Protein 9S4G (pdb70)

Sequence (815 aa):
FPFTLSPDSTITDYLNNNKFYVDSIKHNHGDQIFELNGKGQSPHTLWIGCSDSRAGEQCLATLPGEIFVHRNIANIVNSNDFSSQGVIQFAIDVLKVKKIIVCGHTDCGGIWASLSSKKIGGVLDLWLNPVRHIRAQNLKLLEQYNHEPKLKARKLAELNVIASVIALKRHPSASTALKQGKIEVWGMIYDVASGYLSELEIPQFPFTLSPDSTITDYLNNNKFYVDSIKHNHGDQIFELNGKGQSPHTLWIGCSDSRAGEQCLATLPGEIFVHRNIANIVNSNDFSSQGVIQFAIDVLKVKKIIVCGHTDCGGIWASLSSKKIGGVLDLWLNPVRHIRAQNLKLLEQYNHEPKLKARKLAELNVIASVIALKRHPSASTALKQGKIEVWGMIYDVASGYLSELEIPQFPFTLSPDSTITDYLNNNKFYVDSIKHNHGDQIFELNGKGQSPHTLWIGCSDSRAGEQCLATLPGEIFVHRNIANIVNSNDFSSQGVIQFAIDVLKVKKIIVCGHTDCGGIWASLSSKKIGGVLDLWLNPVRHIRAQNLKLLEQYNHEPKLKARKLAELNVIASVIALKRHPSASTALKQGKIEVWGMIYDVASGYLSELEIPQFPFTLSPDSTITDYLNNNKFYVDSIKHNHGDQIFELNGKGQSPHTLWIGCSDSRAGEQCLATLPGEIFVHRNIANIVNSNDFSSQGVIQFAIDVLKVKKIIVCGHTDCGGIWASLSSKKIGGVLDLWLNPVRHIRAQNLKLLEQYNHEPKLKARKLAELNVIASVIALKRHPSASTALKQGKIEVWGMIYDVASGYLSELEIP

InterPro domains:
  IPR001765 Carbonic anhydrase [PF00484] (94-245)
  IPR001765 Carbonic anhydrase [PTHR11002] (34-258)
  IPR001765 Carbonic anhydrase [SM00947] (87-250)
  IPR015892 Carbonic anhydrase, prokaryotic-like, conserved site [PS00705] (138-158)
  IPR036874 Carbonic anhydrase superfamily [G3DSA:3.40.1050.10] (29-263)
  IPR036874 Carbonic anhydrase superfamily [SSF53056] (44-262)

Foldseek 3Di:
DPDQDDPPDDPVSVVVVVVVVVVVCCVVPNCVLVVVVVVHAQAQEEEQEAPDPQPDPCLVVDRPRHYHYDYYALSAQDPPDCRRLVSLCCVCVPNNHAEYEREYEAPRVLLVVLVDPPDDDDCSNVVSVVLVVVCVVQVVPLVVCVVPVSVSSVVSSQVRQLVRVVSSCPRPSNVVCVVVPRHYYWYWYQYSVPSDIDTDDHDD/DPDQADPPGDPVSVVVVVVVVVVVCCVVPNCVLVVVVVVHAQAQEEEQEAPPPQPDPCLVVDDPRHYRYDYYQLRAADPPDCPVLVSLCCVCVPSVHAEYEYEYEAPRVLLVVLVDPDADDDPSRVVSVVLVVVCVVVVVPLVPCPVPVRVSSVVSSLVRQQNRQVSSCPRPSNVVCVVVVSHYYWYWYQYRVPSDIGTDDHDD/DPDQDDPPHDPVSVVVVVVVVVVVCCVVPNCPQVVVVVVDAQEQEEEQEAPDPQPDPCLVVDDPRHYHYDHYQLSAADPVDPVNLVSLCCVCVPSNHAEYEREYEAPRVLLVVLVDPDQDDDCSSVVSVVLVVLCVVCVVVLVVPVPPVSVSSVVSSQVSSLNNVVSSCVNPSNVVCVVVPRHYYWYWYQYSVPSDIGTDDHDD/DVDQDDPPDDPVSVVVVVVVLVVVCCVVPNCVVVVVVVVHAQEQEEEQEAPPPQPDPCLVPDDPRHYHYDHYQLRAQDPPDCVVLVSLCCCCVPSLHQEYEGEYEAPRVLLVPLVDDDADDDCSNVVSVVLVVLCVVCVVVLPVPPVPVSVSSVVSSQSRQLVNQVSSCPRPSNVVCVVVVSYYYWYWYQYRVPSDIDTDPHD

Structure (mmCIF, N/CA/C/O backbone):
data_9S4G
#
_entry.id   9S4G
#
_cell.length_a   118.788
_cell.length_b   118.788
_cell.length_c   188.214
_cell.angle_alpha   90.000
_cell.angle_beta   90.000
_cell.angle_gamma   90.000
#
_symmetry.space_group_name_H-M   'P 41 21 2'
#
loop_
_entity.id
_entity.type
_entity.pdbx_description
1 polymer 'Carbonic anhydrase'
2 non-polymer 'ZINC ION'
3 non-polymer 5-ACETAMIDO-1,3,4-THIADIAZOLE-2-SULFONAMIDE
4 water water
#
loop_
_atom_site.group_PDB
_atom_site.id
_atom_site.type_symbol
_atom_site.label_atom_id
_atom_site.label_alt_id
_atom_site.label_comp_id
_atom_site.label_asym_id
_atom_site.label_entity_id
_atom_site.label_seq_id
_atom_site.pdbx_PDB_ins_code
_atom_site.Cartn_x
_atom_site.Cartn_y
_atom_site.Cartn_z
_atom_site.occupancy
_atom_site.B_iso_or_equiv
_atom_site.auth_seq_id
_atom_site.auth_comp_id
_atom_site.auth_asym_id
_atom_site.auth_atom_id
_atom_site.pdbx_PDB_model_num
ATOM 1 N N . PHE A 1 7 ? 48.30280 6.12339 15.51950 1.000 91.95979 32 PHE A N 1
ATOM 2 C CA . PHE A 1 7 ? 49.38422 7.10809 15.37767 1.000 94.91284 32 PHE A CA 1
ATOM 3 C C . PHE A 1 7 ? 50.56082 6.51738 14.59638 1.000 92.77052 32 PHE A C 1
ATOM 4 O O . PHE A 1 7 ? 50.91271 7.02338 13.53284 1.000 90.06858 32 PHE A O 1
ATOM 7 N N . PRO A 1 8 ? 51.16608 5.44139 15.11394 1.000 95.67673 33 PRO A N 1
ATOM 8 C CA . PRO A 1 8 ? 52.24465 4.79172 14.34552 1.000 93.26106 33 PRO A CA 1
ATOM 9 C C . PRO A 1 8 ? 51.74523 4.12366 13.07606 1.000 92.25291 33 PRO A C 1
ATOM 10 O O . PRO A 1 8 ? 52.49210 4.07801 12.08984 1.000 89.42281 33 PRO A O 1
ATOM 21 N N . PHE A 1 9 ? 50.51125 3.60078 13.07250 1.000 78.63773 34 PHE A N 1
ATOM 22 C CA . PHE A 1 9 ? 49.94951 2.99835 11.87604 1.000 77.04980 34 PHE A CA 1
ATOM 23 C C . PHE A 1 9 ? 49.50610 4.07589 10.88900 1.000 76.72727 34 PHE A C 1
ATOM 24 O O . PHE A 1 9 ? 49.30263 5.24182 11.24453 1.000 80.09525 34 PHE A O 1
ATOM 41 N N . THR A 1 10 ? 49.36514 3.67266 9.62736 1.000 63.93161 35 THR A N 1
ATOM 42 C CA . THR A 1 10 ? 49.10034 4.64024 8.57494 1.000 64.01140 35 THR A CA 1
ATOM 43 C C . THR A 1 10 ? 47.65952 5.13852 8.60656 1.000 64.58447 35 THR A C 1
ATOM 44 O O . THR A 1 10 ? 47.41594 6.32729 8.36584 1.000 65.18489 35 THR A O 1
ATOM 55 N N . LEU A 1 11 ? 46.69900 4.26745 8.90482 1.000 98.59465 36 LEU A N 1
ATOM 56 C CA . LEU A 1 11 ? 45.30835 4.65713 9.08413 1.000 98.65745 36 LEU A CA 1
ATOM 57 C C . LEU A 1 11 ? 44.93817 4.59732 10.56627 1.000 98.92603 36 LEU A C 1
ATOM 58 O O . LEU A 1 11 ? 45.71643 4.15253 11.41475 1.000 97.23523 36 LEU A O 1
ATOM 74 N N . SER A 1 12 ? 43.72331 5.03383 10.87103 1.000 92.35413 37 SER A N 1
ATOM 75 C CA . SER A 1 12 ? 43.18448 5.03490 12.22312 1.000 93.93703 37 SER A CA 1
ATOM 76 C C . SER A 1 12 ? 41.70766 4.72949 12.16113 1.000 94.37495 37 SER A C 1
ATOM 77 O O . SER A 1 12 ? 41.08202 4.82682 11.09132 1.000 94.90015 37 SER A O 1
ATOM 81 N N . PRO A 1 13 ? 41.08967 4.35091 13.28368 1.000 82.83050 38 PRO A N 1
ATOM 82 C CA . PRO A 1 13 ? 39.64020 4.11532 13.27271 1.000 84.49131 38 PRO A CA 1
ATOM 83 C C . PRO A 1 13 ? 38.83994 5.37402 12.99851 1.000 88.10184 38 PRO A C 1
ATOM 84 O O . PRO A 1 13 ? 37.74532 5.28498 12.42237 1.000 87.88054 38 PRO A O 1
ATOM 95 N N . ASP A 1 14 ? 39.35095 6.54366 13.39799 1.000 123.30817 39 ASP A N 1
ATOM 96 C CA . ASP A 1 14 ? 38.69550 7.80517 13.08762 1.000 124.33257 39 ASP A CA 1
ATOM 97 C C . ASP A 1 14 ? 38.85207 8.20162 11.62733 1.000 124.79145 39 ASP A C 1
ATOM 98 O O . ASP A 1 14 ? 38.18910 9.14482 11.18563 1.000 126.69780 39 ASP A O 1
ATOM 107 N N . SER A 1 15 ? 39.70338 7.51017 10.87504 1.000 93.84126 40 SER A N 1
ATOM 108 C CA . SER A 1 15 ? 40.01266 7.92586 9.51275 1.000 94.37632 40 SER A CA 1
ATOM 109 C C . SER A 1 15 ? 38.74377 8.05972 8.67763 1.000 93.27569 40 SER A C 1
ATOM 110 O O . SER A 1 15 ? 37.87821 7.18071 8.68216 1.000 94.28850 40 SER A O 1
ATOM 118 N N . THR A 1 16 ? 38.63639 9.17460 7.96653 1.000 100.04755 41 THR A N 1
ATOM 119 C CA . THR A 1 16 ? 37.52641 9.45281 7.06730 1.000 99.89792 41 THR A CA 1
ATOM 120 C C . THR A 1 16 ? 37.68241 8.63891 5.78462 1.000 96.79809 41 THR A C 1
ATOM 121 O O . THR A 1 16 ? 38.72809 8.05423 5.50985 1.000 95.74580 41 THR A O 1
ATOM 132 N N . ILE A 1 17 ? 36.60475 8.56400 5.00508 1.000 94.81627 42 ILE A N 1
ATOM 133 C CA . ILE A 1 17 ? 36.67822 7.87534 3.71697 1.000 93.17971 42 ILE A CA 1
ATOM 134 C C . ILE A 1 17 ? 37.84550 8.42172 2.90041 1.000 92.52927 42 ILE A C 1
ATOM 135 O O . ILE A 1 17 ? 38.70427 7.66742 2.42902 1.000 88.92742 42 ILE A O 1
ATOM 151 N N . THR A 1 18 ? 37.91806 9.74984 2.75882 1.000 102.38308 43 THR A N 1
ATOM 152 C CA . THR A 1 18 ? 38.98382 10.34553 1.95971 1.000 101.79501 43 THR A CA 1
ATOM 153 C C . THR A 1 18 ? 40.36200 9.97610 2.49864 1.000 98.20965 43 THR A C 1
ATOM 154 O O . THR A 1 18 ? 41.32364 9.86812 1.72533 1.000 92.02937 43 THR A O 1
ATOM 165 N N . ASP A 1 19 ? 40.48697 9.79447 3.81536 1.000 87.98863 44 ASP A N 1
ATOM 166 C CA . ASP A 1 19 ? 41.74182 9.29528 4.36548 1.000 86.59942 44 ASP A CA 1
ATOM 167 C C . ASP A 1 19 ? 42.15745 8.02593 3.63418 1.000 84.40475 44 ASP A C 1
ATOM 168 O O . ASP A 1 19 ? 43.23606 7.96155 3.03598 1.000 82.21903 44 ASP A O 1
ATOM 177 N N . TYR A 1 20 ? 41.27749 7.01420 3.64341 1.000 77.20995 45 TYR A N 1
ATOM 178 C CA . TYR A 1 20 ? 41.55411 5.76686 2.94020 1.000 73.36744 45 TYR A CA 1
ATOM 179 C C . TYR A 1 20 ? 41.96661 6.03052 1.49406 1.000 71.12884 45 TYR A C 1
ATOM 180 O O . TYR A 1 20 ? 42.98619 5.51333 1.01871 1.000 67.05433 45 TYR A O 1
ATOM 198 N N . LEU A 1 21 ? 41.17208 6.83421 0.77424 1.000 84.90715 46 LEU A N 1
ATOM 199 C CA . LEU A 1 21 ? 41.46494 7.08501 -0.63191 1.000 85.29514 46 LEU A CA 1
ATOM 200 C C . LEU A 1 21 ? 42.80508 7.78859 -0.81420 1.000 84.73354 46 LEU A C 1
ATOM 201 O O . LEU A 1 21 ? 43.44987 7.62869 -1.85884 1.000 83.02764 46 LEU A O 1
ATOM 217 N N . ASN A 1 22 ? 43.23877 8.57185 0.17919 1.000 86.23272 47 ASN A N 1
ATOM 218 C CA . ASN A 1 22 ? 44.52196 9.25368 0.06377 1.000 85.96542 47 ASN A CA 1
ATOM 219 C C . ASN A 1 22 ? 45.67170 8.25249 0.08096 1.000 84.80669 47 ASN A C 1
ATOM 220 O O . ASN A 1 22 ? 46.53408 8.26756 -0.80784 1.000 83.69076 47 ASN A O 1
ATOM 231 N N . ASN A 1 23 ? 45.70725 7.37329 1.08952 1.000 88.87117 48 ASN A N 1
ATOM 232 C CA . ASN A 1 23 ? 46.74414 6.34951 1.12038 1.000 88.83266 48 ASN A CA 1
ATOM 233 C C . ASN A 1 23 ? 46.64042 5.41644 -0.07845 1.000 87.09799 48 ASN A C 1
ATOM 234 O O . ASN A 1 23 ? 47.59441 4.68807 -0.36905 1.000 85.43269 48 ASN A O 1
ATOM 245 N N . ASN A 1 24 ? 45.49789 5.41181 -0.77093 1.000 72.10812 49 ASN A N 1
ATOM 246 C CA . ASN A 1 24 ? 45.40518 4.72876 -2.05633 1.000 71.31411 49 ASN A CA 1
ATOM 247 C C . ASN A 1 24 ? 46.04711 5.56654 -3.15396 1.000 69.88211 49 ASN A C 1
ATOM 248 O O . ASN A 1 24 ? 46.84081 5.05569 -3.95266 1.000 68.04866 49 ASN A O 1
ATOM 259 N N . LYS A 1 25 ? 45.70663 6.86275 -3.20431 1.000 66.05354 50 LYS A N 1
ATOM 260 C CA . LYS A 1 25 ? 46.37399 7.77771 -4.12927 1.000 66.64994 50 LYS A CA 1
ATOM 261 C C . LYS A 1 25 ? 47.88939 7.66181 -4.01362 1.000 65.99081 50 LYS A C 1
ATOM 262 O O . LYS A 1 25 ? 48.59559 7.65261 -5.02701 1.000 66.14731 50 LYS A O 1
ATOM 266 N N . PHE A 1 26 ? 48.40648 7.57241 -2.78576 1.000 114.29474 51 PHE A N 1
ATOM 267 C CA . PHE A 1 26 ? 49.82807 7.29958 -2.60646 1.000 118.10787 51 PHE A CA 1
ATOM 268 C C . PHE A 1 26 ? 50.21023 6.04519 -3.37874 1.000 118.89285 51 PHE A C 1
ATOM 269 O O . PHE A 1 26 ? 51.03992 6.08229 -4.29237 1.000 121.11349 51 PHE A O 1
ATOM 286 N N . TYR A 1 27 ? 49.63131 4.90689 -2.97905 1.000 71.94795 52 TYR A N 1
ATOM 287 C CA . TYR A 1 27 ? 49.93784 3.61776 -3.58864 1.000 71.38275 52 TYR A CA 1
ATOM 288 C C . TYR A 1 27 ? 50.12781 3.79820 -5.08375 1.000 70.38368 52 TYR A C 1
ATOM 289 O O . TYR A 1 27 ? 51.24155 3.66473 -5.59239 1.000 68.65252 52 TYR A O 1
ATOM 307 N N . VAL A 1 28 ? 49.06744 4.20478 -5.78408 1.000 86.08708 53 VAL A N 1
ATOM 308 C CA . VAL A 1 28 ? 49.15527 4.48157 -7.21224 1.000 87.20152 53 VAL A CA 1
ATOM 309 C C . VAL A 1 28 ? 50.42291 5.27652 -7.51642 1.000 84.51127 53 VAL A C 1
ATOM 310 O O . VAL A 1 28 ? 51.21227 4.89756 -8.38819 1.000 86.51068 53 VAL A O 1
ATOM 323 N N . ASP A 1 29 ? 50.62734 6.38252 -6.79663 1.000 65.78431 54 ASP A N 1
ATOM 324 C CA . ASP A 1 29 ? 51.80302 7.22327 -7.04813 1.000 66.07126 54 ASP A CA 1
ATOM 325 C C . ASP A 1 29 ? 53.09789 6.44294 -6.84565 1.000 65.42826 54 ASP A C 1
ATOM 326 O O . ASP A 1 29 ? 54.01959 6.53094 -7.66306 1.000 65.79409 54 ASP A O 1
ATOM 335 N N . SER A 1 30 ? 53.17824 5.66802 -5.76134 1.000 64.59847 55 SER A N 1
ATOM 336 C CA . SER A 1 30 ? 54.40993 4.96027 -5.43847 1.000 64.11942 55 SER A CA 1
ATOM 337 C C . SER A 1 30 ? 54.83549 4.01989 -6.56163 1.000 64.31554 55 SER A C 1
ATOM 338 O O . SER A 1 30 ? 56.02107 3.94861 -6.90849 1.000 64.93754 55 SER A O 1
ATOM 346 N N . ILE A 1 31 ? 53.89160 3.28505 -7.13969 1.000 84.83905 56 ILE A N 1
ATOM 347 C CA . ILE A 1 31 ? 54.25008 2.32957 -8.17948 1.000 87.34912 56 ILE A CA 1
ATOM 348 C C . ILE A 1 31 ? 54.61784 3.06655 -9.46775 1.000 87.91928 56 ILE A C 1
ATOM 349 O O . ILE A 1 31 ? 55.58338 2.70795 -10.15303 1.000 88.97888 56 ILE A O 1
ATOM 365 N N . LYS A 1 32 ? 53.85968 4.11359 -9.81433 1.000 76.40266 57 LYS A N 1
ATOM 366 C CA . LYS A 1 32 ? 54.11020 4.83857 -11.04865 1.000 72.70173 57 LYS A CA 1
ATOM 367 C C . LYS A 1 32 ? 55.49113 5.49049 -11.05418 1.000 82.04658 57 LYS A C 1
ATOM 368 O O . LYS A 1 32 ? 56.01107 5.82478 -12.12751 1.000 82.40907 57 LYS A O 1
ATOM 372 N N . HIS A 1 33 ? 56.10021 5.68425 -9.89226 1.000 89.32465 58 HIS A N 1
ATOM 373 C CA . HIS A 1 33 ? 57.44710 6.22393 -9.82987 1.000 89.93425 58 HIS A CA 1
ATOM 374 C C . HIS A 1 33 ? 58.51162 5.14482 -9.98005 1.000 89.73608 58 HIS A C 1
ATOM 375 O O . HIS A 1 33 ? 59.39218 5.25187 -10.83666 1.000 88.68650 58 HIS A O 1
ATOM 389 N N . ASN A 1 34 ? 58.42190 4.10016 -9.15119 1.000 84.17992 59 ASN A N 1
ATOM 390 C CA . ASN A 1 34 ? 59.43148 3.04997 -9.16120 1.000 82.13440 59 ASN A CA 1
ATOM 391 C C . ASN A 1 34 ? 59.39965 2.24677 -10.45208 1.000 81.65784 59 ASN A C 1
ATOM 392 O O . ASN A 1 34 ? 60.42996 1.70259 -10.86188 1.000 79.30274 59 ASN A O 1
ATOM 403 N N . HIS A 1 35 ? 58.23704 2.16127 -11.10570 1.000 88.60305 60 HIS A N 1
ATOM 404 C CA . HIS A 1 35 ? 58.09962 1.32718 -12.28976 1.000 91.12771 60 HIS A CA 1
ATOM 405 C C . HIS A 1 35 ? 57.34838 1.99269 -13.43503 1.000 93.08239 60 HIS A C 1
ATOM 406 O O . HIS A 1 35 ? 57.10360 1.32948 -14.45071 1.000 94.97532 60 HIS A O 1
ATOM 420 N N . GLY A 1 36 ? 56.97914 3.26773 -13.31652 1.000 84.23258 61 GLY A N 1
ATOM 421 C CA . GLY A 1 36 ? 56.25539 3.90672 -14.40026 1.000 89.72523 61 GLY A CA 1
ATOM 422 C C . GLY A 1 36 ? 54.86491 3.31673 -14.57937 1.000 87.47619 61 GLY A C 1
ATOM 423 O O . GLY A 1 36 ? 54.23790 2.83129 -13.63543 1.000 85.69146 61 GLY A O 1
ATOM 427 N N . ASP A 1 37 ? 54.37774 3.36681 -15.81881 1.000 122.67296 62 ASP A N 1
ATOM 428 C CA . ASP A 1 37 ? 53.06037 2.84301 -16.14926 1.000 122.44040 62 ASP A CA 1
ATOM 429 C C . ASP A 1 37 ? 53.08077 1.37208 -16.54696 1.000 117.31030 62 ASP A C 1
ATOM 430 O O . ASP A 1 37 ? 52.01103 0.77732 -16.69531 1.000 114.41894 62 ASP A O 1
ATOM 439 N N . GLN A 1 38 ? 54.26450 0.77674 -16.71484 1.000 114.34310 63 GLN A N 1
ATOM 440 C CA . GLN A 1 38 ? 54.34913 -0.59220 -17.21898 1.000 110.92749 63 GLN A CA 1
ATOM 441 C C . GLN A 1 38 ? 53.53278 -1.54911 -16.35908 1.000 109.03189 63 GLN A C 1
ATOM 442 O O . GLN A 1 38 ? 52.79572 -2.39640 -16.88072 1.000 107.78505 63 GLN A O 1
ATOM 446 N N . ILE A 1 39 ? 53.65000 -1.43264 -15.03638 1.000 98.55323 64 ILE A N 1
ATOM 447 C CA . ILE A 1 39 ? 52.99427 -2.39079 -14.15213 1.000 98.43329 64 ILE A CA 1
ATOM 448 C C . ILE A 1 39 ? 51.48444 -2.36238 -14.35501 1.000 97.76301 64 ILE A C 1
ATOM 449 O O . ILE A 1 39 ? 50.83286 -3.41060 -14.42911 1.000 96.51792 64 ILE A O 1
ATOM 465 N N . PHE A 1 40 ? 50.90272 -1.16562 -14.44602 1.000 104.80131 65 PHE A N 1
ATOM 466 C CA . PHE A 1 40 ? 49.45292 -1.05345 -14.53898 1.000 102.15865 65 PHE A CA 1
ATOM 467 C C . PHE A 1 40 ? 48.94371 -1.37547 -15.93844 1.000 101.26049 65 PHE A C 1
ATOM 468 O O . PHE A 1 40 ? 47.79963 -1.82030 -16.08870 1.000 101.91247 65 PHE A O 1
ATOM 485 N N . GLU A 1 41 ? 49.76498 -1.16431 -16.97095 1.000 84.63244 66 GLU A N 1
ATOM 486 C CA . GLU A 1 41 ? 49.36880 -1.59070 -18.30863 1.000 86.53832 66 GLU A CA 1
ATOM 487 C C . GLU A 1 41 ? 49.24529 -3.11051 -18.38710 1.000 85.57807 66 GLU A C 1
ATOM 488 O O . GLU A 1 41 ? 48.39735 -3.63534 -19.12255 1.000 81.53336 66 GLU A O 1
ATOM 500 N N . LEU A 1 42 ? 50.07955 -3.83394 -17.63171 1.000 82.09207 67 LEU A N 1
ATOM 501 C CA . LEU A 1 42 ? 50.01968 -5.28659 -17.62863 1.000 81.63169 67 LEU A CA 1
ATOM 502 C C . LEU A 1 42 ? 48.85568 -5.78982 -16.78359 1.000 83.73762 67 LEU A C 1
ATOM 503 O O . LEU A 1 42 ? 48.13505 -6.71056 -17.19623 1.000 81.94155 67 LEU A O 1
ATOM 519 N N . ASN A 1 43 ? 48.66439 -5.20414 -15.59836 1.000 71.34554 68 ASN A N 1
ATOM 520 C CA . ASN A 1 43 ? 47.53868 -5.59137 -14.75661 1.000 70.65098 68 ASN A CA 1
ATOM 521 C C . ASN A 1 43 ? 46.22117 -5.44180 -15.51115 1.000 73.16198 68 ASN A C 1
ATOM 522 O O . ASN A 1 43 ? 45.28707 -6.24418 -15.33215 1.000 73.38793 68 ASN A O 1
ATOM 533 N N . GLY A 1 44 ? 46.12434 -4.41647 -16.36197 1.000 85.86521 69 GLY A N 1
ATOM 534 C CA . GLY A 1 44 ? 44.91656 -4.23099 -17.14336 1.000 86.03584 69 GLY A CA 1
ATOM 535 C C . GLY A 1 44 ? 44.75267 -5.25685 -18.24347 1.000 86.44055 69 GLY A C 1
ATOM 536 O O . GLY A 1 44 ? 43.62848 -5.61517 -18.59559 1.000 89.86871 69 GLY A O 1
ATOM 540 N N . LYS A 1 45 ? 45.85889 -5.73885 -18.80554 1.000 76.49592 70 LYS A N 1
ATOM 541 C CA . LYS A 1 45 ? 45.77955 -6.73366 -19.86793 1.000 80.99365 70 LYS A CA 1
ATOM 542 C C . LYS A 1 45 ? 45.41096 -8.11284 -19.32473 1.000 84.38482 70 LYS A C 1
ATOM 543 O O . LYS A 1 45 ? 44.60414 -8.82851 -19.93467 1.000 84.18231 70 LYS A O 1
ATOM 547 N N . GLY A 1 46 ? 45.97501 -8.48852 -18.18529 1.000 105.23557 71 GLY A N 1
ATOM 548 C CA . GLY A 1 46 ? 45.70867 -9.79139 -17.61327 1.000 105.42470 71 GLY A CA 1
ATOM 549 C C . GLY A 1 46 ? 46.70924 -10.10318 -16.52887 1.000 104.49974 71 GLY A C 1
ATOM 550 O O . GLY A 1 46 ? 47.70959 -9.40529 -16.34683 1.000 105.92720 71 GLY A O 1
ATOM 554 N N . GLN A 1 47 ? 46.41380 -11.16935 -15.79316 1.000 92.47375 72 GLN A N 1
ATOM 555 C CA . GLN A 1 47 ? 47.25223 -11.62237 -14.69381 1.000 89.25824 72 GLN A CA 1
ATOM 556 C C . GLN A 1 47 ? 47.88029 -12.96376 -15.04541 1.000 88.80390 72 GLN A C 1
ATOM 557 O O . GLN A 1 47 ? 47.20888 -13.85738 -15.57729 1.000 91.36752 72 GLN A O 1
ATOM 571 N N . SER A 1 48 ? 49.16527 -13.09912 -14.73442 1.000 81.13551 73 SER A N 1
ATOM 572 C CA . SER A 1 48 ? 49.89130 -14.36231 -14.86390 1.000 78.93426 73 SER A CA 1
ATOM 573 C C . SER A 1 48 ? 50.67668 -14.60526 -13.58067 1.000 75.12266 73 SER A C 1
ATOM 574 O O . SER A 1 48 ? 51.91288 -14.65726 -13.58513 1.000 73.27351 73 SER A O 1
ATOM 582 N N . PRO A 1 49 ? 49.98379 -14.75850 -12.45341 1.000 95.06570 74 PRO A N 1
ATOM 583 C CA . PRO A 1 49 ? 50.69528 -14.90362 -11.17726 1.000 92.53528 74 PRO A CA 1
ATOM 584 C C . PRO A 1 49 ? 51.51695 -16.18137 -11.15283 1.000 92.03021 74 PRO A C 1
ATOM 585 O O . PRO A 1 49 ? 51.11248 -17.21335 -11.69161 1.000 94.12555 74 PRO A O 1
ATOM 596 N N . HIS A 1 50 ? 52.68306 -16.10019 -10.52304 1.000 77.28535 75 HIS A N 1
ATOM 597 C CA . HIS A 1 50 ? 53.55878 -17.24948 -10.36212 1.000 79.54642 75 HIS A CA 1
ATOM 598 C C . HIS A 1 50 ? 53.27291 -18.02890 -9.08700 1.000 79.09713 75 HIS A C 1
ATOM 599 O O . HIS A 1 50 ? 53.73044 -19.16907 -8.95653 1.000 79.08818 75 HIS A O 1
ATOM 614 N N . THR A 1 51 ? 52.52812 -17.44696 -8.15301 1.000 88.93124 76 THR A N 1
ATOM 615 C CA . THR A 1 51 ? 52.33903 -18.03237 -6.83688 1.000 89.15322 76 THR A CA 1
ATOM 616 C C . THR A 1 51 ? 50.91963 -17.77051 -6.36061 1.000 88.00399 76 THR A C 1
ATOM 617 O O . THR A 1 51 ? 50.32848 -16.73513 -6.66579 1.000 87.60061 76 THR A O 1
ATOM 628 N N . LEU A 1 52 ? 50.38073 -18.72184 -5.60760 1.000 65.73301 77 LEU A N 1
ATOM 629 C CA . LEU A 1 52 ? 49.13803 -18.54084 -4.87667 1.000 65.04891 77 LEU A CA 1
ATOM 630 C C . LEU A 1 52 ? 49.45761 -18.65352 -3.39229 1.000 61.81999 77 LEU A C 1
ATOM 631 O O . LEU A 1 52 ? 50.11417 -19.60747 -2.96224 1.000 62.18069 77 LEU A O 1
ATOM 635 N N . TRP A 1 53 ? 49.00665 -17.67266 -2.62022 1.000 63.03934 78 TRP A N 1
ATOM 636 C CA . TRP A 1 53 ? 49.23398 -17.61631 -1.18041 1.000 62.35178 78 TRP A CA 1
ATOM 637 C C . TRP A 1 53 ? 47.96218 -18.04835 -0.45961 1.000 61.95219 78 TRP A C 1
ATOM 638 O O . TRP A 1 53 ? 46.87257 -17.54323 -0.75780 1.000 61.68669 78 TRP A O 1
ATOM 659 N N . ILE A 1 54 ? 48.10676 -18.98616 0.47488 1.000 60.68583 79 ILE A N 1
ATOM 660 C CA . ILE A 1 54 ? 47.01597 -19.44303 1.31971 1.000 60.44666 79 ILE A CA 1
ATOM 661 C C . ILE A 1 54 ? 47.46586 -19.20250 2.75317 1.000 60.45761 79 ILE A C 1
ATOM 662 O O . ILE A 1 54 ? 48.28475 -19.95532 3.29473 1.000 60.89062 79 ILE A O 1
ATOM 678 N N . GLY A 1 55 ? 46.92667 -18.16483 3.37674 1.000 60.12671 80 GLY A N 1
ATOM 679 C CA . GLY A 1 55 ? 47.34550 -17.83000 4.71685 1.000 60.26029 80 GLY A CA 1
ATOM 680 C C . GLY A 1 55 ? 46.20548 -17.48094 5.63395 1.000 60.10596 80 GLY A C 1
ATOM 681 O O . GLY A 1 55 ? 45.04389 -17.63195 5.25915 1.000 59.89409 80 GLY A O 1
ATOM 685 N N . CYS A 1 56 ? 46.52080 -17.02750 6.83926 1.000 60.33129 81 CYS A N 1
ATOM 686 C CA . CYS A 1 56 ? 45.50852 -16.66108 7.81205 1.000 60.37678 81 CYS A CA 1
ATOM 687 C C . CYS A 1 56 ? 45.06109 -15.22427 7.59642 1.000 60.13691 81 CYS A C 1
ATOM 688 O O . CYS A 1 56 ? 45.82150 -14.37362 7.11802 1.000 60.02940 81 CYS A O 1
ATOM 696 N N . SER A 1 57 ? 43.81922 -14.95521 7.97988 1.000 60.15833 82 SER A N 1
ATOM 697 C CA . SER A 1 57 ? 43.22742 -13.63354 7.81050 1.000 60.10110 82 SER A CA 1
ATOM 698 C C . SER A 1 57 ? 43.82391 -12.58645 8.74020 1.000 60.40912 82 SER A C 1
ATOM 699 O O . SER A 1 57 ? 43.42359 -11.42105 8.65030 1.000 60.46853 82 SER A O 1
ATOM 707 N N . ASP A 1 58 ? 44.74840 -12.96749 9.61747 1.000 68.04697 83 ASP A N 1
ATOM 708 C CA . ASP A 1 58 ? 45.30982 -12.02533 10.57645 1.000 72.65553 83 ASP A CA 1
ATOM 709 C C . ASP A 1 58 ? 45.85743 -10.78467 9.86757 1.000 69.26649 83 ASP A C 1
ATOM 710 O O . ASP A 1 58 ? 46.51130 -10.86951 8.82462 1.000 67.77297 83 ASP A O 1
ATOM 719 N N . SER A 1 59 ? 45.57083 -9.62060 10.43897 1.000 63.43882 84 SER A N 1
ATOM 720 C CA . SER A 1 59 ? 45.99575 -8.37148 9.81822 1.000 68.53666 84 SER A CA 1
ATOM 721 C C . SER A 1 59 ? 47.51924 -8.22741 9.74785 1.000 67.67277 84 SER A C 1
ATOM 722 O O . SER A 1 59 ? 48.00761 -7.32224 9.06744 1.000 63.25523 84 SER A O 1
ATOM 730 N N . ARG A 1 60 ? 48.27010 -9.10311 10.41897 1.000 67.97551 85 ARG A N 1
ATOM 731 C CA . ARG A 1 60 ? 49.72002 -9.04044 10.44482 1.000 65.68611 85 ARG A CA 1
ATOM 732 C C . ARG A 1 60 ? 50.38718 -10.09743 9.58140 1.000 65.81646 85 ARG A C 1
ATOM 733 O O . ARG A 1 60 ? 51.53676 -9.89591 9.17260 1.000 65.13283 85 ARG A O 1
ATOM 754 N N . ALA A 1 61 ? 49.68086 -11.19606 9.25757 1.000 61.04695 86 ALA A N 1
ATOM 755 C CA . ALA A 1 61 ? 50.25529 -12.30450 8.51156 1.000 60.96884 86 ALA A CA 1
ATOM 756 C C . ALA A 1 61 ? 49.90370 -12.26073 7.03472 1.000 60.46074 86 ALA A C 1
ATOM 757 O O . ALA A 1 61 ? 50.06817 -13.26490 6.33887 1.000 60.43194 86 ALA A O 1
ATOM 764 N N . GLY A 1 62 ? 49.44518 -11.12108 6.53534 1.000 62.72607 87 GLY A N 1
ATOM 765 C CA . GLY A 1 62 ? 49.14956 -11.01399 5.12103 1.000 63.13723 87 GLY A CA 1
ATOM 766 C C . GLY A 1 62 ? 50.37477 -11.23856 4.25610 1.000 63.08295 87 GLY A C 1
ATOM 767 O O . GLY A 1 62 ? 51.52421 -11.12051 4.69469 1.000 62.66918 87 GLY A O 1
ATOM 771 N N . GLU A 1 63 ? 50.11865 -11.55694 2.98505 1.000 67.14254 88 GLU A N 1
ATOM 772 C CA . GLU A 1 63 ? 51.21299 -11.79023 2.03937 1.000 67.20022 88 GLU A CA 1
ATOM 773 C C . GLU A 1 63 ? 52.04800 -10.53559 1.75891 1.000 65.28605 88 GLU A C 1
ATOM 774 O O . GLU A 1 63 ? 53.00791 -10.61372 0.98289 1.000 65.54775 88 GLU A O 1
ATOM 786 N N . GLN A 1 64 ? 51.69851 -9.39037 2.34626 1.000 86.98764 89 GLN A N 1
ATOM 787 C CA . GLN A 1 64 ? 52.55184 -8.21126 2.23960 1.000 87.34080 89 GLN A CA 1
ATOM 788 C C . GLN A 1 64 ? 53.97556 -8.51611 2.69555 1.000 86.44729 89 GLN A C 1
ATOM 789 O O . GLN A 1 64 ? 54.92805 -7.86853 2.24570 1.000 87.84782 89 GLN A O 1
ATOM 803 N N . CYS A 1 65 ? 54.14092 -9.50514 3.57794 1.000 62.17664 90 CYS A N 1
ATOM 804 C CA . CYS A 1 65 ? 55.45550 -9.86795 4.09428 1.000 62.49887 90 CYS A CA 1
ATOM 805 C C . CYS A 1 65 ? 56.42033 -10.31037 3.00594 1.000 62.80453 90 CYS A C 1
ATOM 806 O O . CYS A 1 65 ? 57.59772 -10.51981 3.30006 1.000 63.75300 90 CYS A O 1
ATOM 814 N N . LEU A 1 66 ? 55.96186 -10.46447 1.77098 1.000 65.73238 91 LEU A N 1
ATOM 815 C CA . LEU A 1 66 ? 56.83240 -10.78761 0.65257 1.000 66.22537 91 LEU A CA 1
ATOM 816 C C . LEU A 1 66 ? 57.04460 -9.60263 -0.27510 1.000 67.06780 91 LEU A C 1
ATOM 817 O O . LEU A 1 66 ? 57.79549 -9.72484 -1.24834 1.000 67.55257 91 LEU A O 1
ATOM 833 N N . ALA A 1 67 ? 56.39614 -8.46471 -0.00483 1.000 61.39465 92 ALA A N 1
ATOM 834 C CA . ALA A 1 67 ? 56.58142 -7.25267 -0.78833 1.000 61.45547 92 ALA A CA 1
ATOM 835 C C . ALA A 1 67 ? 56.59327 -7.55530 -2.27779 1.000 61.85314 92 ALA A C 1
ATOM 836 O O . ALA A 1 67 ? 57.66400 -7.63314 -2.89484 1.000 64.43024 92 ALA A O 1
ATOM 843 N N . THR A 1 68 ? 55.41690 -7.70541 -2.86402 1.000 66.21879 93 THR A N 1
ATOM 844 C CA . THR A 1 68 ? 55.27932 -8.09528 -4.25732 1.000 68.59281 93 THR A CA 1
ATOM 845 C C . THR A 1 68 ? 54.40866 -7.08040 -4.97965 1.000 69.24212 93 THR A C 1
ATOM 846 O O . THR A 1 68 ? 53.53479 -6.44203 -4.37833 1.000 68.95561 93 THR A O 1
ATOM 857 N N . LEU A 1 69 ? 54.65161 -6.94090 -6.27212 1.000 64.97880 94 LEU A N 1
ATOM 858 C CA . LEU A 1 69 ? 53.81243 -6.05435 -7.07358 1.000 69.53119 94 LEU A CA 1
ATOM 859 C C . LEU A 1 69 ? 52.50891 -6.75050 -7.45835 1.000 69.41627 94 LEU A C 1
ATOM 860 O O . LEU A 1 69 ? 52.48317 -7.97670 -7.61947 1.000 68.65902 94 LEU A O 1
ATOM 864 N N . PRO A 1 70 ? 51.41150 -6.00065 -7.58179 1.000 71.53136 95 PRO A N 1
ATOM 865 C CA . PRO A 1 70 ? 50.14929 -6.63746 -7.97705 1.000 70.40437 95 PRO A CA 1
ATOM 866 C C . PRO A 1 70 ? 50.30191 -7.43237 -9.26205 1.000 70.31292 95 PRO A C 1
ATOM 867 O O . PRO A 1 70 ? 51.08830 -7.08253 -10.14696 1.000 71.15103 95 PRO A O 1
ATOM 878 N N . GLY A 1 71 ? 49.53775 -8.52624 -9.35392 1.000 74.40277 96 GLY A N 1
ATOM 879 C CA . GLY A 1 71 ? 49.64573 -9.42908 -10.47770 1.000 74.11710 96 GLY A CA 1
ATOM 880 C C . GLY A 1 71 ? 50.67793 -10.51344 -10.31845 1.000 72.95597 96 GLY A C 1
ATOM 881 O O . GLY A 1 71 ? 51.13647 -11.06043 -11.32599 1.000 71.31839 96 GLY A O 1
ATOM 885 N N . GLU A 1 72 ? 51.05523 -10.84373 -9.08772 1.000 68.24059 97 GLU A N 1
ATOM 886 C CA . GLU A 1 72 ? 52.11207 -11.81420 -8.85331 1.000 71.20625 97 GLU A CA 1
ATOM 887 C C . GLU A 1 72 ? 51.69681 -12.92682 -7.89837 1.000 71.39295 97 GLU A C 1
ATOM 888 O O . GLU A 1 72 ? 52.13012 -14.07434 -8.06462 1.000 71.02166 97 GLU A O 1
ATOM 892 N N . ILE A 1 73 ? 50.86465 -12.60783 -6.90831 1.000 70.69941 98 ILE A N 1
ATOM 893 C CA . ILE A 1 73 ? 50.52026 -13.54750 -5.84926 1.000 71.84532 98 ILE A CA 1
ATOM 894 C C . ILE A 1 73 ? 49.00289 -13.68670 -5.76802 1.000 71.16027 98 ILE A C 1
ATOM 895 O O . ILE A 1 73 ? 48.29846 -12.70989 -5.49703 1.000 69.54610 98 ILE A O 1
ATOM 911 N N . PHE A 1 74 ? 48.50524 -14.90597 -5.96852 1.000 80.60379 99 PHE A N 1
ATOM 912 C CA . PHE A 1 74 ? 47.08479 -15.22081 -5.83040 1.000 79.45765 99 PHE A CA 1
ATOM 913 C C . PHE A 1 74 ? 46.78813 -15.57699 -4.37826 1.000 76.47991 99 PHE A C 1
ATOM 914 O O . PHE A 1 74 ? 47.28267 -16.58422 -3.86631 1.000 74.08251 99 PHE A O 1
ATOM 931 N N . VAL A 1 75 ? 45.95876 -14.77065 -3.72329 1.000 81.23783 100 VAL A N 1
ATOM 932 C CA . VAL A 1 75 ? 45.80317 -14.82169 -2.27464 1.000 79.71265 100 VAL A CA 1
ATOM 933 C C . VAL A 1 75 ? 44.46061 -15.42987 -1.90609 1.000 78.51275 100 VAL A C 1
ATOM 934 O O . VAL A 1 75 ? 43.44446 -15.15398 -2.54845 1.000 79.02001 100 VAL A O 1
ATOM 947 N N . HIS A 1 76 ? 44.46331 -16.25837 -0.86359 1.000 69.22117 101 HIS A N 1
ATOM 948 C CA . HIS A 1 76 ? 43.24523 -16.70683 -0.20239 1.000 69.30679 101 HIS A CA 1
ATOM 949 C C . HIS A 1 76 ? 43.52778 -16.74002 1.29051 1.000 67.63486 101 HIS A C 1
ATOM 950 O O . HIS A 1 76 ? 44.52712 -17.32857 1.71466 1.000 66.43997 101 HIS A O 1
ATOM 964 N N . ARG A 1 77 ? 42.66687 -16.10316 2.08314 1.000 68.22504 102 ARG A N 1
ATOM 965 C CA . ARG A 1 77 ? 42.92064 -15.96696 3.51246 1.000 70.21758 102 ARG A CA 1
ATOM 966 C C . ARG A 1 77 ? 41.63437 -16.20321 4.28149 1.000 68.73358 102 ARG A C 1
ATOM 967 O O . ARG A 1 77 ? 40.59222 -15.62554 3.96040 1.000 69.00876 102 ARG A O 1
ATOM 988 N N . ASN A 1 78 ? 41.71941 -17.05547 5.29557 1.000 60.64289 103 ASN A N 1
ATOM 989 C CA . ASN A 1 78 ? 40.60750 -17.33162 6.19365 1.000 62.89863 103 ASN A CA 1
ATOM 990 C C . ASN A 1 78 ? 41.18315 -17.45866 7.60135 1.000 61.28153 103 ASN A C 1
ATOM 991 O O . ASN A 1 78 ? 42.36229 -17.16930 7.84410 1.000 60.61681 103 ASN A O 1
ATOM 1002 N N . ILE A 1 79 ? 40.35795 -17.93044 8.53062 1.000 64.49969 104 ILE A N 1
ATOM 1003 C CA . ILE A 1 79 ? 40.78205 -18.05923 9.91911 1.000 64.56507 104 ILE A CA 1
ATOM 1004 C C . ILE A 1 79 ? 41.67711 -19.28447 10.06473 1.000 64.69745 104 ILE A C 1
ATOM 1005 O O . ILE A 1 79 ? 41.36855 -20.36287 9.55072 1.000 64.40008 104 ILE A O 1
ATOM 1021 N N . ALA A 1 80 ? 42.80470 -19.11130 10.75551 1.000 73.23399 105 ALA A N 1
ATOM 1022 C CA . ALA A 1 80 ? 43.71894 -20.19984 11.09729 1.000 71.85110 105 ALA A CA 1
ATOM 1023 C C . ALA A 1 80 ? 44.31177 -20.88286 9.87109 1.000 69.53065 105 ALA A C 1
ATOM 1024 O O . ALA A 1 80 ? 44.81788 -22.00053 9.97220 1.000 69.55833 105 ALA A O 1
ATOM 1031 N N . ASN A 1 81 ? 44.28753 -20.21376 8.71903 1.000 68.04205 106 ASN A N 1
ATOM 1032 C CA . ASN A 1 81 ? 44.78049 -20.77125 7.46147 1.000 68.88961 106 ASN A CA 1
ATOM 1033 C C . ASN A 1 81 ? 44.47268 -22.26281 7.36085 1.000 67.95982 106 ASN A C 1
ATOM 1034 O O . ASN A 1 81 ? 45.37437 -23.10386 7.40514 1.000 66.66640 106 ASN A O 1
ATOM 1045 N N . ILE A 1 82 ? 43.19379 -22.59751 7.23268 1.000 81.14332 107 ILE A N 1
ATOM 1046 C CA . ILE A 1 82 ? 42.73679 -23.98181 7.17905 1.000 80.86104 107 ILE A CA 1
ATOM 1047 C C . ILE A 1 82 ? 42.35355 -24.31200 5.74682 1.000 80.23051 107 ILE A C 1
ATOM 1048 O O . ILE A 1 82 ? 41.70285 -23.51406 5.06274 1.000 79.84797 107 ILE A O 1
ATOM 1064 N N . VAL A 1 83 ? 42.78278 -25.48778 5.28742 1.000 71.48621 108 VAL A N 1
ATOM 1065 C CA . VAL A 1 83 ? 42.38879 -26.00307 3.97886 1.000 73.68780 108 VAL A CA 1
ATOM 1066 C C . VAL A 1 83 ? 41.43457 -27.16621 4.20164 1.000 75.78015 108 VAL A C 1
ATOM 1067 O O . VAL A 1 83 ? 41.86911 -28.30585 4.40247 1.000 74.39260 108 VAL A O 1
ATOM 1080 N N . ASN A 1 84 ? 40.13378 -26.88543 4.18341 1.000 109.60282 109 ASN A N 1
ATOM 1081 C CA . ASN A 1 84 ? 39.11509 -27.90037 4.42242 1.000 114.24344 109 ASN A CA 1
ATOM 1082 C C . ASN A 1 84 ? 38.64812 -28.46802 3.08873 1.000 115.66613 109 ASN A C 1
ATOM 1083 O O . ASN A 1 84 ? 38.17260 -27.72665 2.22223 1.000 114.64625 109 ASN A O 1
ATOM 1094 N N . SER A 1 85 ? 38.78626 -29.78436 2.92673 1.000 92.61859 110 SER A N 1
ATOM 1095 C CA . SER A 1 85 ? 38.36968 -30.42240 1.68193 1.000 93.79623 110 SER A CA 1
ATOM 1096 C C . SER A 1 85 ? 36.89472 -30.18430 1.38895 1.000 90.58123 110 SER A C 1
ATOM 1097 O O . SER A 1 85 ? 36.49670 -30.11958 0.22102 1.000 81.99887 110 SER A O 1
ATOM 1105 N N . ASN A 1 86 ? 36.07374 -30.04097 2.42890 1.000 91.81906 111 ASN A N 1
ATOM 1106 C CA . ASN A 1 86 ? 34.63264 -29.87849 2.28144 1.000 91.33251 111 ASN A CA 1
ATOM 1107 C C . ASN A 1 86 ? 34.19479 -28.42224 2.36328 1.000 88.92346 111 ASN A C 1
ATOM 1108 O O . ASN A 1 86 ? 33.05333 -28.13437 2.74056 1.000 80.03891 111 ASN A O 1
ATOM 1119 N N . ASP A 1 87 ? 35.08827 -27.49503 2.01938 1.000 91.65976 112 ASP A N 1
ATOM 1120 C CA . ASP A 1 87 ? 34.78614 -26.06852 1.97368 1.000 88.46157 112 ASP A CA 1
ATOM 1121 C C . ASP A 1 87 ? 34.97783 -25.60175 0.53615 1.000 85.95995 112 ASP A C 1
ATOM 1122 O O . ASP A 1 87 ? 36.10934 -25.56006 0.04041 1.000 83.43355 112 ASP A O 1
ATOM 1131 N N . PHE A 1 88 ? 33.86745 -25.25290 -0.12767 1.000 75.61418 113 PHE A N 1
ATOM 1132 C CA . PHE A 1 88 ? 33.92523 -24.87327 -1.53316 1.000 71.18267 113 PHE A CA 1
ATOM 1133 C C . PHE A 1 88 ? 34.71463 -23.59052 -1.75054 1.000 74.13048 113 PHE A C 1
ATOM 1134 O O . PHE A 1 88 ? 35.07573 -23.28131 -2.88793 1.000 72.47657 113 PHE A O 1
ATOM 1138 N N . SER A 1 89 ? 34.98052 -22.82522 -0.68785 1.000 93.34007 114 SER A N 1
ATOM 1139 C CA . SER A 1 89 ? 35.74206 -21.59000 -0.84407 1.000 93.70032 114 SER A CA 1
ATOM 1140 C C . SER A 1 89 ? 37.20190 -21.88953 -1.15336 1.000 92.20363 114 SER A C 1
ATOM 1141 O O . SER A 1 89 ? 37.74707 -21.39847 -2.14600 1.000 90.62357 114 SER A O 1
ATOM 1149 N N . SER A 1 90 ? 37.85323 -22.69491 -0.30970 1.000 84.30770 115 SER A N 1
ATOM 1150 C CA . SER A 1 90 ? 39.25341 -23.03730 -0.53931 1.000 83.04325 115 SER A CA 1
ATOM 1151 C C . SER A 1 90 ? 39.40221 -23.93341 -1.76371 1.000 82.61071 115 SER A C 1
ATOM 1152 O O . SER A 1 90 ? 40.05444 -23.55979 -2.74726 1.000 83.03646 115 SER A O 1
ATOM 1160 N N . GLN A 1 91 ? 38.78170 -25.11621 -1.72780 1.000 73.95537 116 GLN A N 1
ATOM 1161 C CA . GLN A 1 91 ? 38.91345 -26.06841 -2.82604 1.000 73.82892 116 GLN A CA 1
ATOM 1162 C C . GLN A 1 91 ? 38.66865 -25.41043 -4.17760 1.000 71.81860 116 GLN A C 1
ATOM 1163 O O . GLN A 1 91 ? 39.29560 -25.78330 -5.17857 1.000 71.39261 116 GLN A O 1
ATOM 1167 N N . GLY A 1 92 ? 37.77211 -24.42675 -4.22808 1.000 68.22468 117 GLY A N 1
ATOM 1168 C CA . GLY A 1 92 ? 37.52474 -23.73709 -5.48204 1.000 68.47096 117 GLY A CA 1
ATOM 1169 C C . GLY A 1 92 ? 38.69372 -22.87517 -5.90469 1.000 71.38704 117 GLY A C 1
ATOM 1170 O O . GLY A 1 92 ? 39.01700 -22.78533 -7.09309 1.000 71.62717 117 GLY A O 1
ATOM 1174 N N . VAL A 1 93 ? 39.35022 -22.23345 -4.93758 1.000 85.98987 118 VAL A N 1
ATOM 1175 C CA . VAL A 1 93 ? 40.53486 -21.44148 -5.24510 1.000 86.60867 118 VAL A CA 1
ATOM 1176 C C . VAL A 1 93 ? 41.61763 -22.33051 -5.84372 1.000 88.25621 118 VAL A C 1
ATOM 1177 O O . VAL A 1 93 ? 42.23159 -21.99267 -6.86384 1.000 91.00634 118 VAL A O 1
ATOM 1190 N N . ILE A 1 94 ? 41.87587 -23.47703 -5.21107 1.000 62.16186 119 ILE A N 1
ATOM 1191 C CA . ILE A 1 94 ? 42.89329 -24.38894 -5.72433 1.000 62.78945 119 ILE A CA 1
ATOM 1192 C C . ILE A 1 94 ? 42.57888 -24.76370 -7.16760 1.000 63.57419 119 ILE A C 1
ATOM 1193 O O . ILE A 1 94 ? 43.45414 -24.74877 -8.03721 1.000 64.22267 119 ILE A O 1
ATOM 1209 N N . GLN A 1 95 ? 41.32035 -25.11261 -7.44351 1.000 82.84558 120 GLN A N 1
ATOM 1210 C CA . GLN A 1 95 ? 40.93172 -25.47546 -8.80358 1.000 84.58168 120 GLN A CA 1
ATOM 1211 C C . GLN A 1 95 ? 41.39642 -24.41901 -9.80327 1.000 82.96022 120 GLN A C 1
ATOM 1212 O O . GLN A 1 95 ? 41.99165 -24.73890 -10.83836 1.000 82.42348 120 GLN A O 1
ATOM 1216 N N . PHE A 1 96 ? 41.15257 -23.14453 -9.49217 1.000 77.17785 121 PHE A N 1
ATOM 1217 C CA . PHE A 1 96 ? 41.49056 -22.08588 -10.44110 1.000 81.81875 121 PHE A CA 1
ATOM 1218 C C . PHE A 1 96 ? 42.99324 -21.82584 -10.47125 1.000 80.99738 121 PHE A C 1
ATOM 1219 O O . PHE A 1 96 ? 43.56555 -21.56542 -11.53826 1.000 80.86727 121 PHE A O 1
ATOM 1236 N N . ALA A 1 97 ? 43.65308 -21.88570 -9.31127 1.000 80.52561 122 ALA A N 1
ATOM 1237 C CA . ALA A 1 97 ? 45.07413 -21.55772 -9.25757 1.000 81.24935 122 ALA A CA 1
ATOM 1238 C C . ALA A 1 97 ? 45.89094 -22.47083 -10.16200 1.000 82.21910 122 ALA A C 1
ATOM 1239 O O . ALA A 1 97 ? 46.86463 -22.02788 -10.78459 1.000 84.15585 122 ALA A O 1
ATOM 1246 N N . ILE A 1 98 ? 45.51223 -23.74039 -10.25351 1.000 73.40909 123 ILE A N 1
ATOM 1247 C CA . ILE A 1 98 ? 46.27666 -24.73559 -11.00246 1.000 74.08931 123 ILE A CA 1
ATOM 1248 C C . ILE A 1 98 ? 45.72581 -24.92858 -12.40860 1.000 74.27204 123 ILE A C 1
ATOM 1249 O O . ILE A 1 98 ? 46.48146 -24.98064 -13.37917 1.000 74.54750 123 ILE A O 1
ATOM 1265 N N . ASP A 1 99 ? 44.40221 -25.04912 -12.53709 1.000 78.67406 124 ASP A N 1
ATOM 1266 C CA . ASP A 1 99 ? 43.81640 -25.38600 -13.82979 1.000 78.73374 124 ASP A CA 1
ATOM 1267 C C . ASP A 1 99 ? 44.05686 -24.28310 -14.85561 1.000 77.16256 124 ASP A C 1
ATOM 1268 O O . ASP A 1 99 ? 44.50780 -24.54808 -15.97677 1.000 75.97114 124 ASP A O 1
ATOM 1277 N N . VAL A 1 100 ? 43.76432 -23.03941 -14.48986 1.000 84.36351 125 VAL A N 1
ATOM 1278 C CA . VAL A 1 100 ? 43.68872 -21.93830 -15.44681 1.000 85.55835 125 VAL A CA 1
ATOM 1279 C C . VAL A 1 100 ? 44.95105 -21.09190 -15.43623 1.000 83.78062 125 VAL A C 1
ATOM 1280 O O . VAL A 1 100 ? 45.52948 -20.81649 -16.48674 1.000 83.20101 125 VAL A O 1
ATOM 1293 N N . LEU A 1 101 ? 45.39192 -20.66393 -14.25676 1.000 73.33734 126 LEU A N 1
ATOM 1294 C CA . LEU A 1 101 ? 46.54278 -19.77863 -14.17482 1.000 75.36126 126 LEU A CA 1
ATOM 1295 C C . LEU A 1 101 ? 47.87061 -20.51480 -14.30326 1.000 76.35219 126 LEU A C 1
ATOM 1296 O O . LEU A 1 101 ? 48.86908 -19.89848 -14.70019 1.000 76.05271 126 LEU A O 1
ATOM 1312 N N . LYS A 1 102 ? 47.90449 -21.81150 -13.99069 1.000 90.45234 127 LYS A N 1
ATOM 1313 C CA . LYS A 1 102 ? 49.13170 -22.59760 -14.07295 1.000 91.37279 127 LYS A CA 1
ATOM 1314 C C . LYS A 1 102 ? 50.20589 -22.01864 -13.14818 1.000 90.59083 127 LYS A C 1
ATOM 1315 O O . LYS A 1 102 ? 51.35046 -21.78988 -13.54581 1.000 91.21209 127 LYS A O 1
ATOM 1319 N N . VAL A 1 103 ? 49.81533 -21.77610 -11.89421 1.000 81.48457 128 VAL A N 1
ATOM 1320 C CA . VAL A 1 103 ? 50.75961 -21.29196 -10.89679 1.000 80.58667 128 VAL A CA 1
ATOM 1321 C C . VAL A 1 103 ? 51.92798 -22.26578 -10.77205 1.000 81.65427 128 VAL A C 1
ATOM 1322 O O . VAL A 1 103 ? 51.78768 -23.47854 -10.98466 1.000 82.18644 128 VAL A O 1
ATOM 1335 N N . LYS A 1 104 ? 53.10015 -21.72341 -10.42894 1.000 98.09186 129 LYS A N 1
ATOM 1336 C CA . LYS A 1 104 ? 54.32176 -22.50810 -10.31689 1.000 97.33060 129 LYS A CA 1
ATOM 1337 C C . LYS A 1 104 ? 54.77398 -22.72337 -8.87817 1.000 95.28778 129 LYS A C 1
ATOM 1338 O O . LYS A 1 104 ? 55.78228 -23.40138 -8.65862 1.000 95.61801 129 LYS A O 1
ATOM 1342 N N . LYS A 1 105 ? 54.05685 -22.18137 -7.89504 1.000 84.74990 130 LYS A N 1
ATOM 1343 C CA . LYS A 1 105 ? 54.41350 -22.37340 -6.49356 1.000 84.92666 130 LYS A CA 1
ATOM 1344 C C . LYS A 1 105 ? 53.19932 -22.06016 -5.63107 1.000 81.70370 130 LYS A C 1
ATOM 1345 O O . LYS A 1 105 ? 52.53316 -21.04611 -5.84899 1.000 79.53339 130 LYS A O 1
ATOM 1349 N N . ILE A 1 106 ? 52.91408 -22.92689 -4.65885 1.000 77.37725 131 ILE A N 1
ATOM 1350 C CA . ILE A 1 106 ? 51.79544 -22.75271 -3.73858 1.000 75.72285 131 ILE A CA 1
ATOM 1351 C C . ILE A 1 106 ? 52.34699 -22.64362 -2.32443 1.000 73.27665 131 ILE A C 1
ATOM 1352 O O . ILE A 1 106 ? 53.09025 -23.52653 -1.87188 1.000 73.02230 131 ILE A O 1
ATOM 1368 N N . ILE A 1 107 ? 51.96427 -21.57767 -1.62221 1.000 63.27514 132 ILE A N 1
ATOM 1369 C CA . ILE A 1 107 ? 52.40582 -21.33620 -0.25395 1.000 63.13420 132 ILE A CA 1
ATOM 1370 C C . ILE A 1 107 ? 51.19069 -21.40352 0.65119 1.000 62.50275 132 ILE A C 1
ATOM 1371 O O . ILE A 1 107 ? 50.18048 -20.74473 0.38661 1.000 61.88076 132 ILE A O 1
ATOM 1387 N N . VAL A 1 108 ? 51.29412 -22.18299 1.71993 1.000 64.15391 133 VAL A N 1
ATOM 1388 C CA . VAL A 1 108 ? 50.32862 -22.16224 2.81566 1.000 63.62883 133 VAL A CA 1
ATOM 1389 C C . VAL A 1 108 ? 51.09912 -21.72347 4.04949 1.000 63.67146 133 VAL A C 1
ATOM 1390 O O . VAL A 1 108 ? 52.08187 -22.36986 4.43860 1.000 64.28539 133 VAL A O 1
ATOM 1403 N N . CYS A 1 109 ? 50.66037 -20.62818 4.66033 1.000 62.04773 134 CYS A N 1
ATOM 1404 C CA . CYS A 1 109 ? 51.43399 -19.97748 5.70392 1.000 62.29786 134 CYS A CA 1
ATOM 1405 C C . CYS A 1 109 ? 50.57635 -19.74545 6.93262 1.000 62.13698 134 CYS A C 1
ATOM 1406 O O . CYS A 1 109 ? 49.64595 -18.93909 6.90203 1.000 61.55314 134 CYS A O 1
ATOM 1414 N N . GLY A 1 110 ? 50.91125 -20.42851 8.01409 1.000 62.79938 135 GLY A N 1
ATOM 1415 C CA . GLY A 1 110 ? 50.45561 -20.05487 9.33395 1.000 62.93992 135 GLY A CA 1
ATOM 1416 C C . GLY A 1 110 ? 51.35011 -18.94999 9.90763 1.000 63.16845 135 GLY A C 1
ATOM 1417 O O . GLY A 1 110 ? 52.26269 -18.42426 9.25474 1.000 63.12323 135 GLY A O 1
ATOM 1421 N N . HIS A 1 111 ? 51.07809 -18.61577 11.16625 1.000 63.51889 136 HIS A N 1
ATOM 1422 C CA . HIS A 1 111 ? 51.80939 -17.53776 11.80191 1.000 63.80995 136 HIS A CA 1
ATOM 1423 C C . HIS A 1 111 ? 51.74209 -17.70262 13.30714 1.000 64.66868 136 HIS A C 1
ATOM 1424 O O . HIS A 1 111 ? 50.82810 -18.32209 13.84471 1.000 65.93622 136 HIS A O 1
ATOM 1438 N N . THR A 1 112 ? 52.71380 -17.12086 13.98150 1.000 69.14198 137 THR A N 1
ATOM 1439 C CA . THR A 1 112 ? 52.74822 -17.12399 15.43278 1.000 70.63280 137 THR A CA 1
ATOM 1440 C C . THR A 1 112 ? 51.73042 -16.12911 15.97790 1.000 70.42609 137 THR A C 1
ATOM 1441 O O . THR A 1 112 ? 51.40501 -15.12482 15.33748 1.000 69.86956 137 THR A O 1
ATOM 1452 N N . ASP A 1 113 ? 51.22615 -16.42480 17.17154 1.000 80.91817 138 ASP A N 1
ATOM 1453 C CA . ASP A 1 113 ? 50.16321 -15.63694 17.79239 1.000 83.76352 138 ASP A CA 1
ATOM 1454 C C . ASP A 1 113 ? 48.86775 -15.72092 16.98469 1.000 83.67995 138 ASP A C 1
ATOM 1455 O O . ASP A 1 113 ? 48.16322 -14.72697 16.79739 1.000 82.63138 138 ASP A O 1
ATOM 1464 N N . CYS A 1 114 ? 48.55379 -16.92060 16.49989 1.000 88.46362 139 CYS A N 1
ATOM 1465 C CA . CYS A 1 114 ? 47.30648 -17.17214 15.77874 1.000 87.68760 139 CYS A CA 1
ATOM 1466 C C . CYS A 1 114 ? 46.24348 -17.52814 16.80897 1.000 86.99538 139 CYS A C 1
ATOM 1467 O O . CYS A 1 114 ? 46.18095 -18.66291 17.28544 1.000 88.94805 139 CYS A O 1
ATOM 1475 N N . GLY A 1 115 ? 45.41217 -16.54989 17.17023 1.000 72.51928 140 GLY A N 1
ATOM 1476 C CA . GLY A 1 115 ? 44.37294 -16.78506 18.15596 1.000 73.24370 140 GLY A CA 1
ATOM 1477 C C . GLY A 1 115 ? 43.45518 -17.94316 17.80631 1.000 75.08709 140 GLY A C 1
ATOM 1478 O O . GLY A 1 115 ? 42.84269 -18.54027 18.69926 1.000 73.54436 140 GLY A O 1
ATOM 1482 N N . GLY A 1 116 ? 43.33271 -18.26349 16.51919 1.000 93.02494 141 GLY A N 1
ATOM 1483 C CA . GLY A 1 116 ? 42.60532 -19.45163 16.13582 1.000 91.73904 141 GLY A CA 1
ATOM 1484 C C . GLY A 1 116 ? 43.23023 -20.71771 16.67948 1.000 93.33779 141 GLY A C 1
ATOM 1485 O O . GLY A 1 116 ? 42.53610 -21.71702 16.89201 1.000 93.23686 141 GLY A O 1
ATOM 1489 N N . ILE A 1 117 ? 44.54006 -20.69730 16.91386 1.000 86.90849 142 ILE A N 1
ATOM 1490 C CA . ILE A 1 117 ? 45.21404 -21.84077 17.51605 1.000 86.57665 142 ILE A CA 1
ATOM 1491 C C . ILE A 1 117 ? 45.03404 -21.81935 19.02792 1.000 87.25191 142 ILE A C 1
ATOM 1492 O O . ILE A 1 117 ? 44.65687 -22.82496 19.64057 1.000 87.85977 142 ILE A O 1
ATOM 1508 N N . TRP A 1 118 ? 45.31183 -20.66861 19.65344 1.000 68.88010 143 TRP A N 1
ATOM 1509 C CA . TRP A 1 118 ? 45.14797 -20.56013 21.10127 1.000 70.22282 143 TRP A CA 1
ATOM 1510 C C . TRP A 1 118 ? 43.71676 -20.88208 21.51996 1.000 70.41829 143 TRP A C 1
ATOM 1511 O O . TRP A 1 118 ? 43.48926 -21.38221 22.62597 1.000 71.65320 143 TRP A O 1
ATOM 1515 N N . ALA A 1 119 ? 42.74409 -20.58433 20.66073 1.000 68.69940 144 ALA A N 1
ATOM 1516 C CA . ALA A 1 119 ? 41.36601 -20.94723 20.95879 1.000 68.88550 144 ALA A CA 1
ATOM 1517 C C . ALA A 1 119 ? 41.17057 -22.46180 20.89057 1.000 69.06338 144 ALA A C 1
ATOM 1518 O O . ALA A 1 119 ? 40.50782 -23.04853 21.75487 1.000 69.97560 144 ALA A O 1
ATOM 1525 N N . SER A 1 120 ? 41.75485 -23.10664 19.87621 1.000 87.35032 145 SER A N 1
ATOM 1526 C CA . SER A 1 120 ? 41.64434 -24.55434 19.75502 1.000 88.96451 145 SER A CA 1
ATOM 1527 C C . SER A 1 120 ? 42.17465 -25.25691 20.99747 1.000 93.11794 145 SER A C 1
ATOM 1528 O O . SER A 1 120 ? 41.62401 -26.27882 21.42550 1.000 96.95219 145 SER A O 1
ATOM 1536 N N . LEU A 1 121 ? 43.25007 -24.73352 21.58403 1.000 95.72306 146 LEU A N 1
ATOM 1537 C CA . LEU A 1 121 ? 43.80558 -25.32743 22.79260 1.000 99.29042 146 LEU A CA 1
ATOM 1538 C C . LEU A 1 121 ? 42.93462 -25.08065 24.01670 1.000 100.85341 146 LEU A C 1
ATOM 1539 O O . LEU A 1 121 ? 43.16546 -25.70744 25.05829 1.000 103.69179 146 LEU A O 1
ATOM 1555 N N . SER A 1 122 ? 41.94536 -24.19951 23.91598 1.000 108.78587 147 SER A N 1
ATOM 1556 C CA . SER A 1 122 ? 40.97252 -23.98235 24.97459 1.000 114.90574 147 SER A CA 1
ATOM 1557 C C . SER A 1 122 ? 39.71533 -24.80369 24.70332 1.000 119.48255 147 SER A C 1
ATOM 1558 O O . SER A 1 122 ? 39.44646 -25.22681 23.57494 1.000 116.58483 147 SER A O 1
ATOM 1566 N N . SER A 1 123 ? 38.94491 -25.03237 25.76393 1.000 148.95003 148 SER A N 1
ATOM 1567 C CA . SER A 1 123 ? 37.65595 -25.69988 25.64658 1.000 153.71962 148 SER A CA 1
ATOM 1568 C C . SER A 1 123 ? 36.49411 -24.72367 25.56185 1.000 159.63090 148 SER A C 1
ATOM 1569 O O . SER A 1 123 ? 35.46037 -25.05771 24.97212 1.000 161.09376 148 SER A O 1
ATOM 1573 N N . LYS A 1 124 ? 36.64778 -23.52782 26.13330 1.000 122.53141 149 LYS A N 1
ATOM 1574 C CA . LYS A 1 124 ? 35.61205 -22.50409 26.10103 1.000 125.08434 149 LYS A CA 1
ATOM 1575 C C . LYS A 1 124 ? 35.01974 -22.36283 24.70562 1.000 127.36737 149 LYS A C 1
ATOM 1576 O O . LYS A 1 124 ? 35.67517 -21.84272 23.79768 1.000 126.59226 149 LYS A O 1
ATOM 1580 N N . LYS A 1 125 ? 33.78532 -22.83348 24.52606 1.000 126.62898 150 LYS A N 1
ATOM 1581 C CA . LYS A 1 125 ? 33.10477 -22.68211 23.24793 1.000 119.26157 150 LYS A CA 1
ATOM 1582 C C . LYS A 1 125 ? 33.10273 -21.21716 22.82843 1.000 115.77891 150 LYS A C 1
ATOM 1583 O O . LYS A 1 125 ? 33.08773 -20.30845 23.66122 1.000 119.49809 150 LYS A O 1
ATOM 1587 N N . ILE A 1 126 ? 33.10739 -20.98753 21.52178 1.000 139.07234 151 ILE A N 1
ATOM 1588 C CA . ILE A 1 126 ? 33.24227 -19.65449 20.96292 1.000 136.81355 151 ILE A CA 1
ATOM 1589 C C . ILE A 1 126 ? 31.89630 -19.11082 20.50862 1.000 131.62325 151 ILE A C 1
ATOM 1590 O O . ILE A 1 126 ? 31.58005 -17.94840 20.76135 1.000 129.58083 151 ILE A O 1
ATOM 1606 N N . GLY A 1 127 ? 31.09918 -19.93775 19.84768 1.000 108.03369 152 GLY A N 1
ATOM 1607 C CA . GLY A 1 127 ? 29.78893 -19.54183 19.38514 1.000 99.67362 152 GLY A CA 1
ATOM 1608 C C . GLY A 1 127 ? 29.73140 -19.42606 17.87068 1.000 101.76847 152 GLY A C 1
ATOM 1609 O O . GLY A 1 127 ? 30.74278 -19.25566 17.18604 1.000 101.86636 152 GLY A O 1
ATOM 1613 N N . GLY A 1 128 ? 28.51211 -19.52101 17.34696 1.000 83.34324 153 GLY A N 1
ATOM 1614 C CA . GLY A 1 128 ? 28.32635 -19.38902 15.91461 1.000 78.71391 153 GLY A CA 1
ATOM 1615 C C . GLY A 1 128 ? 29.08738 -20.45125 15.15072 1.000 81.75104 153 GLY A C 1
ATOM 1616 O O . GLY A 1 128 ? 29.19117 -21.61223 15.57213 1.000 82.43623 153 GLY A O 1
ATOM 1620 N N . VAL A 1 129 ? 29.64464 -20.04731 14.00843 1.000 94.77189 154 VAL A N 1
ATOM 1621 C CA . VAL A 1 129 ? 30.29152 -21.00300 13.12041 1.000 95.83910 154 VAL A CA 1
ATOM 1622 C C . VAL A 1 129 ? 31.72480 -21.31111 13.52488 1.000 93.39848 154 VAL A C 1
ATOM 1623 O O . VAL A 1 129 ? 32.24549 -22.37530 13.16857 1.000 91.32578 154 VAL A O 1
ATOM 1636 N N . LEU A 1 130 ? 32.37474 -20.41528 14.26733 1.000 79.69050 155 LEU A N 1
ATOM 1637 C CA . LEU A 1 130 ? 33.79572 -20.58203 14.56040 1.000 79.25636 155 LEU A CA 1
ATOM 1638 C C . LEU A 1 130 ? 34.08877 -21.94134 15.19006 1.000 75.71105 155 LEU A C 1
ATOM 1639 O O . LEU A 1 130 ? 35.06016 -22.61196 14.81550 1.000 69.30147 155 LEU A O 1
ATOM 1655 N N . ASP A 1 131 ? 33.25450 -22.37014 16.14153 1.000 93.70723 156 ASP A N 1
ATOM 1656 C CA . ASP A 1 131 ? 33.44293 -23.68102 16.75670 1.000 92.22992 156 ASP A CA 1
ATOM 1657 C C . ASP A 1 131 ? 33.58585 -24.76486 15.69587 1.000 88.10339 156 ASP A C 1
ATOM 1658 O O . ASP A 1 131 ? 34.54922 -25.53930 15.69735 1.000 89.21984 156 ASP A O 1
ATOM 1667 N N . LEU A 1 132 ? 32.63734 -24.82152 14.76657 1.000 64.52237 157 LEU A N 1
ATOM 1668 C CA . LEU A 1 132 ? 32.70989 -25.82758 13.71252 1.000 63.97217 157 LEU A CA 1
ATOM 1669 C C . LEU A 1 132 ? 33.85964 -25.53406 12.76206 1.000 63.27984 157 LEU A C 1
ATOM 1670 O O . LEU A 1 132 ? 34.60578 -26.43721 12.36594 1.000 63.15929 157 LEU A O 1
ATOM 1674 N N . TRP A 1 133 ? 34.03361 -24.26842 12.39504 1.000 70.55394 158 TRP A N 1
ATOM 1675 C CA . TRP A 1 133 ? 35.09960 -23.92368 11.46148 1.000 67.96438 158 TRP A CA 1
ATOM 1676 C C . TRP A 1 133 ? 36.46347 -24.31077 11.99617 1.000 64.30191 158 TRP A C 1
ATOM 1677 O O . TRP A 1 133 ? 37.33521 -24.70566 11.21258 1.000 62.89658 158 TRP A O 1
ATOM 1698 N N . LEU A 1 134 ? 36.66015 -24.22748 13.30734 1.000 64.63227 159 LEU A N 1
ATOM 1699 C CA . LEU A 1 134 ? 37.93987 -24.55581 13.91799 1.000 66.43838 159 LEU A CA 1
ATOM 1700 C C . LEU A 1 134 ? 38.06228 -26.03412 14.27234 1.000 69.36452 159 LEU A C 1
ATOM 1701 O O . LEU A 1 134 ? 39.11992 -26.45852 14.75094 1.000 69.74639 159 LEU A O 1
ATOM 1717 N N . ASN A 1 135 ? 37.01301 -26.82769 14.05771 1.000 81.42971 160 ASN A N 1
ATOM 1718 C CA . ASN A 1 135 ? 37.08468 -28.23973 14.40528 1.000 81.19328 160 ASN A CA 1
ATOM 1719 C C . ASN A 1 135 ? 38.26937 -28.95120 13.76644 1.000 79.01952 160 ASN A C 1
ATOM 1720 O O . ASN A 1 135 ? 38.93169 -29.73763 14.46543 1.000 81.28469 160 ASN A O 1
ATOM 1731 N N . PRO A 1 136 ? 38.59294 -28.73897 12.49119 1.000 64.26690 161 PRO A N 1
ATOM 1732 C CA . PRO A 1 136 ? 39.72847 -29.46945 11.90187 1.000 66.90889 161 PRO A CA 1
ATOM 1733 C C . PRO A 1 136 ? 41.02572 -29.32450 12.68452 1.000 68.10637 161 PRO A C 1
ATOM 1734 O O . PRO A 1 136 ? 41.85200 -30.24762 12.67811 1.000 68.05113 161 PRO A O 1
ATOM 1745 N N . VAL A 1 137 ? 41.23953 -28.19114 13.35590 1.000 70.08767 162 VAL A N 1
ATOM 1746 C CA . VAL A 1 137 ? 42.42597 -28.04825 14.19316 1.000 69.26108 162 VAL A CA 1
ATOM 1747 C C . VAL A 1 137 ? 42.25139 -28.80580 15.50142 1.000 67.81996 162 VAL A C 1
ATOM 1748 O O . VAL A 1 137 ? 43.20407 -29.39033 16.02165 1.000 67.60631 162 VAL A O 1
ATOM 1761 N N . ARG A 1 138 ? 41.03827 -28.79914 16.06138 1.000 83.75259 163 ARG A N 1
ATOM 1762 C CA . ARG A 1 138 ? 40.77440 -29.59816 17.25449 1.000 84.32870 163 ARG A CA 1
ATOM 1763 C C . ARG A 1 138 ? 41.06999 -31.06921 17.00586 1.000 82.29279 163 ARG A C 1
ATOM 1764 O O . ARG A 1 138 ? 41.52291 -31.77259 17.91517 1.000 81.43057 163 ARG A O 1
ATOM 1785 N N . HIS A 1 139 ? 40.82815 -31.54777 15.78225 1.000 79.61858 164 HIS A N 1
ATOM 1786 C CA . HIS A 1 139 ? 41.17139 -32.92547 15.45118 1.000 80.58581 164 HIS A CA 1
ATOM 1787 C C . HIS A 1 139 ? 42.67154 -33.15262 15.55311 1.000 79.49809 164 HIS A C 1
ATOM 1788 O O . HIS A 1 139 ? 43.11858 -34.22210 15.99130 1.000 79.02317 164 HIS A O 1
ATOM 1802 N N . ILE A 1 140 ? 43.46659 -32.15627 15.14669 1.000 90.27339 165 ILE A N 1
ATOM 1803 C CA . ILE A 1 140 ? 44.91464 -32.25321 15.29420 1.000 86.94184 165 ILE A CA 1
ATOM 1804 C C . ILE A 1 140 ? 45.29644 -32.24497 16.76632 1.000 88.41855 165 ILE A C 1
ATOM 1805 O O . ILE A 1 140 ? 46.12407 -33.05007 17.21190 1.000 88.85960 165 ILE A O 1
ATOM 1821 N N . ARG A 1 141 ? 44.69322 -31.34244 17.54489 1.000 76.93880 166 ARG A N 1
ATOM 1822 C CA . ARG A 1 141 ? 44.95953 -31.29575 18.97874 1.000 78.66173 166 ARG A CA 1
ATOM 1823 C C . ARG A 1 141 ? 44.81358 -32.67315 19.60967 1.000 79.38022 166 ARG A C 1
ATOM 1824 O O . ARG A 1 141 ? 45.57725 -33.03993 20.51396 1.000 80.55272 166 ARG A O 1
ATOM 1845 N N . ALA A 1 142 ? 43.83835 -33.45557 19.13885 1.000 85.09970 167 ALA A N 1
ATOM 1846 C CA . ALA A 1 142 ? 43.62112 -34.79016 19.68352 1.000 83.81949 167 ALA A CA 1
ATOM 1847 C C . ALA A 1 142 ? 44.55585 -35.81510 19.05149 1.000 84.05359 167 ALA A C 1
ATOM 1848 O O . ALA A 1 142 ? 45.03982 -36.72182 19.73706 1.000 83.43715 167 ALA A O 1
ATOM 1855 N N . GLN A 1 143 ? 44.82539 -35.68277 17.75094 1.000 90.05620 168 GLN A N 1
ATOM 1856 C CA . GLN A 1 143 ? 45.71437 -36.62023 17.07682 1.000 89.76828 168 GLN A CA 1
ATOM 1857 C C . GLN A 1 143 ? 47.14485 -36.55659 17.60711 1.000 90.82245 168 GLN A C 1
ATOM 1858 O O . GLN A 1 143 ? 47.89105 -37.53407 17.46070 1.000 90.14899 168 GLN A O 1
ATOM 1862 N N . ASN A 1 144 ? 47.54531 -35.43669 18.22393 1.000 81.69605 169 ASN A N 1
ATOM 1863 C CA . ASN A 1 144 ? 48.91966 -35.26841 18.67467 1.000 84.43228 169 ASN A CA 1
ATOM 1864 C C . ASN A 1 144 ? 48.99442 -34.75898 20.11215 1.000 90.28818 169 ASN A C 1
ATOM 1865 O O . ASN A 1 144 ? 49.90535 -33.99388 20.45379 1.000 90.50297 169 ASN A O 1
ATOM 1872 N N . LEU A 1 145 ? 48.06179 -35.16872 20.97638 1.000 126.26410 170 LEU A N 1
ATOM 1873 C CA . LEU A 1 145 ? 48.12277 -34.70976 22.36123 1.000 131.79009 170 LEU A CA 1
ATOM 1874 C C . LEU A 1 145 ? 49.31192 -35.33287 23.08737 1.000 135.15664 170 LEU A C 1
ATOM 1875 O O . LEU A 1 145 ? 50.04151 -34.64070 23.80794 1.000 135.53661 170 LEU A O 1
ATOM 1891 N N . LYS A 1 146 ? 49.50519 -36.64789 22.93177 1.000 124.39249 171 LYS A N 1
ATOM 1892 C CA . LYS A 1 146 ? 50.61679 -37.35254 23.56444 1.000 127.44896 171 LYS A CA 1
ATOM 1893 C C . LYS A 1 146 ? 51.86868 -36.48414 23.51638 1.000 125.43715 171 LYS A C 1
ATOM 1894 O O . LYS A 1 146 ? 52.64613 -36.42994 24.47592 1.000 123.98072 171 LYS A O 1
ATOM 1898 N N . LEU A 1 147 ? 52.05813 -35.78822 22.39931 1.000 123.99632 172 LEU A N 1
ATOM 1899 C CA . LEU A 1 147 ? 53.08385 -34.76098 22.30351 1.000 121.88925 172 LEU A CA 1
ATOM 1900 C C . LEU A 1 147 ? 52.64818 -33.48650 23.02030 1.000 120.67571 172 LEU A C 1
ATOM 1901 O O . LEU A 1 147 ? 53.32297 -33.02098 23.94305 1.000 120.51252 172 LEU A O 1
ATOM 1917 N N . LEU A 1 148 ? 51.50738 -32.92211 22.60978 1.000 97.42586 173 LEU A N 1
ATOM 1918 C CA . LEU A 1 148 ? 51.15102 -31.57062 23.03133 1.000 96.69727 173 LEU A CA 1
ATOM 1919 C C . LEU A 1 148 ? 51.08136 -31.44723 24.54938 1.000 98.52781 173 LEU A C 1
ATOM 1920 O O . LEU A 1 148 ? 51.42501 -30.39992 25.10716 1.000 98.62718 173 LEU A O 1
ATOM 1936 N N . GLU A 1 149 ? 50.63409 -32.50089 25.23732 1.000 132.21129 174 GLU A N 1
ATOM 1937 C CA . GLU A 1 149 ? 50.55421 -32.44240 26.69233 1.000 133.36509 174 GLU A CA 1
ATOM 1938 C C . GLU A 1 149 ? 51.88611 -32.03712 27.30899 1.000 131.59590 174 GLU A C 1
ATOM 1939 O O . GLU A 1 149 ? 51.91473 -31.37916 28.35577 1.000 132.17308 174 GLU A O 1
ATOM 1943 N N . GLN A 1 150 ? 52.99857 -32.41182 26.67278 1.000 109.26222 175 GLN A N 1
ATOM 1944 C CA . GLN A 1 150 ? 54.30899 -32.09266 27.22168 1.000 112.32344 175 GLN A CA 1
ATOM 1945 C C . GLN A 1 150 ? 54.56277 -30.59144 27.24081 1.000 112.16345 175 GLN A C 1
ATOM 1946 O O . GLN A 1 150 ? 55.34187 -30.11096 28.07066 1.000 112.72448 175 GLN A O 1
ATOM 1950 N N . TYR A 1 151 ? 53.91502 -29.83784 26.35498 1.000 118.83504 176 TYR A N 1
ATOM 1951 C CA . TYR A 1 151 ? 54.14708 -28.40299 26.26590 1.000 117.50539 176 TYR A CA 1
ATOM 1952 C C . TYR A 1 151 ? 53.31121 -27.63439 27.28461 1.000 118.20429 176 TYR A C 1
ATOM 1953 O O . TYR A 1 151 ? 52.98782 -26.46138 27.06883 1.000 117.55993 176 TYR A O 1
ATOM 1971 N N . ASN A 1 152 ? 52.96077 -28.28087 28.39622 1.000 119.47662 177 ASN A N 1
ATOM 1972 C CA . ASN A 1 152 ? 52.08646 -27.67096 29.39081 1.000 120.88765 177 ASN A CA 1
ATOM 1973 C C . ASN A 1 152 ? 52.65134 -26.35982 29.92520 1.000 122.79425 177 ASN A C 1
ATOM 1974 O O . ASN A 1 152 ? 52.16889 -25.27929 29.56908 1.000 122.61630 177 ASN A O 1
ATOM 1978 N N . HIS A 1 153 ? 53.67684 -26.43999 30.77546 1.000 109.81211 178 HIS A N 1
ATOM 1979 C CA . HIS A 1 153 ? 54.21159 -25.24973 31.42451 1.000 110.88329 178 HIS A CA 1
ATOM 1980 C C . HIS A 1 153 ? 54.86612 -24.27654 30.45132 1.000 111.56152 178 HIS A C 1
ATOM 1981 O O . HIS A 1 153 ? 55.25625 -23.17953 30.87104 1.000 114.23218 178 HIS A O 1
ATOM 1985 N N . GLU A 1 154 ? 55.00230 -24.64347 29.17582 1.000 113.18627 179 GLU A N 1
ATOM 1986 C CA . GLU A 1 154 ? 55.55061 -23.76627 28.14180 1.000 110.86247 179 GLU A CA 1
ATOM 1987 C C . GLU A 1 154 ? 54.46475 -23.53146 27.09541 1.000 105.89512 179 GLU A C 1
ATOM 1988 O O . GLU A 1 154 ? 54.51464 -24.08884 25.99011 1.000 103.72589 179 GLU A O 1
ATOM 1992 N N . PRO A 1 155 ? 53.46455 -22.70577 27.41460 1.000 108.61364 180 PRO A N 1
ATOM 1993 C CA . PRO A 1 155 ? 52.33375 -22.54875 26.47804 1.000 107.80232 180 PRO A CA 1
ATOM 1994 C C . PRO A 1 155 ? 52.73338 -21.99801 25.11857 1.000 102.99264 180 PRO A C 1
ATOM 1995 O O . PRO A 1 155 ? 52.29787 -22.52596 24.08874 1.000 100.58062 180 PRO A O 1
ATOM 2006 N N . LYS A 1 156 ? 53.54609 -20.94138 25.08280 1.000 109.15853 181 LYS A N 1
ATOM 2007 C CA . LYS A 1 156 ? 53.92265 -20.33735 23.80735 1.000 104.38641 181 LYS A CA 1
ATOM 2008 C C . LYS A 1 156 ? 54.43195 -21.39216 22.83150 1.000 102.69375 181 LYS A C 1
ATOM 2009 O O . LYS A 1 156 ? 54.02583 -21.42600 21.66381 1.000 99.30406 181 LYS A O 1
ATOM 2013 N N . LEU A 1 157 ? 55.32181 -22.27265 23.30024 1.000 130.82989 182 LEU A N 1
ATOM 2014 C CA . LEU A 1 157 ? 55.80792 -23.35149 22.44686 1.000 130.91513 182 LEU A CA 1
ATOM 2015 C C . LEU A 1 157 ? 54.67631 -24.28211 22.02835 1.000 127.73441 182 LEU A C 1
ATOM 2016 O O . LEU A 1 157 ? 54.68730 -24.80959 20.91014 1.000 125.51867 182 LEU A O 1
ATOM 2020 N N . LYS A 1 158 ? 53.69392 -24.49368 22.90646 1.000 93.13623 183 LYS A N 1
ATOM 2021 C CA . LYS A 1 158 ? 52.54302 -25.31670 22.54647 1.000 93.14934 183 LYS A CA 1
ATOM 2022 C C . LYS A 1 158 ? 51.80726 -24.73123 21.34721 1.000 88.11034 183 LYS A C 1
ATOM 2023 O O . LYS A 1 158 ? 51.54539 -25.42895 20.36080 1.000 86.85433 183 LYS A O 1
ATOM 2042 N N . ALA A 1 159 ? 51.46679 -23.44355 21.41524 1.000 73.30039 184 ALA A N 1
ATOM 2043 C CA . ALA A 1 159 ? 50.72352 -22.81785 20.32642 1.000 71.54986 184 ALA A CA 1
ATOM 2044 C C . ALA A 1 159 ? 51.52698 -22.82574 19.03168 1.000 70.73151 184 ALA A C 1
ATOM 2045 O O . ALA A 1 159 ? 50.96620 -22.97497 17.93917 1.000 69.55071 184 ALA A O 1
ATOM 2052 N N . ARG A 1 160 ? 52.84244 -22.65570 19.12948 1.000 77.78821 185 ARG A N 1
ATOM 2053 C CA . ARG A 1 160 ? 53.67402 -22.69275 17.92980 1.000 77.00648 185 ARG A CA 1
ATOM 2054 C C . ARG A 1 160 ? 53.62671 -24.07689 17.28542 1.000 73.81444 185 ARG A C 1
ATOM 2055 O O . ARG A 1 160 ? 53.43461 -24.20858 16.07025 1.000 71.12693 185 ARG A O 1
ATOM 2076 N N . LYS A 1 161 ? 53.79681 -25.12457 18.09091 1.000 76.48839 186 LYS A N 1
ATOM 2077 C CA . LYS A 1 161 ? 53.80519 -26.47622 17.54393 1.000 80.65293 186 LYS A CA 1
ATOM 2078 C C . LYS A 1 161 ? 52.48342 -26.79789 16.85827 1.000 78.74368 186 LYS A C 1
ATOM 2079 O O . LYS A 1 161 ? 52.46329 -27.27748 15.71849 1.000 76.26174 186 LYS A O 1
ATOM 2098 N N . LEU A 1 162 ? 51.36430 -26.54392 17.54023 1.000 77.61312 187 LEU A N 1
ATOM 2099 C CA . LEU A 1 162 ? 50.06461 -26.77059 16.91663 1.000 80.24080 187 LEU A CA 1
ATOM 2100 C C . LEU A 1 162 ? 49.89512 -25.90690 15.67379 1.000 77.82296 187 LEU A C 1
ATOM 2101 O O . LEU A 1 162 ? 49.26497 -26.32903 14.69372 1.000 77.11330 187 LEU A O 1
ATOM 2117 N N . ALA A 1 163 ? 50.45002 -24.69154 15.69470 1.000 72.53150 188 ALA A N 1
ATOM 2118 C CA . ALA A 1 163 ? 50.40929 -23.84497 14.50816 1.000 70.72333 188 ALA A CA 1
ATOM 2119 C C . ALA A 1 163 ? 51.09479 -24.53799 13.33636 1.000 67.85937 188 ALA A C 1
ATOM 2120 O O . ALA A 1 163 ? 50.52104 -24.66104 12.24686 1.000 67.32522 188 ALA A O 1
ATOM 2127 N N . GLU A 1 164 ? 52.32835 -25.01076 13.55153 1.000 76.50561 189 GLU A N 1
ATOM 2128 C CA . GLU A 1 164 ? 53.04358 -25.70730 12.48758 1.000 77.35913 189 GLU A CA 1
ATOM 2129 C C . GLU A 1 164 ? 52.27440 -26.93751 12.02192 1.000 76.82391 189 GLU A C 1
ATOM 2130 O O . GLU A 1 164 ? 52.13443 -27.17113 10.81388 1.000 75.72474 189 GLU A O 1
ATOM 2142 N N . LEU A 1 165 ? 51.75019 -27.72229 12.96052 1.000 69.48582 190 LEU A N 1
ATOM 2143 C CA . LEU A 1 165 ? 50.99143 -28.91114 12.58735 1.000 69.84571 190 LEU A CA 1
ATOM 2144 C C . LEU A 1 165 ? 49.77564 -28.55061 11.74467 1.000 69.91567 190 LEU A C 1
ATOM 2145 O O . LEU A 1 165 ? 49.43159 -29.26842 10.79417 1.000 68.53314 190 LEU A O 1
ATOM 2161 N N . ASN A 1 166 ? 49.10548 -27.44122 12.07904 1.000 81.51354 191 ASN A N 1
ATOM 2162 C CA . ASN A 1 166 ? 47.96471 -27.00452 11.27922 1.000 80.13512 191 ASN A CA 1
ATOM 2163 C C . ASN A 1 166 ? 48.39245 -26.68347 9.85356 1.000 79.29943 191 ASN A C 1
ATOM 2164 O O . ASN A 1 166 ? 47.71805 -27.07058 8.89294 1.000 79.82527 191 ASN A O 1
ATOM 2175 N N . VAL A 1 167 ? 49.51783 -25.98408 9.69437 1.000 74.83988 192 VAL A N 1
ATOM 2176 C CA . VAL A 1 167 ? 50.02922 -25.72454 8.35311 1.000 75.43417 192 VAL A CA 1
ATOM 2177 C C . VAL A 1 167 ? 50.35907 -27.03726 7.65634 1.000 75.82277 192 VAL A C 1
ATOM 2178 O O . VAL A 1 167 ? 50.02828 -27.23240 6.48025 1.000 76.12610 192 VAL A O 1
ATOM 2191 N N . ILE A 1 168 ? 51.01721 -27.95780 8.36983 1.000 66.45939 193 ILE A N 1
ATOM 2192 C CA . ILE A 1 168 ? 51.30906 -29.27076 7.79572 1.000 67.24802 193 ILE A CA 1
ATOM 2193 C C . ILE A 1 168 ? 50.01863 -29.97452 7.37276 1.000 66.78469 193 ILE A C 1
ATOM 2194 O O . ILE A 1 168 ? 49.93588 -30.56341 6.28634 1.000 66.84526 193 ILE A O 1
ATOM 2210 N N . ALA A 1 169 ? 48.99194 -29.91920 8.21714 1.000 70.57319 194 ALA A N 1
ATOM 2211 C CA . ALA A 1 169 ? 47.72153 -30.54816 7.86619 1.000 71.77205 194 ALA A CA 1
ATOM 2212 C C . ALA A 1 169 ? 47.10363 -29.88687 6.63892 1.000 72.45273 194 ALA A C 1
ATOM 2213 O O . ALA A 1 169 ? 46.62503 -30.57249 5.72208 1.000 72.48753 194 ALA A O 1
ATOM 2220 N N . SER A 1 170 ? 47.09756 -28.54664 6.60788 1.000 72.14068 195 SER A N 1
ATOM 2221 C CA . SER A 1 170 ? 46.56940 -27.84856 5.44265 1.000 73.17527 195 SER A CA 1
ATOM 2222 C C . SER A 1 170 ? 47.32801 -28.23284 4.18000 1.000 73.76516 195 SER A C 1
ATOM 2223 O O . SER A 1 170 ? 46.75619 -28.21311 3.08052 1.000 72.64671 195 SER A O 1
ATOM 2227 N N . VAL A 1 171 ? 48.60504 -28.59894 4.31575 1.000 69.25312 196 VAL A N 1
ATOM 2228 C CA . VAL A 1 171 ? 49.39195 -28.99425 3.14946 1.000 70.73557 196 VAL A CA 1
ATOM 2229 C C . VAL A 1 171 ? 48.91349 -30.34484 2.61791 1.000 71.55290 196 VAL A C 1
ATOM 2230 O O . VAL A 1 171 ? 48.46861 -30.46456 1.47054 1.000 71.15878 196 VAL A O 1
ATOM 2243 N N . ILE A 1 172 ? 49.01127 -31.38735 3.44465 1.000 78.63014 197 ILE A N 1
ATOM 2244 C CA . ILE A 1 172 ? 48.60834 -32.71828 3.00232 1.000 84.45099 197 ILE A CA 1
ATOM 2245 C C . ILE A 1 172 ? 47.19257 -32.69032 2.44807 1.000 82.96305 197 ILE A C 1
ATOM 2246 O O . ILE A 1 172 ? 46.86108 -33.45042 1.52623 1.000 83.66267 197 ILE A O 1
ATOM 2262 N N . ALA A 1 173 ? 46.33933 -31.81269 2.98398 1.000 73.91739 198 ALA A N 1
ATOM 2263 C CA . ALA A 1 173 ? 44.98550 -31.69095 2.44778 1.000 73.99974 198 ALA A CA 1
ATOM 2264 C C . ALA A 1 173 ? 45.00291 -31.15688 1.02136 1.000 75.15084 198 ALA A C 1
ATOM 2265 O O . ALA A 1 173 ? 44.26089 -31.64175 0.16071 1.000 77.27746 198 ALA A O 1
ATOM 2272 N N . LEU A 1 174 ? 45.84193 -30.15532 0.75277 1.000 71.52513 199 LEU A N 1
ATOM 2273 C CA . LEU A 1 174 ? 45.93611 -29.61052 -0.59558 1.000 70.73977 199 LEU A CA 1
ATOM 2274 C C . LEU A 1 174 ? 46.65176 -30.56601 -1.53903 1.000 72.45026 199 LEU A C 1
ATOM 2275 O O . LEU A 1 174 ? 46.41435 -30.52370 -2.75033 1.000 72.17711 199 LEU A O 1
ATOM 2291 N N . LYS A 1 175 ? 47.53303 -31.42175 -1.01036 1.000 109.25067 200 LYS A N 1
ATOM 2292 C CA . LYS A 1 175 ? 48.20452 -32.40895 -1.84513 1.000 112.56547 200 LYS A CA 1
ATOM 2293 C C . LYS A 1 175 ? 47.24257 -33.47278 -2.36486 1.000 114.75279 200 LYS A C 1
ATOM 2294 O O . LYS A 1 175 ? 47.53049 -34.10810 -3.38485 1.000 115.39552 200 LYS A O 1
ATOM 2313 N N . ARG A 1 176 ? 46.11308 -33.67995 -1.69086 1.000 117.06215 201 ARG A N 1
ATOM 2314 C CA . ARG A 1 176 ? 45.12670 -34.67260 -2.09655 1.000 118.82390 201 ARG A CA 1
ATOM 2315 C C . ARG A 1 176 ? 44.06485 -34.10753 -3.03341 1.000 117.66354 201 ARG A C 1
ATOM 2316 O O . ARG A 1 176 ? 43.20066 -34.85914 -3.49006 1.000 117.02138 201 ARG A O 1
ATOM 2337 N N . HIS A 1 177 ? 44.10748 -32.81399 -3.32928 1.000 87.62564 202 HIS A N 1
ATOM 2338 C CA . HIS A 1 177 ? 43.18459 -32.24261 -4.30245 1.000 86.74845 202 HIS A CA 1
ATOM 2339 C C . HIS A 1 177 ? 43.48374 -32.80441 -5.69040 1.000 87.36429 202 HIS A C 1
ATOM 2340 O O . HIS A 1 177 ? 44.65464 -32.91772 -6.07507 1.000 87.28814 202 HIS A O 1
ATOM 2354 N N . PRO A 1 178 ? 42.45308 -33.16896 -6.46346 1.000 85.59553 203 PRO A N 1
ATOM 2355 C CA . PRO A 1 178 ? 42.72264 -33.77531 -7.78282 1.000 86.71210 203 PRO A CA 1
ATOM 2356 C C . PRO A 1 178 ? 43.66807 -32.95193 -8.65096 1.000 87.95833 203 PRO A C 1
ATOM 2357 O O . PRO A 1 178 ? 44.67035 -33.48274 -9.14861 1.000 90.12441 203 PRO A O 1
ATOM 2368 N N . SER A 1 179 ? 43.37457 -31.66238 -8.84906 1.000 92.22879 204 SER A N 1
ATOM 2369 C CA . SER A 1 179 ? 44.23498 -30.83616 -9.69385 1.000 92.95713 204 SER A CA 1
ATOM 2370 C C . SER A 1 179 ? 45.64839 -30.76085 -9.13286 1.000 93.36373 204 SER A C 1
ATOM 2371 O O . SER A 1 179 ? 46.62616 -30.81419 -9.88563 1.000 94.78609 204 SER A O 1
ATOM 2379 N N . ALA A 1 180 ? 45.77564 -30.63694 -7.81056 1.000 89.25719 205 ALA A N 1
ATOM 2380 C CA . ALA A 1 180 ? 47.09939 -30.58025 -7.19831 1.000 89.36050 205 ALA A CA 1
ATOM 2381 C C . ALA A 1 180 ? 47.81298 -31.92323 -7.30615 1.000 93.73885 205 ALA A C 1
ATOM 2382 O O . ALA A 1 180 ? 49.00912 -31.97343 -7.61932 1.000 96.36319 205 ALA A O 1
ATOM 2389 N N . SER A 1 181 ? 47.09728 -33.02147 -7.04870 1.000 80.62851 206 SER A N 1
ATOM 2390 C CA . SER A 1 181 ? 47.69628 -34.34328 -7.18627 1.000 80.91677 206 SER A CA 1
ATOM 2391 C C . SER A 1 181 ? 48.14943 -34.58309 -8.62112 1.000 82.48972 206 SER A C 1
ATOM 2392 O O . SER A 1 181 ? 49.27546 -35.03079 -8.86405 1.000 83.13794 206 SER A O 1
ATOM 2400 N N . THR A 1 182 ? 47.28043 -34.28339 -9.58916 1.000 111.02592 207 THR A N 1
ATOM 2401 C CA . THR A 1 182 ? 47.62870 -34.50353 -10.98773 1.000 115.39996 207 THR A CA 1
ATOM 2402 C C . THR A 1 182 ? 48.80828 -33.63938 -11.41253 1.000 117.15293 207 THR A C 1
ATOM 2403 O O . THR A 1 182 ? 49.58438 -34.03510 -12.29014 1.000 116.77900 207 THR A O 1
ATOM 2414 N N . ALA A 1 183 ? 48.96440 -32.46348 -10.80122 1.000 125.37712 208 ALA A N 1
ATOM 2415 C CA . ALA A 1 183 ? 50.03764 -31.55803 -11.19187 1.000 128.22954 208 ALA A CA 1
ATOM 2416 C C . ALA A 1 183 ? 51.36190 -31.91256 -10.52800 1.000 126.31602 208 ALA A C 1
ATOM 2417 O O . ALA A 1 183 ? 52.42345 -31.69600 -11.12339 1.000 126.04863 208 ALA A O 1
ATOM 2424 N N . LEU A 1 184 ? 51.32683 -32.44431 -9.30471 1.000 115.79532 209 LEU A N 1
ATOM 2425 C CA . LEU A 1 184 ? 52.56343 -32.85650 -8.64627 1.000 116.58202 209 LEU A CA 1
ATOM 2426 C C . LEU A 1 184 ? 53.18940 -34.04484 -9.36610 1.000 117.89878 209 LEU A C 1
ATOM 2427 O O . LEU A 1 184 ? 54.37491 -34.01519 -9.71856 1.000 119.93921 209 LEU A O 1
ATOM 2443 N N . LYS A 1 185 ? 52.40246 -35.10345 -9.59460 1.000 116.72078 210 LYS A N 1
ATOM 2444 C CA . LYS A 1 185 ? 52.92958 -36.29145 -10.25874 1.000 117.02608 210 LYS A CA 1
ATOM 2445 C C . LYS A 1 185 ? 53.59219 -35.94453 -11.58565 1.000 117.92618 210 LYS A C 1
ATOM 2446 O O . LYS A 1 185 ? 54.51687 -36.64162 -12.02058 1.000 117.79425 210 LYS A O 1
ATOM 2450 N N . GLN A 1 186 ? 53.13584 -34.87628 -12.24325 1.000 111.86995 211 GLN A N 1
ATOM 2451 C CA . GLN A 1 186 ? 53.77223 -34.41568 -13.46969 1.000 112.62186 211 GLN A CA 1
ATOM 2452 C C . GLN A 1 186 ? 54.98520 -33.53104 -13.19949 1.000 111.36010 211 GLN A C 1
ATOM 2453 O O . GLN A 1 186 ? 55.85592 -33.40477 -14.06942 1.000 109.21651 211 GLN A O 1
ATOM 2457 N N . GLY A 1 187 ? 55.05879 -32.91496 -12.02385 1.000 107.55057 212 GLY A N 1
ATOM 2458 C CA . GLY A 1 187 ? 56.21397 -32.12814 -11.65179 1.000 104.91250 212 GLY A CA 1
ATOM 2459 C C . GLY A 1 187 ? 56.18967 -30.68688 -12.08828 1.000 99.79466 212 GLY A C 1
ATOM 2460 O O . GLY A 1 187 ? 57.24289 -30.03411 -12.07128 1.000 95.65123 212 GLY A O 1
ATOM 2464 N N . LYS A 1 188 ? 55.02596 -30.16517 -12.47279 1.000 98.70804 213 LYS A N 1
ATOM 2465 C CA . LYS A 1 188 ? 54.90570 -28.80004 -12.95934 1.000 96.68393 213 LYS A CA 1
ATOM 2466 C C . LYS A 1 188 ? 54.50783 -27.81010 -11.86444 1.000 95.30616 213 LYS A C 1
ATOM 2467 O O . LYS A 1 188 ? 54.04953 -26.70285 -12.17663 1.000 93.92544 213 LYS A O 1
ATOM 2471 N N . ILE A 1 189 ? 54.68082 -28.17710 -10.59514 1.000 85.20197 214 ILE A N 1
ATOM 2472 C CA . ILE A 1 189 ? 54.26922 -27.32326 -9.48843 1.000 84.25203 214 ILE A CA 1
ATOM 2473 C C . ILE A 1 189 ? 55.10405 -27.68661 -8.26965 1.000 82.05825 214 ILE A C 1
ATOM 2474 O O . ILE A 1 189 ? 55.52505 -28.83495 -8.10387 1.000 78.18867 214 ILE A O 1
ATOM 2490 N N . GLU A 1 190 ? 55.34035 -26.69807 -7.41383 1.000 81.05734 215 GLU A N 1
ATOM 2491 C CA . GLU A 1 190 ? 55.97672 -26.87796 -6.11816 1.000 81.36952 215 GLU A CA 1
ATOM 2492 C C . GLU A 1 190 ? 55.03890 -26.34108 -5.04201 1.000 76.68405 215 GLU A C 1
ATOM 2493 O O . GLU A 1 190 ? 54.15622 -25.52039 -5.31078 1.000 73.87249 215 GLU A O 1
ATOM 2505 N N . VAL A 1 191 ? 55.23438 -26.80906 -3.81417 1.000 72.67836 216 VAL A N 1
ATOM 2506 C CA . VAL A 1 191 ? 54.41049 -26.39234 -2.68523 1.000 76.92163 216 VAL A CA 1
ATOM 2507 C C . VAL A 1 191 ? 55.28611 -26.32028 -1.44733 1.000 76.45060 216 VAL A C 1
ATOM 2508 O O . VAL A 1 191 ? 56.06451 -27.24070 -1.18075 1.000 77.31223 216 VAL A O 1
ATOM 2521 N N . TRP A 1 192 ? 55.16279 -25.22616 -0.69330 1.000 82.58328 217 TRP A N 1
ATOM 2522 C CA . TRP A 1 192 ? 55.95798 -25.00235 0.50419 1.000 83.13455 217 TRP A CA 1
ATOM 2523 C C . TRP A 1 192 ? 55.04137 -24.65632 1.66848 1.000 77.48568 217 TRP A C 1
ATOM 2524 O O . TRP A 1 192 ? 53.94388 -24.11912 1.47726 1.000 76.27018 217 TRP A O 1
ATOM 2545 N N . GLY A 1 193 ? 55.50521 -24.96516 2.87514 1.000 74.10631 218 GLY A N 1
ATOM 2546 C CA . GLY A 1 193 ? 54.82803 -24.58073 4.10686 1.000 73.30266 218 GLY A CA 1
ATOM 2547 C C . GLY A 1 193 ? 55.69871 -23.60801 4.87770 1.000 76.26753 218 GLY A C 1
ATOM 2548 O O . GLY A 1 193 ? 56.92143 -23.77759 4.94755 1.000 78.32879 218 GLY A O 1
ATOM 2552 N N . MET A 1 194 ? 55.06932 -22.58325 5.44980 1.000 84.74015 219 MET A N 1
ATOM 2553 C CA . MET A 1 194 ? 55.82494 -21.48943 6.04550 1.000 85.21190 219 MET A CA 1
ATOM 2554 C C . MET A 1 194 ? 55.09502 -20.94988 7.26439 1.000 83.79567 219 MET A C 1
ATOM 2555 O O . MET A 1 194 ? 53.87645 -21.07027 7.39862 1.000 81.52187 219 MET A O 1
ATOM 2569 N N . ILE A 1 195 ? 55.87518 -20.34071 8.15864 1.000 75.00805 220 ILE A N 1
ATOM 2570 C CA . ILE A 1 195 ? 55.36099 -19.64511 9.33321 1.000 74.41933 220 ILE A CA 1
ATOM 2571 C C . ILE A 1 195 ? 55.83527 -18.19389 9.25406 1.000 76.19680 220 ILE A C 1
ATOM 2572 O O . ILE A 1 195 ? 57.02116 -17.93233 9.02306 1.000 75.76015 220 ILE A O 1
ATOM 2588 N N . TYR A 1 196 ? 54.91526 -17.25816 9.44209 1.000 69.28309 221 TYR A N 1
ATOM 2589 C CA . TYR A 1 196 ? 55.23933 -15.84357 9.52340 1.000 68.26117 221 TYR A CA 1
ATOM 2590 C C . TYR A 1 196 ? 55.35258 -15.48316 11.00364 1.000 70.39305 221 TYR A C 1
ATOM 2591 O O . TYR A 1 196 ? 54.35849 -15.51646 11.73951 1.000 68.15776 221 TYR A O 1
ATOM 2609 N N . ASP A 1 197 ? 56.56331 -15.15190 11.44061 1.000 89.02308 222 ASP A N 1
ATOM 2610 C CA . ASP A 1 197 ? 56.77270 -14.69893 12.81103 1.000 89.78059 222 ASP A CA 1
ATOM 2611 C C . ASP A 1 197 ? 56.24894 -13.27403 12.94249 1.000 88.67160 222 ASP A C 1
ATOM 2612 O O . ASP A 1 197 ? 56.79728 -12.34206 12.34527 1.000 89.49613 222 ASP A O 1
ATOM 2621 N N . VAL A 1 198 ? 55.18273 -13.10224 13.72492 1.000 75.33534 223 VAL A N 1
ATOM 2622 C CA . VAL A 1 198 ? 54.52092 -11.80615 13.80582 1.000 74.94314 223 VAL A CA 1
ATOM 2623 C C . VAL A 1 198 ? 55.37653 -10.78745 14.55289 1.000 75.93234 223 VAL A C 1
ATOM 2624 O O . VAL A 1 198 ? 55.29049 -9.58292 14.28749 1.000 70.73204 223 VAL A O 1
ATOM 2637 N N . ALA A 1 199 ? 56.21025 -11.23882 15.48434 1.000 73.29425 224 ALA A N 1
ATOM 2638 C CA . ALA A 1 199 ? 57.01379 -10.33032 16.28868 1.000 73.44478 224 ALA A CA 1
ATOM 2639 C C . ALA A 1 199 ? 58.30604 -9.89711 15.60118 1.000 74.15045 224 ALA A C 1
ATOM 2640 O O . ALA A 1 199 ? 59.03516 -9.06406 16.16012 1.000 71.89258 224 ALA A O 1
ATOM 2647 N N . SER A 1 200 ? 58.60457 -10.43050 14.41365 1.000 70.28119 225 SER A N 1
ATOM 2648 C CA . SER A 1 200 ? 59.83061 -10.07897 13.71078 1.000 70.13439 225 SER A CA 1
ATOM 2649 C C . SER A 1 200 ? 59.65327 -9.84313 12.22097 1.000 69.81139 225 SER A C 1
ATOM 2650 O O . SER A 1 200 ? 60.51735 -9.19484 11.61658 1.000 68.84094 225 SER A O 1
ATOM 2658 N N . GLY A 1 201 ? 58.58895 -10.33398 11.60048 1.000 68.16409 226 GLY A N 1
ATOM 2659 C CA . GLY A 1 201 ? 58.38455 -10.14846 10.18115 1.000 66.50292 226 GLY A CA 1
ATOM 2660 C C . GLY A 1 201 ? 59.08224 -11.15627 9.29539 1.000 66.01179 226 GLY A C 1
ATOM 2661 O O . GLY A 1 201 ? 58.89936 -11.11415 8.06771 1.000 63.76156 226 GLY A O 1
ATOM 2665 N N . TYR A 1 202 ? 59.87404 -12.05587 9.86906 1.000 77.20407 227 TYR A N 1
ATOM 2666 C CA . TYR A 1 202 ? 60.58572 -13.04319 9.07493 1.000 80.57294 227 TYR A CA 1
ATOM 2667 C C . TYR A 1 202 ? 59.69312 -14.24692 8.76790 1.000 81.28170 227 TYR A C 1
ATOM 2668 O O . TYR A 1 202 ? 58.76802 -14.57906 9.51598 1.000 77.62353 227 TYR A O 1
ATOM 2686 N N . LEU A 1 203 ? 59.98141 -14.89581 7.64700 1.000 83.69353 228 LEU A N 1
ATOM 2687 C CA . LEU A 1 203 ? 59.31301 -16.12349 7.25005 1.000 83.98155 228 LEU A CA 1
ATOM 2688 C C . LEU A 1 203 ? 60.23826 -17.30967 7.50394 1.000 84.95954 228 LEU A C 1
ATOM 2689 O O . LEU A 1 203 ? 61.44767 -17.22795 7.27462 1.000 85.94265 228 LEU A O 1
ATOM 2705 N N . SER A 1 204 ? 59.66322 -18.40484 7.98629 1.000 77.50266 229 SER A N 1
ATOM 2706 C CA . SER A 1 204 ? 60.39908 -19.62777 8.26911 1.000 78.13015 229 SER A CA 1
ATOM 2707 C C . SER A 1 204 ? 59.74203 -20.77868 7.52216 1.000 78.36082 229 SER A C 1
ATOM 2708 O O . SER A 1 204 ? 58.53459 -21.00831 7.66368 1.000 76.88119 229 SER A O 1
ATOM 2716 N N . GLU A 1 205 ? 60.53003 -21.49077 6.72286 1.000 80.40515 230 GLU A N 1
ATOM 2717 C CA . GLU A 1 205 ? 60.01434 -22.65627 6.01522 1.000 81.57231 230 GLU A CA 1
ATOM 2718 C C . GLU A 1 205 ? 59.81810 -23.81703 6.98027 1.000 80.66082 230 GLU A C 1
ATOM 2719 O O . GLU A 1 205 ? 60.46238 -23.89257 8.03319 1.000 76.29036 230 GLU A O 1
ATOM 2731 N N . LEU A 1 206 ? 58.90581 -24.71433 6.62100 1.000 96.96114 231 LEU A N 1
ATOM 2732 C CA . LEU A 1 206 ? 58.56961 -25.87134 7.43946 1.000 96.22773 231 LEU A CA 1
ATOM 2733 C C . LEU A 1 206 ? 58.90704 -27.13871 6.66942 1.000 96.52614 231 LEU A C 1
ATOM 2734 O O . LEU A 1 206 ? 58.44153 -27.32145 5.53796 1.000 96.87320 231 LEU A O 1
ATOM 2750 N N . GLU A 1 207 ? 59.72412 -28.00109 7.27610 1.000 72.64393 232 GLU A N 1
ATOM 2751 C CA . GLU A 1 207 ? 59.92169 -29.33949 6.74001 1.000 74.81127 232 GLU A CA 1
ATOM 2752 C C . GLU A 1 207 ? 58.57515 -30.05993 6.68726 1.000 76.65266 232 GLU A C 1
ATOM 2753 O O . GLU A 1 207 ? 57.84162 -30.11263 7.68372 1.000 73.26470 232 GLU A O 1
ATOM 2757 N N . ILE A 1 208 ? 58.24135 -30.59568 5.52204 1.000 87.89629 233 ILE A N 1
ATOM 2758 C CA . ILE A 1 208 ? 56.94907 -31.23516 5.28506 1.000 90.20319 233 ILE A CA 1
ATOM 2759 C C . ILE A 1 208 ? 57.17058 -32.74084 5.17877 1.000 94.14759 233 ILE A C 1
ATOM 2760 O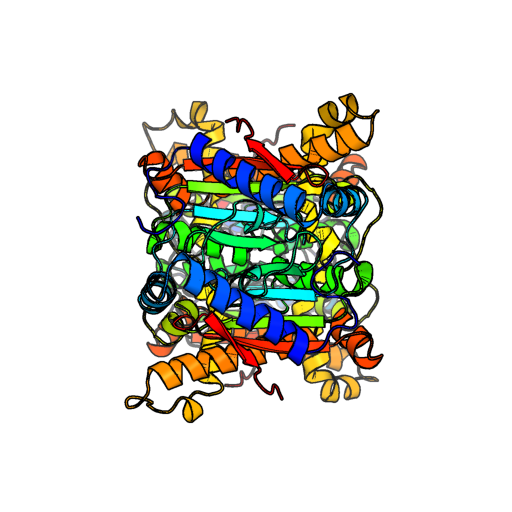 O . ILE A 1 208 ? 57.87578 -33.19504 4.26599 1.000 92.84024 233 ILE A O 1
ATOM 2776 N N . PRO A 1 209 ? 56.60075 -33.54688 6.07122 1.000 98.76565 234 PRO A N 1
ATOM 2777 C CA . PRO A 1 209 ? 56.73128 -35.00508 5.93534 1.000 101.23410 234 PRO A CA 1
ATOM 2778 C C . PRO A 1 209 ? 56.00359 -35.51598 4.70009 1.000 101.86932 234 PRO A C 1
ATOM 2779 O O . PRO A 1 209 ? 55.17967 -34.83151 4.09291 1.000 91.72366 234 PRO A O 1
ATOM 2790 N N . GLN A 1 210 ? 56.32461 -36.75324 4.33465 1.000 127.44348 235 GLN A N 1
ATOM 2791 C CA . GLN A 1 210 ? 55.69881 -37.39952 3.18893 1.000 132.54477 235 GLN A CA 1
ATOM 2792 C C . GLN A 1 210 ? 54.51982 -38.26510 3.63215 1.000 132.40006 235 GLN A C 1
ATOM 2793 O O . GLN A 1 210 ? 54.68889 -39.43423 3.98080 1.000 126.17034 235 GLN A O 1
ATOM 2807 N N . PHE B 1 7 ? 61.10245 -9.73184 -16.94981 1.000 139.79913 32 PHE B N 1
ATOM 2808 C CA . PHE B 1 7 ? 59.97987 -9.54410 -16.03720 1.000 127.97218 32 PHE B CA 1
ATOM 2809 C C . PHE B 1 7 ? 60.18108 -8.30879 -15.16639 1.000 119.44279 32 PHE B C 1
ATOM 2810 O O . PHE B 1 7 ? 61.15430 -8.23222 -14.41521 1.000 121.51461 32 PHE B O 1
ATOM 2813 N N . PRO B 1 8 ? 59.26874 -7.33293 -15.26809 1.000 95.34136 33 PRO B N 1
ATOM 2814 C CA . PRO B 1 8 ? 59.34044 -6.17553 -14.35362 1.000 93.62451 33 PRO B CA 1
ATOM 2815 C C . PRO B 1 8 ? 58.89053 -6.50415 -12.94278 1.000 91.09154 33 PRO B C 1
ATOM 2816 O O . PRO B 1 8 ? 59.10652 -5.67824 -12.04440 1.000 87.67835 33 PRO B O 1
ATOM 2827 N N . PHE B 1 9 ? 58.26918 -7.66997 -12.72578 1.000 81.55942 34 PHE B N 1
ATOM 2828 C CA . PHE B 1 9 ? 57.82744 -8.05852 -11.39881 1.000 75.95602 34 PHE B CA 1
ATOM 2829 C C . PHE B 1 9 ? 59.02267 -8.36798 -10.49839 1.000 71.36682 34 PHE B C 1
ATOM 2830 O O . PHE B 1 9 ? 60.14397 -8.59034 -10.95602 1.000 72.28492 34 PHE B O 1
ATOM 2847 N N . THR B 1 10 ? 58.76210 -8.39216 -9.19437 1.000 65.66314 35 THR B N 1
ATOM 2848 C CA . THR B 1 10 ? 59.81861 -8.66172 -8.22967 1.000 65.59634 35 THR B CA 1
ATOM 2849 C C . THR B 1 10 ? 60.31868 -10.09846 -8.33589 1.000 66.20715 35 THR B C 1
ATOM 2850 O O . THR B 1 10 ? 61.53255 -10.33896 -8.36311 1.000 66.92853 35 THR B O 1
ATOM 2861 N N . LEU B 1 11 ? 59.39746 -11.07081 -8.40297 1.000 79.34667 36 LEU B N 1
ATOM 2862 C CA . LEU B 1 11 ? 59.73204 -12.48209 -8.54073 1.000 78.01324 36 LEU B CA 1
ATOM 2863 C C . LEU B 1 11 ? 59.41008 -12.96062 -9.95802 1.000 76.98251 36 LEU B C 1
ATOM 2864 O O . LEU B 1 11 ? 58.85117 -12.23505 -10.78382 1.000 76.11701 36 LEU B O 1
ATOM 2880 N N . SER B 1 12 ? 59.76358 -14.20876 -10.23413 1.000 74.98164 37 SER B N 1
ATOM 2881 C CA . SER B 1 12 ? 59.57127 -14.83616 -11.53452 1.000 82.28957 37 SER B CA 1
ATOM 2882 C C . SER B 1 12 ? 59.18093 -16.29342 -11.32926 1.000 82.84141 37 SER B C 1
ATOM 2883 O O . SER B 1 12 ? 59.56369 -16.90283 -10.32345 1.000 82.43870 37 SER B O 1
ATOM 2891 N N . PRO B 1 13 ? 58.42018 -16.87805 -12.25956 1.000 82.62721 38 PRO B N 1
ATOM 2892 C CA . PRO B 1 13 ? 58.02457 -18.29054 -12.07954 1.000 85.57906 38 PRO B CA 1
ATOM 2893 C C . PRO B 1 13 ? 59.20753 -19.22310 -11.88311 1.000 88.90887 38 PRO B C 1
ATOM 2894 O O . PRO B 1 13 ? 59.08992 -20.21441 -11.14966 1.000 89.06542 38 PRO B O 1
ATOM 2905 N N . ASP B 1 14 ? 60.34744 -18.93388 -12.51413 1.000 117.42838 39 ASP B N 1
ATOM 2906 C CA . ASP B 1 14 ? 61.55323 -19.72808 -12.32353 1.000 118.93411 39 ASP B CA 1
ATOM 2907 C C . ASP B 1 14 ? 62.28371 -19.38917 -11.03057 1.000 115.88478 39 ASP B C 1
ATOM 2908 O O . ASP B 1 14 ? 63.29542 -20.02995 -10.72488 1.000 117.21999 39 ASP B O 1
ATOM 2917 N N . SER B 1 15 ? 61.79985 -18.40891 -10.26921 1.000 85.92635 40 SER B N 1
ATOM 2918 C CA . SER B 1 15 ? 62.49537 -17.98663 -9.06057 1.000 83.65712 40 SER B CA 1
ATOM 2919 C C . SER B 1 15 ? 62.67389 -19.15438 -8.10073 1.000 83.83835 40 SER B C 1
ATOM 2920 O O . SER B 1 15 ? 61.79068 -19.99928 -7.94887 1.000 85.88618 40 SER B O 1
ATOM 2928 N N . THR B 1 16 ? 63.82935 -19.19423 -7.44755 1.000 104.27316 41 THR B N 1
ATOM 2929 C CA . THR B 1 16 ? 64.10804 -20.22375 -6.46147 1.000 103.03451 41 THR B CA 1
ATOM 2930 C C . THR B 1 16 ? 63.45885 -19.86581 -5.12510 1.000 100.32402 41 THR B C 1
ATOM 2931 O O . THR B 1 16 ? 62.90003 -18.78087 -4.93959 1.000 99.21094 41 THR B O 1
ATOM 2942 N N . ILE B 1 17 ? 63.54096 -20.80327 -4.18028 1.000 98.95708 42 ILE B N 1
ATOM 2943 C CA . ILE B 1 17 ? 63.08992 -20.51664 -2.82407 1.000 98.49798 42 ILE B CA 1
ATOM 2944 C C . ILE B 1 17 ? 63.88799 -19.35725 -2.24138 1.000 99.42133 42 ILE B C 1
ATOM 2945 O O . ILE B 1 17 ? 63.32741 -18.44371 -1.62405 1.000 97.70982 42 ILE B O 1
ATOM 2961 N N . THR B 1 18 ? 65.20760 -19.36353 -2.44566 1.000 104.83798 43 THR B N 1
ATOM 2962 C CA . THR B 1 18 ? 66.05271 -18.33574 -1.84983 1.000 105.19268 43 THR B CA 1
ATOM 2963 C C . THR B 1 18 ? 65.61515 -16.93136 -2.25423 1.000 102.80844 43 THR B C 1
ATOM 2964 O O . THR B 1 18 ? 65.78570 -15.97975 -1.48011 1.000 99.35528 43 THR B O 1
ATOM 2975 N N . ASP B 1 19 ? 65.05695 -16.77650 -3.45742 1.000 87.52908 44 ASP B N 1
ATOM 2976 C CA . ASP B 1 19 ? 64.61808 -15.45592 -3.89060 1.000 84.54544 44 ASP B CA 1
ATOM 2977 C C . ASP B 1 19 ? 63.43547 -14.96320 -3.06703 1.000 84.45980 44 ASP B C 1
ATOM 2978 O O . ASP B 1 19 ? 63.31188 -13.75544 -2.82699 1.000 82.09246 44 ASP B O 1
ATOM 2987 N N . TYR B 1 20 ? 62.55464 -15.87751 -2.63110 1.000 68.99839 45 TYR B N 1
ATOM 2988 C CA . TYR B 1 20 ? 61.40942 -15.46893 -1.82783 1.000 66.38231 45 TYR B CA 1
ATOM 2989 C C . TYR B 1 20 ? 61.84841 -14.94055 -0.46717 1.000 65.96637 45 TYR B C 1
ATOM 2990 O O . TYR B 1 20 ? 61.32938 -13.91845 0.00723 1.000 65.15422 45 TYR B O 1
ATOM 3008 N N . LEU B 1 21 ? 62.80004 -15.62640 0.18003 1.000 82.01073 46 LEU B N 1
ATOM 3009 C CA . LEU B 1 21 ? 63.27514 -15.17087 1.48386 1.000 83.17668 46 LEU B CA 1
ATOM 3010 C C . LEU B 1 21 ? 63.87171 -13.76864 1.39827 1.000 77.20598 46 LEU B C 1
ATOM 3011 O O . LEU B 1 21 ? 63.62418 -12.92399 2.26899 1.000 75.10161 46 LEU B O 1
ATOM 3027 N N . ASN B 1 22 ? 64.66323 -13.50414 0.35670 1.000 78.83550 47 ASN B N 1
ATOM 3028 C CA . ASN B 1 22 ? 65.24358 -12.17101 0.19255 1.000 79.62975 47 ASN B CA 1
ATOM 3029 C C . ASN B 1 22 ? 64.14747 -11.11444 0.13431 1.000 78.67555 47 ASN B C 1
ATOM 3030 O O . ASN B 1 22 ? 64.23635 -10.06725 0.79167 1.000 77.78493 47 ASN B O 1
ATOM 3041 N N . ASN B 1 23 ? 63.10251 -11.37292 -0.65747 1.000 72.55511 48 ASN B N 1
ATOM 3042 C CA . ASN B 1 23 ? 61.97742 -10.44587 -0.71357 1.000 71.31614 48 ASN B CA 1
ATOM 3043 C C . ASN B 1 23 ? 61.39536 -10.22048 0.67539 1.000 69.91016 48 ASN B C 1
ATOM 3044 O O . ASN B 1 23 ? 61.06810 -9.08730 1.04847 1.000 68.58149 48 ASN B O 1
ATOM 3055 N N . ASN B 1 24 ? 61.25333 -11.29244 1.45563 1.000 76.22569 49 ASN B N 1
ATOM 3056 C CA . ASN B 1 24 ? 60.79411 -11.14377 2.83070 1.000 75.68428 49 ASN B CA 1
ATOM 3057 C C . ASN B 1 24 ? 61.78802 -10.32463 3.63939 1.000 73.81816 49 ASN B C 1
ATOM 3058 O O . ASN B 1 24 ? 61.41158 -9.34477 4.28915 1.000 71.73473 49 ASN B O 1
ATOM 3069 N N . LYS B 1 25 ? 63.06665 -10.72000 3.61099 1.000 65.12374 50 LYS B N 1
ATOM 3070 C CA . LYS B 1 25 ? 64.10660 -9.96857 4.32041 1.000 65.88111 50 LYS B CA 1
ATOM 3071 C C . LYS B 1 25 ? 64.02649 -8.48001 3.98932 1.000 65.11118 50 LYS B C 1
ATOM 3072 O O . LYS B 1 25 ? 64.05790 -7.63082 4.88526 1.000 65.03424 50 LYS B O 1
ATOM 3076 N N . PHE B 1 26 ? 63.90896 -8.15413 2.70024 1.000 92.83370 51 PHE B N 1
ATOM 3077 C CA . PHE B 1 26 ? 63.66431 -6.77608 2.29488 1.000 94.64051 51 PHE B CA 1
ATOM 3078 C C . PHE B 1 26 ? 62.47678 -6.20776 3.05282 1.000 95.04085 51 PHE B C 1
ATOM 3079 O O . PHE B 1 26 ? 62.60848 -5.23472 3.80041 1.000 97.69700 51 PHE B O 1
ATOM 3096 N N . TYR B 1 27 ? 61.29913 -6.78203 2.83657 1.000 71.22460 52 TYR B N 1
ATOM 3097 C CA . TYR B 1 27 ? 60.09369 -6.31478 3.50991 1.000 69.34732 52 TYR B CA 1
ATOM 3098 C C . TYR B 1 27 ? 60.38592 -5.97071 4.96158 1.000 66.79967 52 TYR B C 1
ATOM 3099 O O . TYR B 1 27 ? 59.99316 -4.90757 5.44327 1.000 64.93662 52 TYR B O 1
ATOM 3117 N N . VAL B 1 28 ? 61.10229 -6.85148 5.66659 1.000 104.14784 53 VAL B N 1
ATOM 3118 C CA . VAL B 1 28 ? 61.40808 -6.59357 7.06877 1.000 105.93566 53 VAL B CA 1
ATOM 3119 C C . VAL B 1 28 ? 62.24481 -5.32589 7.20690 1.000 103.71639 53 VAL B C 1
ATOM 3120 O O . VAL B 1 28 ? 62.07195 -4.54270 8.14990 1.000 103.19000 53 VAL B O 1
ATOM 3133 N N . ASP B 1 29 ? 63.16467 -5.10449 6.26902 1.000 72.00186 54 ASP B N 1
ATOM 3134 C CA . ASP B 1 29 ? 64.07080 -3.96865 6.37532 1.000 71.70996 54 ASP B CA 1
ATOM 3135 C C . ASP B 1 29 ? 63.33029 -2.64511 6.22146 1.000 72.36926 54 ASP B C 1
ATOM 3136 O O . ASP B 1 29 ? 63.62959 -1.67553 6.93126 1.000 74.45120 54 ASP B O 1
ATOM 3145 N N . SER B 1 30 ? 62.36131 -2.58169 5.30374 1.000 65.21708 55 SER B N 1
ATOM 3146 C CA . SER B 1 30 ? 61.65806 -1.32452 5.06773 1.000 66.84639 55 SER B CA 1
ATOM 3147 C C . SER B 1 30 ? 60.95867 -0.84201 6.33194 1.000 68.31801 55 SER B C 1
ATOM 3148 O O . SER B 1 30 ? 61.14867 0.29619 6.77056 1.000 71.89544 55 SER B O 1
ATOM 3156 N N . ILE B 1 31 ? 60.12506 -1.69457 6.92413 1.000 68.94071 56 ILE B N 1
ATOM 3157 C CA . ILE B 1 31 ? 59.33273 -1.26487 8.06998 1.000 69.24209 56 ILE B CA 1
ATOM 3158 C C . ILE B 1 31 ? 60.24694 -0.83506 9.21639 1.000 68.05742 56 ILE B C 1
ATOM 3159 O O . ILE B 1 31 ? 59.96230 0.13668 9.92850 1.000 63.98824 56 ILE B O 1
ATOM 3175 N N . LYS B 1 32 ? 61.36152 -1.54819 9.40844 1.000 82.21373 57 LYS B N 1
ATOM 3176 C CA . LYS B 1 32 ? 62.30216 -1.18858 10.46427 1.000 83.71622 57 LYS B CA 1
ATOM 3177 C C . LYS B 1 32 ? 62.97297 0.14914 10.16181 1.000 86.65651 57 LYS B C 1
ATOM 3178 O O . LYS B 1 32 ? 63.05782 1.02726 11.02995 1.000 83.15318 57 LYS B O 1
ATOM 3182 N N . HIS B 1 33 ? 63.45704 0.32745 8.93213 1.000 98.00577 58 HIS B N 1
ATOM 3183 C CA . HIS B 1 33 ? 64.09159 1.58983 8.56839 1.000 100.08606 58 HIS B CA 1
ATOM 3184 C C . HIS B 1 33 ? 63.14954 2.76285 8.80672 1.000 101.47592 58 HIS B C 1
ATOM 3185 O O . HIS B 1 33 ? 63.51370 3.74896 9.45602 1.000 104.95643 58 HIS B O 1
ATOM 3199 N N . ASN B 1 34 ? 61.93930 2.68145 8.27827 1.000 72.18816 59 ASN B N 1
ATOM 3200 C CA . ASN B 1 34 ? 61.00538 3.79395 8.30665 1.000 71.29430 59 ASN B CA 1
ATOM 3201 C C . ASN B 1 34 ? 60.20758 3.88778 9.59533 1.000 68.37392 59 ASN B C 1
ATOM 3202 O O . ASN B 1 34 ? 59.61280 4.93937 9.85839 1.000 66.05405 59 ASN B O 1
ATOM 3213 N N . HIS B 1 35 ? 60.17877 2.82850 10.40192 1.000 77.95966 60 HIS B N 1
ATOM 3214 C CA . HIS B 1 35 ? 59.38244 2.82836 11.62136 1.000 77.06409 60 HIS B CA 1
ATOM 3215 C C . HIS B 1 35 ? 60.09348 2.19341 12.81021 1.000 77.36241 60 HIS B C 1
ATOM 3216 O O . HIS B 1 35 ? 59.51258 2.15417 13.90280 1.000 77.28545 60 HIS B O 1
ATOM 3230 N N . GLY B 1 36 ? 61.32327 1.70748 12.64347 1.000 82.60166 61 GLY B N 1
ATOM 3231 C CA . GLY B 1 36 ? 62.03036 1.06950 13.73604 1.000 85.99293 61 GLY B CA 1
ATOM 3232 C C . GLY B 1 36 ? 61.45451 -0.29117 14.07320 1.000 84.52129 61 GLY B C 1
ATOM 3233 O O . GLY B 1 36 ? 60.62223 -0.84351 13.35595 1.000 83.90714 61 GLY B O 1
ATOM 3237 N N . ASP B 1 37 ? 61.92304 -0.82742 15.20532 1.000 92.95987 62 ASP B N 1
ATOM 3238 C CA . ASP B 1 37 ? 61.38930 -2.07325 15.74585 1.000 94.55204 62 ASP B CA 1
ATOM 3239 C C . ASP B 1 37 ? 59.96929 -1.92409 16.28028 1.000 94.10284 62 ASP B C 1
ATOM 3240 O O . ASP B 1 37 ? 59.37980 -2.91459 16.73287 1.000 92.34561 62 ASP B O 1
ATOM 3249 N N . GLN B 1 38 ? 59.40964 -0.71527 16.21902 1.000 112.04324 63 GLN B N 1
ATOM 3250 C CA . GLN B 1 38 ? 58.11521 -0.44965 16.83691 1.000 111.29783 63 GLN B CA 1
ATOM 3251 C C . GLN B 1 38 ? 57.01577 -1.31647 16.23770 1.000 107.85713 63 GLN B C 1
ATOM 3252 O O . GLN B 1 38 ? 56.24702 -1.95276 16.96746 1.000 108.38553 63 GLN B O 1
ATOM 3266 N N . ILE B 1 39 ? 56.91523 -1.34323 14.90796 1.000 74.80784 64 ILE B N 1
ATOM 3267 C CA . ILE B 1 39 ? 55.79761 -2.02826 14.26500 1.000 75.74382 64 ILE B CA 1
ATOM 3268 C C . ILE B 1 39 ? 55.77923 -3.50427 14.65806 1.000 73.14483 64 ILE B C 1
ATOM 3269 O O . ILE B 1 39 ? 54.75468 -4.03857 15.08370 1.000 71.68373 64 ILE B O 1
ATOM 3285 N N . PHE B 1 40 ? 56.92230 -4.17916 14.53497 1.000 78.01657 65 PHE B N 1
ATOM 3286 C CA . PHE B 1 40 ? 56.99644 -5.59832 14.84817 1.000 74.00411 65 PHE B CA 1
ATOM 3287 C C . PHE B 1 40 ? 56.97834 -5.86878 16.34640 1.000 76.27070 65 PHE B C 1
ATOM 3288 O O . PHE B 1 40 ? 56.75179 -7.01017 16.75322 1.000 77.55397 65 PHE B O 1
ATOM 3305 N N . GLU B 1 41 ? 57.21572 -4.86006 17.17684 1.000 87.78648 66 GLU B N 1
ATOM 3306 C CA . GLU B 1 41 ? 56.99854 -5.03192 18.60821 1.000 90.23166 66 GLU B CA 1
ATOM 3307 C C . GLU B 1 41 ? 55.51020 -4.98715 18.93240 1.000 88.10283 66 GLU B C 1
ATOM 3308 O O . GLU B 1 41 ? 55.03047 -5.74213 19.78749 1.000 86.99228 66 GLU B O 1
ATOM 3320 N N . LEU B 1 42 ? 54.76555 -4.11616 18.25063 1.000 92.63846 67 LEU B N 1
ATOM 3321 C CA . LEU B 1 42 ? 53.31816 -4.08208 18.42433 1.000 93.29385 67 LEU B CA 1
ATOM 3322 C C . LEU B 1 42 ? 52.67576 -5.34151 17.85513 1.000 93.65832 67 LEU B C 1
ATOM 3323 O O . LEU B 1 42 ? 51.83107 -5.97254 18.50328 1.000 93.73011 67 LEU B O 1
ATOM 3339 N N . ASN B 1 43 ? 53.06173 -5.71866 16.63491 1.000 75.13250 68 ASN B N 1
ATOM 3340 C CA . ASN B 1 43 ? 52.55753 -6.94930 16.05005 1.000 73.76711 68 ASN B CA 1
ATOM 3341 C C . ASN B 1 43 ? 52.85617 -8.14526 16.95140 1.000 77.84480 68 ASN B C 1
ATOM 3342 O O . ASN B 1 43 ? 52.00664 -9.03459 17.12999 1.000 79.29409 68 ASN B O 1
ATOM 3353 N N . GLY B 1 44 ? 54.06083 -8.18769 17.52886 1.000 88.10521 69 GLY B N 1
ATOM 3354 C CA . GLY B 1 44 ? 54.41607 -9.30606 18.38310 1.000 89.34211 69 GLY B CA 1
ATOM 3355 C C . GLY B 1 44 ? 53.51878 -9.44549 19.59702 1.000 92.91820 69 GLY B C 1
ATOM 3356 O O . GLY B 1 44 ? 53.36385 -10.54428 20.13554 1.000 97.50836 69 GLY B O 1
ATOM 3360 N N . LYS B 1 45 ? 52.91963 -8.34212 20.04624 1.000 85.94929 70 LYS B N 1
ATOM 3361 C CA . LYS B 1 45 ? 52.07205 -8.39025 21.23012 1.000 91.13156 70 LYS B CA 1
ATOM 3362 C C . LYS B 1 45 ? 50.65030 -8.81320 20.87780 1.000 91.04731 70 LYS B C 1
ATOM 3363 O O . LYS B 1 45 ? 50.04041 -9.61596 21.59650 1.000 89.43500 70 LYS B O 1
ATOM 3367 N N . GLY B 1 46 ? 50.10927 -8.29057 19.78521 1.000 78.28049 71 GLY B N 1
ATOM 3368 C CA . GLY B 1 46 ? 48.76265 -8.64905 19.38976 1.000 74.71645 71 GLY B CA 1
ATOM 3369 C C . GLY B 1 46 ? 48.37759 -7.97853 18.09227 1.000 70.74188 71 GLY B C 1
ATOM 3370 O O . GLY B 1 46 ? 49.23336 -7.53795 17.32503 1.000 71.90012 71 GLY B O 1
ATOM 3374 N N . GLN B 1 47 ? 47.07424 -7.90559 17.85115 1.000 75.60466 72 GLN B N 1
ATOM 3375 C CA . GLN B 1 47 ? 46.53942 -7.27039 16.65516 1.000 73.33163 72 GLN B CA 1
ATOM 3376 C C . GLN B 1 47 ? 45.25880 -6.53380 17.01641 1.000 72.11740 72 GLN B C 1
ATOM 3377 O O . GLN B 1 47 ? 44.41672 -7.05195 17.75385 1.000 73.17259 72 GLN B O 1
ATOM 3391 N N . SER B 1 48 ? 45.11988 -5.32074 16.48821 1.000 79.34834 73 SER B N 1
ATOM 3392 C CA . SER B 1 48 ? 43.93309 -4.49355 16.71319 1.000 79.56313 73 SER B CA 1
ATOM 3393 C C . SER B 1 48 ? 43.62754 -3.70903 15.43964 1.000 78.83910 73 SER B C 1
ATOM 3394 O O . SER B 1 48 ? 43.65713 -2.47154 15.42064 1.000 74.65572 73 SER B O 1
ATOM 3402 N N . PRO B 1 49 ? 43.32497 -4.40836 14.34754 1.000 88.12265 74 PRO B N 1
ATOM 3403 C CA . PRO B 1 49 ? 43.02007 -3.71172 13.09209 1.000 87.81823 74 PRO B CA 1
ATOM 3404 C C . PRO B 1 49 ? 41.73854 -2.89847 13.19737 1.000 89.89195 74 PRO B C 1
ATOM 3405 O O . PRO B 1 49 ? 40.87763 -3.13038 14.05278 1.000 88.79237 74 PRO B O 1
ATOM 3416 N N . HIS B 1 50 ? 41.62328 -1.92706 12.29250 1.000 85.16060 75 HIS B N 1
ATOM 3417 C CA . HIS B 1 50 ? 40.48078 -1.03009 12.25371 1.000 86.81573 75 HIS B CA 1
ATOM 3418 C C . HIS B 1 50 ? 39.52685 -1.32551 11.10814 1.000 84.83506 75 HIS B C 1
ATOM 3419 O O . HIS B 1 50 ? 38.41877 -0.77458 11.08979 1.000 83.96744 75 HIS B O 1
ATOM 3433 N N . THR B 1 51 ? 39.91783 -2.17623 10.16199 1.000 95.59196 76 THR B N 1
ATOM 3434 C CA . THR B 1 51 ? 39.11831 -2.43024 8.97213 1.000 94.75214 76 THR B CA 1
ATOM 3435 C C . THR B 1 51 ? 39.06123 -3.92245 8.68678 1.000 90.98115 76 THR B C 1
ATOM 3436 O O . THR B 1 51 ? 40.01210 -4.65826 8.94718 1.000 88.93759 76 THR B O 1
ATOM 3447 N N . LEU B 1 52 ? 37.92643 -4.35762 8.15102 1.000 78.40393 77 LEU B N 1
ATOM 3448 C CA . LEU B 1 52 ? 37.76921 -5.69286 7.58844 1.000 75.56193 77 LEU B CA 1
ATOM 3449 C C . LEU B 1 52 ? 37.68551 -5.54443 6.07608 1.000 73.11046 77 LEU B C 1
ATOM 3450 O O . LEU B 1 52 ? 36.80504 -4.84193 5.56657 1.000 73.87901 77 LEU B O 1
ATOM 3466 N N . TRP B 1 53 ? 38.61252 -6.17932 5.36699 1.000 63.74717 78 TRP B N 1
ATOM 3467 C CA . TRP B 1 53 ? 38.64030 -6.15581 3.91015 1.000 63.33087 78 TRP B CA 1
ATOM 3468 C C . TRP B 1 53 ? 38.09796 -7.48663 3.39718 1.000 62.96300 78 TRP B C 1
ATOM 3469 O O . TRP B 1 53 ? 38.61728 -8.55264 3.75298 1.000 62.51327 78 TRP B O 1
ATOM 3490 N N . ILE B 1 54 ? 37.06275 -7.42095 2.56924 1.000 61.82950 79 ILE B N 1
ATOM 3491 C CA . ILE B 1 54 ? 36.52538 -8.58493 1.87992 1.000 61.67984 79 ILE B CA 1
ATOM 3492 C C . ILE B 1 54 ? 36.56173 -8.24836 0.39638 1.000 61.92371 79 ILE B C 1
ATOM 3493 O O . ILE B 1 54 ? 35.69878 -7.51829 -0.11146 1.000 62.62326 79 ILE B O 1
ATOM 3509 N N . GLY B 1 55 ? 37.55431 -8.78020 -0.30888 1.000 61.49849 80 GLY B N 1
ATOM 3510 C CA . GLY B 1 55 ? 37.69009 -8.50177 -1.71941 1.000 61.83703 80 GLY B CA 1
ATOM 3511 C C . GLY B 1 55 ? 38.09001 -9.75067 -2.47328 1.000 61.56711 80 GLY B C 1
ATOM 3512 O O . GLY B 1 55 ? 38.43043 -10.76664 -1.88202 1.000 61.06558 80 GLY B O 1
ATOM 3516 N N . CYS B 1 56 ? 38.05320 -9.64455 -3.79504 1.000 63.61692 81 CYS B N 1
ATOM 3517 C CA . CYS B 1 56 ? 38.41335 -10.76564 -4.63809 1.000 63.54181 81 CYS B CA 1
ATOM 3518 C C . CYS B 1 56 ? 39.80186 -11.27019 -4.27683 1.000 63.93920 81 CYS B C 1
ATOM 3519 O O . CYS B 1 56 ? 40.59637 -10.58638 -3.62801 1.000 69.13519 81 CYS B O 1
ATOM 3527 N N . SER B 1 57 ? 40.10254 -12.47491 -4.72687 1.000 81.76716 82 SER B N 1
ATOM 3528 C CA . SER B 1 57 ? 41.40659 -13.07338 -4.49151 1.000 82.94329 82 SER B CA 1
ATOM 3529 C C . SER B 1 57 ? 42.40492 -12.75660 -5.59616 1.000 85.51420 82 SER B C 1
ATOM 3530 O O . SER B 1 57 ? 43.58949 -13.07340 -5.43922 1.000 86.63218 82 SER B O 1
ATOM 3538 N N . ASP B 1 58 ? 41.95419 -12.14992 -6.69501 1.000 88.17999 83 ASP B N 1
ATOM 3539 C CA . ASP B 1 58 ? 42.82238 -11.78336 -7.80688 1.000 90.12376 83 ASP B CA 1
ATOM 3540 C C . ASP B 1 58 ? 44.18758 -11.29877 -7.32352 1.000 89.69875 83 ASP B C 1
ATOM 3541 O O . ASP B 1 58 ? 44.29957 -10.57610 -6.32952 1.000 86.62627 83 ASP B O 1
ATOM 3550 N N . SER B 1 59 ? 45.23169 -11.69903 -8.04770 1.000 76.93265 84 SER B N 1
ATOM 3551 C CA . SER B 1 59 ? 46.58351 -11.28651 -7.70620 1.000 76.82551 84 SER B CA 1
ATOM 3552 C C . SER B 1 59 ? 46.76458 -9.77543 -7.74880 1.000 76.39969 84 SER B C 1
ATOM 3553 O O . SER B 1 59 ? 47.76669 -9.27441 -7.22043 1.000 73.49267 84 SER B O 1
ATOM 3561 N N . ARG B 1 60 ? 45.82748 -9.04685 -8.35162 1.000 80.13080 85 ARG B N 1
ATOM 3562 C CA . ARG B 1 60 ? 45.96758 -7.61780 -8.56469 1.000 75.62884 85 ARG B CA 1
ATOM 3563 C C . ARG B 1 60 ? 45.05089 -6.78036 -7.68679 1.000 76.11517 85 ARG B C 1
ATOM 3564 O O . ARG B 1 60 ? 45.26684 -5.56347 -7.58835 1.000 75.51945 85 ARG B O 1
ATOM 3585 N N . ALA B 1 61 ? 44.05260 -7.38959 -7.02937 1.000 62.57267 86 ALA B N 1
ATOM 3586 C CA . ALA B 1 61 ? 43.08268 -6.65085 -6.23208 1.000 62.49851 86 ALA B CA 1
ATOM 3587 C C . ALA B 1 61 ? 43.31992 -6.80973 -4.73455 1.000 61.74361 86 ALA B C 1
ATOM 3588 O O . ALA B 1 61 ? 42.39749 -6.64351 -3.93961 1.000 61.66780 86 ALA B O 1
ATOM 3595 N N . GLY B 1 62 ? 44.54725 -7.10993 -4.33523 1.000 66.09157 87 GLY B N 1
ATOM 3596 C CA . GLY B 1 62 ? 44.84404 -7.24813 -2.92790 1.000 66.89050 87 GLY B CA 1
ATOM 3597 C C . GLY B 1 62 ? 44.84312 -5.92219 -2.18294 1.000 69.46367 87 GLY B C 1
ATOM 3598 O O . GLY B 1 62 ? 45.03773 -4.82929 -2.74696 1.000 65.87726 87 GLY B O 1
ATOM 3602 N N . GLU B 1 63 ? 44.65176 -6.02981 -0.86288 1.000 80.61406 88 GLU B N 1
ATOM 3603 C CA . GLU B 1 63 ? 44.58869 -4.85148 -0.00280 1.000 78.69228 88 GLU B CA 1
ATOM 3604 C C . GLU B 1 63 ? 45.85802 -4.00878 -0.03411 1.000 79.19091 88 GLU B C 1
ATOM 3605 O O . GLU B 1 63 ? 45.86016 -2.91015 0.52713 1.000 81.45662 88 GLU B O 1
ATOM 3617 N N . GLN B 1 64 ? 46.93886 -4.49076 -0.64932 1.000 79.57969 89 GLN B N 1
ATOM 3618 C CA . GLN B 1 64 ? 48.14827 -3.68124 -0.74797 1.000 76.19313 89 GLN B CA 1
ATOM 3619 C C . GLN B 1 64 ? 47.88955 -2.35550 -1.46044 1.000 77.17188 89 GLN B C 1
ATOM 3620 O O . GLN B 1 64 ? 48.69678 -1.42613 -1.33681 1.000 79.67320 89 GLN B O 1
ATOM 3634 N N . CYS B 1 65 ? 46.78091 -2.24254 -2.19611 1.000 66.68593 90 CYS B N 1
ATOM 3635 C CA . CYS B 1 65 ? 46.39871 -0.98961 -2.83025 1.000 64.78029 90 CYS B CA 1
ATOM 3636 C C . CYS B 1 65 ? 45.99121 0.07011 -1.82485 1.000 66.53797 90 CYS B C 1
ATOM 3637 O O . CYS B 1 65 ? 45.57567 1.15538 -2.23855 1.000 68.78787 90 CYS B O 1
ATOM 3645 N N . LEU B 1 66 ? 46.09622 -0.21127 -0.52558 1.000 67.98378 91 LEU B N 1
ATOM 3646 C CA . LEU B 1 66 ? 45.89748 0.79311 0.50583 1.000 69.43902 91 LEU B CA 1
ATOM 3647 C C . LEU B 1 66 ? 47.19587 1.21848 1.18475 1.000 70.86522 91 LEU B C 1
ATOM 3648 O O . LEU B 1 66 ? 47.16673 2.13069 2.02139 1.000 72.13306 91 LEU B O 1
ATOM 3664 N N . ALA B 1 67 ? 48.32334 0.59278 0.84480 1.000 61.60086 92 ALA B N 1
ATOM 3665 C CA . ALA B 1 67 ? 49.62055 0.92831 1.41507 1.000 61.49969 92 ALA B CA 1
ATOM 3666 C C . ALA B 1 67 ? 49.52855 1.00031 2.93623 1.000 61.51165 92 ALA B C 1
ATOM 3667 O O . ALA B 1 67 ? 49.71684 2.03943 3.55539 1.000 61.87139 92 ALA B O 1
ATOM 3674 N N . THR B 1 68 ? 49.23078 -0.14129 3.53280 1.000 75.40914 93 THR B N 1
ATOM 3675 C CA . THR B 1 68 ? 49.00233 -0.25172 4.96588 1.000 76.54583 93 THR B CA 1
ATOM 3676 C C . THR B 1 68 ? 50.08660 -1.11137 5.60158 1.000 74.01742 93 THR B C 1
ATOM 3677 O O . THR B 1 68 ? 50.70231 -1.95561 4.94266 1.000 71.57318 93 THR B O 1
ATOM 3688 N N . LEU B 1 69 ? 50.31069 -0.88918 6.88357 1.000 79.38440 94 LEU B N 1
ATOM 3689 C CA . LEU B 1 69 ? 51.30707 -1.66002 7.61360 1.000 83.95855 94 LEU B CA 1
ATOM 3690 C C . LEU B 1 69 ? 50.68197 -2.92111 8.18846 1.000 84.18284 94 LEU B C 1
ATOM 3691 O O . LEU B 1 69 ? 49.45723 -3.01736 8.34232 1.000 82.23050 94 LEU B O 1
ATOM 3695 N N . PRO B 1 70 ? 51.49909 -3.92235 8.50893 1.000 92.84327 95 PRO B N 1
ATOM 3696 C CA . PRO B 1 70 ? 50.95632 -5.12824 9.15066 1.000 89.58460 95 PRO B CA 1
ATOM 3697 C C . PRO B 1 70 ? 50.26563 -4.78529 10.46194 1.000 89.84207 95 PRO B C 1
ATOM 3698 O O . PRO B 1 70 ? 50.71964 -3.93589 11.22676 1.000 91.17579 95 PRO B O 1
ATOM 3709 N N . GLY B 1 71 ? 49.16364 -5.46876 10.72447 1.000 78.94220 96 GLY B N 1
ATOM 3710 C CA . GLY B 1 71 ? 48.39014 -5.22671 11.92247 1.000 78.37082 96 GLY B CA 1
ATOM 3711 C C . GLY B 1 71 ? 47.30445 -4.18792 11.77751 1.000 76.82947 96 GLY B C 1
ATOM 3712 O O . GLY B 1 71 ? 46.80304 -3.68911 12.79495 1.000 74.59942 96 GLY B O 1
ATOM 3716 N N . GLU B 1 72 ? 46.92091 -3.85047 10.54865 1.000 70.18433 97 GLU B N 1
ATOM 3717 C CA . GLU B 1 72 ? 45.91814 -2.82966 10.29253 1.000 71.48171 97 GLU B CA 1
ATOM 3718 C C . GLU B 1 72 ? 44.64854 -3.37377 9.66005 1.000 72.51094 97 GLU B C 1
ATOM 3719 O O . GLU B 1 72 ? 43.55399 -2.90351 9.98421 1.000 72.81530 97 GLU B O 1
ATOM 3723 N N . ILE B 1 73 ? 44.75368 -4.34945 8.76231 1.000 72.77369 98 ILE B N 1
ATOM 3724 C CA . ILE B 1 73 ? 43.61967 -4.80227 7.96736 1.000 71.59649 98 ILE B CA 1
ATOM 3725 C C . ILE B 1 73 ? 43.42268 -6.29935 8.16949 1.000 69.23241 98 ILE B C 1
ATOM 3726 O O . ILE B 1 73 ? 44.23942 -7.10842 7.71293 1.000 67.07821 98 ILE B O 1
ATOM 3742 N N . PHE B 1 74 ? 42.32659 -6.67061 8.83038 1.000 82.78553 99 PHE B N 1
ATOM 3743 C CA . PHE B 1 74 ? 41.85185 -8.05404 8.83062 1.000 79.99720 99 PHE B CA 1
ATOM 3744 C C . PHE B 1 74 ? 41.25572 -8.37167 7.46284 1.000 77.25200 99 PHE B C 1
ATOM 3745 O O . PHE B 1 74 ? 40.30704 -7.71054 7.02570 1.000 76.66138 99 PHE B O 1
ATOM 3762 N N . VAL B 1 75 ? 41.81240 -9.37267 6.78151 1.000 69.32939 100 VAL B N 1
ATOM 3763 C CA . VAL B 1 75 ? 41.49309 -9.61629 5.38089 1.000 69.97161 100 VAL B CA 1
ATOM 3764 C C . VAL B 1 75 ? 40.83913 -10.97671 5.20521 1.000 70.52971 100 VAL B C 1
ATOM 3765 O O . VAL B 1 75 ? 41.14708 -11.93724 5.91477 1.000 71.01031 100 VAL B O 1
ATOM 3778 N N . HIS B 1 76 ? 39.92532 -11.04663 4.23919 1.000 69.17799 101 HIS B N 1
ATOM 3779 C CA . HIS B 1 76 ? 39.42601 -12.30340 3.69796 1.000 70.29446 101 HIS B CA 1
ATOM 3780 C C . HIS B 1 76 ? 39.23431 -12.11952 2.20018 1.000 68.61109 101 HIS B C 1
ATOM 3781 O O . HIS B 1 76 ? 38.73813 -11.08026 1.75484 1.000 67.28956 101 HIS B O 1
ATOM 3795 N N . ARG B 1 77 ? 39.63941 -13.11843 1.42322 1.000 75.54639 102 ARG B N 1
ATOM 3796 C CA . ARG B 1 77 ? 39.54740 -13.04041 -0.02884 1.000 77.32032 102 ARG B CA 1
ATOM 3797 C C . ARG B 1 77 ? 39.15107 -14.39226 -0.60323 1.000 75.75205 102 ARG B C 1
ATOM 3798 O O . ARG B 1 77 ? 39.64774 -15.43377 -0.15963 1.000 76.47413 102 ARG B O 1
ATOM 3819 N N . ASN B 1 78 ? 38.25734 -14.36320 -1.59076 1.000 68.41710 103 ASN B N 1
ATOM 3820 C CA . ASN B 1 78 ? 37.88556 -15.56295 -2.33476 1.000 73.24268 103 ASN B CA 1
ATOM 3821 C C . ASN B 1 78 ? 37.58399 -15.15771 -3.77457 1.000 70.63747 103 ASN B C 1
ATOM 3822 O O . ASN B 1 78 ? 37.75338 -13.99761 -4.15893 1.000 67.33457 103 ASN B O 1
ATOM 3833 N N . ILE B 1 79 ? 37.11862 -16.11917 -4.57037 1.000 72.55331 104 ILE B N 1
ATOM 3834 C CA . ILE B 1 79 ? 36.86232 -15.86380 -5.98338 1.000 72.92329 104 ILE B CA 1
ATOM 3835 C C . ILE B 1 79 ? 35.60393 -15.01559 -6.11845 1.000 72.80106 104 ILE B C 1
ATOM 3836 O O . ILE B 1 79 ? 34.52153 -15.40872 -5.66150 1.000 70.73421 104 ILE B O 1
ATOM 3852 N N . ALA B 1 80 ? 35.75449 -13.83719 -6.74924 1.000 63.20564 105 ALA B N 1
ATOM 3853 C CA . ALA B 1 80 ? 34.65821 -12.94318 -7.11204 1.000 63.97180 105 ALA B CA 1
ATOM 3854 C C . ALA B 1 80 ? 34.09904 -12.14154 -5.94861 1.000 63.78293 105 ALA B C 1
ATOM 3855 O O . ALA B 1 80 ? 33.04207 -11.53208 -6.06691 1.000 64.48646 105 ALA B O 1
ATOM 3862 N N . ASN B 1 81 ? 34.81455 -12.11041 -4.82507 1.000 62.98216 106 ASN B N 1
ATOM 3863 C CA . ASN B 1 81 ? 34.36370 -11.43473 -3.60951 1.000 62.86055 106 ASN B CA 1
ATOM 3864 C C . ASN B 1 81 ? 32.86306 -11.61132 -3.41233 1.000 63.40437 106 ASN B C 1
ATOM 3865 O O . ASN B 1 81 ? 32.08274 -10.67930 -3.64706 1.000 64.18517 106 ASN B O 1
ATOM 3876 N N . ILE B 1 82 ? 32.45586 -12.80888 -2.98276 1.000 83.80866 107 ILE B N 1
ATOM 3877 C CA . ILE B 1 82 ? 31.05083 -13.15883 -2.79217 1.000 84.51666 107 ILE B CA 1
ATOM 3878 C C . ILE B 1 82 ? 30.81291 -13.45308 -1.31984 1.000 84.27808 107 ILE B C 1
ATOM 3879 O O . ILE B 1 82 ? 31.61740 -14.13012 -0.67497 1.000 87.00378 107 ILE B O 1
ATOM 3895 N N . VAL B 1 83 ? 29.70401 -12.95063 -0.79371 1.000 92.94889 108 VAL B N 1
ATOM 3896 C CA . VAL B 1 83 ? 29.28176 -13.22413 0.57418 1.000 94.24388 108 VAL B CA 1
ATOM 3897 C C . VAL B 1 83 ? 27.99603 -14.04009 0.49858 1.000 93.53425 108 VAL B C 1
ATOM 3898 O O . VAL B 1 83 ? 26.95143 -13.54227 0.06228 1.000 94.06413 108 VAL B O 1
ATOM 3911 N N . ASN B 1 84 ? 28.07606 -15.29758 0.91626 1.000 68.21440 109 ASN B N 1
ATOM 3912 C CA . ASN B 1 84 ? 26.95595 -16.22788 0.94894 1.000 66.96819 109 ASN B CA 1
ATOM 3913 C C . ASN B 1 84 ? 26.78664 -16.67631 2.39095 1.000 66.48189 109 ASN B C 1
ATOM 3914 O O . ASN B 1 84 ? 27.71379 -17.22782 2.98595 1.000 66.27081 109 ASN B O 1
ATOM 3925 N N . SER B 1 85 ? 25.58810 -16.48357 2.93545 1.000 93.37511 110 SER B N 1
ATOM 3926 C CA . SER B 1 85 ? 25.32409 -16.81206 4.33204 1.000 94.42958 110 SER B CA 1
ATOM 3927 C C . SER B 1 85 ? 25.48540 -18.30172 4.62709 1.000 92.86928 110 SER B C 1
ATOM 3928 O O . SER B 1 85 ? 25.38989 -18.72056 5.78527 1.000 91.45137 110 SER B O 1
ATOM 3936 N N . ASN B 1 86 ? 25.74874 -19.10234 3.59377 1.000 84.19742 111 ASN B N 1
ATOM 3937 C CA . ASN B 1 86 ? 25.94995 -20.53607 3.74525 1.000 85.73291 111 ASN B CA 1
ATOM 3938 C C . ASN B 1 86 ? 27.41631 -20.94615 3.62260 1.000 87.20667 111 ASN B C 1
ATOM 3939 O O . ASN B 1 86 ? 27.71104 -22.12393 3.38346 1.000 85.06191 111 ASN B O 1
ATOM 3950 N N . ASP B 1 87 ? 28.34448 -20.00314 3.78660 1.000 92.65244 112 ASP B N 1
ATOM 3951 C CA . ASP B 1 87 ? 29.77503 -20.27249 3.68721 1.000 92.49891 112 ASP B CA 1
ATOM 3952 C C . ASP B 1 87 ? 30.41530 -20.10208 5.05896 1.000 94.34842 112 ASP B C 1
ATOM 3953 O O . ASP B 1 87 ? 30.32558 -19.02274 5.65627 1.000 93.25430 112 ASP B O 1
ATOM 3962 N N . PHE B 1 88 ? 31.06631 -21.16523 5.55488 1.000 108.94337 113 PHE B N 1
ATOM 3963 C CA . PHE B 1 88 ? 31.63953 -21.10350 6.89346 1.000 109.02988 113 PHE B CA 1
ATOM 3964 C C . PHE B 1 88 ? 32.75296 -20.05957 6.96420 1.000 105.73887 113 PHE B C 1
ATOM 3965 O O . PHE B 1 88 ? 32.77923 -19.22002 7.87009 1.000 104.15036 113 PHE B O 1
ATOM 3982 N N . SER B 1 89 ? 33.69034 -20.10759 6.01401 1.000 89.90738 114 SER B N 1
ATOM 3983 C CA . SER B 1 89 ? 34.87645 -19.26138 6.07759 1.000 90.10270 114 SER B CA 1
ATOM 3984 C C . SER B 1 89 ? 34.50369 -17.78837 6.20553 1.000 88.42847 114 SER B C 1
ATOM 3985 O O . SER B 1 89 ? 34.91299 -17.10825 7.15162 1.000 88.72515 114 SER B O 1
ATOM 3993 N N . SER B 1 90 ? 33.71964 -17.28041 5.25574 1.000 85.41703 115 SER B N 1
ATOM 3994 C CA . SER B 1 90 ? 33.37257 -15.86389 5.25990 1.000 85.96564 115 SER B CA 1
ATOM 3995 C C . SER B 1 90 ? 32.56734 -15.49815 6.50274 1.000 86.69583 115 SER B C 1
ATOM 3996 O O . SER B 1 90 ? 32.98109 -14.64602 7.29823 1.000 87.10122 115 SER B O 1
ATOM 4004 N N . GLN B 1 91 ? 31.40280 -16.13383 6.68232 1.000 94.83333 116 GLN B N 1
ATOM 4005 C CA . GLN B 1 91 ? 30.54706 -15.81495 7.82264 1.000 95.15237 116 GLN B CA 1
ATOM 4006 C C . GLN B 1 91 ? 31.32291 -15.88976 9.13620 1.000 94.02400 116 GLN B C 1
ATOM 4007 O O . GLN B 1 91 ? 31.04459 -15.12887 10.07079 1.000 93.61862 116 GLN B O 1
ATOM 4021 N N . GLY B 1 92 ? 32.29437 -16.80220 9.22905 1.000 81.54905 117 GLY B N 1
ATOM 4022 C CA . GLY B 1 92 ? 33.10646 -16.87971 10.43217 1.000 82.34224 117 GLY B CA 1
ATOM 4023 C C . GLY B 1 92 ? 34.01509 -15.67831 10.59141 1.000 80.39287 117 GLY B C 1
ATOM 4024 O O . GLY B 1 92 ? 34.21194 -15.17714 11.70162 1.000 80.15994 117 GLY B O 1
ATOM 4028 N N . VAL B 1 93 ? 34.58121 -15.19871 9.48523 1.000 88.78556 118 VAL B N 1
ATOM 4029 C CA . VAL B 1 93 ? 35.38955 -13.98408 9.53260 1.000 88.44082 118 VAL B CA 1
ATOM 4030 C C . VAL B 1 93 ? 34.53880 -12.80781 9.99439 1.000 88.18299 118 VAL B C 1
ATOM 4031 O O . VAL B 1 93 ? 34.97367 -11.98471 10.81017 1.000 88.77962 118 VAL B O 1
ATOM 4044 N N . ILE B 1 94 ? 33.31098 -12.70965 9.47987 1.000 72.85135 119 ILE B N 1
ATOM 4045 C CA . ILE B 1 94 ? 32.43854 -11.59900 9.85414 1.000 72.22167 119 ILE B CA 1
ATOM 4046 C C . ILE B 1 94 ? 32.12338 -11.64807 11.34442 1.000 73.52018 119 ILE B C 1
ATOM 4047 O O . ILE B 1 94 ? 32.14725 -10.61840 12.03423 1.000 72.79893 119 ILE B O 1
ATOM 4063 N N . GLN B 1 95 ? 31.83310 -12.84196 11.86765 1.000 84.28565 120 GLN B N 1
ATOM 4064 C CA . GLN B 1 95 ? 31.56313 -12.97353 13.29514 1.000 85.18713 120 GLN B CA 1
ATOM 4065 C C . GLN B 1 95 ? 32.75765 -12.49831 14.11909 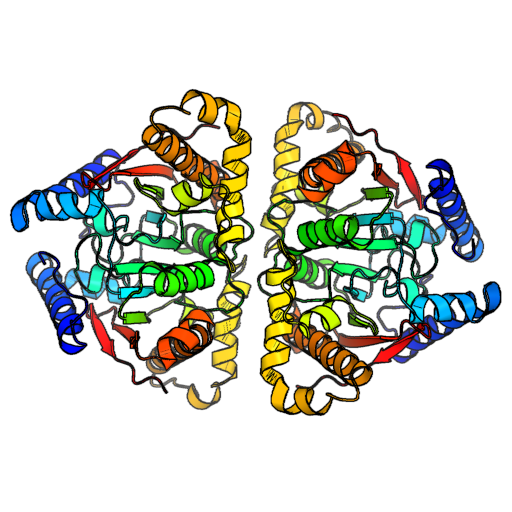1.000 85.39314 120 GLN B C 1
ATOM 4066 O O . GLN B 1 95 ? 32.60745 -11.72456 15.07245 1.000 84.47080 120 GLN B O 1
ATOM 4070 N N . PHE B 1 96 ? 33.96122 -12.93975 13.75308 1.000 76.17789 121 PHE B N 1
ATOM 4071 C CA . PHE B 1 96 ? 35.13693 -12.60736 14.55133 1.000 77.45832 121 PHE B CA 1
ATOM 4072 C C . PHE B 1 96 ? 35.49462 -11.12979 14.43221 1.000 77.35057 121 PHE B C 1
ATOM 4073 O O . PHE B 1 96 ? 35.89016 -10.49755 15.42146 1.000 75.53502 121 PHE B O 1
ATOM 4090 N N . ALA B 1 97 ? 35.35837 -10.56277 13.23074 1.000 78.71292 122 ALA B N 1
ATOM 4091 C CA . ALA B 1 97 ? 35.78706 -9.18482 13.01423 1.000 77.27532 122 ALA B CA 1
ATOM 4092 C C . ALA B 1 97 ? 34.95161 -8.20480 13.82626 1.000 78.74322 122 ALA B C 1
ATOM 4093 O O . ALA B 1 97 ? 35.48209 -7.22319 14.36375 1.000 77.83285 122 ALA B O 1
ATOM 4100 N N . ILE B 1 98 ? 33.64747 -8.45551 13.93220 1.000 87.03744 123 ILE B N 1
ATOM 4101 C CA . ILE B 1 98 ? 32.75280 -7.52700 14.61423 1.000 86.13389 123 ILE B CA 1
ATOM 4102 C C . ILE B 1 98 ? 32.64608 -7.83824 16.09953 1.000 86.24122 123 ILE B C 1
ATOM 4103 O O . ILE B 1 98 ? 32.69912 -6.93200 16.93431 1.000 87.41523 123 ILE B O 1
ATOM 4119 N N . ASP B 1 99 ? 32.49171 -9.11108 16.45332 1.000 92.40782 124 ASP B N 1
ATOM 4120 C CA . ASP B 1 99 ? 32.22957 -9.45325 17.84673 1.000 94.24424 124 ASP B CA 1
ATOM 4121 C C . ASP B 1 99 ? 33.46251 -9.24170 18.71768 1.000 92.86436 124 ASP B C 1
ATOM 4122 O O . ASP B 1 99 ? 33.35147 -8.74893 19.84823 1.000 93.37118 124 ASP B O 1
ATOM 4131 N N . VAL B 1 100 ? 34.64300 -9.59731 18.20991 1.000 106.10675 125 VAL B N 1
ATOM 4132 C CA . VAL B 1 100 ? 35.85626 -9.56505 19.01648 1.000 108.97914 125 VAL B CA 1
ATOM 4133 C C . VAL B 1 100 ? 36.71110 -8.36064 18.64989 1.000 105.03097 125 VAL B C 1
ATOM 4134 O O . VAL B 1 100 ? 36.84885 -7.42335 19.44355 1.000 105.36201 125 VAL B O 1
ATOM 4147 N N . LEU B 1 101 ? 37.29187 -8.37866 17.44641 1.000 86.26623 126 LEU B N 1
ATOM 4148 C CA . LEU B 1 101 ? 38.20421 -7.31441 17.04213 1.000 85.23047 126 LEU B CA 1
ATOM 4149 C C . LEU B 1 101 ? 37.53853 -5.94494 17.06743 1.000 85.37988 126 LEU B C 1
ATOM 4150 O O . LEU B 1 101 ? 38.23964 -4.93046 17.07573 1.000 82.20910 126 LEU B O 1
ATOM 4166 N N . LYS B 1 102 ? 36.20468 -5.89314 17.08690 1.000 81.67134 127 LYS B N 1
ATOM 4167 C CA . LYS B 1 102 ? 35.47457 -4.62856 17.15115 1.000 79.88876 127 LYS B CA 1
ATOM 4168 C C . LYS B 1 102 ? 35.94133 -3.68198 16.04258 1.000 77.79933 127 LYS B C 1
ATOM 4169 O O . LYS B 1 102 ? 36.25539 -2.51402 16.26895 1.000 75.23643 127 LYS B O 1
ATOM 4173 N N . VAL B 1 103 ? 35.98651 -4.21348 14.82078 1.000 79.27371 128 VAL B N 1
ATOM 4174 C CA . VAL B 1 103 ? 36.33810 -3.40271 13.66916 1.000 77.35331 128 VAL B CA 1
ATOM 4175 C C . VAL B 1 103 ? 35.40178 -2.19934 13.57008 1.000 78.88471 128 VAL B C 1
ATOM 4176 O O . VAL B 1 103 ? 34.23048 -2.25082 13.96924 1.000 79.05618 128 VAL B O 1
ATOM 4189 N N . LYS B 1 104 ? 35.93115 -1.09799 13.03442 1.000 101.10645 129 LYS B N 1
ATOM 4190 C CA . LYS B 1 104 ? 35.16236 0.12917 12.88258 1.000 100.13957 129 LYS B CA 1
ATOM 4191 C C . LYS B 1 104 ? 34.60007 0.32075 11.48058 1.000 99.74138 129 LYS B C 1
ATOM 4192 O O . LYS B 1 104 ? 33.61254 1.04690 11.32195 1.000 100.77755 129 LYS B O 1
ATOM 4196 N N . LYS B 1 105 ? 35.19158 -0.30838 10.46908 1.000 84.93406 130 LYS B N 1
ATOM 4197 C CA . LYS B 1 105 ? 34.72377 -0.16855 9.09825 1.000 84.70087 130 LYS B CA 1
ATOM 4198 C C . LYS B 1 105 ? 34.98191 -1.46940 8.35291 1.000 82.63261 130 LYS B C 1
ATOM 4199 O O . LYS B 1 105 ? 36.01664 -2.11117 8.55492 1.000 81.41270 130 LYS B O 1
ATOM 4203 N N . ILE B 1 106 ? 34.03489 -1.85734 7.49829 1.000 72.35617 131 ILE B N 1
ATOM 4204 C CA . ILE B 1 106 ? 34.20054 -3.01897 6.63979 1.000 69.80059 131 ILE B CA 1
ATOM 4205 C C . ILE B 1 106 ? 34.17244 -2.55656 5.19225 1.000 68.74042 131 ILE B C 1
ATOM 4206 O O . ILE B 1 106 ? 33.46310 -1.60952 4.83801 1.000 71.01072 131 ILE B O 1
ATOM 4222 N N . ILE B 1 107 ? 34.93160 -3.25041 4.34885 1.000 75.67393 132 ILE B N 1
ATOM 4223 C CA . ILE B 1 107 ? 35.04180 -2.92520 2.93339 1.000 76.05385 132 ILE B CA 1
ATOM 4224 C C . ILE B 1 107 ? 34.77393 -4.17788 2.11203 1.000 74.59813 132 ILE B C 1
ATOM 4225 O O . ILE B 1 107 ? 35.34217 -5.23983 2.38783 1.000 74.24748 132 ILE B O 1
ATOM 4241 N N . VAL B 1 108 ? 33.90712 -4.05483 1.11272 1.000 64.91292 133 VAL B N 1
ATOM 4242 C CA . VAL B 1 108 ? 33.70676 -5.09037 0.10799 1.000 64.64534 133 VAL B CA 1
ATOM 4243 C C . VAL B 1 108 ? 34.15255 -4.49789 -1.21927 1.000 64.94443 133 VAL B C 1
ATOM 4244 O O . VAL B 1 108 ? 33.63191 -3.45698 -1.64848 1.000 65.89769 133 VAL B O 1
ATOM 4257 N N . CYS B 1 109 ? 35.10570 -5.15660 -1.87100 1.000 71.22017 134 CYS B N 1
ATOM 4258 C CA . CYS B 1 109 ? 35.73434 -4.60559 -3.06280 1.000 71.34312 134 CYS B CA 1
ATOM 4259 C C . CYS B 1 109 ? 35.78044 -5.65058 -4.16220 1.000 71.17403 134 CYS B C 1
ATOM 4260 O O . CYS B 1 109 ? 36.54267 -6.61758 -4.07756 1.000 70.50802 134 CYS B O 1
ATOM 4268 N N . GLY B 1 110 ? 34.97738 -5.44601 -5.19044 1.000 65.40024 135 GLY B N 1
ATOM 4269 C CA . GLY B 1 110 ? 35.16205 -6.13583 -6.44555 1.000 65.61084 135 GLY B CA 1
ATOM 4270 C C . GLY B 1 110 ? 36.29568 -5.48598 -7.20349 1.000 65.72823 135 GLY B C 1
ATOM 4271 O O . GLY B 1 110 ? 37.10483 -4.73733 -6.64245 1.000 67.17818 135 GLY B O 1
ATOM 4275 N N . HIS B 1 111 ? 36.34107 -5.74615 -8.50613 1.000 71.32803 136 HIS B N 1
ATOM 4276 C CA . HIS B 1 111 ? 37.35668 -5.11023 -9.33780 1.000 71.89551 136 HIS B CA 1
ATOM 4277 C C . HIS B 1 111 ? 37.02547 -5.35831 -10.79737 1.000 73.08925 136 HIS B C 1
ATOM 4278 O O . HIS B 1 111 ? 36.09021 -6.10058 -11.12845 1.000 76.69762 136 HIS B O 1
ATOM 4293 N N . THR B 1 112 ? 37.81796 -4.73752 -11.66389 1.000 69.03751 137 THR B N 1
ATOM 4294 C CA . THR B 1 112 ? 37.64074 -4.81744 -13.10300 1.000 70.29188 137 THR B CA 1
ATOM 4295 C C . THR B 1 112 ? 38.44407 -5.97703 -13.67579 1.000 70.73463 137 THR B C 1
ATOM 4296 O O . THR B 1 112 ? 39.44350 -6.41976 -13.10020 1.000 70.14617 137 THR B O 1
ATOM 4307 N N . ASP B 1 113 ? 37.98849 -6.46892 -14.83001 1.000 76.86326 138 ASP B N 1
ATOM 4308 C CA . ASP B 1 113 ? 38.55372 -7.66542 -15.45319 1.000 79.14820 138 ASP B CA 1
ATOM 4309 C C . ASP B 1 113 ? 38.51014 -8.86184 -14.50600 1.000 75.05571 138 ASP B C 1
ATOM 4310 O O . ASP B 1 113 ? 39.31039 -9.79556 -14.62565 1.000 73.42919 138 ASP B O 1
ATOM 4319 N N . CYS B 1 114 ? 37.58262 -8.83406 -13.55172 1.000 83.64217 139 CYS B N 1
ATOM 4320 C CA . CYS B 1 114 ? 37.36245 -9.95804 -12.63894 1.000 86.37920 139 CYS B CA 1
ATOM 4321 C C . CYS B 1 114 ? 36.75945 -11.11535 -13.43066 1.000 86.90075 139 CYS B C 1
ATOM 4322 O O . CYS B 1 114 ? 35.54764 -11.17420 -13.64802 1.000 86.55806 139 CYS B O 1
ATOM 4330 N N . GLY B 1 115 ? 37.61413 -12.04015 -13.87151 1.000 87.08038 140 GLY B N 1
ATOM 4331 C CA . GLY B 1 115 ? 37.16397 -13.10644 -14.74746 1.000 90.15948 140 GLY B CA 1
ATOM 4332 C C . GLY B 1 115 ? 36.00541 -13.90414 -14.18565 1.000 93.70641 140 GLY B C 1
ATOM 4333 O O . GLY B 1 115 ? 35.20248 -14.46084 -14.94298 1.000 94.06062 140 GLY B O 1
ATOM 4337 N N . GLY B 1 116 ? 35.90696 -13.99017 -12.85887 1.000 98.28766 141 GLY B N 1
ATOM 4338 C CA . GLY B 1 116 ? 34.74279 -14.62445 -12.26346 1.000 97.24379 141 GLY B CA 1
ATOM 4339 C C . GLY B 1 116 ? 33.44542 -13.98674 -12.72089 1.000 98.12048 141 GLY B C 1
ATOM 4340 O O . GLY B 1 116 ? 32.43503 -14.66520 -12.89821 1.000 100.01614 141 GLY B O 1
ATOM 4344 N N . ILE B 1 117 ? 33.45804 -12.67136 -12.92058 1.000 82.61331 142 ILE B N 1
ATOM 4345 C CA . ILE B 1 117 ? 32.29636 -11.99184 -13.47822 1.000 83.13885 142 ILE B CA 1
ATOM 4346 C C . ILE B 1 117 ? 32.13515 -12.35305 -14.94954 1.000 84.72345 142 ILE B C 1
ATOM 4347 O O . ILE B 1 117 ? 31.06449 -12.78463 -15.38469 1.000 85.41947 142 ILE B O 1
ATOM 4363 N N . TRP B 1 118 ? 33.19964 -12.17601 -15.73953 1.000 95.58461 143 TRP B N 1
ATOM 4364 C CA . TRP B 1 118 ? 33.13797 -12.53620 -17.15267 1.000 98.05362 143 TRP B CA 1
ATOM 4365 C C . TRP B 1 118 ? 32.78633 -14.01088 -17.32521 1.000 99.04639 143 TRP B C 1
ATOM 4366 O O . TRP B 1 118 ? 32.07987 -14.38305 -18.27064 1.000 102.75250 143 TRP B O 1
ATOM 4370 N N . ALA B 1 119 ? 33.27421 -14.86664 -16.42180 1.000 84.70291 144 ALA B N 1
ATOM 4371 C CA . ALA B 1 119 ? 32.93402 -16.28249 -16.49684 1.000 87.03455 144 ALA B CA 1
ATOM 4372 C C . ALA B 1 119 ? 31.43626 -16.49200 -16.30803 1.000 86.08181 144 ALA B C 1
ATOM 4373 O O . ALA B 1 119 ? 30.81931 -17.29652 -17.01597 1.000 88.48741 144 ALA B O 1
ATOM 4380 N N . SER B 1 120 ? 30.83438 -15.77187 -15.35927 1.000 90.39935 145 SER B N 1
ATOM 4381 C CA . SER B 1 120 ? 29.39158 -15.80728 -15.17329 1.000 90.07977 145 SER B CA 1
ATOM 4382 C C . SER B 1 120 ? 28.63518 -15.15700 -16.32130 1.000 93.26100 145 SER B C 1
ATOM 4383 O O . SER B 1 120 ? 27.39727 -15.19284 -16.32082 1.000 94.98137 145 SER B O 1
ATOM 4391 N N . LEU B 1 121 ? 29.33557 -14.57734 -17.29591 1.000 116.69907 146 LEU B N 1
ATOM 4392 C CA . LEU B 1 121 ? 28.70935 -13.97314 -18.46359 1.000 119.23286 146 LEU B CA 1
ATOM 4393 C C . LEU B 1 121 ? 28.81739 -14.86331 -19.70301 1.000 121.30368 146 LEU B C 1
ATOM 4394 O O . LEU B 1 121 ? 28.60350 -14.38788 -20.82490 1.000 122.39304 146 LEU B O 1
ATOM 4410 N N . SER B 1 122 ? 29.15866 -16.13666 -19.52295 1.000 121.10606 147 SER B N 1
ATOM 4411 C CA . SER B 1 122 ? 29.21673 -17.10377 -20.60663 1.000 125.05919 147 SER B CA 1
ATOM 4412 C C . SER B 1 122 ? 28.18190 -18.19497 -20.36192 1.000 126.36442 147 SER B C 1
ATOM 4413 O O . SER B 1 122 ? 27.76030 -18.43994 -19.22723 1.000 123.76451 147 SER B O 1
ATOM 4421 N N . SER B 1 123 ? 27.77387 -18.85080 -21.44731 1.000 157.75849 148 SER B N 1
ATOM 4422 C CA . SER B 1 123 ? 26.75802 -19.89047 -21.37310 1.000 159.78964 148 SER B CA 1
ATOM 4423 C C . SER B 1 123 ? 27.32751 -21.26180 -21.04059 1.000 160.77326 148 SER B C 1
ATOM 4424 O O . SER B 1 123 ? 26.57338 -22.14109 -20.60820 1.000 162.87406 148 SER B O 1
ATOM 4428 N N . LYS B 1 124 ? 28.62688 -21.46418 -21.22368 1.000 150.44275 149 LYS B N 1
ATOM 4429 C CA . LYS B 1 124 ? 29.24901 -22.75525 -20.97815 1.000 147.93622 149 LYS B CA 1
ATOM 4430 C C . LYS B 1 124 ? 29.64421 -22.89491 -19.51050 1.000 146.52690 149 LYS B C 1
ATOM 4431 O O . LYS B 1 124 ? 29.84430 -21.91088 -18.79560 1.000 146.07548 149 LYS B O 1
ATOM 4435 N N . LYS B 1 125 ? 29.75528 -24.14434 -19.06956 1.000 124.66999 150 LYS B N 1
ATOM 4436 C CA . LYS B 1 125 ? 30.12492 -24.43916 -17.69409 1.000 121.97673 150 LYS B CA 1
ATOM 4437 C C . LYS B 1 125 ? 31.63815 -24.37427 -17.52079 1.000 120.85902 150 LYS B C 1
ATOM 4438 O O . LYS B 1 125 ? 32.40691 -24.63126 -18.45469 1.000 120.96897 150 LYS B O 1
ATOM 4442 N N . ILE B 1 126 ? 32.06111 -24.02746 -16.30420 1.000 92.08174 151 ILE B N 1
ATOM 4443 C CA . ILE B 1 126 ? 33.48776 -23.94498 -16.00739 1.000 92.50195 151 ILE B CA 1
ATOM 4444 C C . ILE B 1 126 ? 34.03441 -25.31815 -15.63180 1.000 89.11018 151 ILE B C 1
ATOM 4445 O O . ILE B 1 126 ? 35.05367 -25.76498 -16.17234 1.000 92.69252 151 ILE B O 1
ATOM 4449 N N . GLY B 1 127 ? 33.36781 -26.00450 -14.70636 1.000 85.80197 152 GLY B N 1
ATOM 4450 C CA . GLY B 1 127 ? 33.77396 -27.31235 -14.24943 1.000 81.00248 152 GLY B CA 1
ATOM 4451 C C . GLY B 1 127 ? 34.18538 -27.31853 -12.79438 1.000 73.78282 152 GLY B C 1
ATOM 4452 O O . GLY B 1 127 ? 34.25293 -26.28872 -12.13532 1.000 74.92818 152 GLY B O 1
ATOM 4456 N N . GLY B 1 128 ? 34.46809 -28.51848 -12.29796 1.000 77.23649 153 GLY B N 1
ATOM 4457 C CA . GLY B 1 128 ? 34.89313 -28.67544 -10.92736 1.000 73.15503 153 GLY B CA 1
ATOM 4458 C C . GLY B 1 128 ? 33.89038 -28.09006 -9.95467 1.000 75.12901 153 GLY B C 1
ATOM 4459 O O . GLY B 1 128 ? 32.67753 -28.05279 -10.20352 1.000 77.51921 153 GLY B O 1
ATOM 4463 N N . VAL B 1 129 ? 34.40554 -27.62883 -8.81036 1.000 68.42845 154 VAL B N 1
ATOM 4464 C CA . VAL B 1 129 ? 33.55285 -27.00869 -7.79922 1.000 68.94893 154 VAL B CA 1
ATOM 4465 C C . VAL B 1 129 ? 33.29416 -25.53723 -8.06931 1.000 67.58261 154 VAL B C 1
ATOM 4466 O O . VAL B 1 129 ? 32.56980 -24.89757 -7.29436 1.000 66.49686 154 VAL B O 1
ATOM 4470 N N . LEU B 1 130 ? 33.84056 -24.98603 -9.15467 1.000 92.35525 155 LEU B N 1
ATOM 4471 C CA . LEU B 1 130 ? 33.73742 -23.54908 -9.38897 1.000 96.17010 155 LEU B CA 1
ATOM 4472 C C . LEU B 1 130 ? 32.35378 -23.15534 -9.89390 1.000 94.98991 155 LEU B C 1
ATOM 4473 O O . LEU B 1 130 ? 31.85357 -22.07531 -9.55871 1.000 93.91471 155 LEU B O 1
ATOM 4477 N N . ASP B 1 131 ? 31.72286 -24.00975 -10.70039 1.000 91.02081 156 ASP B N 1
ATOM 4478 C CA . ASP B 1 131 ? 30.41932 -23.67185 -11.26393 1.000 92.18004 156 ASP B CA 1
ATOM 4479 C C . ASP B 1 131 ? 29.43312 -23.28016 -10.17040 1.000 88.70132 156 ASP B C 1
ATOM 4480 O O . ASP B 1 131 ? 28.71177 -22.28298 -10.29072 1.000 87.24063 156 ASP B O 1
ATOM 4489 N N . LEU B 1 132 ? 29.37982 -24.06565 -9.09735 1.000 85.90262 157 LEU B N 1
ATOM 4490 C CA . LEU B 1 132 ? 28.41931 -23.81154 -8.03565 1.000 87.71988 157 LEU B CA 1
ATOM 4491 C C . LEU B 1 132 ? 28.91735 -22.79189 -7.02484 1.000 79.92441 157 LEU B C 1
ATOM 4492 O O . LEU B 1 132 ? 28.12476 -22.29880 -6.21514 1.000 84.36331 157 LEU B O 1
ATOM 4508 N N . TRP B 1 133 ? 30.19983 -22.45383 -7.05278 1.000 76.71350 158 TRP B N 1
ATOM 4509 C CA . TRP B 1 133 ? 30.66756 -21.33796 -6.23404 1.000 75.60909 158 TRP B CA 1
ATOM 4510 C C . TRP B 1 133 ? 30.19791 -20.00162 -6.79460 1.000 73.05099 158 TRP B C 1
ATOM 4511 O O . TRP B 1 133 ? 29.90495 -19.08087 -6.02583 1.000 72.53821 158 TRP B O 1
ATOM 4532 N N . LEU B 1 134 ? 30.10541 -19.88670 -8.12021 1.000 65.14821 159 LEU B N 1
ATOM 4533 C CA . LEU B 1 134 ? 29.70344 -18.65228 -8.77301 1.000 65.91131 159 LEU B CA 1
ATOM 4534 C C . LEU B 1 134 ? 28.19350 -18.48666 -8.88551 1.000 67.61705 159 LEU B C 1
ATOM 4535 O O . LEU B 1 134 ? 27.73861 -17.44827 -9.38074 1.000 69.68916 159 LEU B O 1
ATOM 4551 N N . ASN B 1 135 ? 27.41300 -19.47563 -8.46099 1.000 86.19891 160 ASN B N 1
ATOM 4552 C CA . ASN B 1 135 ? 25.96608 -19.38670 -8.60891 1.000 86.16121 160 ASN B CA 1
ATOM 4553 C C . ASN B 1 135 ? 25.38582 -18.08577 -8.06882 1.000 86.76423 160 ASN B C 1
ATOM 4554 O O . ASN B 1 135 ? 24.51377 -17.50812 -8.73923 1.000 83.39945 160 ASN B O 1
ATOM 4565 N N . PRO B 1 136 ? 25.80147 -17.57433 -6.90656 1.000 78.68474 161 PRO B N 1
ATOM 4566 C CA . PRO B 1 136 ? 25.24208 -16.29344 -6.44449 1.000 79.02158 161 PRO B CA 1
ATOM 4567 C C . PRO B 1 136 ? 25.36216 -15.18385 -7.47520 1.000 79.96117 161 PRO B C 1
ATOM 4568 O O . PRO B 1 136 ? 24.45838 -14.34505 -7.59049 1.000 80.56600 161 PRO B O 1
ATOM 4579 N N . VAL B 1 137 ? 26.45851 -15.15693 -8.23419 1.000 85.53194 162 VAL B N 1
ATOM 4580 C CA . VAL B 1 137 ? 26.63130 -14.12538 -9.25108 1.000 87.38604 162 VAL B CA 1
ATOM 4581 C C . VAL B 1 137 ? 25.68704 -14.37230 -10.41670 1.000 82.66138 162 VAL B C 1
ATOM 4582 O O . VAL B 1 137 ? 24.99126 -13.45853 -10.87307 1.000 81.91440 162 VAL B O 1
ATOM 4595 N N . ARG B 1 138 ? 25.65885 -15.60742 -10.92451 1.000 84.46585 163 ARG B N 1
ATOM 4596 C CA . ARG B 1 138 ? 24.73698 -15.93514 -12.01286 1.000 86.57968 163 ARG B CA 1
ATOM 4597 C C . ARG B 1 138 ? 23.29643 -15.61825 -11.62579 1.000 83.67985 163 ARG B C 1
ATOM 4598 O O . ARG B 1 138 ? 22.52410 -15.10506 -12.44345 1.000 82.10489 163 ARG B O 1
ATOM 4619 N N . HIS B 1 139 ? 22.92697 -15.89611 -10.37258 1.000 88.38024 164 HIS B N 1
ATOM 4620 C CA . HIS B 1 139 ? 21.58274 -15.57436 -9.91308 1.000 92.61621 164 HIS B CA 1
ATOM 4621 C C . HIS B 1 139 ? 21.33767 -14.07218 -9.92460 1.000 92.93011 164 HIS B C 1
ATOM 4622 O O . HIS B 1 139 ? 20.19790 -13.62598 -10.10583 1.000 93.93879 164 HIS B O 1
ATOM 4636 N N . ILE B 1 140 ? 22.38467 -13.27754 -9.73424 1.000 96.13365 165 ILE B N 1
ATOM 4637 C CA . ILE B 1 140 ? 22.22607 -11.82766 -9.79600 1.000 95.55378 165 ILE B CA 1
ATOM 4638 C C . ILE B 1 140 ? 22.11970 -11.36225 -11.24223 1.000 95.14586 165 ILE B C 1
ATOM 4639 O O . ILE B 1 140 ? 21.30953 -10.48473 -11.56470 1.000 96.55246 165 ILE B O 1
ATOM 4655 N N . ARG B 1 141 ? 22.93942 -11.93079 -12.13346 1.000 86.36258 166 ARG B N 1
ATOM 4656 C CA . ARG B 1 141 ? 22.78303 -11.64951 -13.55783 1.000 87.06265 166 ARG B CA 1
ATOM 4657 C C . ARG B 1 141 ? 21.35110 -11.90177 -14.00030 1.000 89.65393 166 ARG B C 1
ATOM 4658 O O . ARG B 1 141 ? 20.76906 -11.08404 -14.72361 1.000 92.23802 166 ARG B O 1
ATOM 4662 N N . ALA B 1 142 ? 20.76146 -13.01687 -13.55997 1.000 77.75540 167 ALA B N 1
ATOM 4663 C CA . ALA B 1 142 ? 19.35258 -13.27358 -13.84354 1.000 79.20230 167 ALA B CA 1
ATOM 4664 C C . ALA B 1 142 ? 18.45600 -12.25541 -13.14726 1.000 80.01784 167 ALA B C 1
ATOM 4665 O O . ALA B 1 142 ? 17.52065 -11.72399 -13.75369 1.000 81.88594 167 ALA B O 1
ATOM 4672 N N . GLN B 1 143 ? 18.73959 -11.95858 -11.87702 1.000 87.72287 168 GLN B N 1
ATOM 4673 C CA . GLN B 1 143 ? 17.89819 -11.04617 -11.11587 1.000 87.63360 168 GLN B CA 1
ATOM 4674 C C . GLN B 1 143 ? 17.86195 -9.64802 -11.71237 1.000 91.12249 168 GLN B C 1
ATOM 4675 O O . GLN B 1 143 ? 16.94960 -8.87897 -11.39157 1.000 93.08364 168 GLN B O 1
ATOM 4679 N N . ASN B 1 144 ? 18.83570 -9.28934 -12.55799 1.000 110.16112 169 ASN B N 1
ATOM 4680 C CA . ASN B 1 144 ? 18.94797 -7.92570 -13.06214 1.000 113.22749 169 ASN B CA 1
ATOM 4681 C C . ASN B 1 144 ? 19.19069 -7.89085 -14.56719 1.000 116.84532 169 ASN B C 1
ATOM 4682 O O . ASN B 1 144 ? 19.84796 -6.97743 -15.06730 1.000 120.46060 169 ASN B O 1
ATOM 4689 N N . LEU B 1 145 ? 18.67157 -8.86846 -15.30978 1.000 121.58771 170 LEU B N 1
ATOM 4690 C CA . LEU B 1 145 ? 18.83631 -8.83174 -16.75890 1.000 125.46047 170 LEU B CA 1
ATOM 4691 C C . LEU B 1 145 ? 18.05591 -7.68447 -17.38996 1.000 128.74952 170 LEU B C 1
ATOM 4692 O O . LEU B 1 145 ? 18.42209 -7.22410 -18.47453 1.000 129.03264 170 LEU B O 1
ATOM 4708 N N . LYS B 1 146 ? 16.99420 -7.20326 -16.73947 1.000 168.92488 171 LYS B N 1
ATOM 4709 C CA . LYS B 1 146 ? 16.33006 -5.99704 -17.22442 1.000 171.07582 171 LYS B CA 1
ATOM 4710 C C . LYS B 1 146 ? 17.34454 -4.88368 -17.45033 1.000 170.08548 171 LYS B C 1
ATOM 4711 O O . LYS B 1 146 ? 17.22900 -4.10767 -18.40477 1.000 172.06122 171 LYS B O 1
ATOM 4715 N N . LEU B 1 147 ? 18.35898 -4.80442 -16.58845 1.000 118.59840 172 LEU B N 1
ATOM 4716 C CA . LEU B 1 147 ? 19.43339 -3.83028 -16.72988 1.000 114.95054 172 LEU B CA 1
ATOM 4717 C C . LEU B 1 147 ? 20.57833 -4.37366 -17.57850 1.000 114.37094 172 LEU B C 1
ATOM 4718 O O . LEU B 1 147 ? 21.05963 -3.68734 -18.48506 1.000 114.92129 172 LEU B O 1
ATOM 4734 N N . LEU B 1 148 ? 21.02678 -5.60046 -17.29651 1.000 116.10926 173 LEU B N 1
ATOM 4735 C CA . LEU B 1 148 ? 22.04949 -6.22201 -18.12888 1.000 114.49769 173 LEU B CA 1
ATOM 4736 C C . LEU B 1 148 ? 21.60274 -6.34551 -19.58179 1.000 117.39804 173 LEU B C 1
ATOM 4737 O O . LEU B 1 148 ? 22.45006 -6.51175 -20.46725 1.000 116.98541 173 LEU B O 1
ATOM 4741 N N . GLU B 1 149 ? 20.29282 -6.27038 -19.84701 1.000 170.52301 174 GLU B N 1
ATOM 4742 C CA . GLU B 1 149 ? 19.80759 -6.26783 -21.22198 1.000 168.41700 174 GLU B CA 1
ATOM 4743 C C . GLU B 1 149 ? 20.39723 -5.11749 -22.02647 1.000 169.44095 174 GLU B C 1
ATOM 4744 O O . GLU B 1 149 ? 20.44369 -5.19453 -23.25915 1.000 171.35030 174 GLU B O 1
ATOM 4748 N N . GLN B 1 150 ? 20.83446 -4.05085 -21.36039 1.000 147.10381 175 GLN B N 1
ATOM 4749 C CA . GLN B 1 150 ? 21.57932 -2.98740 -22.00873 1.000 146.71074 175 GLN B CA 1
ATOM 4750 C C . GLN B 1 150 ? 23.06959 -3.32949 -21.96485 1.000 146.20874 175 GLN B C 1
ATOM 4751 O O . GLN B 1 150 ? 23.47916 -4.38291 -21.47022 1.000 145.36373 175 GLN B O 1
ATOM 4765 N N . TYR B 1 151 ? 23.89223 -2.43291 -22.50322 1.000 119.44423 176 TYR B N 1
ATOM 4766 C CA . TYR B 1 151 ? 25.34095 -2.58195 -22.49618 1.000 116.91337 176 TYR B CA 1
ATOM 4767 C C . TYR B 1 151 ? 25.82794 -3.68644 -23.43055 1.000 118.17248 176 TYR B C 1
ATOM 4768 O O . TYR B 1 151 ? 27.03526 -3.82703 -23.64739 1.000 118.23692 176 TYR B O 1
ATOM 4786 N N . ASN B 1 152 ? 24.90930 -4.47877 -23.98800 1.000 143.34540 177 ASN B N 1
ATOM 4787 C CA . ASN B 1 152 ? 25.31019 -5.48682 -24.96613 1.000 144.36781 177 ASN B CA 1
ATOM 4788 C C . ASN B 1 152 ? 26.09500 -4.86874 -26.11796 1.000 145.81098 177 ASN B C 1
ATOM 4789 O O . ASN B 1 152 ? 26.83878 -5.57824 -26.80514 1.000 148.83334 177 ASN B O 1
ATOM 4800 N N . HIS B 1 153 ? 25.94590 -3.55921 -26.34228 1.000 122.75377 178 HIS B N 1
ATOM 4801 C CA . HIS B 1 153 ? 26.75597 -2.88198 -27.34651 1.000 120.81069 178 HIS B CA 1
ATOM 4802 C C . HIS B 1 153 ? 28.24096 -3.05489 -27.05434 1.000 121.52827 178 HIS B C 1
ATOM 4803 O O . HIS B 1 153 ? 29.03693 -3.29371 -27.96951 1.000 125.10228 178 HIS B O 1
ATOM 4807 N N . GLU B 1 154 ? 28.63418 -2.93814 -25.78415 1.000 118.47882 179 GLU B N 1
ATOM 4808 C CA . GLU B 1 154 ? 30.02917 -3.08282 -25.38232 1.000 115.04285 179 GLU B CA 1
ATOM 4809 C C . GLU B 1 154 ? 30.11503 -3.91532 -24.10921 1.000 111.31397 179 GLU B C 1
ATOM 4810 O O . GLU B 1 154 ? 29.71078 -3.44761 -23.03656 1.000 109.80273 179 GLU B O 1
ATOM 4814 N N . PRO B 1 155 ? 30.64202 -5.14311 -24.17745 1.000 106.26074 180 PRO B N 1
ATOM 4815 C CA . PRO B 1 155 ? 30.63553 -5.99643 -22.97643 1.000 104.64185 180 PRO B CA 1
ATOM 4816 C C . PRO B 1 155 ? 31.45251 -5.43715 -21.82490 1.000 103.69391 180 PRO B C 1
ATOM 4817 O O . PRO B 1 155 ? 31.14679 -5.73698 -20.66256 1.000 101.34813 180 PRO B O 1
ATOM 4828 N N . LYS B 1 156 ? 32.48920 -4.64239 -22.10807 1.000 92.02026 181 LYS B N 1
ATOM 4829 C CA . LYS B 1 156 ? 33.30358 -4.08736 -21.03064 1.000 88.40220 181 LYS B CA 1
ATOM 4830 C C . LYS B 1 156 ? 32.43731 -3.33205 -20.02974 1.000 86.17549 181 LYS B C 1
ATOM 4831 O O . LYS B 1 156 ? 32.60385 -3.48279 -18.81308 1.000 80.71159 181 LYS B O 1
ATOM 4835 N N . LEU B 1 157 ? 31.50220 -2.51488 -20.52466 1.000 134.26139 182 LEU B N 1
ATOM 4836 C CA . LEU B 1 157 ? 30.60038 -1.80052 -19.62794 1.000 133.74760 182 LEU B CA 1
ATOM 4837 C C . LEU B 1 157 ? 29.68048 -2.76821 -18.89297 1.000 133.43585 182 LEU B C 1
ATOM 4838 O O . LEU B 1 157 ? 29.36172 -2.55865 -17.71667 1.000 131.45210 182 LEU B O 1
ATOM 4842 N N . LYS B 1 158 ? 29.24580 -3.83491 -19.56919 1.000 102.41505 183 LYS B N 1
ATOM 4843 C CA . LYS B 1 158 ? 28.38536 -4.82157 -18.92534 1.000 100.82773 183 LYS B CA 1
ATOM 4844 C C . LYS B 1 158 ? 29.07977 -5.44853 -17.72090 1.000 97.34100 183 LYS B C 1
ATOM 4845 O O . LYS B 1 158 ? 28.50834 -5.52318 -16.62547 1.000 95.83708 183 LYS B O 1
ATOM 4849 N N . ALA B 1 159 ? 30.32021 -5.90760 -17.90540 1.000 88.83535 184 ALA B N 1
ATOM 4850 C CA . ALA B 1 159 ? 31.05660 -6.49577 -16.79198 1.000 86.08938 184 ALA B CA 1
ATOM 4851 C C . ALA B 1 159 ? 31.20752 -5.50104 -15.64577 1.000 85.41649 184 ALA B C 1
ATOM 4852 O O . ALA B 1 159 ? 31.07200 -5.86861 -14.47106 1.000 82.55802 184 ALA B O 1
ATOM 4859 N N . ARG B 1 160 ? 31.49185 -4.23280 -15.96738 1.000 96.56285 185 ARG B N 1
ATOM 4860 C CA . ARG B 1 160 ? 31.63355 -3.22485 -14.92288 1.000 94.05283 185 ARG B CA 1
ATOM 4861 C C . ARG B 1 160 ? 30.36404 -3.10925 -14.08608 1.000 92.48471 185 ARG B C 1
ATOM 4862 O O . ARG B 1 160 ? 30.43203 -2.80535 -12.88960 1.000 90.45075 185 ARG B O 1
ATOM 4866 N N . LYS B 1 161 ? 29.20110 -3.35456 -14.68926 1.000 103.40217 186 LYS B N 1
ATOM 4867 C CA . LYS B 1 161 ? 27.95107 -3.27449 -13.94196 1.000 103.35383 186 LYS B CA 1
ATOM 4868 C C . LYS B 1 161 ? 27.71802 -4.52879 -13.10616 1.000 100.67916 186 LYS B C 1
ATOM 4869 O O . LYS B 1 161 ? 27.31162 -4.43460 -11.94192 1.000 99.19022 186 LYS B O 1
ATOM 4873 N N . LEU B 1 162 ? 27.96498 -5.71058 -13.67512 1.000 75.78797 187 LEU B N 1
ATOM 4874 C CA . LEU B 1 162 ? 27.75911 -6.93919 -12.91227 1.000 74.54938 187 LEU B CA 1
ATOM 4875 C C . LEU B 1 162 ? 28.72995 -7.02503 -11.74436 1.000 72.76357 187 LEU B C 1
ATOM 4876 O O . LEU B 1 162 ? 28.34003 -7.36957 -10.62278 1.000 71.98044 187 LEU B O 1
ATOM 4892 N N . ALA B 1 163 ? 30.01028 -6.73029 -11.99351 1.000 72.20182 188 ALA B N 1
ATOM 4893 C CA . ALA B 1 163 ? 30.98031 -6.66958 -10.90476 1.000 70.69692 188 ALA B CA 1
ATOM 4894 C C . ALA B 1 163 ? 30.47473 -5.74600 -9.80730 1.000 70.70553 188 ALA B C 1
ATOM 4895 O O . ALA B 1 163 ? 30.53287 -6.07600 -8.61658 1.000 69.68008 188 ALA B O 1
ATOM 4902 N N . GLU B 1 164 ? 29.95829 -4.58138 -10.20203 1.000 81.28149 189 GLU B N 1
ATOM 4903 C CA . GLU B 1 164 ? 29.31966 -3.67004 -9.26330 1.000 83.72818 189 GLU B CA 1
ATOM 4904 C C . GLU B 1 164 ? 28.23313 -4.42080 -8.50374 1.000 85.04724 189 GLU B C 1
ATOM 4905 O O . GLU B 1 164 ? 28.35831 -4.64993 -7.29448 1.000 84.38157 189 GLU B O 1
ATOM 4909 N N . LEU B 1 165 ? 27.17995 -4.83486 -9.22242 1.000 76.57358 190 LEU B N 1
ATOM 4910 C CA . LEU B 1 165 ? 26.05033 -5.49924 -8.58413 1.000 74.19531 190 LEU B CA 1
ATOM 4911 C C . LEU B 1 165 ? 26.50158 -6.61856 -7.65304 1.000 73.93993 190 LEU B C 1
ATOM 4912 O O . LEU B 1 165 ? 25.94244 -6.79256 -6.56236 1.000 74.78663 190 LEU B O 1
ATOM 4928 N N . ASN B 1 166 ? 27.50924 -7.39297 -8.06328 1.000 74.81801 191 ASN B N 1
ATOM 4929 C CA . ASN B 1 166 ? 28.00829 -8.45810 -7.20070 1.000 74.45122 191 ASN B CA 1
ATOM 4930 C C . ASN B 1 166 ? 28.51253 -7.89148 -5.87884 1.000 77.12961 191 ASN B C 1
ATOM 4931 O O . ASN B 1 166 ? 28.17336 -8.39707 -4.80086 1.000 77.20493 191 ASN B O 1
ATOM 4942 N N . VAL B 1 167 ? 29.33623 -6.83818 -5.94525 1.000 75.60828 192 VAL B N 1
ATOM 4943 C CA . VAL B 1 167 ? 29.80011 -6.19128 -4.72337 1.000 76.24495 192 VAL B CA 1
ATOM 4944 C C . VAL B 1 167 ? 28.60559 -5.80337 -3.86175 1.000 77.01151 192 VAL B C 1
ATOM 4945 O O . VAL B 1 167 ? 28.56424 -6.07133 -2.65164 1.000 76.18600 192 VAL B O 1
ATOM 4958 N N . ILE B 1 168 ? 27.62135 -5.13685 -4.47180 1.000 109.01254 193 ILE B N 1
ATOM 4959 C CA . ILE B 1 168 ? 26.45508 -4.70889 -3.70719 1.000 112.23974 193 ILE B CA 1
ATOM 4960 C C . ILE B 1 168 ? 25.86928 -5.90705 -2.97110 1.000 112.07128 193 ILE B C 1
ATOM 4961 O O . ILE B 1 168 ? 25.89545 -5.96969 -1.73919 1.000 112.64929 193 ILE B O 1
ATOM 4977 N N . ALA B 1 169 ? 25.40853 -6.91317 -3.72410 1.000 83.70376 194 ALA B N 1
ATOM 4978 C CA . ALA B 1 169 ? 24.79364 -8.09181 -3.11381 1.000 84.87491 194 ALA B CA 1
ATOM 4979 C C . ALA B 1 169 ? 25.60730 -8.61868 -1.93297 1.000 83.64715 194 ALA B C 1
ATOM 4980 O O . ALA B 1 169 ? 25.05695 -8.90464 -0.86142 1.000 83.07892 194 ALA B O 1
ATOM 4987 N N . SER B 1 170 ? 26.92385 -8.75886 -2.11214 1.000 93.52503 195 SER B N 1
ATOM 4988 C CA . SER B 1 170 ? 27.76307 -9.23256 -1.01994 1.000 92.16826 195 SER B CA 1
ATOM 4989 C C . SER B 1 170 ? 27.65923 -8.32415 0.19560 1.000 92.34455 195 SER B C 1
ATOM 4990 O O . SER B 1 170 ? 27.85648 -8.77951 1.32792 1.000 91.15105 195 SER B O 1
ATOM 4998 N N . VAL B 1 171 ? 27.34479 -7.04432 -0.01608 1.000 76.28815 196 VAL B N 1
ATOM 4999 C CA . VAL B 1 171 ? 27.28264 -6.09595 1.09121 1.000 77.70388 196 VAL B CA 1
ATOM 5000 C C . VAL B 1 171 ? 26.02292 -6.29698 1.92016 1.000 77.81946 196 VAL B C 1
ATOM 5001 O O . VAL B 1 171 ? 26.07730 -6.26058 3.15860 1.000 77.25542 196 VAL B O 1
ATOM 5014 N N . ILE B 1 172 ? 24.86819 -6.48510 1.26080 1.000 101.55896 197 ILE B N 1
ATOM 5015 C CA . ILE B 1 172 ? 23.63174 -6.68010 2.01024 1.000 102.55141 197 ILE B CA 1
ATOM 5016 C C . ILE B 1 172 ? 23.65035 -8.03008 2.71650 1.000 99.60348 197 ILE B C 1
ATOM 5017 O O . ILE B 1 172 ? 23.22276 -8.14904 3.87094 1.000 98.44971 197 ILE B O 1
ATOM 5033 N N . ALA B 1 173 ? 24.13593 -9.07185 2.02911 1.000 84.65571 198 ALA B N 1
ATOM 5034 C CA . ALA B 1 173 ? 24.28461 -10.37492 2.67227 1.000 83.59311 198 ALA B CA 1
ATOM 5035 C C . ALA B 1 173 ? 25.13653 -10.25778 3.92562 1.000 84.46137 198 ALA B C 1
ATOM 5036 O O . ALA B 1 173 ? 24.86738 -10.92000 4.93792 1.000 84.02816 198 ALA B O 1
ATOM 5043 N N . LEU B 1 174 ? 26.16584 -9.40706 3.87689 1.000 91.80993 199 LEU B N 1
ATOM 5044 C CA . LEU B 1 174 ? 26.97931 -9.15688 5.06070 1.000 91.61217 199 LEU B CA 1
ATOM 5045 C C . LEU B 1 174 ? 26.16837 -8.46629 6.14842 1.000 92.01818 199 LEU B C 1
ATOM 5046 O O . LEU B 1 174 ? 26.25638 -8.83579 7.32428 1.000 92.70819 199 LEU B O 1
ATOM 5062 N N . LYS B 1 175 ? 25.37960 -7.45444 5.77933 1.000 87.12959 200 LYS B N 1
ATOM 5063 C CA . LYS B 1 175 ? 24.52008 -6.79131 6.75219 1.000 88.93760 200 LYS B CA 1
ATOM 5064 C C . LYS B 1 175 ? 23.49711 -7.74515 7.35309 1.000 87.47723 200 LYS B C 1
ATOM 5065 O O . LYS B 1 175 ? 22.92447 -7.43567 8.40391 1.000 86.53297 200 LYS B O 1
ATOM 5084 N N . ARG B 1 176 ? 23.26208 -8.89922 6.71694 1.000 79.29983 201 ARG B N 1
ATOM 5085 C CA . ARG B 1 176 ? 22.34899 -9.90108 7.25083 1.000 78.62098 201 ARG B CA 1
ATOM 5086 C C . ARG B 1 176 ? 22.97533 -10.75445 8.35038 1.000 77.82389 201 ARG B C 1
ATOM 5087 O O . ARG B 1 176 ? 22.24449 -11.46514 9.05165 1.000 74.57044 201 ARG B O 1
ATOM 5091 N N . HIS B 1 177 ? 24.29414 -10.70922 8.51610 1.000 81.88841 202 HIS B N 1
ATOM 5092 C CA . HIS B 1 177 ? 24.91681 -11.40452 9.63836 1.000 85.52398 202 HIS B CA 1
ATOM 5093 C C . HIS B 1 177 ? 24.33008 -10.87912 10.94641 1.000 85.65892 202 HIS B C 1
ATOM 5094 O O . HIS B 1 177 ? 24.14742 -9.66363 11.09643 1.000 84.25583 202 HIS B O 1
ATOM 5108 N N . PRO B 1 178 ? 24.01546 -11.76235 11.91265 1.000 87.61513 203 PRO B N 1
ATOM 5109 C CA . PRO B 1 178 ? 23.47664 -11.27559 13.19337 1.000 87.87949 203 PRO B CA 1
ATOM 5110 C C . PRO B 1 178 ? 24.34958 -10.19607 13.82419 1.000 86.66361 203 PRO B C 1
ATOM 5111 O O . PRO B 1 178 ? 23.88128 -9.07961 14.07434 1.000 85.84942 203 PRO B O 1
ATOM 5122 N N . SER B 1 179 ? 25.62216 -10.52199 14.07689 1.000 85.69710 204 SER B N 1
ATOM 5123 C CA . SER B 1 179 ? 26.55207 -9.54627 14.64666 1.000 86.11423 204 SER B CA 1
ATOM 5124 C C . SER B 1 179 ? 26.54589 -8.24508 13.85282 1.000 85.40593 204 SER B C 1
ATOM 5125 O O . SER B 1 179 ? 26.42819 -7.15227 14.42207 1.000 85.32936 204 SER B O 1
ATOM 5133 N N . ALA B 1 180 ? 26.68386 -8.34299 12.52914 1.000 89.46685 205 ALA B N 1
ATOM 5134 C CA . ALA B 1 180 ? 26.69330 -7.14097 11.70000 1.000 89.43625 205 ALA B CA 1
ATOM 5135 C C . ALA B 1 180 ? 25.40347 -6.34879 11.87829 1.000 91.74699 205 ALA B C 1
ATOM 5136 O O . ALA B 1 180 ? 25.43192 -5.14431 12.15948 1.000 93.84997 205 ALA B O 1
ATOM 5143 N N . SER B 1 181 ? 24.25784 -7.01320 11.71330 1.000 84.40430 206 SER B N 1
ATOM 5144 C CA . SER B 1 181 ? 22.98041 -6.34851 11.93954 1.000 85.22419 206 SER B CA 1
ATOM 5145 C C . SER B 1 181 ? 22.94645 -5.67586 13.30665 1.000 86.50318 206 SER B C 1
ATOM 5146 O O . SER B 1 181 ? 22.48071 -4.53538 13.43825 1.000 87.01746 206 SER B O 1
ATOM 5154 N N . THR B 1 182 ? 23.44358 -6.36670 14.33716 1.000 98.15616 207 THR B N 1
ATOM 5155 C CA . THR B 1 182 ? 23.44069 -5.79507 15.67897 1.000 99.48268 207 THR B CA 1
ATOM 5156 C C . THR B 1 182 ? 24.40922 -4.61972 15.78080 1.000 101.50848 207 THR B C 1
ATOM 5157 O O . THR B 1 182 ? 24.09594 -3.59617 16.40300 1.000 102.36593 207 THR B O 1
ATOM 5168 N N . ALA B 1 183 ? 25.59024 -4.74633 15.17436 1.000 122.01794 208 ALA B N 1
ATOM 5169 C CA . ALA B 1 183 ? 26.59824 -3.70388 15.31025 1.000 123.00755 208 ALA B CA 1
ATOM 5170 C C . ALA B 1 183 ? 26.21127 -2.45098 14.53734 1.000 124.69150 208 ALA B C 1
ATOM 5171 O O . ALA B 1 183 ? 26.49806 -1.33295 14.97992 1.000 126.13976 208 ALA B O 1
ATOM 5178 N N . LEU B 1 184 ? 25.56186 -2.61028 13.38287 1.000 111.32132 209 LEU B N 1
ATOM 5179 C CA . LEU B 1 184 ? 25.17820 -1.44286 12.59356 1.000 113.19942 209 LEU B CA 1
ATOM 5180 C C . LEU B 1 184 ? 24.03943 -0.67946 13.26104 1.000 115.10237 209 LEU B C 1
ATOM 5181 O O . LEU B 1 184 ? 24.07770 0.55311 13.35949 1.000 115.79895 209 LEU B O 1
ATOM 5197 N N . LYS B 1 185 ? 23.01347 -1.39571 13.72564 1.000 118.72971 210 LYS B N 1
ATOM 5198 C CA . LYS B 1 185 ? 21.92225 -0.73921 14.43861 1.000 122.39806 210 LYS B CA 1
ATOM 5199 C C . LYS B 1 185 ? 22.45538 0.09899 15.59292 1.000 123.00198 210 LYS B C 1
ATOM 5200 O O . LYS B 1 185 ? 22.01662 1.23695 15.80264 1.000 124.58500 210 LYS B O 1
ATOM 5204 N N . GLN B 1 186 ? 23.41511 -0.44362 16.34552 1.000 138.39455 211 GLN B N 1
ATOM 5205 C CA . GLN B 1 186 ? 24.07155 0.32087 17.39555 1.000 138.78170 211 GLN B CA 1
ATOM 5206 C C . GLN B 1 186 ? 24.94797 1.43887 16.84333 1.000 142.15713 211 GLN B C 1
ATOM 5207 O O . GLN B 1 186 ? 25.46702 2.24013 17.63308 1.000 142.48088 211 GLN B O 1
ATOM 5221 N N . GLY B 1 187 ? 25.11265 1.52064 15.51741 1.000 115.32076 212 GLY B N 1
ATOM 5222 C CA . GLY B 1 187 ? 25.98738 2.52468 14.94252 1.000 112.68628 212 GLY B CA 1
ATOM 5223 C C . GLY B 1 187 ? 27.43289 2.36692 15.28560 1.000 111.51691 212 GLY B C 1
ATOM 5224 O O . GLY B 1 187 ? 28.20673 3.30974 15.06611 1.000 111.75305 212 GLY B O 1
ATOM 5228 N N . LYS B 1 188 ? 27.83190 1.22810 15.82679 1.000 105.18979 213 LYS B N 1
ATOM 5229 C CA . LYS B 1 188 ? 29.18803 0.98420 16.25732 1.000 103.51298 213 LYS B CA 1
ATOM 5230 C C . LYS B 1 188 ? 30.09177 0.51834 15.12113 1.000 101.21498 213 LYS B C 1
ATOM 5231 O O . LYS B 1 188 ? 31.15804 -0.04931 15.39432 1.000 99.51464 213 LYS B O 1
ATOM 5235 N N . ILE B 1 189 ? 29.71446 0.75617 13.86390 1.000 83.58280 214 ILE B N 1
ATOM 5236 C CA . ILE B 1 189 ? 30.46801 0.21449 12.74007 1.000 81.65121 214 ILE B CA 1
ATOM 5237 C C . ILE B 1 189 ? 29.95153 0.74998 11.41356 1.000 79.70005 214 ILE B C 1
ATOM 5238 O O . ILE B 1 189 ? 28.77348 1.09907 11.28632 1.000 79.97946 214 ILE B O 1
ATOM 5254 N N . GLU B 1 190 ? 30.84323 0.83829 10.42633 1.000 95.77559 215 GLU B N 1
ATOM 5255 C CA . GLU B 1 190 ? 30.52047 1.28659 9.08281 1.000 94.89306 215 GLU B CA 1
ATOM 5256 C C . GLU B 1 190 ? 30.83049 0.17926 8.08448 1.000 92.33520 215 GLU B C 1
ATOM 5257 O O . GLU B 1 190 ? 31.63999 -0.71526 8.34785 1.000 91.83282 215 GLU B O 1
ATOM 5269 N N . VAL B 1 191 ? 30.17672 0.24910 6.92676 1.000 84.95613 216 VAL B N 1
ATOM 5270 C CA . VAL B 1 191 ? 30.39946 -0.69888 5.83893 1.000 84.17820 216 VAL B CA 1
ATOM 5271 C C . VAL B 1 191 ? 30.37768 0.07184 4.52891 1.000 83.68717 216 VAL B C 1
ATOM 5272 O O . VAL B 1 191 ? 29.47766 0.88557 4.29952 1.000 84.25250 216 VAL B O 1
ATOM 5285 N N . TRP B 1 192 ? 31.36211 -0.18006 3.67231 1.000 89.52930 217 TRP B N 1
ATOM 5286 C CA . TRP B 1 192 ? 31.48337 0.50741 2.39654 1.000 89.25535 217 TRP B CA 1
ATOM 5287 C C . TRP B 1 192 ? 31.61755 -0.51406 1.27442 1.000 87.26410 217 TRP B C 1
ATOM 5288 O O . TRP B 1 192 ? 32.05507 -1.64891 1.48629 1.000 85.75877 217 TRP B O 1
ATOM 5309 N N . GLY B 1 193 ? 31.23379 -0.09269 0.07204 1.000 92.46394 218 GLY B N 1
ATOM 5310 C CA . GLY B 1 193 ? 31.42265 -0.89426 -1.11727 1.000 92.55792 218 GLY B CA 1
ATOM 5311 C C . GLY B 1 193 ? 32.24521 -0.15886 -2.14855 1.000 94.77760 218 GLY B C 1
ATOM 5312 O O . GLY B 1 193 ? 31.95936 1.00455 -2.45170 1.000 98.00901 218 GLY B O 1
ATOM 5316 N N . MET B 1 194 ? 33.27198 -0.81132 -2.68945 1.000 92.67532 219 MET B N 1
ATOM 5317 C CA . MET B 1 194 ? 34.20507 -0.14168 -3.58573 1.000 94.68793 219 MET B CA 1
ATOM 5318 C C . MET B 1 194 ? 34.51370 -1.03424 -4.77930 1.000 93.21812 219 MET B C 1
ATOM 5319 O O . MET B 1 194 ? 34.14801 -2.21342 -4.81744 1.000 91.50292 219 MET B O 1
ATOM 5333 N N . ILE B 1 195 ? 35.19358 -0.44374 -5.76165 1.000 72.46548 220 ILE B N 1
ATOM 5334 C CA . ILE B 1 195 ? 35.68144 -1.14620 -6.94074 1.000 71.55255 220 ILE B CA 1
ATOM 5335 C C . ILE B 1 195 ? 37.14152 -0.74685 -7.13774 1.000 74.42247 220 ILE B C 1
ATOM 5336 O O . ILE B 1 195 ? 37.48879 0.44005 -7.05276 1.000 72.56748 220 ILE B O 1
ATOM 5352 N N . TYR B 1 196 ? 37.99385 -1.73168 -7.39600 1.000 76.41689 221 TYR B N 1
ATOM 5353 C CA . TYR B 1 196 ? 39.40853 -1.49686 -7.65553 1.000 72.64664 221 TYR B CA 1
ATOM 5354 C C . TYR B 1 196 ? 39.61121 -1.57038 -9.16494 1.000 72.94377 221 TYR B C 1
ATOM 5355 O O . TYR B 1 196 ? 39.63275 -2.65586 -9.75174 1.000 71.89780 221 TYR B O 1
ATOM 5373 N N . ASP B 1 197 ? 39.74802 -0.40771 -9.79575 1.000 87.40970 222 ASP B N 1
ATOM 5374 C CA . ASP B 1 197 ? 40.08508 -0.35351 -11.21603 1.000 88.27359 222 ASP B CA 1
ATOM 5375 C C . ASP B 1 197 ? 41.50188 -0.88800 -11.39886 1.000 87.54278 222 ASP B C 1
ATOM 5376 O O . ASP B 1 197 ? 42.47128 -0.27166 -10.94721 1.000 86.09156 222 ASP B O 1
ATOM 5385 N N . VAL B 1 198 ? 41.62222 -2.04100 -12.05032 1.000 85.20787 223 VAL B N 1
ATOM 5386 C CA . VAL B 1 198 ? 42.89842 -2.74305 -12.07490 1.000 85.33055 223 VAL B CA 1
ATOM 5387 C C . VAL B 1 198 ? 43.89282 -2.06989 -13.01691 1.000 84.86704 223 VAL B C 1
ATOM 5388 O O . VAL B 1 198 ? 45.11063 -2.14796 -12.79503 1.000 85.04415 223 VAL B O 1
ATOM 5401 N N . ALA B 1 199 ? 43.40746 -1.40578 -14.06100 1.000 69.55236 224 ALA B N 1
ATOM 5402 C CA . ALA B 1 199 ? 44.29281 -0.80485 -15.04352 1.000 70.43190 224 ALA B CA 1
ATOM 5403 C C . ALA B 1 199 ? 44.84590 0.55411 -14.60783 1.000 70.38697 224 ALA B C 1
ATOM 5404 O O . ALA B 1 199 ? 45.71790 1.10092 -15.29689 1.000 71.00967 224 ALA B O 1
ATOM 5411 N N . SER B 1 200 ? 44.36365 1.10340 -13.48959 1.000 90.28388 225 SER B N 1
ATOM 5412 C CA . SER B 1 200 ? 44.82886 2.38941 -13.00032 1.000 90.62265 225 SER B CA 1
ATOM 5413 C C . SER B 1 200 ? 45.15620 2.39734 -11.51464 1.000 91.53326 225 SER B C 1
ATOM 5414 O O . SER B 1 200 ? 45.69161 3.40023 -11.03060 1.000 91.78013 225 SER B O 1
ATOM 5422 N N . GLY B 1 201 ? 44.84350 1.33372 -10.77620 1.000 76.42056 226 GLY B N 1
ATOM 5423 C CA . GLY B 1 201 ? 45.19176 1.24481 -9.37479 1.000 74.61400 226 GLY B CA 1
ATOM 5424 C C . GLY B 1 201 ? 44.37766 2.10951 -8.43897 1.000 72.43653 226 GLY B C 1
ATOM 5425 O O . GLY B 1 201 ? 44.61441 2.06772 -7.22347 1.000 67.30862 226 GLY B O 1
ATOM 5429 N N . TYR B 1 202 ? 43.43792 2.89804 -8.95450 1.000 79.98211 227 TYR B N 1
ATOM 5430 C CA . TYR B 1 202 ? 42.59924 3.73203 -8.10941 1.000 81.27995 227 TYR B CA 1
ATOM 5431 C C . TYR B 1 202 ? 41.35835 2.95621 -7.66824 1.000 80.84710 227 TYR B C 1
ATOM 5432 O O . TYR B 1 202 ? 40.81637 2.13483 -8.41145 1.000 79.34138 227 TYR B O 1
ATOM 5450 N N . LEU B 1 203 ? 40.91089 3.23365 -6.45007 1.000 95.08096 228 LEU B N 1
ATOM 5451 C CA . LEU B 1 203 ? 39.65636 2.70359 -5.95101 1.000 97.25279 228 LEU B CA 1
ATOM 5452 C C . LEU B 1 203 ? 38.51167 3.65428 -6.28862 1.000 99.56397 228 LEU B C 1
ATOM 5453 O O . LEU B 1 203 ? 38.71382 4.84237 -6.54633 1.000 100.13617 228 LEU B O 1
ATOM 5469 N N . SER B 1 204 ? 37.29503 3.11223 -6.28467 1.000 101.49396 229 SER B N 1
ATOM 5470 C CA . SER B 1 204 ? 36.09718 3.89164 -6.57588 1.000 101.91062 229 SER B CA 1
ATOM 5471 C C . SER B 1 204 ? 34.99527 3.46687 -5.62065 1.000 101.71898 229 SER B C 1
ATOM 5472 O O . SER B 1 204 ? 34.57600 2.30312 -5.63004 1.000 101.46729 229 SER B O 1
ATOM 5480 N N . GLU B 1 205 ? 34.53172 4.40515 -4.79736 1.000 86.67008 230 GLU B N 1
ATOM 5481 C CA . GLU B 1 205 ? 33.42552 4.11527 -3.89282 1.000 87.43818 230 GLU B CA 1
ATOM 5482 C C . GLU B 1 205 ? 32.16275 3.79722 -4.68542 1.000 85.05988 230 GLU B C 1
ATOM 5483 O O . GLU B 1 205 ? 31.94283 4.31981 -5.78260 1.000 81.56778 230 GLU B O 1
ATOM 5495 N N . LEU B 1 206 ? 31.33270 2.92007 -4.12211 1.000 97.16304 231 LEU B N 1
ATOM 5496 C CA . LEU B 1 206 ? 30.08365 2.49950 -4.74560 1.000 96.70239 231 LEU B CA 1
ATOM 5497 C C . LEU B 1 206 ? 28.93738 2.79045 -3.78634 1.000 94.22036 231 LEU B C 1
ATOM 5498 O O . LEU B 1 206 ? 28.99977 2.42023 -2.60709 1.000 94.34363 231 LEU B O 1
ATOM 5514 N N . GLU B 1 207 ? 27.89849 3.45302 -4.29162 1.000 93.43343 232 GLU B N 1
ATOM 5515 C CA . GLU B 1 207 ? 26.71995 3.73260 -3.48164 1.000 96.94968 232 GLU B CA 1
ATOM 5516 C C . GLU B 1 207 ? 26.01625 2.42904 -3.12373 1.000 95.99380 232 GLU B C 1
ATOM 5517 O O . GLU B 1 207 ? 25.81032 1.56722 -3.98310 1.000 96.11700 232 GLU B O 1
ATOM 5529 N N . ILE B 1 208 ? 25.65354 2.28667 -1.85269 1.000 91.58533 233 ILE B N 1
ATOM 5530 C CA . ILE B 1 208 ? 24.99551 1.08038 -1.35669 1.000 99.24035 233 ILE B CA 1
ATOM 5531 C C . ILE B 1 208 ? 23.59240 1.44030 -0.87677 1.000 105.09413 233 ILE B C 1
ATOM 5532 O O . ILE B 1 208 ? 23.44232 2.06563 0.18381 1.000 108.53013 233 ILE B O 1
ATOM 5548 N N . PRO B 1 209 ? 22.53797 1.07237 -1.61247 1.000 125.06146 234 PRO B N 1
ATOM 5549 C CA . PRO B 1 209 ? 21.18084 1.43098 -1.16918 1.000 129.16984 234 PRO B CA 1
ATOM 5550 C C . PRO B 1 209 ? 20.70289 0.62975 0.03259 1.000 135.05436 234 PRO B C 1
ATOM 5551 O O . PRO B 1 209 ? 21.46472 -0.14037 0.62527 1.000 133.93476 234 PRO B O 1
ATOM 5562 N N . GLN B 1 210 ? 19.43266 0.80673 0.39114 1.000 150.92874 235 GLN B N 1
ATOM 5563 C CA . GLN B 1 210 ? 18.82976 0.08397 1.50516 1.000 152.48308 235 GLN B CA 1
ATOM 5564 C C . GLN B 1 210 ? 18.07324 -1.14179 1.00295 1.000 148.92568 235 GLN B C 1
ATOM 5565 O O . GLN B 1 210 ? 16.97668 -1.02219 0.45743 1.000 137.04388 235 GLN B O 1
ATOM 5569 N N . PHE C 1 7 ? 4.90340 -54.77453 20.53894 1.000 130.74372 32 PHE C N 1
ATOM 5570 C CA . PHE C 1 7 ? 5.27678 -53.81900 19.45034 1.000 128.72539 32 PHE C CA 1
ATOM 5571 C C . PHE C 1 7 ? 4.90839 -54.39746 18.08823 1.000 123.32141 32 PHE C C 1
ATOM 5572 O O . PHE C 1 7 ? 5.35974 -55.48922 17.73625 1.000 122.80817 32 PHE C O 1
ATOM 5589 N N . PRO C 1 8 ? 4.09415 -53.67151 17.31116 1.000 105.64933 33 PRO C N 1
ATOM 5590 C CA . PRO C 1 8 ? 3.78777 -54.13891 15.94965 1.000 102.94574 33 PRO C CA 1
ATOM 5591 C C . PRO C 1 8 ? 4.99705 -54.14835 15.03967 1.000 102.71719 33 PRO C C 1
ATOM 5592 O O . PRO C 1 8 ? 4.93802 -54.75817 13.96603 1.000 102.40751 33 PRO C O 1
ATOM 5603 N N . PHE C 1 9 ? 6.08131 -53.48423 15.42966 1.000 84.49059 34 PHE C N 1
ATOM 5604 C CA . PHE C 1 9 ? 7.24615 -53.37227 14.56893 1.000 87.49765 34 PHE C CA 1
ATOM 5605 C C . PHE C 1 9 ? 7.94186 -54.71356 14.40818 1.000 83.99877 34 PHE C C 1
ATOM 5606 O O . PHE C 1 9 ? 7.98822 -55.53537 15.32891 1.000 87.87936 34 PHE C O 1
ATOM 5623 N N . THR C 1 10 ? 8.47081 -54.93486 13.20340 1.000 78.57676 35 THR C N 1
ATOM 5624 C CA . THR C 1 10 ? 9.04367 -56.23143 12.87145 1.000 78.84174 35 THR C CA 1
ATOM 5625 C C . THR C 1 10 ? 10.27726 -56.52841 13.71085 1.000 79.02740 35 THR C C 1
ATOM 5626 O O . THR C 1 10 ? 10.49386 -57.67961 14.11842 1.000 79.84887 35 THR C O 1
ATOM 5637 N N . LEU C 1 11 ? 11.08189 -55.51043 13.99198 1.000 103.35018 36 LEU C N 1
ATOM 5638 C CA . LEU C 1 11 ? 12.18364 -55.60665 14.93242 1.000 104.06297 36 LEU C CA 1
ATOM 5639 C C . LEU C 1 11 ? 11.85103 -54.80723 16.18936 1.000 104.96765 36 LEU C C 1
ATOM 5640 O O . LEU C 1 11 ? 10.95477 -53.95624 16.19708 1.000 103.76149 36 LEU C O 1
ATOM 5656 N N . SER C 1 12 ? 12.59161 -55.08501 17.25139 1.000 100.79172 37 SER C N 1
ATOM 5657 C CA . SER C 1 12 ? 12.51455 -54.36242 18.51293 1.000 103.01146 37 SER C CA 1
ATOM 5658 C C . SER C 1 12 ? 13.90414 -53.87950 18.87840 1.000 102.77022 37 SER C C 1
ATOM 5659 O O . SER C 1 12 ? 14.90112 -54.32027 18.29775 1.000 103.03331 37 SER C O 1
ATOM 5663 N N . PRO C 1 13 ? 14.01152 -52.95982 19.84100 1.000 100.53718 38 PRO C N 1
ATOM 5664 C CA . PRO C 1 13 ? 15.35467 -52.52780 20.27282 1.000 100.22524 38 PRO C CA 1
ATOM 5665 C C . PRO C 1 13 ? 16.18751 -53.67212 20.82255 1.000 102.75578 38 PRO C C 1
ATOM 5666 O O . PRO C 1 13 ? 17.41829 -53.65256 20.69219 1.000 102.77245 38 PRO C O 1
ATOM 5677 N N . ASP C 1 14 ? 15.54574 -54.67812 21.42877 1.000 122.31715 39 ASP C N 1
ATOM 5678 C CA . ASP C 1 14 ? 16.23029 -55.84316 21.97239 1.000 121.27923 39 ASP C CA 1
ATOM 5679 C C . ASP C 1 14 ? 16.54637 -56.89108 20.91164 1.000 119.51148 39 ASP C C 1
ATOM 5680 O O . ASP C 1 14 ? 16.91704 -58.01739 21.26038 1.000 118.46954 39 ASP C O 1
ATOM 5689 N N . SER C 1 15 ? 16.41427 -56.54894 19.63200 1.000 115.21763 40 SER C N 1
ATOM 5690 C CA . SER C 1 15 ? 16.68591 -57.49390 18.55667 1.000 114.29200 40 SER C CA 1
ATOM 5691 C C . SER C 1 15 ? 18.12913 -57.98199 18.61281 1.000 113.35147 40 SER C C 1
ATOM 5692 O O . SER C 1 15 ? 18.88634 -57.61216 19.51521 1.000 110.49964 40 SER C O 1
ATOM 5700 N N . THR C 1 16 ? 18.51354 -58.81669 17.65105 1.000 103.76185 41 THR C N 1
ATOM 5701 C CA . THR C 1 16 ? 19.82848 -59.44309 17.61457 1.000 103.72597 41 THR C CA 1
ATOM 5702 C C . THR C 1 16 ? 20.28350 -59.49827 16.16429 1.000 101.64800 41 THR C C 1
ATOM 5703 O O . THR C 1 16 ? 19.47865 -59.38964 15.23747 1.000 102.62521 41 THR C O 1
ATOM 5714 N N . ILE C 1 17 ? 21.59328 -59.64080 15.97418 1.000 97.87058 42 ILE C N 1
ATOM 5715 C CA . ILE C 1 17 ? 22.15904 -59.81416 14.64098 1.000 99.57402 42 ILE C CA 1
ATOM 5716 C C . ILE C 1 17 ? 21.31798 -60.84433 13.89589 1.000 98.92472 42 ILE C C 1
ATOM 5717 O O . ILE C 1 17 ? 20.63381 -60.51626 12.92206 1.000 98.13455 42 ILE C O 1
ATOM 5721 N N . THR C 1 18 ? 21.33971 -62.08568 14.35871 1.000 119.05997 43 THR C N 1
ATOM 5722 C CA . THR C 1 18 ? 20.56571 -63.15967 13.75472 1.000 117.57188 43 THR C CA 1
ATOM 5723 C C . THR C 1 18 ? 19.16198 -62.68577 13.37719 1.000 114.73219 43 THR C C 1
ATOM 5724 O O . THR C 1 18 ? 18.68641 -62.98188 12.27475 1.000 112.93837 43 THR C O 1
ATOM 5735 N N . ASP C 1 19 ? 18.50725 -61.95148 14.27604 1.000 92.11501 44 ASP C N 1
ATOM 5736 C CA . ASP C 1 19 ? 17.18617 -61.42096 13.96782 1.000 92.65455 44 ASP C CA 1
ATOM 5737 C C . ASP C 1 19 ? 17.22949 -60.55222 12.71586 1.000 94.00999 44 ASP C C 1
ATOM 5738 O O . ASP C 1 19 ? 16.59265 -60.85853 11.70484 1.000 94.10696 44 ASP C O 1
ATOM 5747 N N . TYR C 1 20 ? 17.99124 -59.46226 12.76396 1.000 79.62370 45 TYR C N 1
ATOM 5748 C CA . TYR C 1 20 ? 18.12796 -58.57977 11.61044 1.000 78.39276 45 TYR C CA 1
ATOM 5749 C C . TYR C 1 20 ? 18.30185 -59.38200 10.32533 1.000 78.53840 45 TYR C C 1
ATOM 5750 O O . TYR C 1 20 ? 17.65465 -59.10468 9.30946 1.000 77.95206 45 TYR C O 1
ATOM 5768 N N . LEU C 1 21 ? 19.18374 -60.38402 10.35901 1.000 114.07531 46 LEU C N 1
ATOM 5769 C CA . LEU C 1 21 ? 19.44175 -61.17525 9.16242 1.000 115.42313 46 LEU C CA 1
ATOM 5770 C C . LEU C 1 21 ? 18.21777 -61.99367 8.76468 1.000 113.62256 46 LEU C C 1
ATOM 5771 O O . LEU C 1 21 ? 17.95845 -62.19271 7.57156 1.000 110.67486 46 LEU C O 1
ATOM 5787 N N . ASN C 1 22 ? 17.45418 -62.47853 9.74632 1.000 100.49268 47 ASN C N 1
ATOM 5788 C CA . ASN C 1 22 ? 16.24765 -63.22979 9.43202 1.000 100.13186 47 ASN C CA 1
ATOM 5789 C C . ASN C 1 22 ? 15.29467 -62.39174 8.58785 1.000 98.47576 47 ASN C C 1
ATOM 5790 O O . ASN C 1 22 ? 14.76361 -62.86568 7.57388 1.000 97.62894 47 ASN C O 1
ATOM 5801 N N . ASN C 1 23 ? 15.05783 -61.13963 8.99403 1.000 96.64203 48 ASN C N 1
ATOM 5802 C CA . ASN C 1 23 ? 14.20212 -60.26562 8.19747 1.000 96.63936 48 ASN C CA 1
ATOM 5803 C C . ASN C 1 23 ? 14.79891 -60.04330 6.81555 1.000 93.97358 48 ASN C C 1
ATOM 5804 O O . ASN C 1 23 ? 14.07403 -59.97327 5.81888 1.000 92.52478 48 ASN C O 1
ATOM 5815 N N . ASN C 1 24 ? 16.12202 -59.92359 6.73649 1.000 78.54654 49 ASN C N 1
ATOM 5816 C CA . ASN C 1 24 ? 16.77726 -59.83024 5.43830 1.000 77.76284 49 ASN C CA 1
ATOM 5817 C C . ASN C 1 24 ? 16.47986 -61.06840 4.60893 1.000 78.71296 49 ASN C C 1
ATOM 5818 O O . ASN C 1 24 ? 15.93188 -60.97383 3.50893 1.000 78.62171 49 ASN C O 1
ATOM 5829 N N . LYS C 1 25 ? 16.83183 -62.24553 5.13994 1.000 79.75570 50 LYS C N 1
ATOM 5830 C CA . LYS C 1 25 ? 16.60124 -63.50352 4.42630 1.000 80.82121 50 LYS C CA 1
ATOM 5831 C C . LYS C 1 25 ? 15.16824 -63.62159 3.91854 1.000 80.85166 50 LYS C C 1
ATOM 5832 O O . LYS C 1 25 ? 14.93368 -64.18067 2.84267 1.000 81.37139 50 LYS C O 1
ATOM 5836 N N . PHE C 1 26 ? 14.20648 -63.08331 4.66353 1.000 94.47020 51 PHE C N 1
ATOM 5837 C CA . PHE C 1 26 ? 12.83690 -63.10067 4.18342 1.000 94.47061 51 PHE C CA 1
ATOM 5838 C C . PHE C 1 26 ? 12.62598 -62.09581 3.05673 1.000 94.05862 51 PHE C C 1
ATOM 5839 O O . PHE C 1 26 ? 11.95952 -62.39692 2.06077 1.000 94.37526 51 PHE C O 1
ATOM 5856 N N . TYR C 1 27 ? 13.15536 -60.88594 3.20388 1.000 80.06717 52 TYR C N 1
ATOM 5857 C CA . TYR C 1 27 ? 13.08790 -59.91570 2.11476 1.000 79.28253 52 TYR C CA 1
ATOM 5858 C C . TYR C 1 27 ? 13.59695 -60.52161 0.81509 1.000 79.84149 52 TYR C C 1
ATOM 5859 O O . TYR C 1 27 ? 13.11552 -60.16741 -0.26698 1.000 79.85943 52 TYR C O 1
ATOM 5877 N N . VAL C 1 28 ? 14.56339 -61.44155 0.90088 1.000 95.11820 53 VAL C N 1
ATOM 5878 C CA . VAL C 1 28 ? 15.03754 -62.13183 -0.29193 1.000 95.07764 53 VAL C CA 1
ATOM 5879 C C . VAL C 1 28 ? 13.98273 -63.11371 -0.78463 1.000 95.73183 53 VAL C C 1
ATOM 5880 O O . VAL C 1 28 ? 13.69091 -63.19097 -1.98400 1.000 96.23472 53 VAL C O 1
ATOM 5893 N N . ASP C 1 29 ? 13.39954 -63.88348 0.13724 1.000 81.49700 54 ASP C N 1
ATOM 5894 C CA . ASP C 1 29 ? 12.36073 -64.84243 -0.24207 1.000 82.45514 54 ASP C CA 1
ATOM 5895 C C . ASP C 1 29 ? 11.17144 -64.14190 -0.88794 1.000 82.15160 54 ASP C C 1
ATOM 5896 O O . ASP C 1 29 ? 10.60954 -64.63228 -1.87632 1.000 82.91765 54 ASP C O 1
ATOM 5905 N N . SER C 1 30 ? 10.77510 -62.98848 -0.34198 1.000 82.19090 55 SER C N 1
ATOM 5906 C CA . SER C 1 30 ? 9.62333 -62.27190 -0.87872 1.000 82.02273 55 SER C CA 1
ATOM 5907 C C . SER C 1 30 ? 9.86771 -61.84718 -2.32176 1.000 82.33184 55 SER C C 1
ATOM 5908 O O . SER C 1 30 ? 9.02357 -62.07925 -3.19925 1.000 84.69183 55 SER C O 1
ATOM 5916 N N . ILE C 1 31 ? 11.02084 -61.22455 -2.58588 1.000 80.49697 56 ILE C N 1
ATOM 5917 C CA . ILE C 1 31 ? 11.35680 -60.83638 -3.95192 1.000 80.70154 56 ILE C CA 1
ATOM 5918 C C . ILE C 1 31 ? 11.30434 -62.05034 -4.87609 1.000 82.02409 56 ILE C C 1
ATOM 5919 O O . ILE C 1 31 ? 10.75639 -61.98926 -5.98689 1.000 82.65974 56 ILE C O 1
ATOM 5923 N N . LYS C 1 32 ? 11.86592 -63.17733 -4.42983 1.000 92.32320 57 LYS C N 1
ATOM 5924 C CA . LYS C 1 32 ? 11.93623 -64.35580 -5.28383 1.000 93.50264 57 LYS C CA 1
ATOM 5925 C C . LYS C 1 32 ? 10.55621 -64.97744 -5.47839 1.000 95.37708 57 LYS C C 1
ATOM 5926 O O . LYS C 1 32 ? 10.24722 -65.50404 -6.55833 1.000 95.01658 57 LYS C O 1
ATOM 5930 N N . HIS C 1 33 ? 9.71031 -64.92986 -4.44799 1.000 106.75902 58 HIS C N 1
ATOM 5931 C CA . HIS C 1 33 ? 8.38527 -65.52382 -4.57315 1.000 107.64159 58 HIS C CA 1
ATOM 5932 C C . HIS C 1 33 ? 7.57267 -64.83195 -5.65882 1.000 109.90688 58 HIS C C 1
ATOM 5933 O O . HIS C 1 33 ? 6.86053 -65.48940 -6.42968 1.000 111.26116 58 HIS C O 1
ATOM 5947 N N . ASN C 1 34 ? 7.65685 -63.50436 -5.72843 1.000 96.31069 59 ASN C N 1
ATOM 5948 C CA . ASN C 1 34 ? 6.78412 -62.72437 -6.59309 1.000 96.40823 59 ASN C CA 1
ATOM 5949 C C . ASN C 1 34 ? 7.40973 -62.37695 -7.93336 1.000 95.78070 59 ASN C C 1
ATOM 5950 O O . ASN C 1 34 ? 6.67761 -62.01216 -8.86010 1.000 96.23554 59 ASN C O 1
ATOM 5961 N N . HIS C 1 35 ? 8.73374 -62.48091 -8.06070 1.000 98.02076 60 HIS C N 1
ATOM 5962 C CA . HIS C 1 35 ? 9.40088 -62.15970 -9.31311 1.000 98.89601 60 HIS C CA 1
ATOM 5963 C C . HIS C 1 35 ? 10.46221 -63.17580 -9.71556 1.000 100.32126 60 HIS C C 1
ATOM 5964 O O . HIS C 1 35 ? 11.02475 -63.04787 -10.80888 1.000 100.61677 60 HIS C O 1
ATOM 5978 N N . GLY C 1 36 ? 10.75397 -64.17391 -8.88072 1.000 117.75734 61 GLY C N 1
ATOM 5979 C CA . GLY C 1 36 ? 11.79350 -65.12372 -9.21685 1.000 120.37246 61 GLY C CA 1
ATOM 5980 C C . GLY C 1 36 ? 13.17484 -64.49750 -9.12359 1.000 116.35987 61 GLY C C 1
ATOM 5981 O O . GLY C 1 36 ? 13.40721 -63.53743 -8.38465 1.000 115.74597 61 GLY C O 1
ATOM 5985 N N . ASP C 1 37 ? 14.10690 -65.05587 -9.89605 1.000 99.99118 62 ASP C N 1
ATOM 5986 C CA . ASP C 1 37 ? 15.47291 -64.55153 -9.93554 1.000 105.28152 62 ASP C CA 1
ATOM 5987 C C . ASP C 1 37 ? 15.63415 -63.33733 -10.84208 1.000 102.48496 62 ASP C C 1
ATOM 5988 O O . ASP C 1 37 ? 16.74862 -62.84776 -10.98422 1.000 100.52991 62 ASP C O 1
ATOM 5997 N N . GLN C 1 38 ? 14.55296 -62.84585 -11.45175 1.000 96.19699 63 GLN C N 1
ATOM 5998 C CA . GLN C 1 38 ? 14.67505 -61.77012 -12.42838 1.000 92.07562 63 GLN C CA 1
ATOM 5999 C C . GLN C 1 38 ? 15.21437 -60.49759 -11.78901 1.000 94.68220 63 GLN C C 1
ATOM 6000 O O . GLN C 1 38 ? 16.00888 -59.76614 -12.40453 1.000 94.47484 63 GLN C O 1
ATOM 6004 N N . ILE C 1 39 ? 14.80249 -60.20965 -10.55415 1.000 94.21181 64 ILE C N 1
ATOM 6005 C CA . ILE C 1 39 ? 15.19296 -58.94805 -9.92519 1.000 94.59298 64 ILE C CA 1
ATOM 6006 C C . ILE C 1 39 ? 16.67910 -58.96425 -9.58179 1.000 93.94181 64 ILE C C 1
ATOM 6007 O O . ILE C 1 39 ? 17.45598 -58.14254 -10.07222 1.000 95.00284 64 ILE C O 1
ATOM 6023 N N . PHE C 1 40 ? 17.09241 -59.90266 -8.72828 1.000 106.04496 65 PHE C N 1
ATOM 6024 C CA . PHE C 1 40 ? 18.47863 -59.93549 -8.28216 1.000 105.72290 65 PHE C CA 1
ATOM 6025 C C . PHE C 1 40 ? 19.43931 -60.11016 -9.44932 1.000 108.26627 65 PHE C C 1
ATOM 6026 O O . PHE C 1 40 ? 20.59385 -59.66788 -9.37275 1.000 109.21632 65 PHE C O 1
ATOM 6043 N N . GLU C 1 41 ? 18.98749 -60.73908 -10.53807 1.000 109.69479 66 GLU C N 1
ATOM 6044 C CA . GLU C 1 41 ? 19.83959 -60.86916 -11.71803 1.000 113.70305 66 GLU C CA 1
ATOM 6045 C C . GLU C 1 41 ? 20.18054 -59.49787 -12.29438 1.000 113.55333 66 GLU C C 1
ATOM 6046 O O . GLU C 1 41 ? 21.33993 -59.21678 -12.61739 1.000 111.46489 66 GLU C O 1
ATOM 6058 N N . LEU C 1 42 ? 19.17630 -58.62534 -12.42390 1.000 106.89955 67 LEU C N 1
ATOM 6059 C CA . LEU C 1 42 ? 19.43113 -57.27865 -12.92072 1.000 105.85536 67 LEU C CA 1
ATOM 6060 C C . LEU C 1 42 ? 20.11302 -56.41581 -11.86439 1.000 106.90212 67 LEU C C 1
ATOM 6061 O O . LEU C 1 42 ? 20.86602 -55.49250 -12.20796 1.000 104.84100 67 LEU C O 1
ATOM 6077 N N . ASN C 1 43 ? 19.86133 -56.69108 -10.58158 1.000 90.79051 68 ASN C N 1
ATOM 6078 C CA . ASN C 1 43 ? 20.59897 -56.01115 -9.52622 1.000 89.97810 68 ASN C CA 1
ATOM 6079 C C . ASN C 1 43 ? 22.09321 -56.28972 -9.61445 1.000 91.72060 68 ASN C C 1
ATOM 6080 O O . ASN C 1 43 ? 22.89338 -55.49429 -9.11200 1.000 91.68825 68 ASN C O 1
ATOM 6091 N N . GLY C 1 44 ? 22.48576 -57.39942 -10.24260 1.000 123.73869 69 GLY C N 1
ATOM 6092 C CA . GLY C 1 44 ? 23.87940 -57.75698 -10.36691 1.000 123.30358 69 GLY C CA 1
ATOM 6093 C C . GLY C 1 44 ? 24.57456 -57.24835 -11.60321 1.000 122.21004 69 GLY C C 1
ATOM 6094 O O . GLY C 1 44 ? 25.80974 -57.27983 -11.66372 1.000 125.56378 69 GLY C O 1
ATOM 6098 N N . LYS C 1 45 ? 23.82116 -56.76964 -12.59273 1.000 90.25845 70 LYS C N 1
ATOM 6099 C CA . LYS C 1 45 ? 24.40181 -56.33358 -13.85687 1.000 93.10304 70 LYS C CA 1
ATOM 6100 C C . LYS C 1 45 ? 24.65788 -54.83508 -13.92436 1.000 92.34380 70 LYS C C 1
ATOM 6101 O O . LYS C 1 45 ? 25.53776 -54.40346 -14.67684 1.000 90.58338 70 LYS C O 1
ATOM 6120 N N . GLY C 1 46 ? 23.91480 -54.03617 -13.16902 1.000 90.47202 71 GLY C N 1
ATOM 6121 C CA . GLY C 1 46 ? 24.04105 -52.58943 -13.22709 1.000 93.39486 71 GLY C CA 1
ATOM 6122 C C . GLY C 1 46 ? 22.69478 -51.92128 -13.07207 1.000 93.51767 71 GLY C C 1
ATOM 6123 O O . GLY C 1 46 ? 21.64988 -52.49658 -13.37742 1.000 95.27188 71 GLY C O 1
ATOM 6127 N N . GLN C 1 47 ? 22.70342 -50.68786 -12.58321 1.000 104.67192 72 GLN C N 1
ATOM 6128 C CA . GLN C 1 47 ? 21.48656 -49.98264 -12.22632 1.000 102.49800 72 GLN C CA 1
ATOM 6129 C C . GLN C 1 47 ? 21.06568 -49.05193 -13.35230 1.000 102.88206 72 GLN C C 1
ATOM 6130 O O . GLN C 1 47 ? 21.90396 -48.42356 -14.00698 1.000 107.24111 72 GLN C O 1
ATOM 6144 N N . SER C 1 48 ? 19.75740 -48.96478 -13.56374 1.000 98.69067 73 SER C N 1
ATOM 6145 C CA . SER C 1 48 ? 19.15926 -47.98953 -14.47408 1.000 98.38870 73 SER C CA 1
ATOM 6146 C C . SER C 1 48 ? 17.97829 -47.32788 -13.77230 1.000 94.58883 73 SER C C 1
ATOM 6147 O O . SER C 1 48 ? 16.83051 -47.42114 -14.22591 1.000 88.09582 73 SER C O 1
ATOM 6155 N N . PRO C 1 49 ? 18.22596 -46.64665 -12.65353 1.000 105.35988 74 PRO C N 1
ATOM 6156 C CA . PRO C 1 49 ? 17.11454 -46.06726 -11.89221 1.000 101.74944 74 PRO C CA 1
ATOM 6157 C C . PRO C 1 49 ? 16.47455 -44.92305 -12.65689 1.000 102.69222 74 PRO C C 1
ATOM 6158 O O . PRO C 1 49 ? 17.10948 -44.26403 -13.48652 1.000 102.49880 74 PRO C O 1
ATOM 6169 N N . HIS C 1 50 ? 15.19719 -44.68928 -12.36888 1.000 94.66968 75 HIS C N 1
ATOM 6170 C CA . HIS C 1 50 ? 14.42879 -43.66256 -13.06000 1.000 93.96960 75 HIS C CA 1
ATOM 6171 C C . HIS C 1 50 ? 14.10926 -42.45920 -12.18268 1.000 90.47492 75 HIS C C 1
ATOM 6172 O O . HIS C 1 50 ? 13.54642 -41.47971 -12.68289 1.000 89.94479 75 HIS C O 1
ATOM 6187 N N . THR C 1 51 ? 14.45611 -42.49327 -10.89666 1.000 75.38248 76 THR C N 1
ATOM 6188 C CA . THR C 1 51 ? 14.06792 -41.43420 -9.97760 1.000 74.64436 76 THR C CA 1
ATOM 6189 C C . THR C 1 51 ? 15.18393 -41.16442 -8.98063 1.000 73.28877 76 THR C C 1
ATOM 6190 O O . THR C 1 51 ? 15.97984 -42.04604 -8.65402 1.000 72.88320 76 THR C O 1
ATOM 6201 N N . LEU C 1 52 ? 15.22366 -39.92847 -8.49810 1.000 72.71090 77 LEU C N 1
ATOM 6202 C CA . LEU C 1 52 ? 16.09650 -39.52289 -7.40912 1.000 71.49721 77 LEU C CA 1
ATOM 6203 C C . LEU C 1 52 ? 15.20224 -39.05357 -6.26933 1.000 71.21827 77 LEU C C 1
ATOM 6204 O O . LEU C 1 52 ? 14.37454 -38.15428 -6.45600 1.000 71.68423 77 LEU C O 1
ATOM 6208 N N . TRP C 1 53 ? 15.37088 -39.65043 -5.09897 1.000 70.60605 78 TRP C N 1
ATOM 6209 C CA . TRP C 1 53 ? 14.60928 -39.29327 -3.90732 1.000 70.41145 78 TRP C CA 1
ATOM 6210 C C . TRP C 1 53 ? 15.52963 -38.55261 -2.93679 1.000 69.43464 78 TRP C C 1
ATOM 6211 O O . TRP C 1 53 ? 16.43894 -39.14921 -2.34307 1.000 68.85514 78 TRP C O 1
ATOM 6232 N N . ILE C 1 54 ? 15.30395 -37.25328 -2.78536 1.000 69.36418 79 ILE C N 1
ATOM 6233 C CA . ILE C 1 54 ? 15.93761 -36.46340 -1.74075 1.000 68.59893 79 ILE C CA 1
ATOM 6234 C C . ILE C 1 54 ? 14.85851 -36.16255 -0.71185 1.000 68.91749 79 ILE C C 1
ATOM 6235 O O . ILE C 1 54 ? 13.94912 -35.36019 -0.96259 1.000 69.53481 79 ILE C O 1
ATOM 6251 N N . GLY C 1 55 ? 14.95228 -36.80721 0.44377 1.000 68.64234 80 GLY C N 1
ATOM 6252 C CA . GLY C 1 55 ? 13.97407 -36.61954 1.49015 1.000 69.05032 80 GLY C CA 1
ATOM 6253 C C . GLY C 1 55 ? 14.63094 -36.65245 2.85153 1.000 68.52763 80 GLY C C 1
ATOM 6254 O O . GLY C 1 55 ? 15.82241 -36.89637 2.97133 1.000 67.86631 80 GLY C O 1
ATOM 6258 N N . CYS C 1 56 ? 13.82592 -36.40589 3.87524 1.000 68.97551 81 CYS C N 1
ATOM 6259 C CA . CYS C 1 56 ? 14.35131 -36.36602 5.22714 1.000 68.70165 81 CYS C CA 1
ATOM 6260 C C . CYS C 1 56 ? 14.88994 -37.73165 5.63206 1.000 68.51123 81 CYS C C 1
ATOM 6261 O O . CYS C 1 56 ? 14.45282 -38.77211 5.14293 1.000 71.93814 81 CYS C O 1
ATOM 6269 N N . SER C 1 57 ? 15.85132 -37.71970 6.54288 1.000 86.16089 82 SER C N 1
ATOM 6270 C CA . SER C 1 57 ? 16.38843 -38.95604 7.08389 1.000 88.67808 82 SER C CA 1
ATOM 6271 C C . SER C 1 57 ? 15.41018 -39.64982 8.01992 1.000 90.97092 82 SER C C 1
ATOM 6272 O O . SER C 1 57 ? 15.65218 -40.80381 8.39548 1.000 90.23423 82 SER C O 1
ATOM 6280 N N . ASP C 1 58 ? 14.31540 -38.98394 8.38716 1.000 100.13342 83 ASP C N 1
ATOM 6281 C CA . ASP C 1 58 ? 13.36565 -39.54107 9.34121 1.000 101.32915 83 ASP C CA 1
ATOM 6282 C C . ASP C 1 58 ? 12.99895 -40.97476 8.97737 1.000 99.71114 83 ASP C C 1
ATOM 6283 O O . ASP C 1 58 ? 12.77647 -41.30268 7.80953 1.000 96.73331 83 ASP C O 1
ATOM 6292 N N . SER C 1 59 ? 12.93392 -41.83165 9.99804 1.000 81.41739 84 SER C N 1
ATOM 6293 C CA . SER C 1 59 ? 12.69056 -43.25345 9.78963 1.000 81.26008 84 SER C CA 1
ATOM 6294 C C . SER C 1 59 ? 11.29150 -43.55275 9.25210 1.000 81.47498 84 SER C C 1
ATOM 6295 O O . SER C 1 59 ? 11.01478 -44.70546 8.88400 1.000 78.24827 84 SER C O 1
ATOM 6303 N N . ARG C 1 60 ? 10.40750 -42.55522 9.19741 1.000 79.08407 85 ARG C N 1
ATOM 6304 C CA . ARG C 1 60 ? 9.04920 -42.76618 8.71492 1.000 78.13809 85 ARG C CA 1
ATOM 6305 C C . ARG C 1 60 ? 8.83577 -42.24355 7.30036 1.000 77.71121 85 ARG C C 1
ATOM 6306 O O . ARG C 1 60 ? 7.89894 -42.69531 6.62723 1.000 77.93818 85 ARG C O 1
ATOM 6327 N N . ALA C 1 61 ? 9.68224 -41.31181 6.83102 1.000 72.12155 86 ALA C N 1
ATOM 6328 C CA . ALA C 1 61 ? 9.49339 -40.68030 5.53167 1.000 72.05432 86 ALA C CA 1
ATOM 6329 C C . ALA C 1 61 ? 10.42224 -41.24335 4.46462 1.000 71.42822 86 ALA C C 1
ATOM 6330 O O . ALA C 1 61 ? 10.79063 -40.52996 3.52998 1.000 71.12892 86 ALA C O 1
ATOM 6337 N N . GLY C 1 62 ? 10.77974 -42.52096 4.56489 1.000 71.36313 87 GLY C N 1
ATOM 6338 C CA . GLY C 1 62 ? 11.66747 -43.11414 3.59394 1.000 70.94337 87 GLY C CA 1
ATOM 6339 C C . GLY C 1 62 ? 10.98959 -43.44290 2.27483 1.000 71.46479 87 GLY C C 1
ATOM 6340 O O . GLY C 1 62 ? 9.76698 -43.50063 2.15066 1.000 72.21953 87 GLY C O 1
ATOM 6344 N N . GLU C 1 63 ? 11.82367 -43.67288 1.25620 1.000 84.83374 88 GLU C N 1
ATOM 6345 C CA . GLU C 1 63 ? 11.31265 -43.99239 -0.07325 1.000 84.96574 88 GLU C CA 1
ATOM 6346 C C . GLU C 1 63 ? 10.51269 -45.28861 -0.09541 1.000 85.42814 88 GLU C C 1
ATOM 6347 O O . GLU C 1 63 ? 9.84604 -45.56282 -1.09862 1.000 85.82690 88 GLU C O 1
ATOM 6359 N N . GLN C 1 64 ? 10.57482 -46.09561 0.96583 1.000 75.46700 89 GLN C N 1
ATOM 6360 C CA . GLN C 1 64 ? 9.71507 -47.28256 1.04090 1.000 75.95152 89 GLN C CA 1
ATOM 6361 C C . GLN C 1 64 ? 8.23872 -46.91449 0.94548 1.000 76.39824 89 GLN C C 1
ATOM 6362 O O . GLN C 1 64 ? 7.41220 -47.77781 0.64909 1.000 76.85333 89 GLN C O 1
ATOM 6376 N N . CYS C 1 65 ? 7.88983 -45.65041 1.17696 1.000 78.07270 90 CYS C N 1
ATOM 6377 C CA . CYS C 1 65 ? 6.51532 -45.19858 1.02813 1.000 78.61020 90 CYS C CA 1
ATOM 6378 C C . CYS C 1 65 ? 6.02009 -45.27855 -0.40802 1.000 78.91486 90 CYS C C 1
ATOM 6379 O O . CYS C 1 65 ? 4.81818 -45.09343 -0.64145 1.000 79.46582 90 CYS C O 1
ATOM 6387 N N . LEU C 1 66 ? 6.89520 -45.55306 -1.36956 1.000 81.33371 91 LEU C N 1
ATOM 6388 C CA . LEU C 1 66 ? 6.49951 -45.69778 -2.76269 1.000 81.76963 91 LEU C CA 1
ATOM 6389 C C . LEU C 1 66 ? 6.33368 -47.15241 -3.17589 1.000 82.14718 91 LEU C C 1
ATOM 6390 O O . LEU C 1 66 ? 5.98314 -47.41742 -4.33126 1.000 82.65021 91 LEU C O 1
ATOM 6406 N N . ALA C 1 67 ? 6.58242 -48.09675 -2.27171 1.000 76.12054 92 ALA C N 1
ATOM 6407 C CA . ALA C 1 67 ? 6.47041 -49.52234 -2.57571 1.000 76.64738 92 ALA C CA 1
ATOM 6408 C C . ALA C 1 67 ? 7.22168 -49.84813 -3.86723 1.000 76.80676 92 ALA C C 1
ATOM 6409 O O . ALA C 1 67 ? 6.66166 -50.34424 -4.84761 1.000 77.74475 92 ALA C O 1
ATOM 6416 N N . THR C 1 68 ? 8.50502 -49.54316 -3.85597 1.000 76.17819 93 THR C N 1
ATOM 6417 C CA . THR C 1 68 ? 9.37258 -49.74639 -5.00482 1.000 76.31941 93 THR C CA 1
ATOM 6418 C C . THR C 1 68 ? 10.21906 -50.99642 -4.79854 1.000 76.41938 93 THR C C 1
ATOM 6419 O O . THR C 1 68 ? 10.41601 -51.46750 -3.67451 1.000 76.11203 93 THR C O 1
ATOM 6430 N N . LEU C 1 69 ? 10.71253 -51.52955 -5.90037 1.000 76.62189 94 LEU C N 1
ATOM 6431 C CA . LEU C 1 69 ? 11.67245 -52.62142 -5.85537 1.000 76.69719 94 LEU C CA 1
ATOM 6432 C C . LEU C 1 69 ? 13.10163 -52.07727 -5.93367 1.000 75.98119 94 LEU C C 1
ATOM 6433 O O . LEU C 1 69 ? 13.33808 -50.94928 -6.39526 1.000 75.62774 94 LEU C O 1
ATOM 6449 N N . PRO C 1 70 ? 14.08630 -52.85118 -5.47272 1.000 76.40676 95 PRO C N 1
ATOM 6450 C CA . PRO C 1 70 ? 15.47387 -52.37189 -5.52920 1.000 75.82646 95 PRO C CA 1
ATOM 6451 C C . PRO C 1 70 ? 15.88945 -52.06295 -6.95827 1.000 76.35366 95 PRO C C 1
ATOM 6452 O O . PRO C 1 70 ? 15.44450 -52.70069 -7.91470 1.000 77.39835 95 PRO C O 1
ATOM 6463 N N . GLY C 1 71 ? 16.75730 -51.06325 -7.09443 1.000 75.12879 96 GLY C N 1
ATOM 6464 C CA . GLY C 1 71 ? 17.20259 -50.64788 -8.40668 1.000 75.64309 96 GLY C CA 1
ATOM 6465 C C . GLY C 1 71 ? 16.21814 -49.77435 -9.14305 1.000 75.94639 96 GLY C C 1
ATOM 6466 O O . GLY C 1 71 ? 16.21071 -49.76342 -10.38000 1.000 76.86462 96 GLY C O 1
ATOM 6470 N N . GLU C 1 72 ? 15.38380 -49.03540 -8.41497 1.000 75.34517 97 GLU C N 1
ATOM 6471 C CA . GLU C 1 72 ? 14.39501 -48.15585 -9.01480 1.000 75.73178 97 GLU C CA 1
ATOM 6472 C C . GLU C 1 72 ? 14.53033 -46.70416 -8.58391 1.000 74.83751 97 GLU C C 1
ATOM 6473 O O . GLU C 1 72 ? 14.25002 -45.81150 -9.39231 1.000 75.22401 97 GLU C O 1
ATOM 6477 N N . ILE C 1 73 ? 14.95003 -46.43789 -7.34599 1.000 73.77487 98 ILE C N 1
ATOM 6478 C CA . ILE C 1 73 ? 14.99437 -45.08028 -6.81413 1.000 72.98439 98 ILE C CA 1
ATOM 6479 C C . ILE C 1 73 ? 16.36216 -44.83057 -6.20232 1.000 72.02368 98 ILE C C 1
ATOM 6480 O O . ILE C 1 73 ? 16.73914 -45.49870 -5.22799 1.000 71.61678 98 ILE C O 1
ATOM 6496 N N . PHE C 1 74 ? 17.10111 -43.86831 -6.77546 1.000 79.89491 99 PHE C N 1
ATOM 6497 C CA . PHE C 1 74 ? 18.31238 -43.34329 -6.15486 1.000 78.37212 99 PHE C CA 1
ATOM 6498 C C . PHE C 1 74 ? 17.92145 -42.46396 -4.97653 1.000 77.61794 99 PHE C C 1
ATOM 6499 O O . PHE C 1 74 ? 17.07041 -41.57946 -5.11277 1.000 77.55231 99 PHE C O 1
ATOM 6516 N N . VAL C 1 75 ? 18.53417 -42.70427 -3.81908 1.000 80.26890 100 VAL C N 1
ATOM 6517 C CA . VAL C 1 75 ? 18.10387 -42.08990 -2.56997 1.000 80.31231 100 VAL C CA 1
ATOM 6518 C C . VAL C 1 75 ? 19.24686 -41.29643 -1.95961 1.000 81.42369 100 VAL C C 1
ATOM 6519 O O . VAL C 1 75 ? 20.37875 -41.78510 -1.88665 1.000 82.46081 100 VAL C O 1
ATOM 6532 N N . HIS C 1 76 ? 18.94358 -40.08084 -1.50723 1.000 78.58443 101 HIS C N 1
ATOM 6533 C CA . HIS C 1 76 ? 19.81167 -39.31880 -0.61441 1.000 78.28420 101 HIS C CA 1
ATOM 6534 C C . HIS C 1 76 ? 18.92766 -38.76208 0.49154 1.000 77.58805 101 HIS C C 1
ATOM 6535 O O . HIS C 1 76 ? 17.87291 -38.18370 0.20752 1.000 76.65922 101 HIS C O 1
ATOM 6549 N N . ARG C 1 77 ? 19.33893 -38.94440 1.74287 1.000 68.95525 102 ARG C N 1
ATOM 6550 C CA . ARG C 1 77 ? 18.48618 -38.59455 2.87291 1.000 71.85455 102 ARG C CA 1
ATOM 6551 C C . ARG C 1 77 ? 19.33022 -37.98216 3.97212 1.000 71.24029 102 ARG C C 1
ATOM 6552 O O . ARG C 1 77 ? 20.22933 -38.63789 4.50717 1.000 71.42292 102 ARG C O 1
ATOM 6573 N N . ASN C 1 78 ? 19.03668 -36.73262 4.30766 1.000 84.46792 103 ASN C N 1
ATOM 6574 C CA . ASN C 1 78 ? 19.69613 -36.02702 5.39428 1.000 87.63382 103 ASN C CA 1
ATOM 6575 C C . ASN C 1 78 ? 18.62838 -35.38401 6.27221 1.000 85.12751 103 ASN C C 1
ATOM 6576 O O . ASN C 1 78 ? 17.43090 -35.43637 5.97805 1.000 81.03321 103 ASN C O 1
ATOM 6587 N N . ILE C 1 79 ? 19.07854 -34.75639 7.35982 1.000 81.81521 104 ILE C N 1
ATOM 6588 C CA . ILE C 1 79 ? 18.14944 -34.17566 8.32009 1.000 81.02717 104 ILE C CA 1
ATOM 6589 C C . ILE C 1 79 ? 17.35579 -33.05917 7.66003 1.000 79.74119 104 ILE C C 1
ATOM 6590 O O . ILE C 1 79 ? 17.92180 -32.14794 7.04130 1.000 78.74311 104 ILE C O 1
ATOM 6606 N N . ALA C 1 80 ? 16.02983 -33.13301 7.78861 1.000 72.18992 105 ALA C N 1
ATOM 6607 C CA . ALA C 1 80 ? 15.11779 -32.07188 7.36679 1.000 70.48846 105 ALA C CA 1
ATOM 6608 C C . ALA C 1 80 ? 15.12110 -31.84991 5.85847 1.000 69.41432 105 ALA C C 1
ATOM 6609 O O . ALA C 1 80 ? 14.73713 -30.77297 5.38931 1.000 69.63517 105 ALA C O 1
ATOM 6616 N N . ASN C 1 81 ? 15.52578 -32.86264 5.09146 1.000 67.98396 106 ASN C N 1
ATOM 6617 C CA . ASN C 1 81 ? 15.56804 -32.78722 3.63479 1.000 67.91852 106 ASN C CA 1
ATOM 6618 C C . ASN C 1 81 ? 15.98263 -31.40531 3.15003 1.000 67.74907 106 ASN C C 1
ATOM 6619 O O . ASN C 1 81 ? 15.17511 -30.67839 2.56108 1.000 68.39743 106 ASN C O 1
ATOM 6630 N N . ILE C 1 82 ? 17.24006 -31.03425 3.39677 1.000 83.33661 107 ILE C N 1
ATOM 6631 C CA . ILE C 1 82 ? 17.76722 -29.71750 3.04471 1.000 81.99839 107 ILE C CA 1
ATOM 6632 C C . ILE C 1 82 ? 18.78485 -29.89178 1.93097 1.000 77.74991 107 ILE C C 1
ATOM 6633 O O . ILE C 1 82 ? 19.79917 -30.57625 2.10986 1.000 79.35546 107 ILE C O 1
ATOM 6649 N N . VAL C 1 83 ? 18.51089 -29.28062 0.78319 1.000 66.56439 108 VAL C N 1
ATOM 6650 C CA . VAL C 1 83 ? 19.46779 -29.22007 -0.31934 1.000 66.21033 108 VAL C CA 1
ATOM 6651 C C . VAL C 1 83 ? 20.24822 -27.91113 -0.19469 1.000 66.03934 108 VAL C C 1
ATOM 6652 O O . VAL C 1 83 ? 19.66871 -26.81818 -0.25800 1.000 66.32284 108 VAL C O 1
ATOM 6665 N N . ASN C 1 84 ? 21.56319 -28.01996 -0.02342 1.000 109.36232 109 ASN C N 1
ATOM 6666 C CA . ASN C 1 84 ? 22.42321 -26.87098 0.23259 1.000 113.40707 109 ASN C CA 1
ATOM 6667 C C . ASN C 1 84 ? 23.63111 -26.94419 -0.68607 1.000 112.67719 109 ASN C C 1
ATOM 6668 O O . ASN C 1 84 ? 24.37260 -27.93221 -0.66655 1.000 111.18013 109 ASN C O 1
ATOM 6679 N N . SER C 1 85 ? 23.83640 -25.88771 -1.47637 1.000 84.70412 110 SER C N 1
ATOM 6680 C CA . SER C 1 85 ? 24.95653 -25.86199 -2.41116 1.000 85.61954 110 SER C CA 1
ATOM 6681 C C . SER C 1 85 ? 26.30164 -25.95350 -1.70967 1.000 86.62561 110 SER C C 1
ATOM 6682 O O . SER C 1 85 ? 27.30601 -26.24732 -2.36416 1.000 84.54370 110 SER C O 1
ATOM 6690 N N . ASN C 1 86 ? 26.34504 -25.71861 -0.39667 1.000 74.81502 111 ASN C N 1
ATOM 6691 C CA . ASN C 1 86 ? 27.59465 -25.88489 0.33878 1.000 73.67253 111 ASN C CA 1
ATOM 6692 C C . ASN C 1 86 ? 27.93125 -27.35616 0.54270 1.000 75.52495 111 ASN C C 1
ATOM 6693 O O . ASN C 1 86 ? 29.09486 -27.75634 0.42604 1.000 75.17069 111 ASN C O 1
ATOM 6704 N N . ASP C 1 87 ? 26.92361 -28.17646 0.85367 1.000 101.47331 112 ASP C N 1
ATOM 6705 C CA . ASP C 1 87 ? 27.15314 -29.57913 1.17114 1.000 99.71259 112 ASP C CA 1
ATOM 6706 C C . ASP C 1 87 ? 27.66383 -30.31339 -0.05922 1.000 98.38135 112 ASP C C 1
ATOM 6707 O O . ASP C 1 87 ? 27.01849 -30.29966 -1.10944 1.000 95.60513 112 ASP C O 1
ATOM 6716 N N . PHE C 1 88 ? 28.82987 -30.95306 0.07040 1.000 104.59941 113 PHE C N 1
ATOM 6717 C CA . PHE C 1 88 ? 29.38746 -31.71771 -1.03874 1.000 102.59738 113 PHE C CA 1
ATOM 6718 C C . PHE C 1 88 ? 28.64916 -33.03552 -1.26372 1.000 99.98954 113 PHE C C 1
ATOM 6719 O O . PHE C 1 88 ? 28.71501 -33.59227 -2.36476 1.000 99.18017 113 PHE C O 1
ATOM 6723 N N . SER C 1 89 ? 27.94655 -33.54256 -0.25442 1.000 73.46147 114 SER C N 1
ATOM 6724 C CA . SER C 1 89 ? 27.23122 -34.80508 -0.38482 1.000 74.95110 114 SER C CA 1
ATOM 6725 C C . SER C 1 89 ? 26.05218 -34.67416 -1.34370 1.000 71.89971 114 SER C C 1
ATOM 6726 O O . SER C 1 89 ? 26.08130 -35.22267 -2.44996 1.000 70.29506 114 SER C O 1
ATOM 6734 N N . SER C 1 90 ? 25.01120 -33.95141 -0.92572 1.000 77.09525 115 SER C N 1
ATOM 6735 C CA . SER C 1 90 ? 23.82640 -33.79281 -1.76607 1.000 77.57708 115 SER C CA 1
ATOM 6736 C C . SER C 1 90 ? 24.19781 -33.30125 -3.16110 1.000 76.75349 115 SER C C 1
ATOM 6737 O O . SER C 1 90 ? 23.72280 -33.84245 -4.16809 1.000 71.53169 115 SER C O 1
ATOM 6745 N N . GLN C 1 91 ? 25.05784 -32.27508 -3.23695 1.000 82.97139 116 GLN C N 1
ATOM 6746 C CA . GLN C 1 91 ? 25.47019 -31.75539 -4.53685 1.000 82.31668 116 GLN C CA 1
ATOM 6747 C C . GLN C 1 91 ? 26.17313 -32.83491 -5.35345 1.000 80.70305 116 GLN C C 1
ATOM 6748 O O . GLN C 1 91 ? 26.03840 -32.89269 -6.58164 1.000 76.88498 116 GLN C O 1
ATOM 6762 N N . GLY C 1 92 ? 26.93771 -33.70389 -4.68673 1.000 90.45865 117 GLY C N 1
ATOM 6763 C CA . GLY C 1 92 ? 27.52063 -34.83453 -5.39083 1.000 91.04312 117 GLY C CA 1
ATOM 6764 C C . GLY C 1 92 ? 26.46804 -35.82310 -5.85608 1.000 90.60320 117 GLY C C 1
ATOM 6765 O O . GLY C 1 92 ? 26.56264 -36.38042 -6.95180 1.000 90.26949 117 GLY C O 1
ATOM 6769 N N . VAL C 1 93 ? 25.44705 -36.04783 -5.03424 1.000 94.29782 118 VAL C N 1
ATOM 6770 C CA . VAL C 1 93 ? 24.37044 -36.94838 -5.42419 1.000 96.03203 118 VAL C CA 1
ATOM 6771 C C . VAL C 1 93 ? 23.66168 -36.41142 -6.66090 1.000 96.65974 118 VAL C C 1
ATOM 6772 O O . VAL C 1 93 ? 23.44994 -37.13575 -7.64425 1.000 99.22029 118 VAL C O 1
ATOM 6785 N N . ILE C 1 94 ? 23.27052 -35.13428 -6.62303 1.000 67.31441 119 ILE C N 1
ATOM 6786 C CA . ILE C 1 94 ? 22.54948 -34.55303 -7.74909 1.000 68.12056 119 ILE C CA 1
ATOM 6787 C C . ILE C 1 94 ? 23.37430 -34.68400 -9.02103 1.000 68.68737 119 ILE C C 1
ATOM 6788 O O . ILE C 1 94 ? 22.84707 -34.96937 -10.09863 1.000 69.69182 119 ILE C O 1
ATOM 6804 N N . GLN C 1 95 ? 24.68051 -34.46427 -8.91952 1.000 76.23836 120 GLN C N 1
ATOM 6805 C CA . GLN C 1 95 ? 25.54180 -34.56526 -10.09191 1.000 78.43499 120 GLN C CA 1
ATOM 6806 C C . GLN C 1 95 ? 25.46198 -35.95666 -10.70172 1.000 75.92465 120 GLN C C 1
ATOM 6807 O O . GLN C 1 95 ? 25.22222 -36.10796 -11.90463 1.000 74.60884 120 GLN C O 1
ATOM 6821 N N . PHE C 1 96 ? 25.65345 -36.99008 -9.87671 1.000 89.50462 121 PHE C N 1
ATOM 6822 C CA . PHE C 1 96 ? 25.65845 -38.35694 -10.39211 1.000 93.78278 121 PHE C CA 1
ATOM 6823 C C . PHE C 1 96 ? 24.29730 -38.74305 -10.94755 1.000 90.09686 121 PHE C C 1
ATOM 6824 O O . PHE C 1 96 ? 24.20862 -39.42055 -11.97635 1.000 89.88025 121 PHE C O 1
ATOM 6841 N N . ALA C 1 97 ? 23.22237 -38.30529 -10.28633 1.000 85.93002 122 ALA C N 1
ATOM 6842 C CA . ALA C 1 97 ? 21.88469 -38.72989 -10.68551 1.000 94.81161 122 ALA C CA 1
ATOM 6843 C C . ALA C 1 97 ? 21.53903 -38.28202 -12.09803 1.000 95.87942 122 ALA C C 1
ATOM 6844 O O . ALA C 1 97 ? 20.79370 -38.97756 -12.80253 1.000 96.71975 122 ALA C O 1
ATOM 6851 N N . ILE C 1 98 ? 22.06584 -37.13829 -12.52858 1.000 78.32386 123 ILE C N 1
ATOM 6852 C CA . ILE C 1 98 ? 21.69574 -36.54609 -13.80698 1.000 78.66936 123 ILE C CA 1
ATOM 6853 C C . ILE C 1 98 ? 22.75306 -36.79049 -14.87362 1.000 79.87699 123 ILE C C 1
ATOM 6854 O O . ILE C 1 98 ? 22.41725 -37.02195 -16.03633 1.000 79.90114 123 ILE C O 1
ATOM 6870 N N . ASP C 1 99 ? 24.03195 -36.74032 -14.49773 1.000 96.79866 124 ASP C N 1
ATOM 6871 C CA . ASP C 1 99 ? 25.09306 -36.78897 -15.49698 1.000 98.95505 124 ASP C CA 1
ATOM 6872 C C . ASP C 1 99 ? 25.34829 -38.20763 -15.98824 1.000 96.06693 124 ASP C C 1
ATOM 6873 O O . ASP C 1 99 ? 25.61943 -38.41442 -17.17744 1.000 94.87601 124 ASP C O 1
ATOM 6882 N N . VAL C 1 100 ? 25.27033 -39.19026 -15.09475 1.000 89.34133 125 VAL C N 1
ATOM 6883 C CA . VAL C 1 100 ? 25.62141 -40.57378 -15.40713 1.000 93.05257 125 VAL C CA 1
ATOM 6884 C C . VAL C 1 100 ? 24.37842 -41.44948 -15.51275 1.000 91.94890 125 VAL C C 1
ATOM 6885 O O . VAL C 1 100 ? 24.13637 -42.07526 -16.54570 1.000 90.51676 125 VAL C O 1
ATOM 6898 N N . LEU C 1 101 ? 23.57681 -41.50716 -14.44911 1.000 84.54477 126 LEU C N 1
ATOM 6899 C CA . LEU C 1 101 ? 22.41696 -42.38952 -14.42819 1.000 85.55496 126 LEU C CA 1
ATOM 6900 C C . LEU C 1 101 ? 21.25565 -41.86321 -15.26201 1.000 84.38817 126 LEU C C 1
ATOM 6901 O O . LEU C 1 101 ? 20.35745 -42.63546 -15.60052 1.000 81.26692 126 LEU C O 1
ATOM 6917 N N . LYS C 1 102 ? 21.25703 -40.57679 -15.60588 1.000 96.82067 127 LYS C N 1
ATOM 6918 C CA . LYS C 1 102 ? 20.21086 -39.99416 -16.44466 1.000 95.71516 127 LYS C CA 1
ATOM 6919 C C . LYS C 1 102 ? 18.82820 -40.22486 -15.83218 1.000 94.55975 127 LYS C C 1
ATOM 6920 O O . LYS C 1 102 ? 17.91863 -40.75920 -16.46904 1.000 94.18629 127 LYS C O 1
ATOM 6924 N N . VAL C 1 103 ? 18.67803 -39.80725 -14.57280 1.000 100.08825 128 VAL C N 1
ATOM 6925 C CA . VAL C 1 103 ? 17.38757 -39.89909 -13.90527 1.000 97.00655 128 VAL C CA 1
ATOM 6926 C C . VAL C 1 103 ? 16.35718 -39.08433 -14.67473 1.000 97.68595 128 VAL C C 1
ATOM 6927 O O . VAL C 1 103 ? 16.66191 -38.02709 -15.24185 1.000 100.50225 128 VAL C O 1
ATOM 6940 N N . LYS C 1 104 ? 15.11917 -39.58074 -14.69996 1.000 85.82522 129 LYS C N 1
ATOM 6941 C CA . LYS C 1 104 ? 14.03786 -38.93961 -15.43580 1.000 83.69682 129 LYS C CA 1
ATOM 6942 C C . LYS C 1 104 ? 13.14036 -38.07363 -14.56030 1.000 80.41430 129 LYS C C 1
ATOM 6943 O O . LYS C 1 104 ? 12.33590 -37.30505 -15.09788 1.000 81.47742 129 LYS C O 1
ATOM 6947 N N . LYS C 1 105 ? 13.25562 -38.17271 -13.23844 1.000 79.07869 130 LYS C N 1
ATOM 6948 C CA . LYS C 1 105 ? 12.43253 -37.37254 -12.34130 1.000 78.76513 130 LYS C CA 1
ATOM 6949 C C . LYS C 1 105 ? 13.09093 -37.33797 -10.97154 1.000 77.14905 130 LYS C C 1
ATOM 6950 O O . LYS C 1 105 ? 13.51828 -38.38219 -10.46777 1.000 76.53293 130 LYS C O 1
ATOM 6954 N N . ILE C 1 106 ? 13.17707 -36.14437 -10.37643 1.000 74.99445 131 ILE C N 1
ATOM 6955 C CA . ILE C 1 106 ? 13.74705 -35.96262 -9.04895 1.000 73.61832 131 ILE C CA 1
ATOM 6956 C C . ILE C 1 106 ? 12.63342 -35.59501 -8.08362 1.000 73.72312 131 ILE C C 1
ATOM 6957 O O . ILE C 1 106 ? 11.72694 -34.83323 -8.43265 1.000 74.65742 131 ILE C O 1
ATOM 6973 N N . ILE C 1 107 ? 12.71409 -36.11934 -6.86495 1.000 72.89572 132 ILE C N 1
ATOM 6974 C CA . ILE C 1 107 ? 11.71059 -35.87964 -5.83541 1.000 73.03338 132 ILE C CA 1
ATOM 6975 C C . ILE C 1 107 ? 12.41082 -35.29521 -4.62298 1.000 71.93607 132 ILE C C 1
ATOM 6976 O O . ILE C 1 107 ? 13.34631 -35.90430 -4.08775 1.000 71.03393 132 ILE C O 1
ATOM 6992 N N . VAL C 1 108 ? 11.94815 -34.13070 -4.18253 1.000 79.90265 133 VAL C N 1
ATOM 6993 C CA . VAL C 1 108 ? 12.36416 -33.53071 -2.91988 1.000 79.48905 133 VAL C CA 1
ATOM 6994 C C . VAL C 1 108 ? 11.15000 -33.58681 -2.00864 1.000 79.94037 133 VAL C C 1
ATOM 6995 O O . VAL C 1 108 ? 10.16504 -32.87193 -2.23142 1.000 80.65198 133 VAL C O 1
ATOM 7008 N N . CYS C 1 109 ? 11.20967 -34.43391 -0.98801 1.000 73.76361 134 CYS C N 1
ATOM 7009 C CA . CYS C 1 109 ? 10.03797 -34.74969 -0.18416 1.000 74.28027 134 CYS C CA 1
ATOM 7010 C C . CYS C 1 109 ? 10.29259 -34.43952 1.28064 1.000 74.20347 134 CYS C C 1
ATOM 7011 O O . CYS C 1 109 ? 11.18138 -35.03587 1.90154 1.000 73.72064 134 CYS C O 1
ATOM 7019 N N . GLY C 1 110 ? 9.49454 -33.52572 1.83075 1.000 84.19698 135 GLY C N 1
ATOM 7020 C CA . GLY C 1 110 ? 9.41767 -33.32967 3.26029 1.000 84.45637 135 GLY C CA 1
ATOM 7021 C C . GLY C 1 110 ? 8.35162 -34.22051 3.87456 1.000 85.84227 135 GLY C C 1
ATOM 7022 O O . GLY C 1 110 ? 7.81585 -35.13617 3.24443 1.000 85.06652 135 GLY C O 1
ATOM 7026 N N . HIS C 1 111 ? 8.03281 -33.93367 5.13358 1.000 84.93164 136 HIS C N 1
ATOM 7027 C CA . HIS C 1 111 ? 7.05528 -34.73922 5.84926 1.000 84.57784 136 HIS C CA 1
ATOM 7028 C C . HIS C 1 111 ? 6.58915 -33.98607 7.08333 1.000 85.40905 136 HIS C C 1
ATOM 7029 O O . HIS C 1 111 ? 7.22029 -33.01467 7.51961 1.000 85.60196 136 HIS C O 1
ATOM 7043 N N . THR C 1 112 ? 5.47383 -34.45569 7.64211 1.000 76.13684 137 THR C N 1
ATOM 7044 C CA . THR C 1 112 ? 4.88451 -33.84194 8.81803 1.000 77.11401 137 THR C CA 1
ATOM 7045 C C . THR C 1 112 ? 5.57396 -34.34510 10.08268 1.000 76.68308 137 THR C C 1
ATOM 7046 O O . THR C 1 112 ? 6.21358 -35.40195 10.09980 1.000 75.88508 137 THR C O 1
ATOM 7057 N N . ASP C 1 113 ? 5.42621 -33.56559 11.15483 1.000 85.14368 138 ASP C N 1
ATOM 7058 C CA . ASP C 1 113 ? 6.12172 -33.82401 12.41312 1.000 86.75210 138 ASP C CA 1
ATOM 7059 C C . ASP C 1 113 ? 7.61786 -34.01041 12.17538 1.000 86.18688 138 ASP C C 1
ATOM 7060 O O . ASP C 1 113 ? 8.25585 -34.89517 12.75051 1.000 86.74678 138 ASP C O 1
ATOM 7069 N N . CYS C 1 114 ? 8.17965 -33.17054 11.30463 1.000 96.57210 139 CYS C N 1
ATOM 7070 C CA . CYS C 1 114 ? 9.61405 -33.16975 11.02167 1.000 96.76616 139 CYS C CA 1
ATOM 7071 C C . CYS C 1 114 ? 10.29827 -32.31529 12.08297 1.000 96.31716 139 CYS C C 1
ATOM 7072 O O . CYS C 1 114 ? 10.35578 -31.08893 11.96951 1.000 98.33203 139 CYS C O 1
ATOM 7080 N N . GLY C 1 115 ? 10.82401 -32.96850 13.12066 1.000 75.20555 140 GLY C N 1
ATOM 7081 C CA . GLY C 1 115 ? 11.36172 -32.24202 14.25609 1.000 79.51310 140 GLY C CA 1
ATOM 7082 C C . GLY C 1 115 ? 12.40102 -31.20189 13.88164 1.000 81.23760 140 GLY C C 1
ATOM 7083 O O . GLY C 1 115 ? 12.59498 -30.21620 14.60430 1.000 81.76925 140 GLY C O 1
ATOM 7087 N N . GLY C 1 116 ? 13.10126 -31.41006 12.76731 1.000 83.88048 141 GLY C N 1
ATOM 7088 C CA . GLY C 1 116 ? 14.02517 -30.39345 12.29817 1.000 84.43158 141 GLY C CA 1
ATOM 7089 C C . GLY C 1 116 ? 13.33549 -29.06212 12.07225 1.000 84.90494 141 GLY C C 1
ATOM 7090 O O . GLY C 1 116 ? 13.82767 -28.01125 12.48639 1.000 86.82535 141 GLY C O 1
ATOM 7094 N N . ILE C 1 117 ? 12.17919 -29.09085 11.41157 1.000 92.66787 142 ILE C N 1
ATOM 7095 C CA . ILE C 1 117 ? 11.37328 -27.88324 11.26449 1.000 93.02733 142 ILE C CA 1
ATOM 7096 C C . ILE C 1 117 ? 10.99072 -27.33978 12.63870 1.000 95.46282 142 ILE C C 1
ATOM 7097 O O . ILE C 1 117 ? 11.21109 -26.16120 12.94707 1.000 96.21476 142 ILE C O 1
ATOM 7113 N N . TRP C 1 118 ? 10.40173 -28.19845 13.48399 1.000 79.60289 143 TRP C N 1
ATOM 7114 C CA . TRP C 1 118 ? 9.97699 -27.75617 14.80911 1.000 81.92225 143 TRP C CA 1
ATOM 7115 C C . TRP C 1 118 ? 11.13589 -27.13830 15.58321 1.000 82.25411 143 TRP C C 1
ATOM 7116 O O . TRP C 1 118 ? 10.95468 -26.14417 16.29782 1.000 82.17949 143 TRP C O 1
ATOM 7120 N N . ALA C 1 119 ? 12.33039 -27.71999 15.46235 1.000 81.75245 144 ALA C N 1
ATOM 7121 C CA . ALA C 1 119 ? 13.49526 -27.14619 16.12676 1.000 86.23181 144 ALA C CA 1
ATOM 7122 C C . ALA C 1 119 ? 13.78513 -25.74239 15.60706 1.000 85.91568 144 ALA C C 1
ATOM 7123 O O . ALA C 1 119 ? 14.12710 -24.84305 16.38257 1.000 86.54988 144 ALA C O 1
ATOM 7130 N N . SER C 1 120 ? 13.65411 -25.53726 14.29435 1.000 98.12498 145 SER C N 1
ATOM 7131 C CA . SER C 1 120 ? 13.80430 -24.19646 13.74354 1.000 99.17972 145 SER C CA 1
ATOM 7132 C C . SER C 1 120 ? 12.71767 -23.26529 14.25858 1.000 101.53612 145 SER C C 1
ATOM 7133 O O . SER C 1 120 ? 12.97077 -22.07342 14.46367 1.000 103.10387 145 SER C O 1
ATOM 7141 N N . LEU C 1 121 ? 11.50733 -23.78653 14.47389 1.000 117.68618 146 LEU C N 1
ATOM 7142 C CA . LEU C 1 121 ? 10.44841 -23.01078 15.10431 1.000 118.70187 146 LEU C CA 1
ATOM 7143 C C . LEU C 1 121 ? 10.75368 -22.68993 16.56103 1.000 121.39345 146 LEU C C 1
ATOM 7144 O O . LEU C 1 121 ? 9.99138 -21.94502 17.18510 1.000 124.68355 146 LEU C O 1
ATOM 7148 N N . SER C 1 122 ? 11.84457 -23.21676 17.10650 1.000 120.65621 147 SER C N 1
ATOM 7149 C CA . SER C 1 122 ? 12.26133 -22.93428 18.47193 1.000 124.84915 147 SER C CA 1
ATOM 7150 C C . SER C 1 122 ? 13.44320 -21.97354 18.46339 1.000 128.43040 147 SER C C 1
ATOM 7151 O O . SER C 1 122 ? 14.30271 -22.03276 17.57721 1.000 126.04173 147 SER C O 1
ATOM 7159 N N . SER C 1 123 ? 13.48003 -21.08413 19.45620 1.000 154.73565 148 SER C N 1
ATOM 7160 C CA . SER C 1 123 ? 14.60230 -20.16692 19.60026 1.000 152.57788 148 SER C CA 1
ATOM 7161 C C . SER C 1 123 ? 15.78010 -20.80015 20.32891 1.000 152.46228 148 SER C C 1
ATOM 7162 O O . SER C 1 123 ? 16.89682 -20.27658 20.24704 1.000 152.68306 148 SER C O 1
ATOM 7170 N N . LYS C 1 124 ? 15.55806 -21.90753 21.03258 1.000 137.87994 149 LYS C N 1
ATOM 7171 C CA . LYS C 1 124 ? 16.62901 -22.54823 21.78140 1.000 138.90992 149 LYS C CA 1
ATOM 7172 C C . LYS C 1 124 ? 17.66217 -23.14776 20.83646 1.000 142.84145 149 LYS C C 1
ATOM 7173 O O . LYS C 1 124 ? 17.32625 -23.66780 19.76976 1.000 144.63663 149 LYS C O 1
ATOM 7177 N N . LYS C 1 125 ? 18.92933 -23.06877 21.23503 1.000 140.10831 150 LYS C N 1
ATOM 7178 C CA . LYS C 1 125 ? 20.00800 -23.68152 20.47303 1.000 143.39908 150 LYS C CA 1
ATOM 7179 C C . LYS C 1 125 ? 20.13332 -25.15041 20.85895 1.000 146.96704 150 LYS C C 1
ATOM 7180 O O . LYS C 1 125 ? 20.12828 -25.49255 22.04618 1.000 150.28088 150 LYS C O 1
ATOM 7184 N N . ILE C 1 126 ? 20.24137 -26.01904 19.85486 1.000 134.06407 151 ILE C N 1
ATOM 7185 C CA . ILE C 1 126 ? 20.32502 -27.45471 20.11340 1.000 129.11606 151 ILE C CA 1
ATOM 7186 C C . ILE C 1 126 ? 21.72888 -27.83584 20.56576 1.000 127.22179 151 ILE C C 1
ATOM 7187 O O . ILE C 1 126 ? 21.93370 -28.29608 21.69579 1.000 127.06687 151 ILE C O 1
ATOM 7191 N N . GLY C 1 127 ? 22.71527 -27.64199 19.68944 1.000 110.35641 152 GLY C N 1
ATOM 7192 C CA . GLY C 1 127 ? 24.09369 -27.94123 20.01863 1.000 104.12425 152 GLY C CA 1
ATOM 7193 C C . GLY C 1 127 ? 24.85902 -28.55120 18.86186 1.000 96.72692 152 GLY C C 1
ATOM 7194 O O . GLY C 1 127 ? 24.26826 -28.90789 17.83568 1.000 95.30961 152 GLY C O 1
ATOM 7198 N N . GLY C 1 128 ? 26.17514 -28.67102 19.01157 1.000 85.12870 153 GLY C N 1
ATOM 7199 C CA . GLY C 1 128 ? 27.00857 -29.30889 18.00682 1.000 81.41910 153 GLY C CA 1
ATOM 7200 C C . GLY C 1 128 ? 26.80333 -28.72027 16.62764 1.000 80.84162 153 GLY C C 1
ATOM 7201 O O . GLY C 1 128 ? 26.46134 -27.54102 16.45365 1.000 81.27127 153 GLY C O 1
ATOM 7205 N N . VAL C 1 129 ? 27.01011 -29.57079 15.61625 1.000 85.19878 154 VAL C N 1
ATOM 7206 C CA . VAL C 1 129 ? 26.88033 -29.13743 14.22898 1.000 83.40649 154 VAL C CA 1
ATOM 7207 C C . VAL C 1 129 ? 25.43795 -29.05837 13.75998 1.000 84.24712 154 VAL C C 1
ATOM 7208 O O . VAL C 1 129 ? 25.19532 -28.68535 12.60347 1.000 82.88244 154 VAL C O 1
ATOM 7212 N N . LEU C 1 130 ? 24.46857 -29.38870 14.61942 1.000 91.79486 155 LEU C N 1
ATOM 7213 C CA . LEU C 1 130 ? 23.07308 -29.38855 14.19043 1.000 91.24629 155 LEU C CA 1
ATOM 7214 C C . LEU C 1 130 ? 22.53578 -27.96891 14.03495 1.000 91.18164 155 LEU C C 1
ATOM 7215 O O . LEU C 1 130 ? 21.85479 -27.66073 13.04889 1.000 89.33493 155 LEU C O 1
ATOM 7219 N N . ASP C 1 131 ? 22.83207 -27.08932 14.99576 1.000 97.68375 156 ASP C N 1
ATOM 7220 C CA . ASP C 1 131 ? 22.30869 -25.72771 14.94452 1.000 100.35420 156 ASP C CA 1
ATOM 7221 C C . ASP C 1 131 ? 22.58286 -25.07340 13.59652 1.000 96.18387 156 ASP C C 1
ATOM 7222 O O . ASP C 1 131 ? 21.75706 -24.30076 13.08825 1.000 95.86369 156 ASP C O 1
ATOM 7231 N N . LEU C 1 132 ? 23.74116 -25.36698 13.00304 1.000 72.53136 157 LEU C N 1
ATOM 7232 C CA . LEU C 1 132 ? 24.09950 -24.75915 11.72832 1.000 71.59867 157 LEU C CA 1
ATOM 7233 C C . LEU C 1 132 ? 23.60624 -25.56112 10.53167 1.000 70.28865 157 LEU C C 1
ATOM 7234 O O . LEU C 1 132 ? 23.35680 -24.97574 9.46839 1.000 68.86983 157 LEU C O 1
ATOM 7250 N N . TRP C 1 133 ? 23.45047 -26.88593 10.67491 1.000 72.53889 158 TRP C N 1
ATOM 7251 C CA . TRP C 1 133 ? 22.85376 -27.65692 9.59206 1.000 69.05296 158 TRP C CA 1
ATOM 7252 C C . TRP C 1 133 ? 21.43562 -27.18245 9.31997 1.000 69.26272 158 TRP C C 1
ATOM 7253 O O . TRP C 1 133 ? 20.99239 -27.16043 8.16780 1.000 70.64339 158 TRP C O 1
ATOM 7274 N N . LEU C 1 134 ? 20.71020 -26.79383 10.36872 1.000 89.08936 159 LEU C N 1
ATOM 7275 C CA . LEU C 1 134 ? 19.35285 -26.28129 10.23498 1.000 91.36282 159 LEU C CA 1
ATOM 7276 C C . LEU C 1 134 ? 19.31903 -24.77823 10.01008 1.000 93.77432 159 LEU C C 1
ATOM 7277 O O . LEU C 1 134 ? 18.22612 -24.19963 9.95179 1.000 94.62231 159 LEU C O 1
ATOM 7281 N N . ASN C 1 135 ? 20.48424 -24.13342 9.88463 1.000 83.43038 160 ASN C N 1
ATOM 7282 C CA . ASN C 1 135 ? 20.49829 -22.69946 9.61929 1.000 81.54802 160 ASN C CA 1
ATOM 7283 C C . ASN C 1 135 ? 19.78407 -22.34812 8.32148 1.000 83.22110 160 ASN C C 1
ATOM 7284 O O . ASN C 1 135 ? 18.98478 -21.39406 8.31844 1.000 84.83088 160 ASN C O 1
ATOM 7295 N N . PRO C 1 136 ? 20.00363 -23.04871 7.20699 1.000 80.61894 161 PRO C N 1
ATOM 7296 C CA . PRO C 1 136 ? 19.24358 -22.72259 5.98414 1.000 82.65266 161 PRO C CA 1
ATOM 7297 C C . PRO C 1 136 ? 17.74108 -22.67365 6.19873 1.000 83.10562 161 PRO C C 1
ATOM 7298 O O . PRO C 1 136 ? 17.04501 -21.92227 5.50158 1.000 83.20097 161 PRO C O 1
ATOM 7309 N N . VAL C 1 137 ? 17.21484 -23.45767 7.13929 1.000 80.69786 162 VAL C N 1
ATOM 7310 C CA . VAL C 1 137 ? 15.79980 -23.34618 7.47794 1.000 83.94737 162 VAL C CA 1
ATOM 7311 C C . VAL C 1 137 ? 15.57197 -22.16634 8.41029 1.000 82.70800 162 VAL C C 1
ATOM 7312 O O . VAL C 1 137 ? 14.54877 -21.47890 8.31998 1.000 82.60516 162 VAL C O 1
ATOM 7325 N N . ARG C 1 138 ? 16.51848 -21.91813 9.32502 1.000 84.58275 163 ARG C N 1
ATOM 7326 C CA . ARG C 1 138 ? 16.42768 -20.73362 10.17396 1.000 85.02358 163 ARG C CA 1
ATOM 7327 C C . ARG C 1 138 ? 16.36686 -19.46352 9.33611 1.000 84.25375 163 ARG C C 1
ATOM 7328 O O . ARG C 1 138 ? 15.70492 -18.49485 9.72407 1.000 83.39010 163 ARG C O 1
ATOM 7332 N N . HIS C 1 139 ? 17.03774 -19.45629 8.18286 1.000 88.50141 164 HIS C N 1
ATOM 7333 C CA . HIS C 1 139 ? 16.95608 -18.31756 7.27686 1.000 92.09998 164 HIS C CA 1
ATOM 7334 C C . HIS C 1 139 ? 15.56751 -18.21319 6.66468 1.000 93.64172 164 HIS C C 1
ATOM 7335 O O . HIS C 1 139 ? 14.90771 -17.17252 6.76314 1.000 95.32275 164 HIS C O 1
ATOM 7349 N N . ILE C 1 140 ? 15.10848 -19.29497 6.02289 1.000 107.10608 165 ILE C N 1
ATOM 7350 C CA . ILE C 1 140 ? 13.81035 -19.28670 5.35046 1.000 106.45878 165 ILE C CA 1
ATOM 7351 C C . ILE C 1 140 ? 12.71928 -18.82819 6.31005 1.000 105.94715 165 ILE C C 1
ATOM 7352 O O . ILE C 1 140 ? 11.82021 -18.06431 5.93696 1.000 107.66964 165 ILE C O 1
ATOM 7368 N N . ARG C 1 141 ? 12.77660 -19.29477 7.56001 1.000 90.32629 166 ARG C N 1
ATOM 7369 C CA . ARG C 1 141 ? 11.81534 -18.85205 8.56553 1.000 92.69604 166 ARG C CA 1
ATOM 7370 C C . ARG C 1 141 ? 11.72683 -17.33120 8.59422 1.000 95.17859 166 ARG C C 1
ATOM 7371 O O . ARG C 1 141 ? 10.63225 -16.75508 8.54301 1.000 96.58672 166 ARG C O 1
ATOM 7392 N N . ALA C 1 142 ? 12.87964 -16.66375 8.68159 1.000 107.71110 167 ALA C N 1
ATOM 7393 C CA . ALA C 1 142 ? 12.88717 -15.20743 8.67213 1.000 108.62698 167 ALA C CA 1
ATOM 7394 C C . ALA C 1 142 ? 12.37666 -14.65942 7.34422 1.000 110.68250 167 ALA C C 1
ATOM 7395 O O . ALA C 1 142 ? 11.58948 -13.70666 7.32057 1.000 112.26435 167 ALA C O 1
ATOM 7402 N N . GLN C 1 143 ? 12.80648 -15.25529 6.22555 1.000 113.08281 168 GLN C N 1
ATOM 7403 C CA . GLN C 1 143 ? 12.43901 -14.73030 4.91534 1.000 114.01745 168 GLN C CA 1
ATOM 7404 C C . GLN C 1 143 ? 10.92570 -14.64586 4.74719 1.000 114.60170 168 GLN C C 1
ATOM 7405 O O . GLN C 1 143 ? 10.43404 -13.79861 3.99529 1.000 113.72725 168 GLN C O 1
ATOM 7419 N N . ASN C 1 144 ? 10.17412 -15.52164 5.41324 1.000 116.73228 169 ASN C N 1
ATOM 7420 C CA . ASN C 1 144 ? 8.72350 -15.57056 5.27802 1.000 119.14907 169 ASN C CA 1
ATOM 7421 C C . ASN C 1 144 ? 8.03500 -15.35708 6.62084 1.000 124.55119 169 ASN C C 1
ATOM 7422 O O . ASN C 1 144 ? 6.96320 -15.91164 6.87491 1.000 131.80972 169 ASN C O 1
ATOM 7429 N N . LEU C 1 145 ? 8.64181 -14.54219 7.48618 1.000 134.30194 170 LEU C N 1
ATOM 7430 C CA . LEU C 1 145 ? 8.10701 -14.36204 8.83073 1.000 138.20116 170 LEU C CA 1
ATOM 7431 C C . LEU C 1 145 ? 6.72153 -13.73144 8.79658 1.000 145.16022 170 LEU C C 1
ATOM 7432 O O . LEU C 1 145 ? 5.85453 -14.07848 9.60780 1.000 148.72402 170 LEU C O 1
ATOM 7436 N N . LYS C 1 146 ? 6.49327 -12.79976 7.86770 1.000 121.22922 171 LYS C N 1
ATOM 7437 C CA . LYS C 1 146 ? 5.17708 -12.17977 7.76183 1.000 123.39312 171 LYS C CA 1
ATOM 7438 C C . LYS C 1 146 ? 4.09883 -13.22995 7.51901 1.000 125.34027 171 LYS C C 1
ATOM 7439 O O . LYS C 1 146 ? 3.01664 -13.17298 8.11593 1.000 129.90119 171 LYS C O 1
ATOM 7443 N N . LEU C 1 147 ? 4.37661 -14.20020 6.64519 1.000 129.32596 172 LEU C N 1
ATOM 7444 C CA . LEU C 1 147 ? 3.40990 -15.26177 6.38624 1.000 129.68935 172 LEU C CA 1
ATOM 7445 C C . LEU C 1 147 ? 3.32039 -16.21489 7.57150 1.000 132.48372 172 LEU C C 1
ATOM 7446 O O . LEU C 1 147 ? 2.22164 -16.57656 8.00968 1.000 135.57473 172 LEU C O 1
ATOM 7450 N N . LEU C 1 148 ? 4.47188 -16.63873 8.10262 1.000 127.84550 173 LEU C N 1
ATOM 7451 C CA . LEU C 1 148 ? 4.46452 -17.47879 9.29547 1.000 129.87821 173 LEU C CA 1
ATOM 7452 C C . LEU C 1 148 ? 3.75556 -16.78459 10.45068 1.000 133.37123 173 LEU C C 1
ATOM 7453 O O . LEU C 1 148 ? 3.16517 -17.45172 11.30912 1.000 136.40196 173 LEU C O 1
ATOM 7457 N N . GLU C 1 149 ? 3.79635 -15.44957 10.48700 1.000 144.32610 174 GLU C N 1
ATOM 7458 C CA . GLU C 1 149 ? 3.03043 -14.71707 11.48922 1.000 144.05352 174 GLU C CA 1
ATOM 7459 C C . GLU C 1 149 ? 1.53169 -14.88407 11.26292 1.000 147.88872 174 GLU C C 1
ATOM 7460 O O . GLU C 1 149 ? 0.75913 -14.97932 12.22388 1.000 151.42151 174 GLU C O 1
ATOM 7464 N N . GLN C 1 150 ? 1.10274 -14.92141 9.99809 1.000 159.12564 175 GLN C N 1
ATOM 7465 C CA . GLN C 1 150 ? -0.31165 -15.12271 9.69919 1.000 157.88594 17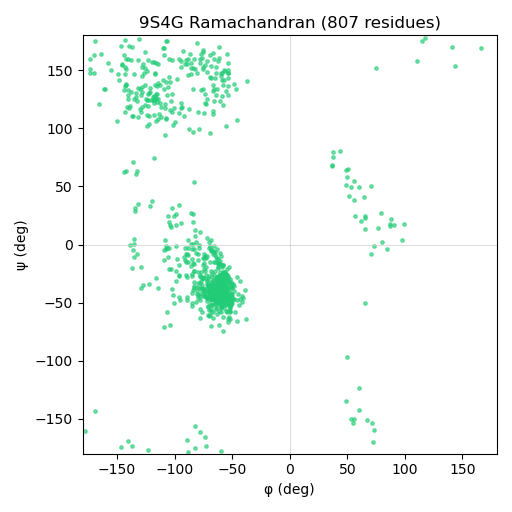5 GLN C CA 1
ATOM 7466 C C . GLN C 1 150 ? -0.80867 -16.43108 10.29707 1.000 155.77511 175 GLN C C 1
ATOM 7467 O O . GLN C 1 150 ? -1.85319 -16.46895 10.95741 1.000 137.47438 175 GLN C O 1
ATOM 7471 N N . TYR C 1 151 ? -0.06592 -17.51968 10.07702 1.000 139.03156 176 TYR C N 1
ATOM 7472 C CA . TYR C 1 151 ? -0.36880 -18.81223 10.68045 1.000 139.21106 176 TYR C CA 1
ATOM 7473 C C . TYR C 1 151 ? 0.24124 -18.96011 12.07113 1.000 140.65357 176 TYR C C 1
ATOM 7474 O O . TYR C 1 151 ? 0.52601 -20.08776 12.50280 1.000 137.67895 176 TYR C O 1
ATOM 7478 N N . ASN C 1 152 ? 0.45981 -17.84613 12.77793 1.000 145.20913 177 ASN C N 1
ATOM 7479 C CA . ASN C 1 152 ? 0.99773 -17.90706 14.13310 1.000 144.36311 177 ASN C CA 1
ATOM 7480 C C . ASN C 1 152 ? 0.17120 -18.85078 15.00001 1.000 143.97273 177 ASN C C 1
ATOM 7481 O O . ASN C 1 152 ? 0.69608 -19.80538 15.58392 1.000 138.82788 177 ASN C O 1
ATOM 7485 N N . HIS C 1 153 ? -1.13243 -18.59576 15.09260 1.000 158.37683 178 HIS C N 1
ATOM 7486 C CA . HIS C 1 153 ? -2.02905 -19.52432 15.76289 1.000 152.82202 178 HIS C CA 1
ATOM 7487 C C . HIS C 1 153 ? -2.00839 -20.87298 15.04176 1.000 151.93355 178 HIS C C 1
ATOM 7488 O O . HIS C 1 153 ? -1.45762 -21.01694 13.94602 1.000 150.79256 178 HIS C O 1
ATOM 7492 N N . GLU C 1 154 ? -2.62304 -21.87205 15.66979 1.000 178.79037 179 GLU C N 1
ATOM 7493 C CA . GLU C 1 154 ? -2.58298 -23.24525 15.18732 1.000 174.92950 179 GLU C CA 1
ATOM 7494 C C . GLU C 1 154 ? -1.13315 -23.64937 14.91730 1.000 173.62695 179 GLU C C 1
ATOM 7495 O O . GLU C 1 154 ? -0.75207 -23.89987 13.76931 1.000 172.31520 179 GLU C O 1
ATOM 7499 N N . PRO C 1 155 ? -0.29272 -23.71305 15.96267 1.000 152.41221 180 PRO C N 1
ATOM 7500 C CA . PRO C 1 155 ? 1.14866 -23.93560 15.75631 1.000 149.07616 180 PRO C CA 1
ATOM 7501 C C . PRO C 1 155 ? 1.47982 -25.03242 14.75729 1.000 148.02709 180 PRO C C 1
ATOM 7502 O O . PRO C 1 155 ? 2.38062 -24.86889 13.92840 1.000 146.90279 180 PRO C O 1
ATOM 7513 N N . LYS C 1 156 ? 0.76350 -26.15567 14.82526 1.000 152.49303 181 LYS C N 1
ATOM 7514 C CA . LYS C 1 156 ? 1.03058 -27.24882 13.89722 1.000 151.42095 181 LYS C CA 1
ATOM 7515 C C . LYS C 1 156 ? 0.77849 -26.82926 12.45480 1.000 147.78342 181 LYS C C 1
ATOM 7516 O O . LYS C 1 156 ? 1.39381 -27.37769 11.53336 1.000 144.25565 181 LYS C O 1
ATOM 7520 N N . LEU C 1 157 ? -0.12428 -25.86818 12.23698 1.000 140.86479 182 LEU C N 1
ATOM 7521 C CA . LEU C 1 157 ? -0.32558 -25.34126 10.89231 1.000 137.21334 182 LEU C CA 1
ATOM 7522 C C . LEU C 1 157 ? 0.85368 -24.48410 10.45526 1.000 132.66107 182 LEU C C 1
ATOM 7523 O O . LEU C 1 157 ? 1.15951 -24.41488 9.25966 1.000 129.86766 182 LEU C O 1
ATOM 7527 N N . LYS C 1 158 ? 1.52381 -23.82629 11.40472 1.000 119.24518 183 LYS C N 1
ATOM 7528 C CA . LYS C 1 158 ? 2.73233 -23.07274 11.08550 1.000 115.85870 183 LYS C CA 1
ATOM 7529 C C . LYS C 1 158 ? 3.95294 -23.98677 11.04155 1.000 110.44757 183 LYS C C 1
ATOM 7530 O O . LYS C 1 158 ? 4.86073 -23.77978 10.22567 1.000 106.83452 183 LYS C O 1
ATOM 7534 N N . ALA C 1 159 ? 3.99835 -24.99608 11.91672 1.000 107.36931 184 ALA C N 1
ATOM 7535 C CA . ALA C 1 159 ? 5.06010 -25.99641 11.83709 1.000 104.89482 184 ALA C CA 1
ATOM 7536 C C . ALA C 1 159 ? 5.06398 -26.65892 10.46564 1.000 101.21682 184 ALA C C 1
ATOM 7537 O O . ALA C 1 159 ? 6.11807 -26.83244 9.84450 1.000 100.64347 184 ALA C O 1
ATOM 7544 N N . ARG C 1 160 ? 3.88213 -27.02919 9.97347 1.000 89.98467 185 ARG C N 1
ATOM 7545 C CA . ARG C 1 160 ? 3.76199 -27.44905 8.58397 1.000 87.13025 185 ARG C CA 1
ATOM 7546 C C . ARG C 1 160 ? 4.22032 -26.33783 7.65799 1.000 82.82132 185 ARG C C 1
ATOM 7547 O O . ARG C 1 160 ? 5.09974 -26.55204 6.82116 1.000 81.55287 185 ARG C O 1
ATOM 7551 N N . LYS C 1 161 ? 3.66671 -25.12854 7.83942 1.000 101.06115 186 LYS C N 1
ATOM 7552 C CA . LYS C 1 161 ? 3.93120 -24.01265 6.93273 1.000 100.29537 186 LYS C CA 1
ATOM 7553 C C . LYS C 1 161 ? 5.42056 -23.82446 6.65575 1.000 97.32093 186 LYS C C 1
ATOM 7554 O O . LYS C 1 161 ? 5.80844 -23.45945 5.53982 1.000 95.33936 186 LYS C O 1
ATOM 7558 N N . LEU C 1 162 ? 6.27313 -24.06835 7.64558 1.000 117.73064 187 LEU C N 1
ATOM 7559 C CA . LEU C 1 162 ? 7.71054 -23.95673 7.41101 1.000 118.50273 187 LEU C CA 1
ATOM 7560 C C . LEU C 1 162 ? 8.26702 -25.15821 6.66085 1.000 117.30025 187 LEU C C 1
ATOM 7561 O O . LEU C 1 162 ? 9.31008 -25.03663 6.00749 1.000 117.38623 187 LEU C O 1
ATOM 7577 N N . ALA C 1 163 ? 7.59172 -26.30754 6.73400 1.000 80.32921 188 ALA C N 1
ATOM 7578 C CA . ALA C 1 163 ? 8.08560 -27.51148 6.07156 1.000 77.75608 188 ALA C CA 1
ATOM 7579 C C . ALA C 1 163 ? 7.97010 -27.39141 4.55593 1.000 77.37257 188 ALA C C 1
ATOM 7580 O O . ALA C 1 163 ? 8.96667 -27.52357 3.83609 1.000 77.05622 188 ALA C O 1
ATOM 7587 N N . GLU C 1 164 ? 6.75658 -27.13284 4.04887 1.000 112.26130 189 GLU C N 1
ATOM 7588 C CA . GLU C 1 164 ? 6.58280 -26.97821 2.60936 1.000 112.13517 189 GLU C CA 1
ATOM 7589 C C . GLU C 1 164 ? 7.58194 -25.96961 2.04801 1.000 109.10813 189 GLU C C 1
ATOM 7590 O O . GLU C 1 164 ? 8.17520 -26.19141 0.98572 1.000 106.94147 189 GLU C O 1
ATOM 7602 N N . LEU C 1 165 ? 7.77335 -24.84651 2.74874 1.000 100.56150 190 LEU C N 1
ATOM 7603 C CA . LEU C 1 165 ? 8.74895 -23.85954 2.30447 1.000 100.77646 190 LEU C CA 1
ATOM 7604 C C . LEU C 1 165 ? 10.13930 -24.47520 2.18776 1.000 98.46698 190 LEU C C 1
ATOM 7605 O O . LEU C 1 165 ? 10.85362 -24.23959 1.20302 1.000 96.90106 190 LEU C O 1
ATOM 7621 N N . ASN C 1 166 ? 10.53935 -25.27204 3.18550 1.000 86.22119 191 ASN C N 1
ATOM 7622 C CA . ASN C 1 166 ? 11.84078 -25.93121 3.13125 1.000 83.85335 191 ASN C CA 1
ATOM 7623 C C . ASN C 1 166 ? 11.96161 -26.80123 1.88640 1.000 83.42051 191 ASN C C 1
ATOM 7624 O O . ASN C 1 166 ? 13.03625 -26.88040 1.27712 1.000 81.31715 191 ASN C O 1
ATOM 7635 N N . VAL C 1 167 ? 10.86459 -27.45259 1.48382 1.000 78.95220 192 VAL C N 1
ATOM 7636 C CA . VAL C 1 167 ? 10.89862 -28.26918 0.27552 1.000 78.29013 192 VAL C CA 1
ATOM 7637 C C . VAL C 1 167 ? 11.03131 -27.38447 -0.95687 1.000 76.48030 192 VAL C C 1
ATOM 7638 O O . VAL C 1 167 ? 11.75330 -27.72021 -1.90527 1.000 75.26325 192 VAL C O 1
ATOM 7651 N N . ILE C 1 168 ? 10.32748 -26.24673 -0.96800 1.000 78.72163 193 ILE C N 1
ATOM 7652 C CA . ILE C 1 168 ? 10.47319 -25.29153 -2.06225 1.000 79.20663 193 ILE C CA 1
ATOM 7653 C C . ILE C 1 168 ? 11.87287 -24.69510 -2.05950 1.000 78.48728 193 ILE C C 1
ATOM 7654 O O . ILE C 1 168 ? 12.46924 -24.45736 -3.11861 1.000 77.39255 193 ILE C O 1
ATOM 7670 N N . ALA C 1 169 ? 12.41401 -24.42759 -0.87207 1.000 73.04362 194 ALA C N 1
ATOM 7671 C CA . ALA C 1 169 ? 13.77225 -23.89563 -0.79054 1.000 71.95714 194 ALA C CA 1
ATOM 7672 C C . ALA C 1 169 ? 14.76957 -24.88166 -1.38262 1.000 70.92029 194 ALA C C 1
ATOM 7673 O O . ALA C 1 169 ? 15.70879 -24.48327 -2.08861 1.000 70.46877 194 ALA C O 1
ATOM 7680 N N . SER C 1 170 ? 14.57072 -26.18354 -1.11540 1.000 89.55958 195 SER C N 1
ATOM 7681 C CA . SER C 1 170 ? 15.52954 -27.18684 -1.56420 1.000 88.19710 195 SER C CA 1
ATOM 7682 C C . SER C 1 170 ? 15.39888 -27.48028 -3.05201 1.000 88.21079 195 SER C C 1
ATOM 7683 O O . SER C 1 170 ? 16.39088 -27.85544 -3.69239 1.000 86.27626 195 SER C O 1
ATOM 7691 N N . VAL C 1 171 ? 14.20365 -27.31020 -3.61938 1.000 82.51742 196 VAL C N 1
ATOM 7692 C CA . VAL C 1 171 ? 14.04515 -27.54592 -5.04921 1.000 82.99975 196 VAL C CA 1
ATOM 7693 C C . VAL C 1 171 ? 14.54169 -26.34679 -5.85136 1.000 82.05484 196 VAL C C 1
ATOM 7694 O O . VAL C 1 171 ? 15.05101 -26.50704 -6.96792 1.000 81.15680 196 VAL C O 1
ATOM 7707 N N . ILE C 1 172 ? 14.39931 -25.13447 -5.31500 1.000 81.12189 197 ILE C N 1
ATOM 7708 C CA . ILE C 1 172 ? 14.98031 -23.97406 -5.98141 1.000 85.58436 197 ILE C CA 1
ATOM 7709 C C . ILE C 1 172 ? 16.50393 -24.06604 -5.96257 1.000 81.72729 197 ILE C C 1
ATOM 7710 O O . ILE C 1 172 ? 17.17870 -23.65723 -6.91704 1.000 79.02564 197 ILE C O 1
ATOM 7714 N N . ALA C 1 173 ? 17.06635 -24.61204 -4.87868 1.000 70.17007 198 ALA C N 1
ATOM 7715 C CA . ALA C 1 173 ? 18.50235 -24.85990 -4.83554 1.000 69.01697 198 ALA C CA 1
ATOM 7716 C C . ALA C 1 173 ? 18.88830 -25.99747 -5.77293 1.000 68.98255 198 ALA C C 1
ATOM 7717 O O . ALA C 1 173 ? 19.90236 -25.91851 -6.47917 1.000 68.70179 198 ALA C O 1
ATOM 7724 N N . LEU C 1 174 ? 18.08039 -27.06882 -5.79668 1.000 76.63947 199 LEU C N 1
ATOM 7725 C CA . LEU C 1 174 ? 18.37949 -28.20138 -6.66732 1.000 75.17491 199 LEU C CA 1
ATOM 7726 C C . LEU C 1 174 ? 18.34115 -27.79339 -8.13388 1.000 75.43191 199 LEU C C 1
ATOM 7727 O O . LEU C 1 174 ? 19.12817 -28.29547 -8.94639 1.000 75.41806 199 LEU C O 1
ATOM 7743 N N . LYS C 1 175 ? 17.43381 -26.88320 -8.49217 1.000 99.20159 200 LYS C N 1
ATOM 7744 C CA . LYS C 1 175 ? 17.37504 -26.39644 -9.86351 1.000 100.89979 200 LYS C CA 1
ATOM 7745 C C . LYS C 1 175 ? 18.58213 -25.53207 -10.22366 1.000 103.08237 200 LYS C C 1
ATOM 7746 O O . LYS C 1 175 ? 18.81572 -25.28096 -11.41225 1.000 104.55992 200 LYS C O 1
ATOM 7750 N N . ARG C 1 176 ? 19.35083 -25.07163 -9.23018 1.000 93.24260 201 ARG C N 1
ATOM 7751 C CA . ARG C 1 176 ? 20.53599 -24.27195 -9.51774 1.000 96.32505 201 ARG C CA 1
ATOM 7752 C C . ARG C 1 176 ? 21.71013 -25.13468 -9.96621 1.000 97.81695 201 ARG C C 1
ATOM 7753 O O . ARG C 1 176 ? 22.58460 -24.64859 -10.69204 1.000 97.05933 201 ARG C O 1
ATOM 7757 N N . HIS C 1 177 ? 21.74823 -26.39542 -9.54096 1.000 89.19591 202 HIS C N 1
ATOM 7758 C CA . HIS C 1 177 ? 22.77533 -27.32136 -9.99044 1.000 90.62067 202 HIS C CA 1
ATOM 7759 C C . HIS C 1 177 ? 22.92151 -27.22712 -11.50705 1.000 91.69369 202 HIS C C 1
ATOM 7760 O O . HIS C 1 177 ? 21.90873 -27.21414 -12.21962 1.000 90.78601 202 HIS C O 1
ATOM 7774 N N . PRO C 1 178 ? 24.15672 -27.15005 -12.04185 1.000 105.64206 203 PRO C N 1
ATOM 7775 C CA . PRO C 1 178 ? 24.30173 -26.91581 -13.48815 1.000 105.27679 203 PRO C CA 1
ATOM 7776 C C . PRO C 1 178 ? 23.76748 -28.07913 -14.30954 1.000 105.00512 203 PRO C C 1
ATOM 7777 O O . PRO C 1 178 ? 23.05058 -27.86848 -15.29171 1.000 106.47891 203 PRO C O 1
ATOM 7788 N N . SER C 1 179 ? 24.11418 -29.30946 -13.92062 1.000 100.15185 204 SER C N 1
ATOM 7789 C CA . SER C 1 179 ? 23.55037 -30.47681 -14.59141 1.000 101.59534 204 SER C CA 1
ATOM 7790 C C . SER C 1 179 ? 22.02695 -30.42062 -14.58572 1.000 100.86040 204 SER C C 1
ATOM 7791 O O . SER C 1 179 ? 21.37609 -30.79078 -15.56871 1.000 101.49290 204 SER C O 1
ATOM 7799 N N . ALA C 1 180 ? 21.44219 -29.94892 -13.48275 1.000 93.04587 205 ALA C N 1
ATOM 7800 C CA . ALA C 1 180 ? 19.99077 -29.8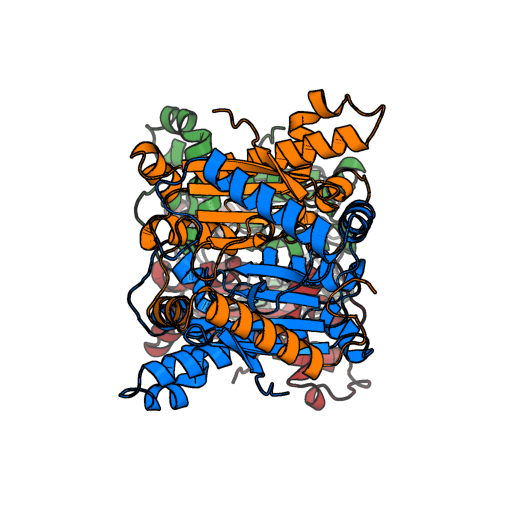3405 -13.39011 1.000 91.63888 205 ALA C CA 1
ATOM 7801 C C . ALA C 1 180 ? 19.46210 -28.78586 -14.36259 1.000 93.53045 205 ALA C C 1
ATOM 7802 O O . ALA C 1 180 ? 18.70039 -29.10382 -15.28285 1.000 96.66793 205 ALA C O 1
ATOM 7809 N N . SER C 1 181 ? 19.85889 -27.52338 -14.17177 1.000 82.23929 206 SER C N 1
ATOM 7810 C CA . SER C 1 181 ? 19.39562 -26.45618 -15.05175 1.000 83.36341 206 SER C CA 1
ATOM 7811 C C . SER C 1 181 ? 19.64855 -26.79636 -16.51407 1.000 85.38468 206 SER C C 1
ATOM 7812 O O . SER C 1 181 ? 18.80673 -26.52172 -17.37854 1.000 86.36510 206 SER C O 1
ATOM 7820 N N . THR C 1 182 ? 20.80540 -27.39604 -16.81003 1.000 106.04844 207 THR C N 1
ATOM 7821 C CA . THR C 1 182 ? 21.09607 -27.80797 -18.17987 1.000 109.05362 207 THR C CA 1
ATOM 7822 C C . THR C 1 182 ? 20.05492 -28.80553 -18.67909 1.000 111.76657 207 THR C C 1
ATOM 7823 O O . THR C 1 182 ? 19.43611 -28.60770 -19.73249 1.000 112.39133 207 THR C O 1
ATOM 7834 N N . ALA C 1 183 ? 19.84652 -29.88904 -17.92787 1.000 127.26502 208 ALA C N 1
ATOM 7835 C CA . ALA C 1 183 ? 18.88936 -30.90382 -18.35089 1.000 130.15730 208 ALA C CA 1
ATOM 7836 C C . ALA C 1 183 ? 17.47582 -30.33872 -18.40957 1.000 129.35604 208 ALA C C 1
ATOM 7837 O O . ALA C 1 183 ? 16.72370 -30.62623 -19.34827 1.000 130.46905 208 ALA C O 1
ATOM 7844 N N . LEU C 1 184 ? 17.09468 -29.53264 -17.41642 1.000 102.87928 209 LEU C N 1
ATOM 7845 C CA . LEU C 1 184 ? 15.75745 -28.94730 -17.41521 1.000 103.50965 209 LEU C CA 1
ATOM 7846 C C . LEU C 1 184 ? 15.55635 -28.05027 -18.63235 1.000 106.35421 209 LEU C C 1
ATOM 7847 O O . LEU C 1 184 ? 14.56599 -28.17916 -19.35931 1.000 109.60770 209 LEU C O 1
ATOM 7863 N N . LYS C 1 185 ? 16.49151 -27.12895 -18.87118 1.000 128.42148 210 LYS C N 1
ATOM 7864 C CA . LYS C 1 185 ? 16.41322 -26.29683 -20.06790 1.000 130.00344 210 LYS C CA 1
ATOM 7865 C C . LYS C 1 185 ? 16.40123 -27.15363 -21.32695 1.000 129.40521 210 LYS C C 1
ATOM 7866 O O . LYS C 1 185 ? 15.72833 -26.82014 -22.30866 1.000 130.63014 210 LYS C O 1
ATOM 7870 N N . GLN C 1 186 ? 17.14232 -28.26055 -21.31719 1.000 110.69388 211 GLN C N 1
ATOM 7871 C CA . GLN C 1 186 ? 17.12587 -29.20246 -22.42700 1.000 112.63333 211 GLN C CA 1
ATOM 7872 C C . GLN C 1 186 ? 15.85947 -30.05302 -22.45599 1.000 112.31609 211 GLN C C 1
ATOM 7873 O O . GLN C 1 186 ? 15.60799 -30.73636 -23.45767 1.000 109.37335 211 GLN C O 1
ATOM 7877 N N . GLY C 1 187 ? 15.06354 -30.03073 -21.39033 1.000 112.35560 212 GLY C N 1
ATOM 7878 C CA . GLY C 1 187 ? 13.81417 -30.75975 -21.36048 1.000 114.76989 212 GLY C CA 1
ATOM 7879 C C . GLY C 1 187 ? 13.98425 -32.26141 -21.29236 1.000 116.56602 212 GLY C C 1
ATOM 7880 O O . GLY C 1 187 ? 13.37768 -32.99971 -22.07865 1.000 118.51753 212 GLY C O 1
ATOM 7884 N N . LYS C 1 188 ? 14.80287 -32.72803 -20.34792 1.000 121.01253 213 LYS C N 1
ATOM 7885 C CA . LYS C 1 188 ? 15.07155 -34.15170 -20.19070 1.000 119.16227 213 LYS C CA 1
ATOM 7886 C C . LYS C 1 188 ? 15.00590 -34.57103 -18.72626 1.000 118.48167 213 LYS C C 1
ATOM 7887 O O . LYS C 1 188 ? 15.67910 -35.52082 -18.31606 1.000 119.78415 213 LYS C O 1
ATOM 7891 N N . ILE C 1 189 ? 14.19710 -33.87914 -17.92487 1.000 104.95005 214 ILE C N 1
ATOM 7892 C CA . ILE C 1 189 ? 14.06352 -34.21485 -16.51169 1.000 100.94129 214 ILE C CA 1
ATOM 7893 C C . ILE C 1 189 ? 12.90685 -33.44199 -15.89060 1.000 99.01197 214 ILE C C 1
ATOM 7894 O O . ILE C 1 189 ? 12.60937 -32.31136 -16.29366 1.000 101.75138 214 ILE C O 1
ATOM 7898 N N . GLU C 1 190 ? 12.24743 -34.05103 -14.90858 1.000 89.84633 215 GLU C N 1
ATOM 7899 C CA . GLU C 1 190 ? 11.17693 -33.42150 -14.15214 1.000 88.30025 215 GLU C CA 1
ATOM 7900 C C . GLU C 1 190 ? 11.57974 -33.34080 -12.68422 1.000 82.19224 215 GLU C C 1
ATOM 7901 O O . GLU C 1 190 ? 12.42942 -34.10109 -12.20770 1.000 81.51895 215 GLU C O 1
ATOM 7913 N N . VAL C 1 191 ? 10.95752 -32.41102 -11.96392 1.000 82.93609 216 VAL C N 1
ATOM 7914 C CA . VAL C 1 191 ? 11.21897 -32.22313 -10.54016 1.000 84.78988 216 VAL C CA 1
ATOM 7915 C C . VAL C 1 191 ? 9.89243 -31.94222 -9.85128 1.000 85.23212 216 VAL C C 1
ATOM 7916 O O . VAL C 1 191 ? 9.16923 -31.01820 -10.24415 1.000 87.31523 216 VAL C O 1
ATOM 7929 N N . TRP C 1 192 ? 9.56858 -32.73653 -8.83315 1.000 84.74112 217 TRP C N 1
ATOM 7930 C CA . TRP C 1 192 ? 8.35029 -32.57190 -8.06067 1.000 87.72799 217 TRP C CA 1
ATOM 7931 C C . TRP C 1 192 ? 8.68834 -32.40713 -6.58509 1.000 83.99951 217 TRP C C 1
ATOM 7932 O O . TRP C 1 192 ? 9.68413 -32.95109 -6.09256 1.000 83.22670 217 TRP C O 1
ATOM 7953 N N . GLY C 1 193 ? 7.84422 -31.65789 -5.88130 1.000 83.32140 218 GLY C N 1
ATOM 7954 C CA . GLY C 1 193 ? 7.94403 -31.55859 -4.43903 1.000 83.04182 218 GLY C CA 1
ATOM 7955 C C . GLY C 1 193 ? 6.70988 -32.12562 -3.77891 1.000 89.91915 218 GLY C C 1
ATOM 7956 O O . GLY C 1 193 ? 5.58812 -31.73469 -4.12463 1.000 94.07237 218 GLY C O 1
ATOM 7960 N N . MET C 1 194 ? 6.88591 -33.06526 -2.85253 1.000 101.85785 219 MET C N 1
ATOM 7961 C CA . MET C 1 194 ? 5.76039 -33.73397 -2.21835 1.000 102.06635 219 MET C CA 1
ATOM 7962 C C . MET C 1 194 ? 5.94488 -33.73766 -0.71017 1.000 98.89476 219 MET C C 1
ATOM 7963 O O . MET C 1 194 ? 7.05503 -33.56915 -0.19476 1.000 99.00557 219 MET C O 1
ATOM 7977 N N . ILE C 1 195 ? 4.83023 -33.90765 -0.00607 1.000 77.08192 220 ILE C N 1
ATOM 7978 C CA . ILE C 1 195 ? 4.81022 -34.01167 1.44655 1.000 76.79509 220 ILE C CA 1
ATOM 7979 C C . ILE C 1 195 ? 4.26445 -35.39002 1.81542 1.000 76.97777 220 ILE C C 1
ATOM 7980 O O . ILE C 1 195 ? 3.19222 -35.78203 1.34375 1.000 78.05507 220 ILE C O 1
ATOM 7996 N N . TYR C 1 196 ? 4.99934 -36.11453 2.65460 1.000 76.02298 221 TYR C N 1
ATOM 7997 C CA . TYR C 1 196 ? 4.55746 -37.40103 3.16755 1.000 76.19872 221 TYR C CA 1
ATOM 7998 C C . TYR C 1 196 ? 3.87114 -37.17393 4.51063 1.000 76.85935 221 TYR C C 1
ATOM 7999 O O . TYR C 1 196 ? 4.49975 -36.70983 5.46917 1.000 76.36735 221 TYR C O 1
ATOM 8017 N N . ASP C 1 197 ? 2.58370 -37.50600 4.57738 1.000 91.22225 222 ASP C N 1
ATOM 8018 C CA . ASP C 1 197 ? 1.80877 -37.35152 5.80400 1.000 92.04702 222 ASP C CA 1
ATOM 8019 C C . ASP C 1 197 ? 2.11078 -38.52809 6.72418 1.000 91.95052 222 ASP C C 1
ATOM 8020 O O . ASP C 1 197 ? 1.77612 -39.67408 6.40830 1.000 91.88772 222 ASP C O 1
ATOM 8029 N N . VAL C 1 198 ? 2.74045 -38.24464 7.86891 1.000 102.41665 223 VAL C N 1
ATOM 8030 C CA . VAL C 1 198 ? 3.20450 -39.31301 8.74323 1.000 102.36005 223 VAL C CA 1
ATOM 8031 C C . VAL C 1 198 ? 2.05886 -39.99090 9.48969 1.000 103.28512 223 VAL C C 1
ATOM 8032 O O . VAL C 1 198 ? 2.20469 -41.13761 9.93295 1.000 103.29546 223 VAL C O 1
ATOM 8036 N N . ALA C 1 199 ? 0.92306 -39.31405 9.65010 1.000 80.20878 224 ALA C N 1
ATOM 8037 C CA . ALA C 1 199 ? -0.21202 -39.88315 10.35384 1.000 81.50415 224 ALA C CA 1
ATOM 8038 C C . ALA C 1 199 ? -1.13218 -40.68367 9.43870 1.000 82.07161 224 ALA C C 1
ATOM 8039 O O . ALA C 1 199 ? -2.04461 -41.35450 9.93732 1.000 83.08378 224 ALA C O 1
ATOM 8046 N N . SER C 1 200 ? -0.91477 -40.62980 8.13214 1.000 81.54178 225 SER C N 1
ATOM 8047 C CA . SER C 1 200 ? -1.77836 -41.28511 7.16006 1.000 82.19578 225 SER C CA 1
ATOM 8048 C C . SER C 1 200 ? -1.01187 -42.13893 6.16807 1.000 81.13874 225 SER C C 1
ATOM 8049 O O . SER C 1 200 ? -1.49696 -43.20457 5.78537 1.000 81.49175 225 SER C O 1
ATOM 8057 N N . GLY C 1 201 ? 0.16882 -41.69872 5.73724 1.000 79.94493 226 GLY C N 1
ATOM 8058 C CA . GLY C 1 201 ? 0.98605 -42.46082 4.82090 1.000 79.02693 226 GLY C CA 1
ATOM 8059 C C . GLY C 1 201 ? 0.86105 -42.07535 3.36446 1.000 79.20543 226 GLY C C 1
ATOM 8060 O O . GLY C 1 201 ? 1.47572 -42.73143 2.51527 1.000 78.63749 226 GLY C O 1
ATOM 8064 N N . TYR C 1 202 ? 0.08435 -41.04417 3.04902 1.000 80.12111 227 TYR C N 1
ATOM 8065 C CA . TYR C 1 202 ? -0.06758 -40.60254 1.67352 1.000 80.50017 227 TYR C CA 1
ATOM 8066 C C . TYR C 1 202 ? 0.92587 -39.47579 1.36165 1.000 79.68814 227 TYR C C 1
ATOM 8067 O O . TYR C 1 202 ? 1.34531 -38.71060 2.23913 1.000 79.25638 227 TYR C O 1
ATOM 8085 N N . LEU C 1 203 ? 1.29474 -39.37831 0.09396 1.000 79.57831 228 LEU C N 1
ATOM 8086 C CA . LEU C 1 203 ? 2.05591 -38.24874 -0.39068 1.000 79.10311 228 LEU C CA 1
ATOM 8087 C C . LEU C 1 203 ? 1.11732 -37.17262 -0.92351 1.000 80.45899 228 LEU C C 1
ATOM 8088 O O . LEU C 1 203 ? -0.06687 -37.39670 -1.14342 1.000 81.78215 228 LEU C O 1
ATOM 8104 N N . SER C 1 204 ? 1.67114 -35.98637 -1.14352 1.000 114.60960 229 SER C N 1
ATOM 8105 C CA . SER C 1 204 ? 0.87516 -34.85309 -1.60123 1.000 116.78278 229 SER C CA 1
ATOM 8106 C C . SER C 1 204 ? 1.78032 -33.96189 -2.43374 1.000 119.00034 229 SER C C 1
ATOM 8107 O O . SER C 1 204 ? 2.64110 -33.27287 -1.88235 1.000 119.78997 229 SER C O 1
ATOM 8115 N N . GLU C 1 205 ? 1.59528 -33.98637 -3.75364 1.000 99.24141 230 GLU C N 1
ATOM 8116 C CA . GLU C 1 205 ? 2.37903 -33.13618 -4.64405 1.000 101.05643 230 GLU C CA 1
ATOM 8117 C C . GLU C 1 205 ? 2.28376 -31.68448 -4.18879 1.000 100.18163 230 GLU C C 1
ATOM 8118 O O . GLU C 1 205 ? 1.32586 -31.29654 -3.51218 1.000 98.66837 230 GLU C O 1
ATOM 8130 N N . LEU C 1 206 ? 3.26708 -30.87402 -4.55325 1.000 99.99833 231 LEU C N 1
ATOM 8131 C CA . LEU C 1 206 ? 3.33690 -29.48903 -4.09549 1.000 99.11149 231 LEU C CA 1
ATOM 8132 C C . LEU C 1 206 ? 3.68089 -28.58300 -5.26477 1.000 99.81771 231 LEU C C 1
ATOM 8133 O O . LEU C 1 206 ? 4.69373 -28.79486 -5.94308 1.000 99.64894 231 LEU C O 1
ATOM 8149 N N . GLU C 1 207 ? 2.83528 -27.57794 -5.48985 1.000 99.27677 232 GLU C N 1
ATOM 8150 C CA . GLU C 1 207 ? 3.10132 -26.59217 -6.52747 1.000 104.51171 232 GLU C CA 1
ATOM 8151 C C . GLU C 1 207 ? 4.40646 -25.87103 -6.22194 1.000 104.46404 232 GLU C C 1
ATOM 8152 O O . GLU C 1 207 ? 4.57278 -25.30332 -5.13633 1.000 98.91275 232 GLU C O 1
ATOM 8164 N N . ILE C 1 208 ? 5.33571 -25.90633 -7.16845 1.000 91.11176 233 ILE C N 1
ATOM 8165 C CA . ILE C 1 208 ? 6.62091 -25.22115 -7.04196 1.000 92.35757 233 ILE C CA 1
ATOM 8166 C C . ILE C 1 208 ? 6.54551 -23.92220 -7.83840 1.000 94.45812 233 ILE C C 1
ATOM 8167 O O . ILE C 1 208 ? 6.34943 -23.97170 -9.06475 1.000 96.32824 233 ILE C O 1
ATOM 8183 N N . PRO C 1 209 ? 6.66831 -22.75091 -7.19582 1.000 111.51462 234 PRO C N 1
ATOM 8184 C CA . PRO C 1 209 ? 6.61223 -21.49132 -7.95150 1.000 115.34236 234 PRO C CA 1
ATOM 8185 C C . PRO C 1 209 ? 7.86716 -21.23027 -8.76419 1.000 114.47098 234 PRO C C 1
ATOM 8186 O O . PRO C 1 209 ? 8.68782 -22.12929 -8.96873 1.000 113.24055 234 PRO C O 1
ATOM 8197 N N . GLN C 1 210 ? 8.02088 -19.99092 -9.22425 1.000 153.94592 235 GLN C N 1
ATOM 8198 C CA . GLN C 1 210 ? 9.22651 -19.55411 -9.92260 1.000 155.34061 235 GLN C CA 1
ATOM 8199 C C . GLN C 1 210 ? 9.30166 -18.02900 -9.88786 1.000 152.70891 235 GLN C C 1
ATOM 8200 O O . GLN C 1 210 ? 8.28784 -17.35031 -9.71913 1.000 152.16545 235 GLN C O 1
ATOM 8214 N N . PHE D 1 7 ? 8.44348 -52.79906 -18.35674 1.000 168.95760 32 PHE D N 1
ATOM 8215 C CA . PHE D 1 7 ? 9.57826 -53.16852 -17.45918 1.000 157.62973 32 PHE D CA 1
ATOM 8216 C C . PHE D 1 7 ? 9.10455 -54.09816 -16.35037 1.000 151.81991 32 PHE D C 1
ATOM 8217 O O . PHE D 1 7 ? 7.97476 -53.97299 -15.87610 1.000 157.02151 32 PHE D O 1
ATOM 8221 N N . PRO D 1 8 ? 9.96034 -55.03957 -15.93501 1.000 112.17752 33 PRO D N 1
ATOM 8222 C CA . PRO D 1 8 ? 9.60032 -55.90501 -14.79693 1.000 112.23225 33 PRO D CA 1
ATOM 8223 C C . PRO D 1 8 ? 9.54279 -55.17103 -13.46564 1.000 105.26509 33 PRO D C 1
ATOM 8224 O O . PRO D 1 8 ? 9.17725 -55.79011 -12.45635 1.000 97.94403 33 PRO D O 1
ATOM 8235 N N . PHE D 1 9 ? 9.89856 -53.88290 -13.43393 1.000 93.71774 34 PHE D N 1
ATOM 8236 C CA . PHE D 1 9 ? 9.77963 -53.07133 -12.23436 1.000 87.66747 34 PHE D CA 1
ATOM 8237 C C . PHE D 1 9 ? 8.38075 -52.46352 -12.13018 1.000 86.56822 34 PHE D C 1
ATOM 8238 O O . PHE D 1 9 ? 7.61776 -52.43247 -13.09843 1.000 88.54261 34 PHE D O 1
ATOM 8255 N N . THR D 1 10 ? 8.05578 -51.97954 -10.93259 1.000 81.52479 35 THR D N 1
ATOM 8256 C CA . THR D 1 10 ? 6.74171 -51.39022 -10.70977 1.000 81.87116 35 THR D CA 1
ATOM 8257 C C . THR D 1 10 ? 6.54824 -50.12688 -11.54678 1.000 82.30804 35 THR D C 1
ATOM 8258 O O . THR D 1 10 ? 5.49546 -49.94091 -12.17488 1.000 83.49486 35 THR D O 1
ATOM 8269 N N . LEU D 1 11 ? 7.55117 -49.24343 -11.56380 1.000 91.45042 36 LEU D N 1
ATOM 8270 C CA . LEU D 1 11 ? 7.48447 -47.99084 -12.30173 1.000 91.44017 36 LEU D CA 1
ATOM 8271 C C . LEU D 1 11 ? 8.42964 -48.02676 -13.49951 1.000 91.75249 36 LEU D C 1
ATOM 8272 O O . LEU D 1 11 ? 9.27716 -48.91788 -13.63499 1.000 91.36634 36 LEU D O 1
ATOM 8288 N N . SER D 1 12 ? 8.27878 -47.03377 -14.36691 1.000 102.84979 37 SER D N 1
ATOM 8289 C CA . SER D 1 12 ? 9.08424 -46.87794 -15.56739 1.000 105.22060 37 SER D CA 1
ATOM 8290 C C . SER D 1 12 ? 9.38908 -45.40714 -15.75713 1.000 106.43517 37 SER D C 1
ATOM 8291 O O . SER D 1 12 ? 8.68560 -44.54227 -15.21449 1.000 107.42493 37 SER D O 1
ATOM 8299 N N . PRO D 1 13 ? 10.43365 -45.07178 -16.52166 1.000 89.49593 38 PRO D N 1
ATOM 8300 C CA . PRO D 1 13 ? 10.73844 -43.65278 -16.75091 1.000 90.34620 38 PRO D CA 1
ATOM 8301 C C . PRO D 1 13 ? 9.59075 -42.88624 -17.39329 1.000 90.53142 38 PRO D C 1
ATOM 8302 O O . PRO D 1 13 ? 9.41101 -41.69447 -17.10841 1.000 90.89757 38 PRO D O 1
ATOM 8313 N N . ASP D 1 14 ? 8.80659 -43.53471 -18.25171 1.000 105.28721 39 ASP D N 1
ATOM 8314 C CA . ASP D 1 14 ? 7.64277 -42.91175 -18.86510 1.000 105.66130 39 ASP D CA 1
ATOM 8315 C C . ASP D 1 14 ? 6.44467 -42.85802 -17.92340 1.000 102.89534 39 ASP D C 1
ATOM 8316 O O . ASP D 1 14 ? 5.33743 -42.53349 -18.36870 1.000 103.70516 39 ASP D O 1
ATOM 8320 N N . SER D 1 15 ? 6.64154 -43.15497 -16.64071 1.000 89.19412 40 SER D N 1
ATOM 8321 C CA . SER D 1 15 ? 5.54037 -43.18978 -15.68715 1.000 89.01728 40 SER D CA 1
ATOM 8322 C C . SER D 1 15 ? 5.09326 -41.77954 -15.31814 1.000 88.96016 40 SER D C 1
ATOM 8323 O O . SER D 1 15 ? 5.92474 -40.91240 -15.02668 1.000 90.04897 40 SER D O 1
ATOM 8331 N N . THR D 1 16 ? 3.78738 -41.56284 -15.31742 1.000 97.90879 41 THR D N 1
ATOM 8332 C CA . THR D 1 16 ? 3.19706 -40.28907 -14.94916 1.000 97.81781 41 THR D CA 1
ATOM 8333 C C . THR D 1 16 ? 3.19298 -40.13082 -13.43256 1.000 96.40834 41 THR D C 1
ATOM 8334 O O . THR D 1 16 ? 3.31009 -41.10023 -12.67770 1.000 95.27798 41 THR D O 1
ATOM 8345 N N . ILE D 1 17 ? 3.08149 -38.87552 -12.99039 1.000 89.46415 42 ILE D N 1
ATOM 8346 C CA . ILE D 1 17 ? 2.90649 -38.59749 -11.56485 1.000 88.73766 42 ILE D CA 1
ATOM 8347 C C . ILE D 1 17 ? 1.81615 -39.49728 -10.99380 1.000 90.65547 42 ILE D C 1
ATOM 8348 O O . ILE D 1 17 ? 2.06873 -40.31315 -10.09944 1.000 88.95482 42 ILE D O 1
ATOM 8364 N N . THR D 1 18 ? 0.60531 -39.40634 -11.55392 1.000 105.09775 43 THR D N 1
ATOM 8365 C CA . THR D 1 18 ? -0.53301 -40.17787 -11.08122 1.000 104.75783 43 THR D CA 1
ATOM 8366 C C . THR D 1 18 ? -0.18264 -41.64248 -10.83745 1.000 103.42813 43 THR D C 1
ATOM 8367 O O . THR D 1 18 ? -0.79783 -42.30452 -9.99081 1.000 100.31715 43 THR D O 1
ATOM 8378 N N . ASP D 1 19 ? 0.80651 -42.16033 -11.56439 1.000 110.46961 44 ASP D N 1
ATOM 8379 C CA . ASP D 1 19 ? 1.26494 -43.52069 -11.30287 1.000 109.35444 44 ASP D CA 1
ATOM 8380 C C . ASP D 1 19 ? 1.97112 -43.61250 -9.95369 1.000 107.77575 44 ASP D C 1
ATOM 8381 O O . ASP D 1 19 ? 1.75814 -44.56844 -9.19575 1.000 104.44046 44 ASP D O 1
ATOM 8390 N N . TYR D 1 20 ? 2.81569 -42.62267 -9.63608 1.000 85.84477 45 TYR D N 1
ATOM 8391 C CA . TYR D 1 20 ? 3.56163 -42.66640 -8.38611 1.000 82.98654 45 TYR D CA 1
ATOM 8392 C C . TYR D 1 20 ? 2.63511 -42.68779 -7.17470 1.000 81.14581 45 TYR D C 1
ATOM 8393 O O . TYR D 1 20 ? 2.97807 -43.27269 -6.13820 1.000 80.19985 45 TYR D O 1
ATOM 8411 N N . LEU D 1 21 ? 1.46684 -42.04885 -7.27315 1.000 102.76772 46 LEU D N 1
ATOM 8412 C CA . LEU D 1 21 ? 0.55289 -42.00231 -6.13856 1.000 101.67281 46 LEU D CA 1
ATOM 8413 C C . LEU D 1 21 ? -0.21103 -43.30949 -5.98058 1.000 101.24197 46 LEU D C 1
ATOM 8414 O O . LEU D 1 21 ? -0.53978 -43.70176 -4.85403 1.000 100.93771 46 LEU D O 1
ATOM 8430 N N . ASN D 1 22 ? -0.50838 -43.98840 -7.09026 1.000 85.47978 47 ASN D N 1
ATOM 8431 C CA . ASN D 1 22 ? -1.08595 -45.32783 -7.00010 1.000 85.94834 47 ASN D CA 1
ATOM 8432 C C . ASN D 1 22 ? -0.14526 -46.25901 -6.24613 1.000 84.56733 47 ASN D C 1
ATOM 8433 O O . ASN D 1 22 ? -0.57349 -47.02970 -5.37602 1.000 84.50250 47 ASN D O 1
ATOM 8444 N N . ASN D 1 23 ? 1.14913 -46.20367 -6.57502 1.000 82.14014 48 ASN D N 1
ATOM 8445 C CA . ASN D 1 23 ? 2.13159 -46.97886 -5.82888 1.000 80.90147 48 ASN D CA 1
ATOM 8446 C C . ASN D 1 23 ? 2.15726 -46.54759 -4.37275 1.000 80.08610 48 ASN D C 1
ATOM 8447 O O . ASN D 1 23 ? 2.32711 -47.37009 -3.47005 1.000 79.60943 48 ASN D O 1
ATOM 8458 N N . ASN D 1 24 ? 1.99755 -45.25343 -4.12399 1.000 80.03271 49 ASN D N 1
ATOM 8459 C CA . ASN D 1 24 ? 1.84569 -44.78584 -2.74987 1.000 79.56584 49 ASN D CA 1
ATOM 8460 C C . ASN D 1 24 ? 0.53907 -45.30142 -2.15776 1.000 80.54599 49 ASN D C 1
ATOM 8461 O O . ASN D 1 24 ? 0.49578 -45.70264 -0.98931 1.000 80.20515 49 ASN D O 1
ATOM 8472 N N . LYS D 1 25 ? -0.53090 -45.28849 -2.95180 1.000 81.87332 50 LYS D N 1
ATOM 8473 C CA . LYS D 1 25 ? -1.79892 -45.83668 -2.48515 1.000 82.93442 50 LYS D CA 1
ATOM 8474 C C . LYS D 1 25 ? -1.63199 -47.27943 -2.02177 1.000 82.58888 50 LYS D C 1
ATOM 8475 O O . LYS D 1 25 ? -2.26125 -47.69999 -1.04693 1.000 82.88634 50 LYS D O 1
ATOM 8494 N N . PHE D 1 26 ? -0.77435 -48.04514 -2.69667 1.000 82.06042 51 PHE D N 1
ATOM 8495 C CA . PHE D 1 26 ? -0.53942 -49.42041 -2.28749 1.000 81.80583 51 PHE D CA 1
ATOM 8496 C C . PHE D 1 26 ? 0.15962 -49.48036 -0.93520 1.000 80.75323 51 PHE D C 1
ATOM 8497 O O . PHE D 1 26 ? -0.33378 -50.10135 0.01154 1.000 80.99840 51 PHE D O 1
ATOM 8514 N N . TYR D 1 27 ? 1.33197 -48.86189 -0.83785 1.000 81.49301 52 TYR D N 1
ATOM 8515 C CA . TYR D 1 27 ? 2.09990 -48.86899 0.40223 1.000 80.65432 52 TYR D CA 1
ATOM 8516 C C . TYR D 1 27 ? 1.20509 -48.67842 1.61806 1.000 81.04388 52 TYR D C 1
ATOM 8517 O O . TYR D 1 27 ? 1.27089 -49.45149 2.58002 1.000 81.10089 52 TYR D O 1
ATOM 8535 N N . VAL D 1 28 ? 0.33863 -47.66494 1.58080 1.000 83.98935 53 VAL D N 1
ATOM 8536 C CA . VAL D 1 28 ? -0.55503 -47.42570 2.70739 1.000 84.63540 53 VAL D CA 1
ATOM 8537 C C . VAL D 1 28 ? -1.55506 -48.56579 2.84868 1.000 85.60513 53 VAL D C 1
ATOM 8538 O O . VAL D 1 28 ? -1.89172 -48.97934 3.96536 1.000 85.87394 53 VAL D O 1
ATOM 8551 N N . ASP D 1 29 ? -2.04355 -49.09347 1.72484 1.000 82.09243 54 ASP D N 1
ATOM 8552 C CA . ASP D 1 29 ? -3.03277 -50.17315 1.78127 1.000 83.09382 54 ASP D CA 1
ATOM 8553 C C . ASP D 1 29 ? -2.46349 -51.40652 2.47220 1.000 82.59559 54 ASP D C 1
ATOM 8554 O O . ASP D 1 29 ? -3.15131 -52.05145 3.26733 1.000 83.22643 54 ASP D O 1
ATOM 8563 N N . SER D 1 30 ? -1.20170 -51.74299 2.19181 1.000 81.57277 55 SER D N 1
ATOM 8564 C CA . SER D 1 30 ? -0.61416 -52.96196 2.73588 1.000 81.25493 55 SER D CA 1
ATOM 8565 C C . SER D 1 30 ? -0.52283 -52.89949 4.25557 1.000 81.08483 55 SER D C 1
ATOM 8566 O O . SER D 1 30 ? -1.01880 -53.78288 4.95582 1.000 81.67557 55 SER D O 1
ATOM 8574 N N . ILE D 1 31 ? 0.12925 -51.86164 4.78815 1.000 80.35809 56 ILE D N 1
ATOM 8575 C CA . ILE D 1 31 ? 0.26106 -51.74949 6.23861 1.000 80.31495 56 ILE D CA 1
ATOM 8576 C C . ILE D 1 31 ? -1.11353 -51.78400 6.90369 1.000 81.51051 56 ILE D C 1
ATOM 8577 O O . ILE D 1 31 ? -1.28036 -52.34524 7.99448 1.000 81.91972 56 ILE D O 1
ATOM 8593 N N . LYS D 1 32 ? -2.11488 -51.17438 6.26147 1.000 82.21242 57 LYS D N 1
ATOM 8594 C CA . LYS D 1 32 ? -3.44620 -51.11800 6.84747 1.000 83.48244 57 LYS D CA 1
ATOM 8595 C C . LYS D 1 32 ? -4.09038 -52.50329 6.90019 1.000 84.23912 57 LYS D C 1
ATOM 8596 O O . LYS D 1 32 ? -4.86470 -52.79760 7.82091 1.000 85.13762 57 LYS D O 1
ATOM 8600 N N . HIS D 1 33 ? -3.77674 -53.36751 5.93548 1.000 107.86360 58 HIS D N 1
ATOM 8601 C CA . HIS D 1 33 ? -4.33834 -54.70721 5.94453 1.000 108.59426 58 HIS D CA 1
ATOM 8602 C C . HIS D 1 33 ? -3.58626 -55.62837 6.89420 1.000 108.22281 58 HIS D C 1
ATOM 8603 O O . HIS D 1 33 ? -4.20270 -56.45065 7.58896 1.000 109.03380 58 HIS D O 1
ATOM 8617 N N . ASN D 1 34 ? -2.26132 -55.51747 6.92436 1.000 83.22817 59 ASN D N 1
ATOM 8618 C CA . ASN D 1 34 ? -1.44991 -56.41735 7.73446 1.000 82.97335 59 ASN D CA 1
ATOM 8619 C C . ASN D 1 34 ? -1.33379 -55.94980 9.17840 1.000 83.05990 59 ASN D C 1
ATOM 8620 O O . ASN D 1 34 ? -1.10001 -56.77331 10.06921 1.000 83.38422 59 ASN D O 1
ATOM 8631 N N . HIS D 1 35 ? -1.47988 -54.64431 9.43021 1.000 92.18414 60 HIS D N 1
ATOM 8632 C CA . HIS D 1 35 ? -1.33516 -54.10904 10.77603 1.000 92.39159 60 HIS D CA 1
ATOM 8633 C C . HIS D 1 35 ? -2.42620 -53.11734 11.16309 1.000 94.81365 60 HIS D C 1
ATOM 8634 O O . HIS D 1 35 ? -2.39716 -52.60820 12.29082 1.000 97.83521 60 HIS D O 1
ATOM 8648 N N . GLY D 1 36 ? -3.38809 -52.83275 10.28052 1.000 91.20964 61 GLY D N 1
ATOM 8649 C CA . GLY D 1 36 ? -4.42056 -51.86948 10.61374 1.000 93.36129 61 GLY D CA 1
ATOM 8650 C C . GLY D 1 36 ? -3.90213 -50.44050 10.60635 1.000 95.61735 61 GLY D C 1
ATOM 8651 O O . GLY D 1 36 ? -2.88113 -50.12325 10.00309 1.000 93.32454 61 GLY D O 1
ATOM 8655 N N . ASP D 1 37 ? -4.64612 -49.57020 11.28930 1.000 138.93743 62 ASP D N 1
ATOM 8656 C CA . ASP D 1 37 ? -4.26164 -48.17564 11.46480 1.000 143.82430 62 ASP D CA 1
ATOM 8657 C C . ASP D 1 37 ? -3.26873 -47.98058 12.60386 1.000 137.69549 62 ASP D C 1
ATOM 8658 O O . ASP D 1 37 ? -2.95774 -46.83658 12.95050 1.000 136.06206 62 ASP D O 1
ATOM 8667 N N . GLN D 1 38 ? -2.76615 -49.07143 13.18307 1.000 109.40586 63 GLN D N 1
ATOM 8668 C CA . GLN D 1 38 ? -1.91332 -48.96797 14.36116 1.000 109.68820 63 GLN D CA 1
ATOM 8669 C C . GLN D 1 38 ? -0.56298 -48.34576 14.02023 1.000 105.41520 63 GLN D C 1
ATOM 8670 O O . GLN D 1 38 ? -0.12152 -47.39796 14.68580 1.000 102.63446 63 GLN D O 1
ATOM 8684 N N . ILE D 1 39 ? 0.11282 -48.87185 12.99168 1.000 89.20051 64 ILE D N 1
ATOM 8685 C CA . ILE D 1 39 ? 1.42123 -48.34148 12.61774 1.000 88.38427 64 ILE D CA 1
ATOM 8686 C C . ILE D 1 39 ? 1.35060 -46.83004 12.43666 1.000 84.90144 64 ILE D C 1
ATOM 8687 O O . ILE D 1 39 ? 2.10482 -46.07695 13.05833 1.000 84.40297 64 ILE D O 1
ATOM 8703 N N . PHE D 1 40 ? 0.43515 -46.36734 11.58470 1.000 92.41553 65 PHE D N 1
ATOM 8704 C CA . PHE D 1 40 ? 0.28776 -44.93779 11.35660 1.000 90.35510 65 PHE D CA 1
ATOM 8705 C C . PHE D 1 40 ? -0.12677 -44.21062 12.62750 1.000 91.38112 65 PHE D C 1
ATOM 8706 O O . PHE D 1 40 ? 0.23281 -43.04327 12.81712 1.000 91.39257 65 PHE D O 1
ATOM 8723 N N . GLU D 1 41 ? -0.87932 -44.87708 13.50807 1.000 82.92592 66 GLU D N 1
ATOM 8724 C CA . GLU D 1 41 ? -1.21629 -44.26791 14.79118 1.000 83.96332 66 GLU D CA 1
ATOM 8725 C C . GLU D 1 41 ? 0.04899 -43.89706 15.56091 1.000 83.21430 66 GLU D C 1
ATOM 8726 O O . GLU D 1 41 ? 0.16952 -42.78788 16.09700 1.000 83.50464 66 GLU D O 1
ATOM 8730 N N . LEU D 1 42 ? 1.01111 -44.81888 15.61644 1.000 98.14065 67 LEU D N 1
ATOM 8731 C CA . LEU D 1 42 ? 2.24867 -44.55814 16.34270 1.000 98.07164 67 LEU D CA 1
ATOM 8732 C C . LEU D 1 42 ? 3.08047 -43.48847 15.64522 1.000 99.57777 67 LEU D C 1
ATOM 8733 O O . LEU D 1 42 ? 3.58296 -42.55271 16.28625 1.000 98.10265 67 LEU D O 1
ATOM 8749 N N . ASN D 1 43 ? 3.24328 -43.61420 14.32611 1.000 79.66487 68 ASN D N 1
ATOM 8750 C CA . ASN D 1 43 ? 4.07394 -42.66884 13.58903 1.000 78.57957 68 ASN D CA 1
ATOM 8751 C C . ASN D 1 43 ? 3.56036 -41.24394 13.71457 1.000 79.11715 68 ASN D C 1
ATOM 8752 O O . ASN D 1 43 ? 4.35351 -40.29959 13.71599 1.000 78.48168 68 ASN D O 1
ATOM 8763 N N . GLY D 1 44 ? 2.24608 -41.06395 13.81998 1.000 96.79229 69 GLY D N 1
ATOM 8764 C CA . GLY D 1 44 ? 1.69679 -39.72325 13.90417 1.000 98.36399 69 GLY D CA 1
ATOM 8765 C C . GLY D 1 44 ? 2.00553 -39.02038 15.20880 1.000 100.30092 69 GLY D C 1
ATOM 8766 O O . GLY D 1 44 ? 2.05534 -37.78722 15.25558 1.000 104.05280 69 GLY D O 1
ATOM 8770 N N . LYS D 1 45 ? 2.21373 -39.78386 16.28116 1.000 88.45325 70 LYS D N 1
ATOM 8771 C CA . LYS D 1 45 ? 2.47646 -39.17864 17.58033 1.000 90.62874 70 LYS D CA 1
ATOM 8772 C C . LYS D 1 45 ? 3.95013 -38.82664 17.74444 1.000 92.78006 70 LYS D C 1
ATOM 8773 O O . LYS D 1 45 ? 4.28443 -37.78240 18.31613 1.000 91.09105 70 LYS D O 1
ATOM 8777 N N . GLY D 1 46 ? 4.84158 -39.68332 17.25409 1.000 95.19429 71 GLY D N 1
ATOM 8778 C CA . GLY D 1 46 ? 6.26090 -39.44889 17.39846 1.000 96.56811 71 GLY D CA 1
ATOM 8779 C C . GLY D 1 46 ? 7.12693 -40.37348 16.56558 1.000 95.71711 71 GLY D C 1
ATOM 8780 O O . GLY D 1 46 ? 6.76317 -40.72817 15.43779 1.000 93.52174 71 GLY D O 1
ATOM 8784 N N . GLN D 1 47 ? 8.27665 -40.77030 17.11552 1.000 111.77795 72 GLN D N 1
ATOM 8785 C CA . GLN D 1 47 ? 9.24890 -41.57338 16.35729 1.000 110.81345 72 GLN D CA 1
ATOM 8786 C C . GLN D 1 47 ? 10.24708 -42.15868 17.34256 1.000 108.60552 72 GLN D C 1
ATOM 8787 O O . GLN D 1 47 ? 10.95271 -41.40701 18.02606 1.000 109.80794 72 GLN D O 1
ATOM 8801 N N . SER D 1 48 ? 10.33004 -43.48749 17.38081 1.000 88.58583 73 SER D N 1
ATOM 8802 C CA . SER D 1 48 ? 11.22649 -44.19012 18.30219 1.000 85.34477 73 SER D CA 1
ATOM 8803 C C . SER D 1 48 ? 11.93752 -45.31833 17.56584 1.000 82.59585 73 SER D C 1
ATOM 8804 O O . SER D 1 48 ? 11.67724 -46.50322 17.79887 1.000 82.78969 73 SER D O 1
ATOM 8812 N N . PRO D 1 49 ? 12.86934 -44.98152 16.68060 1.000 97.00968 74 PRO D N 1
ATOM 8813 C CA . PRO D 1 49 ? 13.59774 -46.02332 15.95077 1.000 95.78538 74 PRO D CA 1
ATOM 8814 C C . PRO D 1 49 ? 14.63995 -46.69374 16.82719 1.000 95.31443 74 PRO D C 1
ATOM 8815 O O . PRO D 1 49 ? 15.16724 -46.10539 17.77650 1.000 94.62017 74 PRO D O 1
ATOM 8826 N N . HIS D 1 50 ? 14.93562 -47.94692 16.48626 1.000 80.39249 75 HIS D N 1
ATOM 8827 C CA . HIS D 1 50 ? 15.92772 -48.73166 17.20311 1.000 82.42129 75 HIS D CA 1
ATOM 8828 C C . HIS D 1 50 ? 17.23671 -48.87544 16.43878 1.000 79.96156 75 HIS D C 1
ATOM 8829 O O . HIS D 1 50 ? 18.18957 -49.46504 16.96646 1.000 78.39473 75 HIS D O 1
ATOM 8843 N N . THR D 1 51 ? 17.31541 -48.34959 15.21960 1.000 86.77592 76 THR D N 1
ATOM 8844 C CA . THR D 1 51 ? 18.47946 -48.56713 14.37317 1.000 87.34574 76 THR D CA 1
ATOM 8845 C C . THR D 1 51 ? 18.70028 -47.37021 13.46022 1.000 85.06316 76 THR D C 1
ATOM 8846 O O . THR D 1 51 ? 17.74752 -46.71858 13.02802 1.000 83.45803 76 THR D O 1
ATOM 8857 N N . LEU D 1 52 ? 19.97244 -47.08803 13.17965 1.000 102.17937 77 LEU D N 1
ATOM 8858 C CA . LEU D 1 52 ? 20.38080 -46.09341 12.19451 1.000 100.13562 77 LEU D CA 1
ATOM 8859 C C . LEU D 1 52 ? 21.08310 -46.81887 11.05713 1.000 98.49445 77 LEU D C 1
ATOM 8860 O O . LEU D 1 52 ? 22.05465 -47.54763 11.28755 1.000 99.79425 77 LEU D O 1
ATOM 8876 N N . TRP D 1 53 ? 20.60400 -46.60699 9.83675 1.000 69.99514 78 TRP D N 1
ATOM 8877 C CA . TRP D 1 53 ? 21.19466 -47.19527 8.63820 1.000 69.84963 78 TRP D CA 1
ATOM 8878 C C . TRP D 1 53 ? 22.01957 -46.11819 7.93258 1.000 69.04373 78 TRP D C 1
ATOM 8879 O O . TRP D 1 53 ? 21.47295 -45.11881 7.44776 1.000 68.52500 78 TRP D O 1
ATOM 8900 N N . ILE D 1 54 ? 23.33082 -46.31268 7.88971 1.000 71.50239 79 ILE D N 1
ATOM 8901 C CA . ILE D 1 54 ? 24.21348 -45.53067 7.03490 1.000 71.07933 79 ILE D CA 1
ATOM 8902 C C . ILE D 1 54 ? 24.58955 -46.41999 5.85966 1.000 71.30966 79 ILE D C 1
ATOM 8903 O O . ILE D 1 54 ? 25.24181 -47.45787 6.03638 1.000 71.82046 79 ILE D O 1
ATOM 8919 N N . GLY D 1 55 ? 24.17241 -46.03388 4.66032 1.000 68.37633 80 GLY D N 1
ATOM 8920 C CA . GLY D 1 55 ? 24.42851 -46.87435 3.51125 1.000 68.80488 80 GLY D CA 1
ATOM 8921 C C . GLY D 1 55 ? 24.64487 -46.03826 2.27740 1.000 68.37442 80 GLY D C 1
ATOM 8922 O O . GLY D 1 55 ? 24.43796 -44.83314 2.27974 1.000 67.74005 80 GLY D O 1
ATOM 8926 N N . CYS D 1 56 ? 25.06742 -46.70189 1.21466 1.000 68.85210 81 CYS D N 1
ATOM 8927 C CA . CYS D 1 56 ? 25.29634 -46.01624 -0.04400 1.000 68.66048 81 CYS D CA 1
ATOM 8928 C C . CYS D 1 56 ? 23.96716 -45.62371 -0.68316 1.000 68.61474 81 CYS D C 1
ATOM 8929 O O . CYS D 1 56 ? 22.94346 -46.30086 -0.53900 1.000 69.00437 81 CYS D O 1
ATOM 8937 N N . SER D 1 57 ? 23.99710 -44.51437 -1.41082 1.000 78.52604 82 SER D N 1
ATOM 8938 C CA . SER D 1 57 ? 22.81021 -43.99985 -2.08277 1.000 78.16206 82 SER D CA 1
ATOM 8939 C C . SER D 1 57 ? 22.36314 -44.86124 -3.25395 1.000 77.60309 82 SER D C 1
ATOM 8940 O O . SER D 1 57 ? 21.40369 -44.48746 -3.93242 1.000 80.70255 82 SER D O 1
ATOM 8948 N N . ASP D 1 58 ? 23.02781 -45.97875 -3.51558 1.000 70.60058 83 ASP D N 1
ATOM 8949 C CA . ASP D 1 58 ? 22.63663 -46.83831 -4.62102 1.000 73.94151 83 ASP D CA 1
ATOM 8950 C C . ASP D 1 58 ? 21.15369 -47.21098 -4.51999 1.000 73.84946 83 ASP D C 1
ATOM 8951 O O . ASP D 1 58 ? 20.61309 -47.42441 -3.42812 1.000 71.05897 83 ASP D O 1
ATOM 8960 N N . SER D 1 59 ? 20.49729 -47.29542 -5.67764 1.000 78.73921 84 SER D N 1
ATOM 8961 C CA . SER D 1 59 ? 19.05344 -47.48038 -5.72915 1.000 78.74027 84 SER D CA 1
ATOM 8962 C C . SER D 1 59 ? 18.60448 -48.87950 -5.31108 1.000 79.50883 84 SER D C 1
ATOM 8963 O O . SER D 1 59 ? 17.40323 -49.18538 -5.40563 1.000 77.73337 84 SER D O 1
ATOM 8971 N N . ARG D 1 60 ? 19.52461 -49.72636 -4.84766 1.000 84.24762 85 ARG D N 1
ATOM 8972 C CA . ARG D 1 60 ? 19.18800 -51.11048 -4.50883 1.000 83.82004 85 ARG D CA 1
ATOM 8973 C C . ARG D 1 60 ? 19.78681 -51.56846 -3.19496 1.000 83.48958 85 ARG D C 1
ATOM 8974 O O . ARG D 1 60 ? 19.40938 -52.64727 -2.71932 1.000 83.81609 85 ARG D O 1
ATOM 8995 N N . ALA D 1 61 ? 20.70072 -50.80736 -2.58824 1.000 72.30280 86 ALA D N 1
ATOM 8996 C CA . ALA D 1 61 ? 21.30291 -51.15581 -1.31439 1.000 72.09820 86 ALA D CA 1
ATOM 8997 C C . ALA D 1 61 ? 20.66794 -50.40419 -0.15507 1.000 71.39038 86 ALA D C 1
ATOM 8998 O O . ALA D 1 61 ? 21.31078 -50.23952 0.88382 1.000 71.06529 86 ALA D O 1
ATOM 9005 N N . GLY D 1 62 ? 19.42965 -49.95947 -0.30939 1.000 73.01485 87 GLY D N 1
ATOM 9006 C CA . GLY D 1 62 ? 18.75894 -49.23422 0.74243 1.000 72.90969 87 GLY D CA 1
ATOM 9007 C C . GLY D 1 62 ? 18.29147 -50.11939 1.88202 1.000 75.41646 87 GLY D C 1
ATOM 9008 O O . GLY D 1 62 ? 18.24472 -51.35022 1.78390 1.000 73.62231 87 GLY D O 1
ATOM 9012 N N . GLU D 1 63 ? 17.91660 -49.45843 2.98410 1.000 82.42554 88 GLU D N 1
ATOM 9013 C CA . GLU D 1 63 ? 17.49064 -50.18236 4.17833 1.000 82.38736 88 GLU D CA 1
ATOM 9014 C C . GLU D 1 63 ? 16.31947 -51.12209 3.90546 1.000 85.91400 88 GLU D C 1
ATOM 9015 O O . GLU D 1 63 ? 16.13183 -52.08930 4.65363 1.000 87.97914 88 GLU D O 1
ATOM 9027 N N . GLN D 1 64 ? 15.52432 -50.86310 2.86275 1.000 101.76356 89 GLN D N 1
ATOM 9028 C CA . GLN D 1 64 ? 14.39033 -51.73079 2.56052 1.000 102.12240 89 GLN D CA 1
ATOM 9029 C C . GLN D 1 64 ? 14.79990 -53.19493 2.46241 1.000 104.04532 89 GLN D C 1
ATOM 9030 O O . GLN D 1 64 ? 13.94639 -54.07865 2.58161 1.000 106.83066 89 GLN D O 1
ATOM 9044 N N . CYS D 1 65 ? 16.08643 -53.47304 2.25215 1.000 87.81925 90 CYS D N 1
ATOM 9045 C CA . CYS D 1 65 ? 16.56353 -54.84902 2.22255 1.000 85.37714 90 CYS D CA 1
ATOM 9046 C C . CYS D 1 65 ? 16.34646 -55.55939 3.54821 1.000 88.04950 90 CYS D C 1
ATOM 9047 O O . CYS D 1 65 ? 16.41993 -56.79329 3.59526 1.000 88.84017 90 CYS D O 1
ATOM 9055 N N . LEU D 1 66 ? 16.07729 -54.81966 4.62534 1.000 102.14875 91 LEU D N 1
ATOM 9056 C CA . LEU D 1 66 ? 15.81381 -55.41364 5.92887 1.000 105.65086 91 LEU D CA 1
ATOM 9057 C C . LEU D 1 66 ? 14.33310 -55.39719 6.29328 1.000 105.62333 91 LEU D C 1
ATOM 9058 O O . LEU D 1 66 ? 13.98657 -55.57844 7.46419 1.000 104.68218 91 LEU D O 1
ATOM 9074 N N . ALA D 1 67 ? 13.44797 -55.18875 5.31838 1.000 130.20547 92 ALA D N 1
ATOM 9075 C CA . ALA D 1 67 ? 12.01245 -55.09896 5.55928 1.000 132.14465 92 ALA D CA 1
ATOM 9076 C C . ALA D 1 67 ? 11.77265 -53.93249 6.49925 1.000 132.40094 92 ALA D C 1
ATOM 9077 O O . ALA D 1 67 ? 12.20300 -52.81261 6.16606 1.000 132.27548 92 ALA D O 1
ATOM 9081 N N . THR D 1 68 ? 11.12929 -54.12167 7.65083 1.000 77.64054 93 THR D N 1
ATOM 9082 C CA . THR D 1 68 ? 10.90874 -53.03238 8.59845 1.000 75.05568 93 THR D CA 1
ATOM 9083 C C . THR D 1 68 ? 9.81061 -52.10062 8.09184 1.000 74.95618 93 THR D C 1
ATOM 9084 O O . THR D 1 68 ? 9.60172 -51.96333 6.88147 1.000 74.76474 93 THR D O 1
ATOM 9088 N N . LEU D 1 69 ? 9.11569 -51.45185 9.01058 1.000 75.22884 94 LEU D N 1
ATOM 9089 C CA . LEU D 1 69 ? 8.04094 -50.52416 8.72288 1.000 75.35306 94 LEU D CA 1
ATOM 9090 C C . LEU D 1 69 ? 8.45840 -49.08661 9.01906 1.000 74.76648 94 LEU D C 1
ATOM 9091 O O . LEU D 1 69 ? 9.51154 -48.83563 9.61754 1.000 74.31813 94 LEU D O 1
ATOM 9095 N N . PRO D 1 70 ? 7.65313 -48.11108 8.60102 1.000 77.13093 95 PRO D N 1
ATOM 9096 C CA . PRO D 1 70 ? 7.93266 -46.71870 8.96645 1.000 76.03379 95 PRO D CA 1
ATOM 9097 C C . PRO D 1 70 ? 8.07418 -46.56486 10.47373 1.000 76.54225 95 PRO D C 1
ATOM 9098 O O . PRO D 1 70 ? 7.21262 -46.99515 11.24668 1.000 77.33495 95 PRO D O 1
ATOM 9109 N N . GLY D 1 71 ? 9.17746 -45.94316 10.88885 1.000 83.38578 96 GLY D N 1
ATOM 9110 C CA . GLY D 1 71 ? 9.44726 -45.70369 12.28748 1.000 82.54140 96 GLY D CA 1
ATOM 9111 C C . GLY D 1 71 ? 10.39878 -46.67072 12.94720 1.000 82.45828 96 GLY D C 1
ATOM 9112 O O . GLY D 1 71 ? 10.42981 -46.72945 14.18259 1.000 82.58159 96 GLY D O 1
ATOM 9116 N N . GLU D 1 72 ? 11.17600 -47.42003 12.17252 1.000 102.72276 97 GLU D N 1
ATOM 9117 C CA . GLU D 1 72 ? 12.09225 -48.40960 12.71577 1.000 105.57736 97 GLU D CA 1
ATOM 9118 C C . GLU D 1 72 ? 13.55570 -48.10344 12.44656 1.000 103.81409 97 GLU D C 1
ATOM 9119 O O . GLU D 1 72 ? 14.41112 -48.49477 13.24911 1.000 103.48165 97 GLU D O 1
ATOM 9131 N N . ILE D 1 73 ? 13.87149 -47.41828 11.34869 1.000 72.96798 98 ILE D N 1
ATOM 9132 C CA . ILE D 1 73 ? 15.25932 -47.23997 10.91879 1.000 72.65740 98 ILE D CA 1
ATOM 9133 C C . ILE D 1 73 ? 15.48559 -45.79437 10.49566 1.000 71.11062 98 ILE D C 1
ATOM 9134 O O . ILE D 1 73 ? 14.96167 -45.35669 9.46349 1.000 70.80677 98 ILE D O 1
ATOM 9150 N N . PHE D 1 74 ? 16.26107 -45.05488 11.28924 1.000 104.05192 99 PHE D N 1
ATOM 9151 C CA . PHE D 1 74 ? 16.84267 -43.79418 10.83371 1.000 102.84838 99 PHE D CA 1
ATOM 9152 C C . PHE D 1 74 ? 17.79760 -44.07811 9.68242 1.000 98.17166 99 PHE D C 1
ATOM 9153 O O . PHE D 1 74 ? 18.61377 -44.99989 9.76618 1.000 98.60485 99 PHE D O 1
ATOM 9170 N N . VAL D 1 75 ? 17.70166 -43.29823 8.61129 1.000 70.74697 100 VAL D N 1
ATOM 9171 C CA . VAL D 1 75 ? 18.47340 -43.55730 7.40352 1.000 70.68561 100 VAL D CA 1
ATOM 9172 C C . VAL D 1 75 ? 19.21685 -42.30327 6.96343 1.000 72.57231 100 VAL D C 1
ATOM 9173 O O . VAL D 1 75 ? 18.65512 -41.20175 6.94548 1.000 72.31738 100 VAL D O 1
ATOM 9186 N N . HIS D 1 76 ? 20.48473 -42.48013 6.59188 1.000 89.26274 101 HIS D N 1
ATOM 9187 C CA . HIS D 1 76 ? 21.24004 -41.49994 5.82357 1.000 85.55951 101 HIS D CA 1
ATOM 9188 C C . HIS D 1 76 ? 21.95221 -42.25555 4.71122 1.000 83.53923 101 HIS D C 1
ATOM 9189 O O . HIS D 1 76 ? 22.64684 -43.24219 4.97779 1.000 84.15232 101 HIS D O 1
ATOM 9203 N N . ARG D 1 77 ? 21.76641 -41.81504 3.47031 1.000 68.10362 102 ARG D N 1
ATOM 9204 C CA . ARG D 1 77 ? 22.38452 -42.46768 2.32142 1.000 69.89763 102 ARG D CA 1
ATOM 9205 C C . ARG D 1 77 ? 23.11796 -41.42099 1.49560 1.000 71.84705 102 ARG D C 1
ATOM 9206 O O . ARG D 1 77 ? 22.49667 -40.47922 0.98846 1.000 71.32915 102 ARG D O 1
ATOM 9227 N N . ASN D 1 78 ? 24.43217 -41.58166 1.37053 1.000 78.12088 103 ASN D N 1
ATOM 9228 C CA . ASN D 1 78 ? 25.26177 -40.78249 0.47336 1.000 79.74827 103 ASN D CA 1
ATOM 9229 C C . ASN D 1 78 ? 26.00330 -41.72308 -0.47515 1.000 79.78855 103 ASN D C 1
ATOM 9230 O O . ASN D 1 78 ? 25.81954 -42.94444 -0.44497 1.000 76.24877 103 ASN D O 1
ATOM 9241 N N . ILE D 1 79 ? 26.85547 -41.14239 -1.31965 1.000 66.43459 104 ILE D N 1
ATOM 9242 C CA . ILE D 1 79 ? 27.57686 -41.93772 -2.30271 1.000 67.07224 104 ILE D CA 1
ATOM 9243 C C . ILE D 1 79 ? 28.64829 -42.76310 -1.60288 1.000 67.32213 104 ILE D C 1
ATOM 9244 O O . ILE D 1 79 ? 29.49567 -42.22432 -0.87626 1.000 66.90449 104 ILE D O 1
ATOM 9260 N N . ALA D 1 80 ? 28.61199 -44.08283 -1.82029 1.000 68.11895 105 ALA D N 1
ATOM 9261 C CA . ALA D 1 80 ? 29.64464 -45.00911 -1.35970 1.000 68.67054 105 ALA D CA 1
ATOM 9262 C C . ALA D 1 80 ? 29.72069 -45.10028 0.16053 1.000 68.41457 105 ALA D C 1
ATOM 9263 O O . ALA D 1 80 ? 30.75813 -45.48469 0.70901 1.000 68.75948 105 ALA D O 1
ATOM 9270 N N . ASN D 1 81 ? 28.62299 -44.79427 0.85069 1.000 67.98036 106 ASN D N 1
ATOM 9271 C CA . ASN D 1 81 ? 28.54773 -44.86474 2.30990 1.000 67.87405 106 ASN D CA 1
ATOM 9272 C C . ASN D 1 81 ? 29.84938 -44.40682 2.95614 1.000 67.73415 106 ASN D C 1
ATOM 9273 O O . ASN D 1 81 ? 30.67232 -45.23621 3.36356 1.000 68.39998 106 ASN D O 1
ATOM 9284 N N . ILE D 1 82 ? 30.04278 -43.08933 3.04904 1.000 91.70007 107 ILE D N 1
ATOM 9285 C CA . ILE D 1 82 ? 31.26741 -42.50042 3.57607 1.000 92.11047 107 ILE D CA 1
ATOM 9286 C C . ILE D 1 82 ? 30.94124 -41.73874 4.85081 1.000 92.84331 107 ILE D C 1
ATOM 9287 O O . ILE D 1 82 ? 29.94710 -41.00911 4.90913 1.000 95.51082 107 ILE D O 1
ATOM 9303 N N . VAL D 1 83 ? 31.77949 -41.90788 5.86818 1.000 72.42481 108 VAL D N 1
ATOM 9304 C CA . VAL D 1 83 ? 31.68646 -41.15013 7.11192 1.000 78.77862 108 VAL D CA 1
ATOM 9305 C C . VAL D 1 83 ? 32.94223 -40.28666 7.21168 1.000 81.55432 108 VAL D C 1
ATOM 9306 O O . VAL D 1 83 ? 34.04862 -40.79154 7.45781 1.000 79.65577 108 VAL D O 1
ATOM 9319 N N . ASN D 1 84 ? 32.77223 -38.98287 7.01676 1.000 89.74209 109 ASN D N 1
ATOM 9320 C CA . ASN D 1 84 ? 33.85148 -38.00807 7.07411 1.000 92.73276 109 ASN D CA 1
ATOM 9321 C C . ASN D 1 84 ? 33.56902 -37.06598 8.23330 1.000 91.81197 109 ASN D C 1
ATOM 9322 O O . ASN D 1 84 ? 32.49281 -36.46227 8.29874 1.000 90.11135 109 ASN D O 1
ATOM 9333 N N . SER D 1 85 ? 34.53601 -36.93726 9.14427 1.000 97.18422 110 SER D N 1
ATOM 9334 C CA . SER D 1 85 ? 34.33948 -36.10687 10.32825 1.000 98.41962 110 SER D CA 1
ATOM 9335 C C . SER D 1 85 ? 34.16958 -34.62734 10.00017 1.000 96.51952 110 SER D C 1
ATOM 9336 O O . SER D 1 85 ? 33.86946 -33.84300 10.90880 1.000 94.77626 110 SER D O 1
ATOM 9344 N N . ASN D 1 86 ? 34.34225 -34.23353 8.73795 1.000 77.83950 111 ASN D N 1
ATOM 9345 C CA . ASN D 1 86 ? 34.16237 -32.85181 8.32029 1.000 78.58181 111 ASN D CA 1
ATOM 9346 C C . ASN D 1 86 ? 32.91011 -32.63383 7.48581 1.000 76.30952 111 ASN D C 1
ATOM 9347 O O . ASN D 1 86 ? 32.69486 -31.51559 6.99899 1.000 73.78386 111 ASN D O 1
ATOM 9358 N N . ASP D 1 87 ? 32.08362 -33.66705 7.30103 1.000 99.05062 112 ASP D N 1
ATOM 9359 C CA . ASP D 1 87 ? 30.87008 -33.56857 6.49756 1.000 95.60507 112 ASP D CA 1
ATOM 9360 C C . ASP D 1 87 ? 29.70997 -33.20154 7.41606 1.000 94.48932 112 ASP D C 1
ATOM 9361 O O . ASP D 1 87 ? 29.27923 -34.01492 8.23862 1.000 96.08317 112 ASP D O 1
ATOM 9370 N N . PHE D 1 88 ? 29.19800 -31.97520 7.27030 1.000 75.61208 113 PHE D N 1
ATOM 9371 C CA . PHE D 1 88 ? 28.11904 -31.51686 8.14032 1.000 73.06979 113 PHE D CA 1
ATOM 9372 C C . PHE D 1 88 ? 26.87895 -32.39802 7.99854 1.000 75.76903 113 PHE D C 1
ATOM 9373 O O . PHE D 1 88 ? 26.18380 -32.66989 8.98417 1.000 74.19161 113 PHE D O 1
ATOM 9377 N N . SER D 1 89 ? 26.58428 -32.85626 6.77983 1.000 89.67927 114 SER D N 1
ATOM 9378 C CA . SER D 1 89 ? 25.35191 -33.60038 6.54295 1.000 89.68057 114 SER D CA 1
ATOM 9379 C C . SER D 1 89 ? 25.32349 -34.88601 7.36019 1.000 91.32172 114 SER D C 1
ATOM 9380 O O . SER D 1 89 ? 24.39537 -35.12531 8.14117 1.000 91.50146 114 SER D O 1
ATOM 9388 N N . SER D 1 90 ? 26.33245 -35.73576 7.18244 1.000 86.49691 115 SER D N 1
ATOM 9389 C CA . SER D 1 90 ? 26.40131 -36.99308 7.91705 1.000 86.91263 115 SER D CA 1
ATOM 9390 C C . SER D 1 90 ? 26.47939 -36.72331 9.41398 1.000 87.34044 115 SER D C 1
ATOM 9391 O O . SER D 1 90 ? 25.51756 -36.97939 10.14321 1.000 87.16679 115 SER D O 1
ATOM 9399 N N . GLN D 1 91 ? 27.61064 -36.17738 9.87224 1.000 91.91653 116 GLN D N 1
ATOM 9400 C CA . GLN D 1 91 ? 27.87684 -35.98355 11.29345 1.000 92.80245 116 GLN D CA 1
ATOM 9401 C C . GLN D 1 91 ? 26.66318 -35.44971 12.04623 1.000 91.28605 116 GLN D C 1
ATOM 9402 O O . GLN D 1 91 ? 26.47887 -35.75440 13.22956 1.000 90.34629 116 GLN D O 1
ATOM 9416 N N . GLY D 1 92 ? 25.83081 -34.65413 11.37444 1.000 100.84160 117 GLY D N 1
ATOM 9417 C CA . GLY D 1 92 ? 24.60749 -34.19063 12.00796 1.000 102.61414 117 GLY D CA 1
ATOM 9418 C C . GLY D 1 92 ? 23.68692 -35.33368 12.39043 1.000 101.23449 117 GLY D C 1
ATOM 9419 O O . GLY D 1 92 ? 23.16383 -35.38591 13.50658 1.000 100.07749 117 GLY D O 1
ATOM 9423 N N . VAL D 1 93 ? 23.48363 -36.27287 11.46759 1.000 98.93984 118 VAL D N 1
ATOM 9424 C CA . VAL D 1 93 ? 22.61077 -37.40766 11.74570 1.000 99.55046 118 VAL D CA 1
ATOM 9425 C C . VAL D 1 93 ? 23.14724 -38.21604 12.92365 1.000 98.56506 118 VAL D C 1
ATOM 9426 O O . VAL D 1 93 ? 22.38120 -38.71471 13.75735 1.000 99.41985 118 VAL D O 1
ATOM 9439 N N . ILE D 1 94 ? 24.46636 -38.38011 12.99974 1.000 80.70291 119 ILE D N 1
ATOM 9440 C CA . ILE D 1 94 ? 25.03936 -39.23572 14.03219 1.000 80.13056 119 ILE D CA 1
ATOM 9441 C C . ILE D 1 94 ? 24.87322 -38.58907 15.40109 1.000 80.64634 119 ILE D C 1
ATOM 9442 O O . ILE D 1 94 ? 24.66455 -39.27415 16.40938 1.000 79.19509 119 ILE D O 1
ATOM 9458 N N . GLN D 1 95 ? 24.96606 -37.26052 15.45885 1.000 99.82836 120 GLN D N 1
ATOM 9459 C CA . GLN D 1 95 ? 24.72413 -36.55187 16.70873 1.000 99.96125 120 GLN D CA 1
ATOM 9460 C C . GLN D 1 95 ? 23.27402 -36.71167 17.15103 1.000 99.87886 120 GLN D C 1
ATOM 9461 O O . GLN D 1 95 ? 22.99523 -37.08535 18.29652 1.000 98.46462 120 GLN D O 1
ATOM 9475 N N . PHE D 1 96 ? 22.33302 -36.43645 16.24635 1.000 95.37626 121 PHE D N 1
ATOM 9476 C CA . PHE D 1 96 ? 20.91866 -36.49167 16.60461 1.000 95.72228 121 PHE D CA 1
ATOM 9477 C C . PHE D 1 96 ? 20.50005 -37.90541 16.99237 1.000 96.81639 121 PHE D C 1
ATOM 9478 O O . PHE D 1 96 ? 19.76082 -38.09993 17.96580 1.000 96.64630 121 PHE D O 1
ATOM 9495 N N . ALA D 1 97 ? 20.97142 -38.90650 16.25069 1.000 102.64740 122 ALA D N 1
ATOM 9496 C CA . ALA D 1 97 ? 20.53731 -40.27441 16.49701 1.000 101.66833 122 ALA D CA 1
ATOM 9497 C C . ALA D 1 97 ? 20.89835 -40.72814 17.90557 1.000 102.96699 122 ALA D C 1
ATOM 9498 O O . ALA D 1 97 ? 20.06065 -41.28817 18.62629 1.000 104.79794 122 ALA D O 1
ATOM 9505 N N . ILE D 1 98 ? 22.14455 -40.49774 18.31645 1.000 75.65635 123 ILE D N 1
ATOM 9506 C CA . ILE D 1 98 ? 22.61333 -41.03720 19.58620 1.000 76.85888 123 ILE D CA 1
ATOM 9507 C C . ILE D 1 98 ? 22.13660 -40.17921 20.75071 1.000 78.96946 123 ILE D C 1
ATOM 9508 O O . ILE D 1 98 ? 21.64747 -40.69859 21.76360 1.000 81.44475 123 ILE D O 1
ATOM 9524 N N . ASP D 1 99 ? 22.26578 -38.85656 20.62834 1.000 116.86762 124 ASP D N 1
ATOM 9525 C CA . ASP D 1 99 ? 21.99882 -37.98725 21.76890 1.000 118.15459 124 ASP D CA 1
ATOM 9526 C C . ASP D 1 99 ? 20.51910 -37.96241 22.12778 1.000 116.88781 124 ASP D C 1
ATOM 9527 O O . ASP D 1 99 ? 20.16478 -37.90513 23.31236 1.000 117.92226 124 ASP D O 1
ATOM 9536 N N . VAL D 1 100 ? 19.64289 -38.01327 21.12611 1.000 79.98292 125 VAL D N 1
ATOM 9537 C CA . VAL D 1 100 ? 18.22256 -37.78459 21.35244 1.000 82.88266 125 VAL D CA 1
ATOM 9538 C C . VAL D 1 100 ? 17.44599 -39.08693 21.18865 1.000 81.82941 125 VAL D C 1
ATOM 9539 O O . VAL D 1 100 ? 16.95064 -39.66192 22.16950 1.000 79.27848 125 VAL D O 1
ATOM 9552 N N . LEU D 1 101 ? 17.32930 -39.56212 19.94713 1.000 78.77029 126 LEU D N 1
ATOM 9553 C CA . LEU D 1 101 ? 16.55045 -40.76500 19.69067 1.000 79.18559 126 LEU D CA 1
ATOM 9554 C C . LEU D 1 101 ? 17.13446 -41.99783 20.37137 1.000 80.33352 126 LEU D C 1
ATOM 9555 O O . LEU D 1 101 ? 16.45596 -43.03441 20.43211 1.000 78.75377 126 LEU D O 1
ATOM 9571 N N . LYS D 1 102 ? 18.36269 -41.91331 20.88337 1.000 102.48818 127 LYS D N 1
ATOM 9572 C CA . LYS D 1 102 ? 18.96669 -43.00160 21.65009 1.000 103.08395 127 LYS D CA 1
ATOM 9573 C C . LYS D 1 102 ? 18.82267 -44.33484 20.91823 1.000 99.71324 127 LYS D C 1
ATOM 9574 O O . LYS D 1 102 ? 18.36836 -45.33296 21.47364 1.000 99.39665 127 LYS D O 1
ATOM 9593 N N . VAL D 1 103 ? 19.21934 -44.34042 19.64615 1.000 89.92173 128 VAL D N 1
ATOM 9594 C CA . VAL D 1 103 ? 19.18177 -45.54420 18.82714 1.000 84.43381 128 VAL D CA 1
ATOM 9595 C C . VAL D 1 103 ? 19.93621 -46.65379 19.55205 1.000 83.92680 128 VAL D C 1
ATOM 9596 O O . VAL D 1 103 ? 20.90020 -46.39581 20.27942 1.000 89.27632 128 VAL D O 1
ATOM 9609 N N . LYS D 1 104 ? 19.49939 -47.89366 19.37010 1.000 127.06617 129 LYS D N 1
ATOM 9610 C CA . LYS D 1 104 ? 20.13254 -49.02016 20.04014 1.000 128.36609 129 LYS D CA 1
ATOM 9611 C C . LYS D 1 104 ? 21.26670 -49.62501 19.22613 1.000 128.23384 129 LYS D C 1
ATOM 9612 O O . LYS D 1 104 ? 22.18641 -50.21621 19.80346 1.000 130.27077 129 LYS D O 1
ATOM 9616 N N . LYS D 1 105 ? 21.22879 -49.48607 17.90269 1.000 86.66281 130 LYS D N 1
ATOM 9617 C CA . LYS D 1 105 ? 22.24348 -50.06987 17.04016 1.000 86.90364 130 LYS D CA 1
ATOM 9618 C C . LYS D 1 105 ? 22.46544 -49.15048 15.85008 1.000 85.79030 130 LYS D C 1
ATOM 9619 O O . LYS D 1 105 ? 21.57988 -48.38427 15.46450 1.000 83.95594 130 LYS D O 1
ATOM 9623 N N . ILE D 1 106 ? 23.66364 -49.22936 15.27655 1.000 86.94110 131 ILE D N 1
ATOM 9624 C CA . ILE D 1 106 ? 24.04052 -48.45345 14.10226 1.000 85.06302 131 ILE D CA 1
ATOM 9625 C C . ILE D 1 106 ? 24.63966 -49.40867 13.08494 1.000 82.10526 131 ILE D C 1
ATOM 9626 O O . ILE D 1 106 ? 25.49315 -50.23458 13.43056 1.000 82.53540 131 ILE D O 1
ATOM 9642 N N . ILE D 1 107 ? 24.21364 -49.28211 11.83435 1.000 77.91992 132 ILE D N 1
ATOM 9643 C CA . ILE D 1 107 ? 24.72248 -50.10499 10.74573 1.000 79.45810 132 ILE D CA 1
ATOM 9644 C C . ILE D 1 107 ? 25.25586 -49.17961 9.66002 1.000 78.34852 132 ILE D C 1
ATOM 9645 O O . ILE D 1 107 ? 24.52623 -48.31134 9.16465 1.000 77.29894 132 ILE D O 1
ATOM 9661 N N . VAL D 1 108 ? 26.51816 -49.36553 9.28983 1.000 81.74885 133 VAL D N 1
ATOM 9662 C CA . VAL D 1 108 ? 27.07933 -48.79681 8.07229 1.000 80.81106 133 VAL D CA 1
ATOM 9663 C C . VAL D 1 108 ? 27.24369 -49.94205 7.08601 1.000 81.29172 133 VAL D C 1
ATOM 9664 O O . VAL D 1 108 ? 27.81207 -50.98790 7.42668 1.000 82.67203 133 VAL D O 1
ATOM 9677 N N . CYS D 1 109 ? 26.73038 -49.75881 5.87545 1.000 70.98641 134 CYS D N 1
ATOM 9678 C CA . CYS D 1 109 ? 26.64629 -50.85866 4.92962 1.000 71.66805 134 CYS D CA 1
ATOM 9679 C C . CYS D 1 109 ? 27.01951 -50.38640 3.53923 1.000 71.32150 134 CYS D C 1
ATOM 9680 O O . CYS D 1 109 ? 26.34426 -49.52511 2.96912 1.000 70.61079 134 CYS D O 1
ATOM 9688 N N . GLY D 1 110 ? 28.07217 -50.98011 2.99278 1.000 71.98103 135 GLY D N 1
ATOM 9689 C CA . GLY D 1 110 ? 28.38822 -50.84061 1.59030 1.000 72.02633 135 GLY D CA 1
ATOM 9690 C C . GLY D 1 110 ? 27.57655 -51.80968 0.76646 1.000 72.70510 135 GLY D C 1
ATOM 9691 O O . GLY D 1 110 ? 26.50591 -52.27538 1.17831 1.000 72.79878 135 GLY D O 1
ATOM 9695 N N . HIS D 1 111 ? 28.0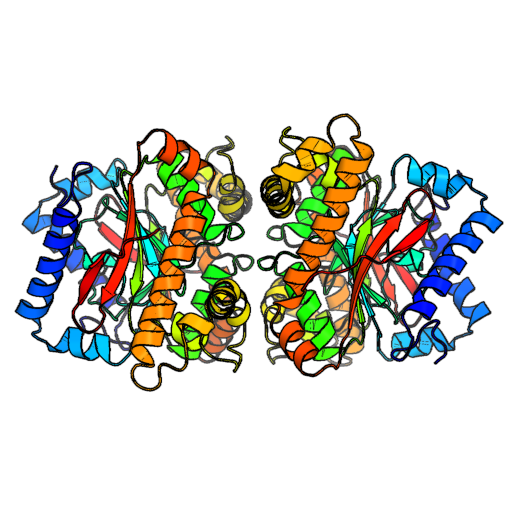9980 -52.13525 -0.41260 1.000 76.62216 136 HIS D N 1
ATOM 9696 C CA . HIS D 1 111 ? 27.42384 -53.10002 -1.27371 1.000 77.65434 136 HIS D CA 1
ATOM 9697 C C . HIS D 1 111 ? 28.30838 -53.39562 -2.46989 1.000 78.28028 136 HIS D C 1
ATOM 9698 O O . HIS D 1 111 ? 29.19421 -52.60898 -2.81247 1.000 81.64846 136 HIS D O 1
ATOM 9713 N N . THR D 1 112 ? 28.04235 -54.53234 -3.11030 1.000 81.00326 137 THR D N 1
ATOM 9714 C CA . THR D 1 112 ? 28.82232 -54.95628 -4.26073 1.000 81.34040 137 THR D CA 1
ATOM 9715 C C . THR D 1 112 ? 28.40410 -54.18357 -5.50817 1.000 81.46449 137 THR D C 1
ATOM 9716 O O . THR D 1 112 ? 27.28410 -53.67280 -5.61192 1.000 80.96757 137 THR D O 1
ATOM 9727 N N . ASP D 1 113 ? 29.33438 -54.10568 -6.46714 1.000 79.51390 138 ASP D N 1
ATOM 9728 C CA . ASP D 1 113 ? 29.16320 -53.29275 -7.67178 1.000 79.82123 138 ASP D CA 1
ATOM 9729 C C . ASP D 1 113 ? 28.86959 -51.83999 -7.30798 1.000 78.74000 138 ASP D C 1
ATOM 9730 O O . ASP D 1 113 ? 28.06382 -51.16995 -7.95736 1.000 78.69851 138 ASP D O 1
ATOM 9739 N N . CYS D 1 114 ? 29.52750 -51.35261 -6.26139 1.000 78.32311 139 CYS D N 1
ATOM 9740 C CA . CYS D 1 114 ? 29.42697 -49.95259 -5.85487 1.000 81.32291 139 CYS D CA 1
ATOM 9741 C C . CYS D 1 114 ? 30.31862 -49.12499 -6.77301 1.000 82.62255 139 CYS D C 1
ATOM 9742 O O . CYS D 1 114 ? 31.53298 -49.05577 -6.58376 1.000 82.90291 139 CYS D O 1
ATOM 9750 N N . GLY D 1 115 ? 29.70981 -48.49387 -7.77682 1.000 96.25657 140 GLY D N 1
ATOM 9751 C CA . GLY D 1 115 ? 30.47954 -47.73515 -8.74722 1.000 99.02134 140 GLY D CA 1
ATOM 9752 C C . GLY D 1 115 ? 31.35981 -46.67067 -8.12267 1.000 101.30077 140 GLY D C 1
ATOM 9753 O O . GLY D 1 115 ? 32.36983 -46.26719 -8.70953 1.000 99.90112 140 GLY D O 1
ATOM 9757 N N . GLY D 1 116 ? 30.98538 -46.19029 -6.94022 1.000 100.71972 141 GLY D N 1
ATOM 9758 C CA . GLY D 1 116 ? 31.85538 -45.27272 -6.22880 1.000 99.99157 141 GLY D CA 1
ATOM 9759 C C . GLY D 1 116 ? 33.17485 -45.91752 -5.84917 1.000 100.51638 141 GLY D C 1
ATOM 9760 O O . GLY D 1 116 ? 34.24882 -45.35859 -6.08302 1.000 103.98031 141 GLY D O 1
ATOM 9764 N N . ILE D 1 117 ? 33.11233 -47.11341 -5.26164 1.000 105.21097 142 ILE D N 1
ATOM 9765 C CA . ILE D 1 117 ? 34.33096 -47.84872 -4.93870 1.000 107.09562 142 ILE D CA 1
ATOM 9766 C C . ILE D 1 117 ? 35.13449 -48.12171 -6.20575 1.000 107.02794 142 ILE D C 1
ATOM 9767 O O . ILE D 1 117 ? 36.36725 -48.03268 -6.20780 1.000 107.81759 142 ILE D O 1
ATOM 9783 N N . TRP D 1 118 ? 34.44864 -48.46619 -7.30215 1.000 75.79342 143 TRP D N 1
ATOM 9784 C CA . TRP D 1 118 ? 35.14278 -48.80312 -8.54062 1.000 77.10417 143 TRP D CA 1
ATOM 9785 C C . TRP D 1 118 ? 35.83530 -47.57849 -9.12912 1.000 77.15333 143 TRP D C 1
ATOM 9786 O O . TRP D 1 118 ? 36.99566 -47.64957 -9.55603 1.000 78.02667 143 TRP D O 1
ATOM 9790 N N . ALA D 1 119 ? 35.13373 -46.44540 -9.17302 1.000 88.61817 144 ALA D N 1
ATOM 9791 C CA . ALA D 1 119 ? 35.73789 -45.23209 -9.71341 1.000 88.91276 144 ALA D CA 1
ATOM 9792 C C . ALA D 1 119 ? 36.93699 -44.80343 -8.87669 1.000 92.98233 144 ALA D C 1
ATOM 9793 O O . ALA D 1 119 ? 37.97594 -44.40701 -9.42030 1.000 95.89093 144 ALA D O 1
ATOM 9800 N N . SER D 1 120 ? 36.80943 -44.86432 -7.54987 1.000 87.19947 145 SER D N 1
ATOM 9801 C CA . SER D 1 120 ? 37.95367 -44.58128 -6.69837 1.000 87.95442 145 SER D CA 1
ATOM 9802 C C . SER D 1 120 ? 39.11684 -45.51530 -7.00354 1.000 92.03314 145 SER D C 1
ATOM 9803 O O . SER D 1 120 ? 40.28107 -45.14818 -6.80332 1.000 98.69685 145 SER D O 1
ATOM 9811 N N . LEU D 1 121 ? 38.82414 -46.71765 -7.49794 1.000 112.16573 146 LEU D N 1
ATOM 9812 C CA . LEU D 1 121 ? 39.86308 -47.64567 -7.92503 1.000 116.14211 146 LEU D CA 1
ATOM 9813 C C . LEU D 1 121 ? 40.31100 -47.31312 -9.34368 1.000 120.89686 146 LEU D C 1
ATOM 9814 O O . LEU D 1 121 ? 40.30693 -48.18448 -10.22020 1.000 121.99811 146 LEU D O 1
ATOM 9818 N N . SER D 1 122 ? 40.70293 -46.06162 -9.57731 1.000 126.29248 147 SER D N 1
ATOM 9819 C CA . SER D 1 122 ? 41.12938 -45.62545 -10.90093 1.000 126.60206 147 SER D CA 1
ATOM 9820 C C . SER D 1 122 ? 41.74204 -44.23779 -10.78717 1.000 129.24733 147 SER D C 1
ATOM 9821 O O . SER D 1 122 ? 41.55508 -43.53623 -9.78774 1.000 125.68976 147 SER D O 1
ATOM 9829 N N . SER D 1 123 ? 42.47882 -43.85360 -11.83032 1.000 174.93180 148 SER D N 1
ATOM 9830 C CA . SER D 1 123 ? 43.12199 -42.54843 -11.89214 1.000 172.30275 148 SER D CA 1
ATOM 9831 C C . SER D 1 123 ? 42.33764 -41.53247 -12.70841 1.000 172.36927 148 SER D C 1
ATOM 9832 O O . SER D 1 123 ? 42.39836 -40.33593 -12.40652 1.000 172.09306 148 SER D O 1
ATOM 9836 N N . LYS D 1 124 ? 41.60674 -41.97615 -13.72992 1.000 119.44135 149 LYS D N 1
ATOM 9837 C CA . LYS D 1 124 ? 40.80845 -41.06258 -14.53870 1.000 117.22452 149 LYS D CA 1
ATOM 9838 C C . LYS D 1 124 ? 39.81940 -40.30882 -13.65799 1.000 117.24114 149 LYS D C 1
ATOM 9839 O O . LYS D 1 124 ? 38.97404 -40.91656 -12.99796 1.000 116.64931 149 LYS D O 1
ATOM 9843 N N . LYS D 1 125 ? 39.92883 -38.98325 -13.64735 1.000 116.06358 150 LYS D N 1
ATOM 9844 C CA . LYS D 1 125 ? 39.05838 -38.16554 -12.81650 1.000 108.14048 150 LYS D CA 1
ATOM 9845 C C . LYS D 1 125 ? 37.60255 -38.32728 -13.24378 1.000 102.25163 150 LYS D C 1
ATOM 9846 O O . LYS D 1 125 ? 37.29452 -38.71019 -14.37600 1.000 101.11877 150 LYS D O 1
ATOM 9850 N N . ILE D 1 126 ? 36.70261 -38.01843 -12.31652 1.000 108.67860 151 ILE D N 1
ATOM 9851 C CA . ILE D 1 126 ? 35.26533 -38.13315 -12.54408 1.000 107.08629 151 ILE D CA 1
ATOM 9852 C C . ILE D 1 126 ? 34.66208 -36.80293 -12.97761 1.000 103.58455 151 ILE D C 1
ATOM 9853 O O . ILE D 1 126 ? 33.90054 -36.74307 -13.94274 1.000 102.60008 151 ILE D O 1
ATOM 9857 N N . GLY D 1 127 ? 34.99097 -35.72759 -12.27335 1.000 99.51182 152 GLY D N 1
ATOM 9858 C CA . GLY D 1 127 ? 34.50560 -34.40213 -12.59163 1.000 93.24287 152 GLY D CA 1
ATOM 9859 C C . GLY D 1 127 ? 33.66102 -33.82206 -11.47355 1.000 93.33925 152 GLY D C 1
ATOM 9860 O O . GLY D 1 127 ? 33.40207 -34.45677 -10.45312 1.000 96.72820 152 GLY D O 1
ATOM 9864 N N . GLY D 1 128 ? 33.23191 -32.58260 -11.68962 1.000 70.04690 153 GLY D N 1
ATOM 9865 C CA . GLY D 1 128 ? 32.36956 -31.91304 -10.73408 1.000 70.37600 153 GLY D CA 1
ATOM 9866 C C . GLY D 1 128 ? 32.89470 -32.00445 -9.32304 1.000 71.42387 153 GLY D C 1
ATOM 9867 O O . GLY D 1 128 ? 34.08692 -31.81002 -9.05909 1.000 72.77751 153 GLY D O 1
ATOM 9871 N N . VAL D 1 129 ? 31.98509 -32.31654 -8.39264 1.000 76.52031 154 VAL D N 1
ATOM 9872 C CA . VAL D 1 129 ? 32.35962 -32.49385 -6.99200 1.000 76.46652 154 VAL D CA 1
ATOM 9873 C C . VAL D 1 129 ? 32.69921 -33.94091 -6.65751 1.000 77.39224 154 VAL D C 1
ATOM 9874 O O . VAL D 1 129 ? 33.24419 -34.20748 -5.57190 1.000 76.79045 154 VAL D O 1
ATOM 9887 N N . LEU D 1 130 ? 32.41750 -34.88198 -7.55968 1.000 104.57822 155 LEU D N 1
ATOM 9888 C CA . LEU D 1 130 ? 32.61868 -36.29194 -7.24142 1.000 107.52173 155 LEU D CA 1
ATOM 9889 C C . LEU D 1 130 ? 34.06654 -36.57656 -6.86231 1.000 105.66639 155 LEU D C 1
ATOM 9890 O O . LEU D 1 130 ? 34.33222 -37.34598 -5.93172 1.000 105.15554 155 LEU D O 1
ATOM 9894 N N . ASP D 1 131 ? 35.01728 -35.96551 -7.56841 1.000 90.02436 156 ASP D N 1
ATOM 9895 C CA . ASP D 1 131 ? 36.42336 -36.23615 -7.28701 1.000 91.11913 156 ASP D CA 1
ATOM 9896 C C . ASP D 1 131 ? 36.79280 -35.86493 -5.85718 1.000 88.93972 156 ASP D C 1
ATOM 9897 O O . ASP D 1 131 ? 37.63834 -36.52525 -5.24357 1.000 88.83090 156 ASP D O 1
ATOM 9906 N N . LEU D 1 132 ? 36.17072 -34.82137 -5.30809 1.000 79.27902 157 LEU D N 1
ATOM 9907 C CA . LEU D 1 132 ? 36.45540 -34.43154 -3.93271 1.000 78.38266 157 LEU D CA 1
ATOM 9908 C C . LEU D 1 132 ? 35.69596 -35.29986 -2.93905 1.000 77.04858 157 LEU D C 1
ATOM 9909 O O . LEU D 1 132 ? 36.25783 -35.71763 -1.92027 1.000 76.67904 157 LEU D O 1
ATOM 9925 N N . TRP D 1 133 ? 34.41994 -35.57898 -3.21869 1.000 89.07052 158 TRP D N 1
ATOM 9926 C CA . TRP D 1 133 ? 33.62552 -36.38983 -2.30197 1.000 88.69814 158 TRP D CA 1
ATOM 9927 C C . TRP D 1 133 ? 34.24773 -37.76237 -2.10322 1.000 87.18963 158 TRP D C 1
ATOM 9928 O O . TRP D 1 133 ? 34.20547 -38.31595 -0.99950 1.000 86.23780 158 TRP D O 1
ATOM 9949 N N . LEU D 1 134 ? 34.83865 -38.31916 -3.15691 1.000 72.90916 159 LEU D N 1
ATOM 9950 C CA . LEU D 1 134 ? 35.41385 -39.65544 -3.11202 1.000 75.66447 159 LEU D CA 1
ATOM 9951 C C . LEU D 1 134 ? 36.84525 -39.67240 -2.60049 1.000 76.99281 159 LEU D C 1
ATOM 9952 O O . LEU D 1 134 ? 37.44801 -40.75229 -2.51883 1.000 77.14674 159 LEU D O 1
ATOM 9968 N N . ASN D 1 135 ? 37.40231 -38.51312 -2.25588 1.000 100.43566 160 ASN D N 1
ATOM 9969 C CA . ASN D 1 135 ? 38.77704 -38.46272 -1.76808 1.000 99.41461 160 ASN D CA 1
ATOM 9970 C C . ASN D 1 135 ? 39.02721 -39.41578 -0.60895 1.000 99.11806 160 ASN D C 1
ATOM 9971 O O . ASN D 1 135 ? 40.02081 -40.15653 -0.65394 1.000 98.55124 160 ASN D O 1
ATOM 9982 N N . PRO D 1 136 ? 38.18326 -39.47568 0.42831 1.000 83.32122 161 PRO D N 1
ATOM 9983 C CA . PRO D 1 136 ? 38.48489 -40.35975 1.55700 1.000 82.30788 161 PRO D CA 1
ATOM 9984 C C . PRO D 1 136 ? 38.69490 -41.81601 1.14780 1.000 82.96679 161 PRO D C 1
ATOM 9985 O O . PRO D 1 136 ? 39.36304 -42.56424 1.85526 1.000 82.34488 161 PRO D O 1
ATOM 9996 N N . VAL D 1 137 ? 38.14161 -42.21485 0.00077 1.000 82.79666 162 VAL D N 1
ATOM 9997 C CA . VAL D 1 137 ? 38.26661 -43.60911 -0.42618 1.000 88.02356 162 VAL D CA 1
ATOM 9998 C C . VAL D 1 137 ? 39.64372 -43.86946 -1.02451 1.000 88.23754 162 VAL D C 1
ATOM 9999 O O . VAL D 1 137 ? 40.35879 -44.78790 -0.60405 1.000 88.40120 162 VAL D O 1
ATOM 10012 N N . ARG D 1 138 ? 40.01599 -43.08261 -2.04331 1.000 88.30589 163 ARG D N 1
ATOM 10013 C CA . ARG D 1 138 ? 41.30308 -43.28492 -2.70279 1.000 89.27565 163 ARG D CA 1
ATOM 10014 C C . ARG D 1 138 ? 42.44313 -43.27971 -1.69806 1.000 85.81791 163 ARG D C 1
ATOM 10015 O O . ARG D 1 138 ? 43.43853 -43.98930 -1.88608 1.000 87.28060 163 ARG D O 1
ATOM 10036 N N . HIS D 1 139 ? 42.30528 -42.51196 -0.61356 1.000 94.64616 164 HIS D N 1
ATOM 10037 C CA . HIS D 1 139 ? 43.30991 -42.55271 0.44270 1.000 99.91534 164 HIS D CA 1
ATOM 10038 C C . HIS D 1 139 ? 43.36574 -43.92589 1.09312 1.000 101.11861 164 HIS D C 1
ATOM 10039 O O . HIS D 1 139 ? 44.44437 -44.37562 1.50110 1.000 102.97539 164 HIS D O 1
ATOM 10053 N N . ILE D 1 140 ? 42.21871 -44.60579 1.19959 1.000 123.99241 165 ILE D N 1
ATOM 10054 C CA . ILE D 1 140 ? 42.21497 -45.96937 1.71834 1.000 124.09570 165 ILE D CA 1
ATOM 10055 C C . ILE D 1 140 ? 42.91677 -46.90585 0.74488 1.000 127.48988 165 ILE D C 1
ATOM 10056 O O . ILE D 1 140 ? 43.71827 -47.75829 1.14963 1.000 130.03544 165 ILE D O 1
ATOM 10072 N N . ARG D 1 141 ? 42.61930 -46.77388 -0.55113 1.000 99.56402 166 ARG D N 1
ATOM 10073 C CA . ARG D 1 141 ? 43.35750 -47.53148 -1.55539 1.000 103.81615 166 ARG D CA 1
ATOM 10074 C C . ARG D 1 141 ? 44.86173 -47.34551 -1.36730 1.000 109.29657 166 ARG D C 1
ATOM 10075 O O . ARG D 1 141 ? 45.63027 -48.31523 -1.37127 1.000 113.15552 166 ARG D O 1
ATOM 10096 N N . ALA D 1 142 ? 45.29797 -46.09428 -1.19886 1.0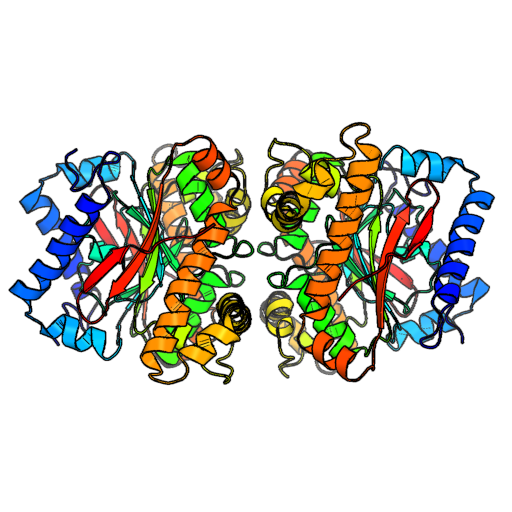00 99.56580 167 ALA D N 1
ATOM 10097 C CA . ALA D 1 142 ? 46.70266 -45.83671 -0.91037 1.000 100.42011 167 ALA D CA 1
ATOM 10098 C C . ALA D 1 142 ? 47.11358 -46.48668 0.40620 1.000 103.43100 167 ALA D C 1
ATOM 10099 O O . ALA D 1 142 ? 48.14657 -47.16307 0.48538 1.000 108.03311 167 ALA D O 1
ATOM 10106 N N . GLN D 1 143 ? 46.30657 -46.29713 1.45264 1.000 104.64739 168 GLN D N 1
ATOM 10107 C CA . GLN D 1 143 ? 46.64715 -46.84602 2.76038 1.000 106.98985 168 GLN D CA 1
ATOM 10108 C C . GLN D 1 143 ? 46.82046 -48.35908 2.70151 1.000 110.75406 168 GLN D C 1
ATOM 10109 O O . GLN D 1 143 ? 47.70388 -48.91521 3.36511 1.000 112.91135 168 GLN D O 1
ATOM 10113 N N . ASN D 1 144 ? 45.98814 -49.04070 1.91727 1.000 112.03993 169 ASN D N 1
ATOM 10114 C CA . ASN D 1 144 ? 46.00023 -50.49471 1.81997 1.000 116.02749 169 ASN D CA 1
ATOM 10115 C C . ASN D 1 144 ? 46.29288 -50.94518 0.39198 1.000 121.72942 169 ASN D C 1
ATOM 10116 O O . ASN D 1 144 ? 45.72851 -51.93140 -0.09887 1.000 129.78427 169 ASN D O 1
ATOM 10123 N N . LEU D 1 145 ? 47.18445 -50.22451 -0.29317 1.000 118.66360 170 LEU D N 1
ATOM 10124 C CA . LEU D 1 145 ? 47.49069 -50.55540 -1.68216 1.000 120.91568 170 LEU D CA 1
ATOM 10125 C C . LEU D 1 145 ? 48.05217 -51.96895 -1.80000 1.000 129.29711 170 LEU D C 1
ATOM 10126 O O . LEU D 1 145 ? 47.63610 -52.74677 -2.66760 1.000 134.26549 170 LEU D O 1
ATOM 10130 N N . LYS D 1 146 ? 49.00134 -52.31805 -0.92911 1.000 133.60362 171 LYS D N 1
ATOM 10131 C CA . LYS D 1 146 ? 49.61084 -53.64308 -0.98467 1.000 135.54245 171 LYS D CA 1
ATOM 10132 C C . LYS D 1 146 ? 48.55240 -54.73358 -0.89851 1.000 139.43540 171 LYS D C 1
ATOM 10133 O O . LYS D 1 146 ? 48.51977 -55.64897 -1.73011 1.000 143.31304 171 LYS D O 1
ATOM 10137 N N . LEU D 1 147 ? 47.67797 -54.65480 0.10749 1.000 152.73792 172 LEU D N 1
ATOM 10138 C CA . LEU D 1 147 ? 46.64136 -55.66690 0.27817 1.000 153.99582 172 LEU D CA 1
ATOM 10139 C C . LEU D 1 147 ? 45.83224 -55.84073 -0.99993 1.000 155.09654 172 LEU D C 1
ATOM 10140 O O . LEU D 1 147 ? 45.56983 -56.96753 -1.43625 1.000 155.92344 172 LEU D O 1
ATOM 10144 N N . LEU D 1 148 ? 45.42630 -54.72636 -1.61490 1.000 144.48770 173 LEU D N 1
ATOM 10145 C CA . LEU D 1 148 ? 44.73896 -54.80042 -2.89905 1.000 144.15647 173 LEU D CA 1
ATOM 10146 C C . LEU D 1 148 ? 45.51826 -55.66098 -3.88478 1.000 147.04279 173 LEU D C 1
ATOM 10147 O O . LEU D 1 148 ? 44.92424 -56.38557 -4.69211 1.000 147.28640 173 LEU D O 1
ATOM 10151 N N . GLU D 1 149 ? 46.83886 -55.60521 -3.82507 1.000 168.68798 174 GLU D N 1
ATOM 10152 C CA . GLU D 1 149 ? 47.69713 -56.39029 -4.70547 1.000 165.70061 174 GLU D CA 1
ATOM 10153 C C . GLU D 1 149 ? 47.28797 -56.08273 -6.14314 1.000 167.66514 174 GLU D C 1
ATOM 10154 O O . GLU D 1 149 ? 46.759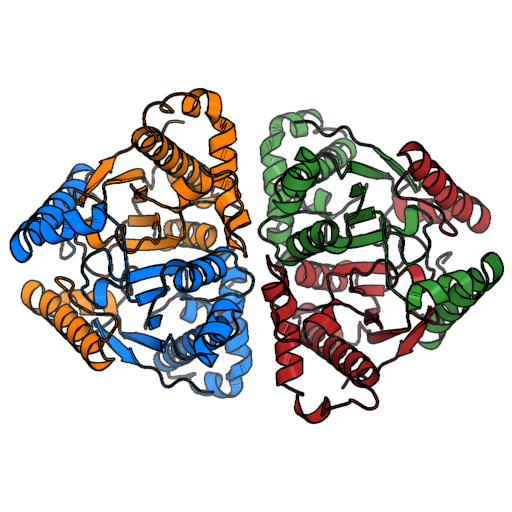37 -55.01083 -6.43639 1.000 172.25055 174 GLU D O 1
ATOM 10158 N N . GLN D 1 150 ? 47.52591 -57.02171 -7.05750 1.000 165.76087 175 GLN D N 1
ATOM 10159 C CA . GLN D 1 150 ? 47.06284 -56.87474 -8.42826 1.000 159.80267 175 GLN D CA 1
ATOM 10160 C C . GLN D 1 150 ? 45.66047 -57.42488 -8.63437 1.000 160.94684 175 GLN D C 1
ATOM 10161 O O . GLN D 1 150 ? 45.02871 -57.10077 -9.64622 1.000 162.35027 175 GLN D O 1
ATOM 10165 N N . TYR D 1 151 ? 45.15329 -58.22683 -7.69342 1.000 149.77012 176 TYR D N 1
ATOM 10166 C CA . TYR D 1 151 ? 43.91227 -58.96328 -7.91373 1.000 142.27675 176 TYR D CA 1
ATOM 10167 C C . TYR D 1 151 ? 44.03473 -59.68207 -9.25396 1.000 142.15058 176 TYR D C 1
ATOM 10168 O O . TYR D 1 151 ? 44.63099 -60.76116 -9.33445 1.000 144.38799 176 TYR D O 1
ATOM 10172 N N . ASN D 1 152 ? 43.49673 -59.08321 -10.31863 1.000 153.11732 177 ASN D N 1
ATOM 10173 C CA . ASN D 1 152 ? 43.66731 -59.61712 -11.66849 1.000 152.79082 177 ASN D CA 1
ATOM 10174 C C . ASN D 1 152 ? 42.98362 -60.97079 -11.81443 1.000 153.44526 177 ASN D C 1
ATOM 10175 O O . ASN D 1 152 ? 42.21574 -61.18527 -12.75819 1.000 152.16686 177 ASN D O 1
ATOM 10179 N N . HIS D 1 153 ? 43.25070 -61.88496 -10.88180 1.000 128.04534 178 HIS D N 1
ATOM 10180 C CA . HIS D 1 153 ? 42.44072 -63.09141 -10.77366 1.000 127.95166 178 HIS D CA 1
ATOM 10181 C C . HIS D 1 153 ? 41.09833 -62.79677 -10.11290 1.000 125.01705 178 HIS D C 1
ATOM 10182 O O . HIS D 1 153 ? 40.10812 -63.48277 -10.39332 1.000 119.88159 178 HIS D O 1
ATOM 10186 N N . GLU D 1 154 ? 41.04489 -61.78504 -9.24364 1.000 195.10493 179 GLU D N 1
ATOM 10187 C CA . GLU D 1 154 ? 39.80240 -61.37808 -8.58492 1.000 194.30266 179 GLU D CA 1
ATOM 10188 C C . GLU D 1 154 ? 39.76389 -59.85857 -8.45447 1.000 193.30334 179 GLU D C 1
ATOM 10189 O O . GLU D 1 154 ? 39.75658 -59.30973 -7.34963 1.000 192.11829 179 GLU D O 1
ATOM 10193 N N . PRO D 1 155 ? 39.75157 -59.14219 -9.58134 1.000 163.44697 180 PRO D N 1
ATOM 10194 C CA . PRO D 1 155 ? 39.58299 -57.67772 -9.50975 1.000 162.27637 180 PRO D CA 1
ATOM 10195 C C . PRO D 1 155 ? 38.29534 -57.25634 -8.82720 1.000 161.04516 180 PRO D C 1
ATOM 10196 O O . PRO D 1 155 ? 38.22528 -56.13999 -8.30108 1.000 158.79963 180 PRO D O 1
ATOM 10207 N N . LYS D 1 156 ? 37.26854 -58.10789 -8.83022 1.000 144.22831 181 LYS D N 1
ATOM 10208 C CA . LYS D 1 156 ? 36.03820 -57.83363 -8.09633 1.000 140.45950 181 LYS D CA 1
ATOM 10209 C C . LYS D 1 156 ? 36.13241 -58.26846 -6.64256 1.000 138.67077 181 LYS D C 1
ATOM 10210 O O . LYS D 1 156 ? 35.43588 -57.70839 -5.78966 1.000 134.92261 181 LYS D O 1
ATOM 10214 N N . LEU D 1 157 ? 36.96341 -59.27111 -6.34563 1.000 118.73049 182 LEU D N 1
ATOM 10215 C CA . LEU D 1 157 ? 37.35110 -59.50994 -4.96001 1.000 118.11701 182 LEU D CA 1
ATOM 10216 C C . LEU D 1 157 ? 38.20245 -58.35857 -4.44507 1.000 114.40503 182 LEU D C 1
ATOM 10217 O O . LEU D 1 157 ? 38.17345 -58.04761 -3.24822 1.000 109.66467 182 LEU D O 1
ATOM 10221 N N . LYS D 1 158 ? 38.96386 -57.71692 -5.33726 1.000 142.52211 183 LYS D N 1
ATOM 10222 C CA . LYS D 1 158 ? 39.63643 -56.47066 -4.98616 1.000 139.97521 183 LYS D CA 1
ATOM 10223 C C . LYS D 1 158 ? 38.62051 -55.35507 -4.77486 1.000 134.78961 183 LYS D C 1
ATOM 10224 O O . LYS D 1 158 ? 38.69612 -54.60956 -3.79246 1.000 131.77022 183 LYS D O 1
ATOM 10228 N N . ALA D 1 159 ? 37.65940 -55.22529 -5.69313 1.000 97.41787 184 ALA D N 1
ATOM 10229 C CA . ALA D 1 159 ? 36.57462 -54.26889 -5.49944 1.000 94.83673 184 ALA D CA 1
ATOM 10230 C C . ALA D 1 159 ? 35.79629 -54.58594 -4.22594 1.000 92.03683 184 ALA D C 1
ATOM 10231 O O . ALA D 1 159 ? 35.54941 -53.70231 -3.39574 1.000 89.39525 184 ALA D O 1
ATOM 10238 N N . ARG D 1 160 ? 35.40132 -55.85107 -4.05418 1.000 111.35101 185 ARG D N 1
ATOM 10239 C CA . ARG D 1 160 ? 34.77328 -56.25714 -2.80094 1.000 108.11879 185 ARG D CA 1
ATOM 10240 C C . ARG D 1 160 ? 35.68878 -55.96913 -1.61519 1.000 104.56902 185 ARG D C 1
ATOM 10241 O O . ARG D 1 160 ? 35.21128 -55.65028 -0.51943 1.000 101.66248 185 ARG D O 1
ATOM 10245 N N . LYS D 1 161 ? 37.00345 -56.06689 -1.81424 1.000 98.46941 186 LYS D N 1
ATOM 10246 C CA . LYS D 1 161 ? 37.94105 -55.74966 -0.74314 1.000 97.06425 186 LYS D CA 1
ATOM 10247 C C . LYS D 1 161 ? 37.92115 -54.25704 -0.43684 1.000 94.31794 186 LYS D C 1
ATOM 10248 O O . LYS D 1 161 ? 37.65900 -53.84370 0.69902 1.000 90.07647 186 LYS D O 1
ATOM 10252 N N . LEU D 1 162 ? 38.19825 -53.42803 -1.44784 1.000 81.50474 187 LEU D N 1
ATOM 10253 C CA . LEU D 1 162 ? 38.16606 -51.98292 -1.24652 1.000 80.47986 187 LEU D CA 1
ATOM 10254 C C . LEU D 1 162 ? 36.81831 -51.54105 -0.69059 1.000 76.98304 187 LEU D C 1
ATOM 10255 O O . LEU D 1 162 ? 36.75363 -50.67001 0.18732 1.000 75.51105 187 LEU D O 1
ATOM 10259 N N . ALA D 1 163 ? 35.73029 -52.11936 -1.19832 1.000 76.36406 188 ALA D N 1
ATOM 10260 C CA . ALA D 1 163 ? 34.41347 -51.84144 -0.63133 1.000 75.32071 188 ALA D CA 1
ATOM 10261 C C . ALA D 1 163 ? 34.38957 -52.16004 0.85903 1.000 75.36457 188 ALA D C 1
ATOM 10262 O O . ALA D 1 163 ? 33.93955 -51.34762 1.67700 1.000 74.31621 188 ALA D O 1
ATOM 10269 N N . GLU D 1 164 ? 34.88175 -53.34525 1.22925 1.000 97.24293 189 GLU D N 1
ATOM 10270 C CA . GLU D 1 164 ? 34.96262 -53.70748 2.64037 1.000 96.24733 189 GLU D CA 1
ATOM 10271 C C . GLU D 1 164 ? 35.78460 -52.68315 3.41906 1.000 94.86247 189 GLU D C 1
ATOM 10272 O O . GLU D 1 164 ? 35.30857 -52.10882 4.40642 1.000 93.50829 189 GLU D O 1
ATOM 10276 N N . LEU D 1 165 ? 37.02097 -52.43155 2.97664 1.000 76.89646 190 LEU D N 1
ATOM 10277 C CA . LEU D 1 165 ? 37.89062 -51.48513 3.67182 1.000 76.46849 190 LEU D CA 1
ATOM 10278 C C . LEU D 1 165 ? 37.17501 -50.16381 3.93663 1.000 74.78029 190 LEU D C 1
ATOM 10279 O O . LEU D 1 165 ? 37.24274 -49.61290 5.04186 1.000 74.38778 190 LEU D O 1
ATOM 10283 N N . ASN D 1 166 ? 36.47471 -49.64310 2.92894 1.000 86.52337 191 ASN D N 1
ATOM 10284 C CA . ASN D 1 166 ? 35.72569 -48.40551 3.10953 1.000 84.19343 191 ASN D CA 1
ATOM 10285 C C . ASN D 1 166 ? 34.76723 -48.50338 4.29089 1.000 87.68022 191 ASN D C 1
ATOM 10286 O O . ASN D 1 166 ? 34.72303 -47.61213 5.14812 1.000 86.49923 191 ASN D O 1
ATOM 10297 N N . VAL D 1 167 ? 33.98079 -49.58601 4.34633 1.000 90.94628 192 VAL D N 1
ATOM 10298 C CA . VAL D 1 167 ? 33.02283 -49.75229 5.43550 1.000 90.69092 192 VAL D CA 1
ATOM 10299 C C . VAL D 1 167 ? 33.72245 -49.59188 6.77884 1.000 90.76684 192 VAL D C 1
ATOM 10300 O O . VAL D 1 167 ? 33.31495 -48.78673 7.62466 1.000 91.06112 192 VAL D O 1
ATOM 10313 N N . ILE D 1 168 ? 34.80072 -50.34891 6.98575 1.000 86.54714 193 ILE D N 1
ATOM 10314 C CA . ILE D 1 168 ? 35.52726 -50.27594 8.25155 1.000 88.67528 193 ILE D CA 1
ATOM 10315 C C . ILE D 1 168 ? 36.00133 -48.85061 8.51622 1.000 87.03211 193 ILE D C 1
ATOM 10316 O O . ILE D 1 168 ? 35.90245 -48.34331 9.63991 1.000 86.01914 193 ILE D O 1
ATOM 10332 N N . ALA D 1 169 ? 36.52283 -48.18158 7.48898 1.000 76.24634 194 ALA D N 1
ATOM 10333 C CA . ALA D 1 169 ? 37.00475 -46.81388 7.67548 1.000 78.50398 194 ALA D CA 1
ATOM 10334 C C . ALA D 1 169 ? 35.87426 -45.88476 8.10059 1.000 79.15985 194 ALA D C 1
ATOM 10335 O O . ALA D 1 169 ? 36.08020 -44.96343 8.90166 1.000 77.10477 194 ALA D O 1
ATOM 10342 N N . SER D 1 170 ? 34.66788 -46.10940 7.56864 1.000 92.41201 195 SER D N 1
ATOM 10343 C CA . SER D 1 170 ? 33.51920 -45.32185 7.99879 1.000 90.26056 195 SER D CA 1
ATOM 10344 C C . SER D 1 170 ? 33.09656 -45.70742 9.41084 1.000 90.60121 195 SER D C 1
ATOM 10345 O O . SER D 1 170 ? 32.70862 -44.84324 10.20685 1.000 89.20435 195 SER D O 1
ATOM 10353 N N . VAL D 1 171 ? 33.16852 -46.99997 9.74034 1.000 78.79641 196 VAL D N 1
ATOM 10354 C CA . VAL D 1 171 ? 32.84808 -47.44270 11.09712 1.000 80.42213 196 VAL D CA 1
ATOM 10355 C C . VAL D 1 171 ? 33.69625 -46.67054 12.10446 1.000 79.83393 196 VAL D C 1
ATOM 10356 O O . VAL D 1 171 ? 33.17851 -45.99087 13.00033 1.000 79.27516 196 VAL D O 1
ATOM 10369 N N . ILE D 1 172 ? 35.02203 -46.76756 11.96945 1.000 107.92935 197 ILE D N 1
ATOM 10370 C CA . ILE D 1 172 ? 35.90677 -46.06927 12.89755 1.000 111.19441 197 ILE D CA 1
ATOM 10371 C C . ILE D 1 172 ? 35.59032 -44.58045 12.89956 1.000 110.22088 197 ILE D C 1
ATOM 10372 O O . ILE D 1 172 ? 35.35482 -43.98125 13.95421 1.000 109.92634 197 ILE D O 1
ATOM 10388 N N . ALA D 1 173 ? 35.54739 -43.96859 11.71279 1.000 70.88961 198 ALA D N 1
ATOM 10389 C CA . ALA D 1 173 ? 35.19941 -42.55444 11.62385 1.000 69.73714 198 ALA D CA 1
ATOM 10390 C C . ALA D 1 173 ? 33.92585 -42.24696 12.39802 1.000 69.53601 198 ALA D C 1
ATOM 10391 O O . ALA D 1 173 ? 33.79745 -41.16363 12.98234 1.000 69.13674 198 ALA D O 1
ATOM 10398 N N . LEU D 1 174 ? 32.97320 -43.18515 12.41346 1.000 88.43707 199 LEU D N 1
ATOM 10399 C CA . LEU D 1 174 ? 31.75578 -42.98650 13.19081 1.000 85.68246 199 LEU D CA 1
ATOM 10400 C C . LEU D 1 174 ? 32.03243 -43.12825 14.68233 1.000 85.59955 199 LEU D C 1
ATOM 10401 O O . LEU D 1 174 ? 31.57452 -42.31163 15.49037 1.000 85.53622 199 LEU D O 1
ATOM 10417 N N . LYS D 1 175 ? 32.77824 -44.16605 15.06740 1.000 89.98134 200 LYS D N 1
ATOM 10418 C CA . LYS D 1 175 ? 33.11444 -44.34666 16.47443 1.000 91.79054 200 LYS D CA 1
ATOM 10419 C C . LYS D 1 175 ? 33.87538 -43.14735 17.02849 1.000 92.25851 200 LYS D C 1
ATOM 10420 O O . LYS D 1 175 ? 33.82626 -42.88502 18.23584 1.000 92.05821 200 LYS D O 1
ATOM 10424 N N . ARG D 1 176 ? 34.57856 -42.40920 16.16693 1.000 112.79734 201 ARG D N 1
ATOM 10425 C CA . ARG D 1 176 ? 35.33404 -41.24495 16.60633 1.000 113.67317 201 ARG D CA 1
ATOM 10426 C C . ARG D 1 176 ? 34.44753 -40.04990 16.92083 1.000 111.99934 201 ARG D C 1
ATOM 10427 O O . ARG D 1 176 ? 34.94839 -39.05446 17.45146 1.000 111.80804 201 ARG D O 1
ATOM 10448 N N . HIS D 1 177 ? 33.15932 -40.12211 16.61568 1.000 89.21117 202 HIS D N 1
ATOM 10449 C CA . HIS D 1 177 ? 32.25527 -39.01136 16.91496 1.000 89.25575 202 HIS D CA 1
ATOM 10450 C C . HIS D 1 177 ? 32.11792 -38.85874 18.42504 1.000 89.44863 202 HIS D C 1
ATOM 10451 O O . HIS D 1 177 ? 31.91871 -39.86100 19.12571 1.000 89.58192 202 HIS D O 1
ATOM 10465 N N . PRO D 1 178 ? 32.23756 -37.63846 18.96615 1.000 97.53878 203 PRO D N 1
ATOM 10466 C CA . PRO D 1 178 ? 32.12278 -37.48425 20.42988 1.000 98.07357 203 PRO D CA 1
ATOM 10467 C C . PRO D 1 178 ? 30.90482 -38.18314 21.01889 1.000 99.11730 203 PRO D C 1
ATOM 10468 O O . PRO D 1 178 ? 31.02099 -38.89040 22.03020 1.000 100.88420 203 PRO D O 1
ATOM 10479 N N . SER D 1 179 ? 29.73104 -38.00677 20.40527 1.000 94.98453 204 SER D N 1
ATOM 10480 C CA . SER D 1 179 ? 28.53468 -38.69064 20.89359 1.000 95.90044 204 SER D CA 1
ATOM 10481 C C . SER D 1 179 ? 28.70716 -40.20213 20.85085 1.000 95.35153 204 SER D C 1
ATOM 10482 O O . SER D 1 179 ? 28.30916 -40.90676 21.78368 1.000 96.67662 204 SER D O 1
ATOM 10490 N N . ALA D 1 180 ? 29.29766 -40.71801 19.77174 1.000 89.37734 205 ALA D N 1
ATOM 10491 C CA . ALA D 1 180 ? 29.49429 -42.15888 19.64917 1.000 90.21210 205 ALA D CA 1
ATOM 10492 C C . ALA D 1 180 ? 30.43538 -42.67562 20.72976 1.000 94.28833 205 ALA D C 1
ATOM 10493 O O . ALA D 1 180 ? 30.09348 -43.59635 21.47974 1.000 98.90941 205 ALA D O 1
ATOM 10500 N N . SER D 1 181 ? 31.63077 -42.09176 20.82501 1.000 105.10727 206 SER D N 1
ATOM 10501 C CA . SER D 1 181 ? 32.58419 -42.52878 21.83886 1.000 106.13668 206 SER D CA 1
ATOM 10502 C C . SER D 1 181 ? 31.98487 -42.42496 23.23531 1.000 107.55607 206 SER D C 1
ATOM 10503 O O . SER D 1 181 ? 32.22645 -43.28503 24.08886 1.000 110.30492 206 SER D O 1
ATOM 10511 N N . THR D 1 182 ? 31.19925 -41.37626 23.48710 1.000 105.60004 207 THR D N 1
ATOM 10512 C CA . THR D 1 182 ? 30.55468 -41.23196 24.78764 1.000 108.45820 207 THR D CA 1
ATOM 10513 C C . THR D 1 182 ? 29.57158 -42.36837 25.03438 1.000 113.52815 207 THR D C 1
ATOM 10514 O O . THR D 1 182 ? 29.58938 -43.00195 26.09546 1.000 115.16856 207 THR D O 1
ATOM 10525 N N . ALA D 1 183 ? 28.70357 -42.64347 24.05729 1.000 117.90275 208 ALA D N 1
ATOM 10526 C CA . ALA D 1 183 ? 27.71326 -43.70211 24.22671 1.000 120.06550 208 ALA D CA 1
ATOM 10527 C C . ALA D 1 183 ? 28.35716 -45.08092 24.14834 1.000 121.62285 208 ALA D C 1
ATOM 10528 O O . ALA D 1 183 ? 27.96629 -45.99617 24.88079 1.000 123.13079 208 ALA D O 1
ATOM 10532 N N . LEU D 1 184 ? 29.34630 -45.24856 23.26664 1.000 117.06539 209 LEU D N 1
ATOM 10533 C CA . LEU D 1 184 ? 30.00588 -46.54347 23.13462 1.000 118.14611 209 LEU D CA 1
ATOM 10534 C C . LEU D 1 184 ? 30.67592 -46.95694 24.43987 1.000 121.40708 209 LEU D C 1
ATOM 10535 O O . LEU D 1 184 ? 30.65176 -48.13559 24.81281 1.000 123.35283 209 LEU D O 1
ATOM 10551 N N . LYS D 1 185 ? 31.27559 -46.00009 25.15148 1.000 115.54336 210 LYS D N 1
ATOM 10552 C CA . LYS D 1 185 ? 31.95363 -46.32749 26.40116 1.000 117.04940 210 LYS D CA 1
ATOM 10553 C C . LYS D 1 185 ? 30.97765 -46.88634 27.42719 1.000 118.54701 210 LYS D C 1
ATOM 10554 O O . LYS D 1 185 ? 31.29702 -47.84249 28.14387 1.000 119.45449 210 LYS D O 1
ATOM 10558 N N . GLN D 1 186 ? 29.77973 -46.30473 27.51129 1.000 131.48378 211 GLN D N 1
ATOM 10559 C CA . GLN D 1 186 ? 28.80871 -46.74635 28.50337 1.000 132.12378 211 GLN D CA 1
ATOM 10560 C C . GLN D 1 186 ? 28.19458 -48.09444 28.15504 1.000 131.58977 211 GLN D C 1
ATOM 10561 O O . GLN D 1 186 ? 27.64729 -48.75737 29.04107 1.000 128.65299 211 GLN D O 1
ATOM 10575 N N . GLY D 1 187 ? 28.27581 -48.51140 26.89581 1.000 118.39681 212 GLY D N 1
ATOM 10576 C CA . GLY D 1 187 ? 27.62516 -49.72510 26.45800 1.000 115.26450 212 GLY D CA 1
ATOM 10577 C C . GLY D 1 187 ? 26.19335 -49.55482 26.01459 1.000 111.62655 212 GLY D C 1
ATOM 10578 O O . GLY D 1 187 ? 25.46357 -50.55291 25.92702 1.000 101.45375 212 GLY D O 1
ATOM 10582 N N . LYS D 1 188 ? 25.76707 -48.32589 25.72399 1.000 97.33419 213 LYS D N 1
ATOM 10583 C CA . LYS D 1 188 ? 24.39672 -48.03455 25.32593 1.000 96.56493 213 LYS D CA 1
ATOM 10584 C C . LYS D 1 188 ? 24.23660 -47.96656 23.80564 1.000 95.11112 213 LYS D C 1
ATOM 10585 O O . LYS D 1 188 ? 23.41591 -47.20183 23.30172 1.000 93.93436 213 LYS D O 1
ATOM 10589 N N . ILE D 1 189 ? 24.99400 -48.78078 23.06905 1.000 106.29944 214 ILE D N 1
ATOM 10590 C CA . ILE D 1 189 ? 24.97638 -48.72193 21.61064 1.000 106.07438 214 ILE D CA 1
ATOM 10591 C C . ILE D 1 189 ? 25.79793 -49.86762 21.03296 1.000 103.71831 214 ILE D C 1
ATOM 10592 O O . ILE D 1 189 ? 26.78576 -50.30606 21.63067 1.000 104.46895 214 ILE D O 1
ATOM 10608 N N . GLU D 1 190 ? 25.38806 -50.35919 19.86456 1.000 122.48933 215 GLU D N 1
ATOM 10609 C CA . GLU D 1 190 ? 26.11149 -51.38147 19.12245 1.000 121.00057 215 GLU D CA 1
ATOM 10610 C C . GLU D 1 190 ? 26.31748 -50.89325 17.69587 1.000 118.83174 215 GLU D C 1
ATOM 10611 O O . GLU D 1 190 ? 25.46745 -50.19833 17.13288 1.000 118.32652 215 GLU D O 1
ATOM 10623 N N . VAL D 1 191 ? 27.45762 -51.25660 17.11451 1.000 77.21225 216 VAL D N 1
ATOM 10624 C CA . VAL D 1 191 ? 27.81975 -50.83406 15.76720 1.000 76.01065 216 VAL D CA 1
ATOM 10625 C C . VAL D 1 191 ? 28.22764 -52.05583 14.96160 1.000 76.54891 216 VAL D C 1
ATOM 10626 O O . VAL D 1 191 ? 29.06617 -52.84540 15.40841 1.000 77.74832 216 VAL D O 1
ATOM 10639 N N . TRP D 1 192 ? 27.63620 -52.20799 13.77779 1.000 85.08573 217 TRP D N 1
ATOM 10640 C CA . TRP D 1 192 ? 27.95902 -53.30087 12.87745 1.000 85.70145 217 TRP D CA 1
ATOM 10641 C C . TRP D 1 192 ? 28.32106 -52.75172 11.50473 1.000 84.13349 217 TRP D C 1
ATOM 10642 O O . TRP D 1 192 ? 27.77958 -51.73360 11.06334 1.000 83.66519 217 TRP D O 1
ATOM 10663 N N . GLY D 1 193 ? 29.22909 -53.44823 10.82732 1.000 86.41257 218 GLY D N 1
ATOM 10664 C CA . GLY D 1 193 ? 29.53121 -53.19794 9.42944 1.000 86.26994 218 GLY D CA 1
ATOM 10665 C C . GLY D 1 193 ? 29.00838 -54.34288 8.58122 1.000 91.46902 218 GLY D C 1
ATOM 10666 O O . GLY D 1 193 ? 29.18726 -55.51501 8.92665 1.000 95.20113 218 GLY D O 1
ATOM 10670 N N . MET D 1 194 ? 28.34655 -53.99119 7.48145 1.000 103.65812 219 MET D N 1
ATOM 10671 C CA . MET D 1 194 ? 27.66981 -54.98600 6.66223 1.000 107.26123 219 MET D CA 1
ATOM 10672 C C . MET D 1 194 ? 27.89917 -54.68768 5.19113 1.000 103.81711 219 MET D C 1
ATOM 10673 O O . MET D 1 194 ? 28.22300 -53.56382 4.81146 1.000 101.69859 219 MET D O 1
ATOM 10687 N N . ILE D 1 195 ? 27.71941 -55.71952 4.36966 1.000 94.29323 220 ILE D N 1
ATOM 10688 C CA . ILE D 1 195 ? 27.77981 -55.61022 2.91914 1.000 92.92539 220 ILE D CA 1
ATOM 10689 C C . ILE D 1 195 ? 26.47636 -56.17669 2.35405 1.000 95.26996 220 ILE D C 1
ATOM 10690 O O . ILE D 1 195 ? 25.98594 -57.21841 2.81187 1.000 94.01457 220 ILE D O 1
ATOM 10706 N N . TYR D 1 196 ? 25.91285 -55.48903 1.36287 1.000 89.62741 221 TYR D N 1
ATOM 10707 C CA . TYR D 1 196 ? 24.72281 -55.95325 0.66034 1.000 87.99184 221 TYR D CA 1
ATOM 10708 C C . TYR D 1 196 ? 25.18437 -56.59298 -0.64492 1.000 90.75972 221 TYR D C 1
ATOM 10709 O O . TYR D 1 196 ? 25.58603 -55.89132 -1.58032 1.000 89.37586 221 TYR D O 1
ATOM 10727 N N . ASP D 1 197 ? 25.14501 -57.92201 -0.70217 1.000 92.06475 222 ASP D N 1
ATOM 10728 C CA . ASP D 1 197 ? 25.44195 -58.62251 -1.94466 1.000 93.72952 222 ASP D CA 1
ATOM 10729 C C . ASP D 1 197 ? 24.34503 -58.30519 -2.95280 1.000 93.57318 222 ASP D C 1
ATOM 10730 O O . ASP D 1 197 ? 23.18136 -58.66317 -2.75046 1.000 93.05902 222 ASP D O 1
ATOM 10739 N N . VAL D 1 198 ? 24.71382 -57.62260 -4.03409 1.000 92.54853 223 VAL D N 1
ATOM 10740 C CA . VAL D 1 198 ? 23.70684 -57.08419 -4.94072 1.000 93.48891 223 VAL D CA 1
ATOM 10741 C C . VAL D 1 198 ? 23.11542 -58.16347 -5.83691 1.000 93.66053 223 VAL D C 1
ATOM 10742 O O . VAL D 1 198 ? 21.94000 -58.08391 -6.20603 1.000 92.88105 223 VAL D O 1
ATOM 10755 N N . ALA D 1 199 ? 23.89639 -59.18223 -6.19680 1.000 95.35477 224 ALA D N 1
ATOM 10756 C CA . ALA D 1 199 ? 23.41654 -60.22977 -7.08564 1.000 96.04717 224 ALA D CA 1
ATOM 10757 C C . ALA D 1 199 ? 22.56740 -61.26876 -6.37263 1.000 95.07193 224 ALA D C 1
ATOM 10758 O O . ALA D 1 199 ? 21.98527 -62.13026 -7.04354 1.000 94.56131 224 ALA D O 1
ATOM 10765 N N . SER D 1 200 ? 22.48542 -61.21304 -5.04262 1.000 94.16414 225 SER D N 1
ATOM 10766 C CA . SER D 1 20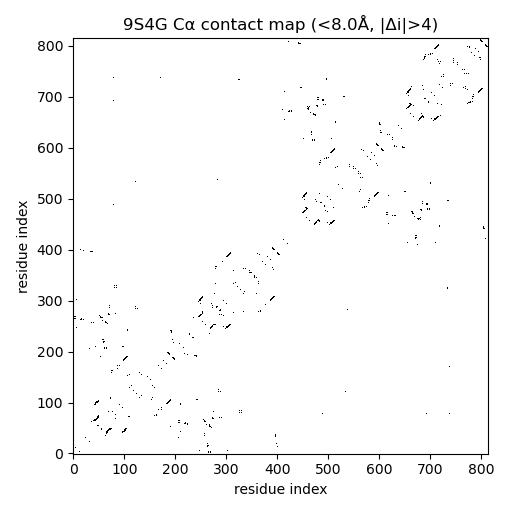0 ? 21.68979 -62.16700 -4.27834 1.000 93.59266 225 SER D CA 1
ATOM 10767 C C . SER D 1 200 ? 20.73123 -61.52325 -3.29002 1.000 91.55665 225 SER D C 1
ATOM 10768 O O . SER D 1 200 ? 19.77788 -62.18853 -2.86982 1.000 89.55119 225 SER D O 1
ATOM 10776 N N . GLY D 1 201 ? 20.94239 -60.27094 -2.90483 1.000 83.00609 226 GLY D N 1
ATOM 10777 C CA . GLY D 1 201 ? 20.08990 -59.61332 -1.94641 1.000 80.22789 226 GLY D CA 1
ATOM 10778 C C . GLY D 1 201 ? 20.36640 -59.95482 -0.50116 1.000 78.93300 226 GLY D C 1
ATOM 10779 O O . GLY D 1 201 ? 19.65258 -59.45741 0.38498 1.000 77.89355 226 GLY D O 1
ATOM 10783 N N . TYR D 1 202 ? 21.37166 -60.77913 -0.22963 1.000 89.55080 227 TYR D N 1
ATOM 10784 C CA . TYR D 1 202 ? 21.70703 -61.15437 1.13334 1.000 89.61968 227 TYR D CA 1
ATOM 10785 C C . TYR D 1 202 ? 22.71193 -60.17260 1.72159 1.000 89.58097 227 TYR D C 1
ATOM 10786 O O . TYR D 1 202 ? 23.46334 -59.50902 1.00345 1.000 90.71270 227 TYR D O 1
ATOM 10804 N N . LEU D 1 203 ? 22.71452 -60.08463 3.04647 1.000 83.65456 228 LEU D N 1
ATOM 10805 C CA . LEU D 1 203 ? 23.69956 -59.29067 3.76036 1.000 84.07566 228 LEU D CA 1
ATOM 10806 C C . LEU D 1 203 ? 24.73583 -60.20319 4.40201 1.000 87.94730 228 LEU D C 1
ATOM 10807 O O . LEU D 1 203 ? 24.49525 -61.39483 4.62886 1.000 89.23563 228 LEU D O 1
ATOM 10823 N N . SER D 1 204 ? 25.89392 -59.62191 4.70686 1.000 100.44570 229 SER D N 1
ATOM 10824 C CA . SER D 1 204 ? 27.02737 -60.36969 5.23554 1.000 102.10827 229 SER D CA 1
ATOM 10825 C C . SER D 1 204 ? 27.73466 -59.49452 6.25559 1.000 106.43979 229 SER D C 1
ATOM 10826 O O . SER D 1 204 ? 28.29810 -58.45000 5.89895 1.000 107.31387 229 SER D O 1
ATOM 10834 N N . GLU D 1 205 ? 27.70274 -59.90868 7.51966 1.000 97.69792 230 GLU D N 1
ATOM 10835 C CA . GLU D 1 205 ? 28.43651 -59.17761 8.54511 1.000 98.67577 230 GLU D CA 1
ATOM 10836 C C . GLU D 1 205 ? 29.92659 -59.15210 8.21215 1.000 100.44614 230 GLU D C 1
ATOM 10837 O O . GLU D 1 205 ? 30.47026 -60.08378 7.61118 1.000 100.18028 230 GLU D O 1
ATOM 10849 N N . LEU D 1 206 ? 30.58527 -58.06439 8.59943 1.000 121.71219 231 LEU D N 1
ATOM 10850 C CA . LEU D 1 206 ? 32.02532 -57.90412 8.42109 1.000 119.67935 231 LEU D CA 1
ATOM 10851 C C . LEU D 1 206 ? 32.63530 -57.66040 9.79593 1.000 119.80724 231 LEU D C 1
ATOM 10852 O O . LEU D 1 206 ? 32.41346 -56.60384 10.39847 1.000 118.55025 231 LEU D O 1
ATOM 10868 N N . GLU D 1 207 ? 33.38906 -58.63729 10.29755 1.000 111.42114 232 GLU D N 1
ATOM 10869 C CA . GLU D 1 207 ? 34.11978 -58.46300 11.54682 1.000 112.50258 232 GLU D CA 1
ATOM 10870 C C . GLU D 1 207 ? 35.00722 -57.23062 11.43449 1.000 113.70921 232 GLU D C 1
ATOM 10871 O O . GLU D 1 207 ? 36.06207 -57.27937 10.79541 1.000 112.92388 232 GLU D O 1
ATOM 10875 N N . ILE D 1 208 ? 34.58251 -56.11868 12.02581 1.000 132.21680 233 ILE D N 1
ATOM 10876 C CA . ILE D 1 208 ? 35.35149 -54.87661 11.96952 1.000 133.88541 233 ILE D CA 1
ATOM 10877 C C . ILE D 1 208 ? 36.37470 -54.89641 13.09907 1.000 137.83031 233 ILE D C 1
ATOM 10878 O O . ILE D 1 208 ? 36.09841 -55.44971 14.17203 1.000 138.11832 233 ILE D O 1
ATOM 10894 N N . PRO D 1 209 ? 37.56209 -54.29783 12.91643 1.000 148.82174 234 PRO D N 1
ATOM 10895 C CA . PRO D 1 209 ? 38.57565 -54.32175 13.98041 1.000 151.35030 234 PRO D CA 1
ATOM 10896 C C . PRO D 1 209 ? 38.14560 -53.51867 15.20470 1.000 156.40473 234 PRO D C 1
ATOM 10897 O O . PRO D 1 209 ? 37.78094 -52.35313 15.05543 1.000 157.97350 234 PRO D O 1
#

B-factor: mean 97.4, std 20.58, range [59.89, 213.95]

Secondary structure (DSSP, 8-state):
--SS--TT--HHHHHHHHHHHHHHHHHHSTTHHHHHHHH----SEEEEEE--TTSSGGGG---SSSEEEEEEGGG---TT-HHHHHHHHHHHHTS--SEEEEEEESS-HHHHHHT--S---TTHHHHTHHHHHHHHHTHHHHGGGSS-HHHHHHHHHHHHHHHHHHHHHTSHHHHHHHHHT--EEEEEEE-TTT--EEEE----/--SSS-TT--HHHHHHHHHHHHHHHHHHHTTHHHHHHHH----SEEEEEE--TTSSGGGG---TTSEEEEEETT----TT-HHHHHHHHHHHHTS--SEEEEEEETT-HHHHHTTSSS---TTHHHHSHHHHHHHHHTHHHHTS-TT-HHHHHHHHHHHHHHHHHHHHHTSHHHHHHHHTT--EEEEEEE-TTT--EEEE----/--SSS-TT--HHHHHHHHHHHHHHHHHHHTTHHHHHHTT-----EEEEEE--TTSSGGGG-PPTTSEEEEEEGGG---TT-HHHHHHHHHHHHTS--SEEEEEEETT-HHHHHHTS-S---TTHHHHTHHHHHHHHHTHHHHHHT-SSHHHHHHHHHHHHHHHHHHHHTTSHHHHHHHHHT--EEEEEEE-TTT--EEEE----/--SS--TT--HHHHHHHHHHHHHHHHHHHTTHHHHHHHH----SEEEEEE--TTSSGGGG---TTSEEEEEETT----TT-HHHHHHHHHIIIII--SEEEEEEETT-HHHHHHSSSS---TTHHHHTHHHHHHHHHTHHHH---SS-HHHHHHHHHHHHHHHHHHHHHTSHHHHHHHHHT--EEEEEEE-TTT--EEEE---

Radius of gyration: 27.68 Å; Cα contacts (8 Å, |Δi|>4): 1556; chains: 4; bounding box: 70×76×59 Å

Organism: Candida parapsilosis (strain CDC 317 / ATCC MYA-4646) (NCBI:txid578454)

Solvent-accessible surface area: 32274 Å² total; per-residue (Å²): 128,53,55,61,8,33,91,133,19,76,43,79,60,9,56,97,36,3,39,122,9,10,89,40,25,48,156,110,78,31,99,47,0,20,127,76,1,27,88,34,42,100,4,10,0,1,1,3,1,7,0,4,4,3,0,0,5,32,0,1,31,18,13,5,3,0,8,7,1,1,4,2,15,0,2,6,16,19,47,29,2,24,3,0,6,3,2,2,13,61,0,23,94,99,30,76,5,34,6,1,0,2,0,2,1,23,74,10,47,11,4,58,30,0,31,48,95,77,86,68,41,56,26,13,39,48,6,6,54,26,1,48,74,24,73,77,84,45,86,103,65,3,56,87,60,65,108,54,85,86,44,45,30,84,62,0,5,38,28,4,0,40,32,4,1,81,28,5,63,98,19,30,19,6,53,92,16,82,97,83,60,80,19,100,26,17,0,0,1,0,39,3,56,38,0,117,15,45,94,22,95,54,94,212,109,67,51,65,8,35,86,130,26,67,53,80,54,7,52,88,24,3,41,118,9,9,90,35,25,36,157,95,75,30,110,93,0,13,130,75,2,28,86,25,47,98,6,14,3,0,3,1,0,8,0,4,5,3,0,2,5,37,0,9,39,21,11,3,4,2,12,6,0,0,1,2,26,0,2,5,9,44,35,54,10,60,0,0,18,0,0,0,14,50,0,18,92,90,32,74,4,33,7,0,2,3,0,2,1,38,87,8,42,14,4,58,40,8,84,57,116,74,76,70,34,33,12,22,15,30,28,8,45,35,0,70,121,20,23,74,68,38,103,88,103,41,61,101,104,114,110,49,102,81,49,18,27,57,32,10,7,18,41,2,0,35,33,2,1,84,26,1,65,67,15,99,17,3,60,79,9,65,92,133,58,70,15,98,28,30,0,5,22,0,52,2,56,40,0,107,13,54,96,47,157,42,90,147,174,35,40,67,9,12,93,140,27,70,28,93,62,7,61,96,23,3,38,113,25,8,86,48,13,47,158,108,74,31,109,48,4,17,105,71,3,31,164,32,40,100,6,15,0,3,1,2,0,7,0,8,4,1,0,0,4,26,0,0,31,16,36,3,8,1,6,4,0,0,1,0,22,2,3,5,8,17,36,28,8,19,0,0,3,5,2,3,24,55,1,22,93,104,28,74,4,31,4,3,0,0,0,2,2,46,84,9,42,19,5,54,52,10,55,53,117,79,89,85,30,58,32,27,48,62,18,23,32,24,2,45,62,29,83,69,133,44,54,90,65,33,63,93,32,67,82,64,106,83,52,22,37,41,30,12,10,50,51,3,2,46,32,1,11,68,24,0,39,41,13,42,20,6,54,90,14,90,95,79,64,70,20,96,29,26,1,3,23,0,51,1,64,32,0,109,14,56,95,47,160,83,93,220,102,81,48,64,9,34,93,95,18,72,36,83,52,5,68,82,28,4,123,121,13,9,77,32,20,48,161,98,72,29,115,84,0,14,58,78,4,32,94,25,43,97,7,9,0,0,0,7,1,7,0,4,6,2,0,2,6,23,0,2,27,19,15,2,4,0,10,5,0,2,2,2,21,0,1,5,11,26,44,55,6,36,0,4,17,1,0,1,31,62,0,8,79,95,36,119,5,35,8,0,1,0,0,3,2,36,84,8,43,13,7,56,44,2,51,50,100,84,73,66,31,27,11,23,7,27,13,11,24,40,8,60,91,30,119,68,75,67,53,94,88,41,78,89,33,80,107,42,82,74,57,24,40,48,49,36,7,20,26,4,0,44,32,3,7,73,16,1,26,164,18,103,14,0,60,87,3,90,87,135,61,50,25,94,28,26,1,4,24,0,52,4,59,36,0,101,15,56,102,53,103,62,142

Nearest PDB structures (foldseek):
  6gwu-assembly1_B  TM=9.961E-01  e=3.648E-37  Candida albicans
  4o1j-assembly1_A  TM=9.492E-01  e=5.428E-20  Sordaria macrospora
  3ucj-assembly1_A  TM=9.300E-01  e=2.629E-18  Coccomyxa sp. PA
  2w3n-assembly1_B  TM=8.373E-01  e=1.496E-15  Cryptococcus neoformans
  2w3n-assembly1_C  TM=8.298E-01  e=2.769E-15  Cryptococcus neoformans